Protein 9DZW (pdb70)

Foldseek 3Di:
DVLLVLLVVLLVVLLVCLVVLLVVLVVVLVVDPDVLLNVLSVVLNVLSSVLSVLSNVLSVQLVVLPVVNNVSSLVSLVVSLVVSLVSLVVSLVVLVVCLVVPDPVPNVSSVVSSVVSVVSSVCSNVVSVVVNVVSCVVPPD/DCQLPVLVVVLVVLVVVLVVLLVVLVVVCVVPVDPLLNVLSVVLSVLSNVLSVLSNVLSNQLSVLPVVHLVRNLVSLVVSLVVSLVSLVVVLVVLVVCLVVPDPVSNPVSVVSSVVSVVSSVCVNVVSVVSRCVSVVVVVD/DVLLVVLVVVLVVLVVVLVVLVVVLVVCLVVPDDVLLNCLSVVLNVLSNVLSVLSNVLSVQQVVCPVVHNVSSLVSLVVSLVVSLVSLVCSLVVLVVVLVVDDPVPNPVSVVSSVVSVVSSVCSNVVSVVSSVVVCVPPVD/DPCLVLLVVLLVVLVVCLVVLLVVLVVCLVVPDDVLLNVLSVCLNVLSNVLSVLSNVLSVQQVVCCVVHNVSSLVSLVVSLVVSVVSLVVLLVVLVVSLVPDDPVNNVSSVVSNVVSVVSSVSSNCSSVVVNVVSVVVPPD/DPLLVVLVVVLVVLQVVLVVLVVVLVVCLVVDDDVLLNVLSVVLSVLLNVLSVLSNVLSVQQNVCVVPHNVSSLVSLVVSLVVLVVSLVVLLVVLVVCLVVPDPVNNPVSVVSSVVSSVSSVVSSVVSCVSSVVVVVVPVD/DVLLVVLVVVLVVLVVVLVVLLVVLVVCLVPDPDVLVNVLSVVLSVLSNVLSVLSNVLSVVCNVCVVPDNVSSLVSLVVSLVVLVVSLVVSLVVLVVVLVVPDPVVNPVSVVVSVVSSCSSVVSSVSSNVSSCVSVVVVVD

B-factor: mean 89.14, std 5.15, range [30.0, 116.81]

Radius of gyration: 25.96 Å; Cα contacts (8 Å, |Δi|>4): 1099; chains: 6; bounding box: 57×60×55 Å

Secondary structure (DSSP, 8-state):
-HHHHHHHHHHHHHHHHHHHHHHHHHHHHHH---HHHHHHHHHHHHHHHHHHHHHHHHHHHHHHHTTT-HHHHHHHHHHHHHHHHHHHHHHHHHHHHHHHHS-GGGHHHHHHHHHHHHHHHHHHHHHHHHHHHHHHHHHH-/--HHHHHHHHHHHHHHHHHHHHHHHHHHHHHS--HHHHHHHHHHHHHHHHHHHHHHHHHHHHHHHTTT-HHHHHHHHHHHHHHHHHHHHHHHHHHHHHHHHS-GGGTHHHHHHHHHHHHHHHHHHHHHHHHHHHHHHTTT-/-THHHHHHHHHHHHHHHHHHHHHHHHHHHHHSS-HHHHHHHHHHHHHHHHHHHHHHHHHHHHHHHTTT-HHHHHHHHHHHHHHHHHHHHHHHHHHHHHHHHS-GGGTHHHHHHHHHHHHHHHHHHHHHHHHHHHHIIIII-/-TTHHHHHHHHHHHHHHHHHHHHHHHHHHHH-S-HHHHHHHHHHHHHHHHHHHHHHHHHHHHHHHTTT-HHHHHHHHHHHHHHHHHHHHHHHHHHHHHHHHS-GGGTHHHHHHHHHHHHHHHHHHHHHHHHHHHHHHHHH-/--HHHHHHHHHHHHHHHHHHHHHHHHHHHHH-S-HHHHHHHHHHHHHHHHHHHHHHHHHHHHHHHTTT-HHHHHHHHHHHHHHHHHHHHHHHHHHHHHHHHS-GGGTHHHHHHHHHHHHHHHHHHHHHHHHHHHHHTTT--/-THHHHHHHHHHHHHHHHHHHHHHHHHHHHH---HHHHHHHHHHHHHHHHHHHHHHHHHHHHHHHHTT-HHHHHHHHHHHHHHHHHHHHHHHHHHHHHHHHS-GGGTHHHHHHHHHHHHHHHHHHHHHHHHHHHHHHHHH-

Solvent-accessible surface area: 34769 Å² total; per-residue (Å²): 108,111,32,53,105,94,5,54,153,41,2,124,128,35,51,76,68,6,91,100,18,22,86,31,16,54,88,48,5,165,138,48,236,6,35,10,16,76,3,8,1,20,2,0,4,8,21,0,25,6,8,11,7,8,7,3,2,22,8,14,26,0,9,7,21,39,77,92,41,68,32,36,2,3,35,13,0,1,82,2,0,11,74,7,1,60,43,1,9,60,8,0,27,48,8,6,55,15,0,17,63,2,43,93,133,61,45,112,24,6,42,165,10,2,18,78,0,20,97,17,2,30,110,25,1,66,42,12,6,185,17,0,49,56,6,8,116,86,79,29,145,138,99,17,89,68,83,2,12,97,25,2,136,148,28,41,96,78,4,88,102,11,29,78,35,17,90,90,38,1,149,139,66,158,28,54,11,13,74,2,9,0,10,3,0,6,9,22,0,23,11,18,7,3,10,3,5,2,31,0,9,48,0,0,25,28,42,77,93,41,70,40,24,2,4,41,12,2,0,85,2,0,12,74,16,0,61,62,8,9,59,8,0,29,65,7,11,42,28,3,16,72,2,47,83,116,71,49,117,36,4,26,153,5,1,16,52,0,12,95,24,4,27,113,20,3,82,23,3,8,158,12,4,76,82,6,15,104,52,44,96,178,110,154,30,27,138,91,1,50,156,24,2,130,124,31,42,66,75,6,91,94,12,32,81,32,16,62,56,55,17,169,104,43,212,3,42,8,14,55,2,5,0,25,0,0,4,18,22,2,35,13,20,9,2,12,6,12,0,17,6,7,19,0,4,19,28,18,70,95,42,60,38,39,0,0,50,23,1,1,96,0,0,12,63,15,1,60,62,8,11,58,10,0,28,52,1,10,43,10,0,16,68,0,47,94,130,63,49,138,42,4,31,150,11,0,17,50,0,19,95,23,4,22,112,26,4,86,24,7,8,182,21,0,56,98,6,13,124,80,71,2,84,125,106,23,68,100,101,0,64,143,36,4,141,132,21,43,80,51,2,83,99,20,24,82,33,10,71,65,59,19,163,116,39,198,6,36,13,16,78,3,6,2,34,0,0,4,16,18,1,8,9,11,3,0,14,2,2,2,28,6,10,35,0,6,12,23,23,79,93,42,64,48,36,0,0,49,7,0,0,98,1,0,18,70,6,1,50,54,8,10,59,9,0,13,65,1,4,32,11,0,22,82,2,56,90,124,53,46,117,30,6,40,165,17,4,16,75,0,20,119,22,2,21,93,3,24,113,32,5,14,117,6,0,82,76,12,10,99,80,58,116,106,157,79,49,12,109,58,1,30,140,22,1,103,162,26,45,100,83,4,76,93,13,31,99,26,21,82,75,60,22,189,99,38,204,2,40,15,13,83,1,9,1,30,1,0,3,24,21,0,25,12,7,7,7,10,5,6,0,23,3,2,25,0,2,13,26,24,59,100,47,73,41,51,2,1,31,12,3,2,88,0,0,13,76,5,1,56,51,0,16,62,9,0,27,48,5,4,59,16,0,18,72,2,39,85,115,62,47,120,40,5,25,152,17,0,20,51,0,9,91,33,2,6,107,25,0,52,26,5,6,143,15,0,64,89,10,9,122,75,57,15,154,121,142,25,61,94,121,0,16,114,23,2,94,151,29,33,88,80,4,76,98,8,35,93,30,11,53,80,61,11,172,120,40,227,3,42,15,8,65,1,6,1,23,0,0,6,8,14,0,23,11,5,10,4,12,3,2,3,33,0,9,34,0,0,15,17,23,66,98,44,68,50,52,0,0,42,10,1,0,82,0,1,17,70,7,0,58,49,2,14,58,7,0,18,70,3,8,46,19,2,18,65,4,42,87,116,58,55,118,48,6,30,158,10,2,24,60,0,4,96,44,1,10,107,17,6,72,29,8,10,133,5,0,27,63,8,3,94,80,75,63,166

Sequence (846 aa):
AELRERLLRAARWILLLGLLVLVGFVVLAYLERSPLIRAFVLSAGVVLVALFAAALAWLYLAAALLGRSPLLALVALALGLITLAAASAAMAATFAHLLLEAPPEYREAMLYVFGIAVLIVGLLLLGLVWLLEEALEALLEAELRERLLRAARWILLLGLLVLVGFVVLAYLERSPLIRAFVLSAGVVLVALFAAALAWLYLAAALLGRSPLLALVALALGLITLAAASAAMAATFAHLLLEAPPEYREAMLYVFGIAVLIVGLLLLGLVWLLEEALEALLEAELRERLLRAARWILLLGLLVLVGFVVLAYLERSPLIRAFVLSAGVVLVALFAAALAWLYLAAALLGRSPLLALVALALGLITLAAASAAMAATFAHLLLEAPPEYREAMLYVFGIAVLIVGLLLLGLVWLLEEALEALLEAELRERLLRAARWILLLGLLVLVGFVVLAYLERSPLIRAFVLSAGVVLVALFAAALAWLYLAAALLGRSPLLALVALALGLITLAAASAAMAATFAHLLLEAPPEYREAMLYVFGIAVLIVGLLLLGLVWLLEEALEALLEAELRERLLRAARWILLLGLLVLVGFVVLAYLERSPLIRAFVLSAGVVLVALFAAALAWLYLAAALLGRSPLLALVALALGLITLAAASAAMAATFAHLLLEAPPEYREAMLYVFGIAVLIVGLLLLGLVWLLEEALEALLEAELRERLLRAARWILLLGLLVLVGFVVLAYLERSPLIRAFVLSAGVVLVALFAAALAWLYLAAALLGRSPLLALVALALGLITLAAASAAMAATFAHLLLEAPPEYREAMLYVFGIAVLIVGLLLLGLVWLLEEALEALLE

Structure (mmCIF, N/CA/C/O backbone):
data_9DZW
#
_entry.id   9DZW
#
_cell.length_a   1.00
_cell.length_b   1.00
_cell.length_c   1.00
_cell.angle_alpha   90.00
_cell.angle_beta   90.00
_cell.angle_gamma   90.00
#
_symmetry.space_group_name_H-M   'P 1'
#
loop_
_atom_site.group_PDB
_atom_site.id
_atom_site.type_symbol
_atom_site.label_atom_id
_atom_site.label_alt_id
_atom_site.label_comp_id
_atom_site.label_asym_id
_atom_site.label_entity_id
_atom_site.label_seq_id
_atom_site.pdbx_PDB_ins_code
_atom_site.Cartn_x
_atom_site.Cartn_y
_atom_site.Cartn_z
_atom_site.occupancy
_atom_site.B_iso_or_equiv
_atom_site.auth_seq_id
_atom_site.auth_comp_id
_atom_site.auth_asym_id
_atom_site.auth_atom_id
_atom_site.pdbx_PDB_model_num
ATOM 1 N N . ALA A 1 2 ? 149.233 167.638 163.614 1.00 91.65 1 ALA A N 1
ATOM 2 C CA . ALA A 1 2 ? 148.771 168.825 162.861 1.00 91.65 1 ALA A CA 1
ATOM 3 C C . ALA A 1 2 ? 149.382 168.912 161.456 1.00 91.65 1 ALA A C 1
ATOM 4 O O . ALA A 1 2 ? 148.663 168.747 160.474 1.00 91.65 1 ALA A O 1
ATOM 11 N N . GLU A 1 3 ? 150.686 169.174 161.329 1.00 88.83 2 GLU A N 1
ATOM 12 C CA . GLU A 1 3 ? 151.312 169.657 160.082 1.00 88.83 2 GLU A CA 1
ATOM 13 C C . GLU A 1 3 ? 151.081 168.746 158.868 1.00 88.83 2 GLU A C 1
ATOM 14 O O . GLU A 1 3 ? 150.882 169.234 157.755 1.00 88.83 2 GLU A O 1
ATOM 26 N N . LEU A 1 4 ? 151.044 167.428 159.082 1.00 91.17 3 LEU A N 1
ATOM 27 C CA . LEU A 1 4 ? 150.820 166.445 158.021 1.00 91.17 3 LEU A CA 1
ATOM 28 C C . LEU A 1 4 ? 149.469 166.684 157.328 1.00 91.17 3 LEU A C 1
ATOM 29 O O . LEU A 1 4 ? 149.433 166.794 156.106 1.00 91.17 3 LEU A O 1
ATOM 45 N N . ARG A 1 5 ? 148.361 166.830 158.074 1.00 90.09 4 ARG A N 1
ATOM 46 C CA . ARG A 1 5 ? 147.038 167.109 157.478 1.00 90.09 4 ARG A CA 1
ATOM 47 C C . ARG A 1 5 ? 147.020 168.446 156.755 1.00 90.09 4 ARG A C 1
ATOM 48 O O . ARG A 1 5 ? 146.469 168.508 155.668 1.00 90.09 4 ARG A O 1
ATOM 69 N N . GLU A 1 6 ? 147.617 169.506 157.306 1.00 87.61 5 GLU A N 1
ATOM 70 C CA . GLU A 1 6 ? 147.668 170.797 156.599 1.00 87.61 5 GLU A CA 1
ATOM 71 C C . GLU A 1 6 ? 148.360 170.646 155.241 1.00 87.61 5 GLU A C 1
ATOM 72 O O . GLU A 1 6 ? 147.790 171.020 154.217 1.00 87.61 5 GLU A O 1
ATOM 84 N N . ARG A 1 7 ? 149.550 170.042 155.203 1.00 85.11 6 ARG A N 1
ATOM 85 C CA . ARG A 1 7 ? 150.287 169.866 153.949 1.00 85.11 6 ARG A CA 1
ATOM 86 C C . ARG A 1 7 ? 149.542 168.953 152.986 1.00 85.11 6 ARG A C 1
ATOM 87 O O . ARG A 1 7 ? 149.449 169.273 151.804 1.00 85.11 6 ARG A O 1
ATOM 108 N N . LEU A 1 8 ? 148.936 167.879 153.481 1.00 87.39 7 LEU A N 1
ATOM 109 C CA . LEU A 1 8 ? 148.103 166.992 152.678 1.00 87.39 7 LEU A CA 1
ATOM 110 C C . LEU A 1 8 ? 146.881 167.722 152.124 1.00 87.39 7 LEU A C 1
ATOM 111 O O . LEU A 1 8 ? 146.545 167.523 150.968 1.00 87.39 7 LEU A O 1
ATOM 127 N N . LEU A 1 9 ? 146.213 168.567 152.909 1.00 86.11 8 LEU A N 1
ATOM 128 C CA . LEU A 1 9 ? 144.978 169.252 152.513 1.00 86.11 8 LEU A CA 1
ATOM 129 C C . LEU A 1 9 ? 145.238 170.457 151.598 1.00 86.11 8 LEU A C 1
ATOM 130 O O . LEU A 1 9 ? 144.474 170.678 150.662 1.00 86.11 8 LEU A O 1
ATOM 146 N N . ARG A 1 10 ? 146.334 171.208 151.793 1.00 84.02 9 ARG A N 1
ATOM 147 C CA . ARG A 1 10 ? 146.748 172.243 150.828 1.00 84.02 9 ARG A CA 1
ATOM 148 C C . ARG A 1 10 ? 147.194 171.605 149.518 1.00 84.02 9 ARG A C 1
ATOM 149 O O . ARG A 1 10 ? 146.790 172.067 148.461 1.00 84.02 9 ARG A O 1
ATOM 170 N N . ALA A 1 11 ? 147.926 170.494 149.569 1.00 82.15 10 ALA A N 1
ATOM 171 C CA . ALA A 1 11 ? 148.159 169.686 148.387 1.00 82.15 10 ALA A CA 1
ATOM 172 C C . ALA A 1 11 ? 146.834 169.231 147.765 1.00 82.15 10 ALA A C 1
ATOM 173 O O . ALA A 1 11 ? 146.626 169.443 146.579 1.00 82.15 10 ALA A O 1
ATOM 180 N N . ALA A 1 12 ? 145.902 168.679 148.552 1.00 81.16 11 ALA A N 1
ATOM 181 C CA . ALA A 1 12 ? 144.607 168.199 148.071 1.00 81.16 11 ALA A CA 1
ATOM 182 C C . ALA A 1 12 ? 143.850 169.300 147.330 1.00 81.16 11 ALA A C 1
ATOM 183 O O . ALA A 1 12 ? 143.479 169.097 146.186 1.00 81.16 11 ALA A O 1
ATOM 190 N N . ARG A 1 13 ? 143.664 170.482 147.934 1.00 86.13 12 ARG A N 1
ATOM 191 C CA . ARG A 1 13 ? 142.895 171.578 147.330 1.00 86.13 12 ARG A CA 1
ATOM 192 C C . ARG A 1 13 ? 143.457 171.968 145.962 1.00 86.13 12 ARG A C 1
ATOM 193 O O . ARG A 1 13 ? 142.703 172.047 144.998 1.00 86.13 12 ARG A O 1
ATOM 214 N N . TRP A 1 14 ? 144.779 172.135 145.847 1.00 85.77 13 TRP A N 1
ATOM 215 C CA . TRP A 1 14 ? 145.431 172.375 144.557 1.00 85.77 13 TRP A CA 1
ATOM 216 C C . TRP A 1 14 ? 145.347 171.168 143.617 1.00 85.77 13 TRP A C 1
ATOM 217 O O . TRP A 1 14 ? 145.145 171.369 142.432 1.00 85.77 13 TRP A O 1
ATOM 238 N N . ILE A 1 15 ? 145.411 169.928 144.105 1.00 83.30 14 ILE A N 1
ATOM 239 C CA . ILE A 1 15 ? 145.163 168.710 143.314 1.00 83.30 14 ILE A CA 1
ATOM 240 C C . ILE A 1 15 ? 143.707 168.632 142.812 1.00 83.30 14 ILE A C 1
ATOM 241 O O . ILE A 1 15 ? 143.479 168.204 141.687 1.00 83.30 14 ILE A O 1
ATOM 257 N N . LEU A 1 16 ? 142.717 169.079 143.589 1.00 83.67 15 LEU A N 1
ATOM 258 C CA . LEU A 1 16 ? 141.304 169.158 143.202 1.00 83.67 15 LEU A CA 1
ATOM 259 C C . LEU A 1 16 ? 141.089 170.251 142.155 1.00 83.67 15 LEU A C 1
ATOM 260 O O . LEU A 1 16 ? 140.464 169.984 141.130 1.00 83.67 15 LEU A O 1
ATOM 276 N N . LEU A 1 17 ? 141.645 171.450 142.364 1.00 80.53 16 LEU A N 1
ATOM 277 C CA . LEU A 1 17 ? 141.601 172.498 141.347 1.00 80.53 16 LEU A CA 1
ATOM 278 C C . LEU A 1 17 ? 142.321 172.050 140.087 1.00 80.53 16 LEU A C 1
ATOM 279 O O . LEU A 1 17 ? 141.777 172.247 139.015 1.00 80.53 16 LEU A O 1
ATOM 295 N N . LEU A 1 18 ? 143.485 171.408 140.168 1.00 83.61 17 LEU A N 1
ATOM 296 C CA . LEU A 1 18 ? 144.115 170.828 138.987 1.00 83.61 17 LEU A CA 1
ATOM 297 C C . LEU A 1 18 ? 143.280 169.684 138.421 1.00 83.61 17 LEU A C 1
ATOM 298 O O . LEU A 1 18 ? 143.269 169.514 137.215 1.00 83.61 17 LEU A O 1
ATOM 314 N N . GLY A 1 19 ? 142.497 168.967 139.218 1.00 84.52 18 GLY A N 1
ATOM 315 C CA . GLY A 1 19 ? 141.543 167.977 138.724 1.00 84.52 18 GLY A CA 1
ATOM 316 C C . GLY A 1 19 ? 140.464 168.625 137.858 1.00 84.52 18 GLY A C 1
ATOM 317 O O . GLY A 1 19 ? 140.293 168.263 136.697 1.00 84.52 18 GLY A O 1
ATOM 321 N N . LEU A 1 20 ? 139.787 169.641 138.395 1.00 84.87 19 LEU A N 1
ATOM 322 C CA . LEU A 1 20 ? 138.771 170.427 137.694 1.00 84.87 19 LEU A CA 1
ATOM 323 C C . LEU A 1 20 ? 139.353 171.182 136.490 1.00 84.87 19 LEU A C 1
ATOM 324 O O . LEU A 1 20 ? 138.745 171.184 135.427 1.00 84.87 19 LEU A O 1
ATOM 340 N N . LEU A 1 21 ? 140.532 171.797 136.623 1.00 85.16 20 LEU A N 1
ATOM 341 C CA . LEU A 1 21 ? 141.180 172.595 135.581 1.00 85.16 20 LEU A CA 1
ATOM 342 C C . LEU A 1 21 ? 141.779 171.735 134.472 1.00 85.16 20 LEU A C 1
ATOM 343 O O . LEU A 1 21 ? 141.548 172.029 133.312 1.00 85.16 20 LEU A O 1
ATOM 359 N N . VAL A 1 22 ? 142.492 170.656 134.775 1.00 82.96 21 VAL A N 1
ATOM 360 C CA . VAL A 1 22 ? 142.939 169.727 133.739 1.00 82.96 21 VAL A CA 1
ATOM 361 C C . VAL A 1 22 ? 141.727 169.072 133.078 1.00 82.96 21 VAL A C 1
ATOM 362 O O . VAL A 1 22 ? 141.732 168.880 131.865 1.00 82.96 21 VAL A O 1
ATOM 375 N N . LEU A 1 23 ? 140.630 168.852 133.810 1.00 84.57 22 LEU A N 1
ATOM 376 C CA . LEU A 1 23 ? 139.345 168.493 133.206 1.00 84.57 22 LEU A CA 1
ATOM 377 C C . LEU A 1 23 ? 138.829 169.561 132.225 1.00 84.57 22 LEU A C 1
ATOM 378 O O . LEU A 1 23 ? 138.578 169.250 131.066 1.00 84.57 22 LEU A O 1
ATOM 382 N N . VAL A 1 24 ? 138.731 170.830 132.642 1.00 82.13 23 VAL A N 1
ATOM 383 C CA . VAL A 1 24 ? 138.315 171.968 131.794 1.00 82.13 23 VAL A CA 1
ATOM 384 C C . VAL A 1 24 ? 139.272 172.201 130.631 1.00 82.13 23 VAL A C 1
ATOM 385 O O . VAL A 1 24 ? 138.840 172.595 129.558 1.00 82.13 23 VAL A O 1
ATOM 398 N N . GLY A 1 25 ? 140.547 171.886 130.793 1.00 83.95 24 GLY A N 1
ATOM 399 C CA . GLY A 1 25 ? 141.553 171.904 129.737 1.00 83.95 24 GLY A CA 1
ATOM 400 C C . GLY A 1 25 ? 141.306 170.826 128.684 1.00 83.95 24 GLY A C 1
ATOM 401 O O . GLY A 1 25 ? 141.255 171.111 127.494 1.00 83.95 24 GLY A O 1
ATOM 405 N N . PHE A 1 26 ? 141.088 169.581 129.090 1.00 84.56 25 PHE A N 1
ATOM 406 C CA . PHE A 1 26 ? 140.787 168.536 128.121 1.00 84.56 25 PHE A CA 1
ATOM 407 C C . PHE A 1 26 ? 139.352 168.618 127.577 1.00 84.56 25 PHE A C 1
ATOM 408 O O . PHE A 1 26 ? 139.143 168.303 126.411 1.00 84.56 25 PHE A O 1
ATOM 425 N N . VAL A 1 27 ? 138.379 169.143 128.325 1.00 84.66 26 VAL A N 1
ATOM 426 C CA . VAL A 1 27 ? 137.057 169.504 127.785 1.00 84.66 26 VAL A CA 1
ATOM 427 C C . VAL A 1 27 ? 137.137 170.649 126.760 1.00 84.66 26 VAL A C 1
ATOM 428 O O . VAL A 1 27 ? 136.589 170.506 125.675 1.00 84.66 26 VAL A O 1
ATOM 441 N N . VAL A 1 28 ? 137.844 171.758 127.022 1.00 84.76 27 VAL A N 1
ATOM 442 C CA . VAL A 1 28 ? 137.969 172.845 126.029 1.00 84.76 27 VAL A CA 1
ATOM 443 C C . VAL A 1 28 ? 138.826 172.437 124.833 1.00 84.76 27 VAL A C 1
ATOM 444 O O . VAL A 1 28 ? 138.513 172.802 123.703 1.00 84.76 27 VAL A O 1
ATOM 457 N N . LEU A 1 29 ? 139.838 171.584 125.028 1.00 85.54 28 LEU A N 1
ATOM 458 C CA . LEU A 1 29 ? 140.511 170.927 123.913 1.00 85.54 28 LEU A CA 1
ATOM 459 C C . LEU A 1 29 ? 139.517 170.050 123.129 1.00 85.54 28 LEU A C 1
ATOM 460 O O . LEU A 1 29 ? 139.463 170.126 121.906 1.00 85.54 28 LEU A O 1
ATOM 476 N N . ALA A 1 30 ? 138.646 169.300 123.802 1.00 85.57 29 ALA A N 1
ATOM 477 C CA . ALA A 1 30 ? 137.575 168.554 123.156 1.00 85.57 29 ALA A CA 1
ATOM 478 C C . ALA A 1 30 ? 136.498 169.438 122.483 1.00 85.57 29 ALA A C 1
ATOM 479 O O . ALA A 1 30 ? 135.700 168.924 121.699 1.00 85.57 29 ALA A O 1
ATOM 486 N N . TYR A 1 31 ? 136.464 170.751 122.745 1.00 88.10 30 TYR A N 1
ATOM 487 C CA . TYR A 1 31 ? 135.620 171.699 121.996 1.00 88.10 30 TYR A CA 1
ATOM 488 C C . TYR A 1 31 ? 136.303 172.183 120.703 1.00 88.10 30 TYR A C 1
ATOM 489 O O . TYR A 1 31 ? 135.615 172.521 119.739 1.00 88.10 30 TYR A O 1
ATOM 507 N N . LEU A 1 32 ? 137.638 172.204 120.653 1.00 84.36 31 LEU A N 1
ATOM 508 C CA . LEU A 1 32 ? 138.409 172.537 119.449 1.00 84.36 31 LEU A CA 1
ATOM 509 C C . LEU A 1 32 ? 138.588 171.330 118.524 1.00 84.36 31 LEU A C 1
ATOM 510 O O . LEU A 1 32 ? 138.430 171.444 117.310 1.00 84.36 31 LEU A O 1
ATOM 526 N N . GLU A 1 33 ? 138.967 170.183 119.080 1.00 87.19 32 GLU A N 1
ATOM 527 C CA . GLU A 1 33 ? 139.424 169.042 118.296 1.00 87.19 32 GLU A CA 1
ATOM 528 C C . GLU A 1 33 ? 138.292 168.363 117.505 1.00 87.19 32 GLU A C 1
ATOM 529 O O . GLU A 1 33 ? 137.430 167.671 118.050 1.00 87.19 32 GLU A O 1
ATOM 541 N N . ARG A 1 34 ? 138.308 168.561 116.182 1.00 89.16 33 ARG A N 1
ATOM 542 C CA . ARG A 1 34 ? 137.270 168.094 115.250 1.00 89.16 33 ARG A CA 1
ATOM 543 C C . ARG A 1 34 ? 137.222 166.575 115.042 1.00 89.16 33 ARG A C 1
ATOM 544 O O . ARG A 1 34 ? 136.160 166.037 114.729 1.00 89.16 33 ARG A O 1
ATOM 565 N N . SER A 1 35 ? 138.349 165.875 115.197 1.00 91.82 34 SER A N 1
ATOM 566 C CA . SER A 1 35 ? 138.416 164.415 115.042 1.00 91.82 34 SER A CA 1
ATOM 567 C C . SER A 1 35 ? 137.746 163.696 116.223 1.00 91.82 34 SER A C 1
ATOM 568 O O . SER A 1 35 ? 138.128 163.930 117.376 1.00 91.82 34 SER A O 1
ATOM 576 N N . PRO A 1 36 ? 136.802 162.769 115.979 1.00 91.75 35 PRO A N 1
ATOM 577 C CA . PRO A 1 36 ? 136.131 162.053 117.056 1.00 91.75 35 PRO A CA 1
ATOM 578 C C . PRO A 1 36 ? 137.109 161.160 117.821 1.00 91.75 35 PRO A C 1
ATOM 579 O O . PRO A 1 36 ? 137.027 161.075 119.041 1.00 91.75 35 PRO A O 1
ATOM 590 N N . LEU A 1 37 ? 138.081 160.555 117.129 1.00 93.64 36 LEU A N 1
ATOM 591 C CA . LEU A 1 37 ? 139.123 159.723 117.739 1.00 93.64 36 LEU A CA 1
ATOM 592 C C . LEU A 1 37 ? 140.062 160.547 118.627 1.00 93.64 36 LEU A C 1
ATOM 593 O O . LEU A 1 37 ? 140.402 160.107 119.723 1.00 93.64 36 LEU A O 1
ATOM 609 N N . ILE A 1 38 ? 140.424 161.764 118.204 1.00 91.91 37 ILE A N 1
ATOM 610 C CA . ILE A 1 38 ? 141.185 162.675 119.064 1.00 91.91 37 ILE A CA 1
ATOM 611 C C . ILE A 1 38 ? 140.325 163.105 120.252 1.00 91.91 37 ILE A C 1
ATOM 612 O O . ILE A 1 38 ? 140.827 163.062 121.367 1.00 91.91 37 ILE A O 1
ATOM 628 N N . ARG A 1 39 ? 139.032 163.436 120.069 1.00 90.30 38 ARG A N 1
ATOM 629 C CA . ARG A 1 39 ? 138.123 163.794 121.182 1.00 90.30 38 ARG A CA 1
ATOM 630 C C . ARG A 1 39 ? 137.901 162.642 122.163 1.00 90.30 38 ARG A C 1
ATOM 631 O O . ARG A 1 39 ? 137.906 162.870 123.368 1.00 90.30 38 ARG A O 1
ATOM 652 N N . ALA A 1 40 ? 137.758 161.416 121.671 1.00 86.80 39 ALA A N 1
ATOM 653 C CA . ALA A 1 40 ? 137.679 160.217 122.496 1.00 86.80 39 ALA A CA 1
ATOM 654 C C . ALA A 1 40 ? 138.960 160.015 123.318 1.00 86.80 39 ALA A C 1
ATOM 655 O O . ALA A 1 40 ? 138.907 159.808 124.528 1.00 86.80 39 ALA A O 1
ATOM 662 N N . PHE A 1 41 ? 140.120 160.151 122.689 1.00 88.48 40 PHE A N 1
ATOM 663 C CA . PHE A 1 41 ? 141.389 160.069 123.390 1.00 88.48 40 PHE A CA 1
ATOM 664 C C . PHE A 1 41 ? 141.535 161.191 124.413 1.00 88.48 40 PHE A C 1
ATOM 665 O O . PHE A 1 41 ? 141.796 160.934 125.580 1.00 88.48 40 PHE A O 1
ATOM 682 N N . VAL A 1 42 ? 141.315 162.433 123.999 1.00 87.18 41 VAL A N 1
ATOM 683 C CA . VAL A 1 42 ? 141.451 163.624 124.840 1.00 87.18 41 VAL A CA 1
ATOM 684 C C . VAL A 1 42 ? 140.520 163.561 126.047 1.00 87.18 41 VAL A C 1
ATOM 685 O O . VAL A 1 42 ? 140.969 163.769 127.168 1.00 87.18 41 VAL A O 1
ATOM 698 N N . LEU A 1 43 ? 139.239 163.236 125.871 1.00 84.44 42 LEU A N 1
ATOM 699 C CA . LEU A 1 43 ? 138.307 163.175 126.995 1.00 84.44 42 LEU A CA 1
ATOM 700 C C . LEU A 1 43 ? 138.550 161.941 127.876 1.00 84.44 42 LEU A C 1
ATOM 701 O O . LEU A 1 43 ? 138.420 162.038 129.089 1.00 84.44 42 LEU A O 1
ATOM 717 N N . SER A 1 44 ? 138.976 160.806 127.308 1.00 86.22 43 SER A N 1
ATOM 718 C CA . SER A 1 44 ? 139.379 159.619 128.083 1.00 86.22 43 SER A CA 1
ATOM 719 C C . SER A 1 44 ? 140.667 159.863 128.891 1.00 86.22 43 SER A C 1
ATOM 720 O O . SER A 1 44 ? 140.728 159.533 130.074 1.00 86.22 43 SER A O 1
ATOM 728 N N . ALA A 1 45 ? 141.648 160.563 128.311 1.00 84.83 44 ALA A N 1
ATOM 729 C CA . ALA A 1 45 ? 142.745 161.167 129.047 1.00 84.83 44 ALA A CA 1
ATOM 730 C C . ALA A 1 45 ? 142.191 162.091 130.132 1.00 84.83 44 ALA A C 1
ATOM 731 O O . ALA A 1 45 ? 142.572 161.958 131.289 1.00 84.83 44 ALA A O 1
ATOM 738 N N . GLY A 1 46 ? 141.202 162.927 129.808 1.00 84.73 45 GLY A N 1
ATOM 739 C CA . GLY A 1 46 ? 140.482 163.731 130.786 1.00 84.73 45 GLY A CA 1
ATOM 740 C C . GLY A 1 46 ? 139.995 162.899 131.974 1.00 84.73 45 GLY A C 1
ATOM 741 O O . GLY A 1 46 ? 140.318 163.214 133.118 1.00 84.73 45 GLY A O 1
ATOM 745 N N . VAL A 1 47 ? 139.306 161.783 131.730 1.00 83.01 46 VAL A N 1
ATOM 746 C CA . VAL A 1 47 ? 138.820 160.916 132.813 1.00 83.01 46 VAL A CA 1
ATOM 747 C C . VAL A 1 47 ? 139.950 160.251 133.574 1.00 83.01 46 VAL A C 1
ATOM 748 O O . VAL A 1 47 ? 139.963 160.331 134.794 1.00 83.01 46 VAL A O 1
ATOM 761 N N . VAL A 1 48 ? 140.890 159.576 132.919 1.00 83.46 47 VAL A N 1
ATOM 762 C CA . VAL A 1 48 ? 141.915 158.819 133.660 1.00 83.46 47 VAL A CA 1
ATOM 763 C C . VAL A 1 48 ? 142.871 159.744 134.422 1.00 83.46 47 VAL A C 1
ATOM 764 O O . VAL A 1 48 ? 143.395 159.355 135.461 1.00 83.46 47 VAL A O 1
ATOM 777 N N . LEU A 1 49 ? 143.039 160.993 133.976 1.00 84.56 48 LEU A N 1
ATOM 778 C CA . LEU A 1 49 ? 143.767 162.030 134.704 1.00 84.56 48 LEU A CA 1
ATOM 779 C C . LEU A 1 49 ? 142.914 162.621 135.836 1.00 84.56 48 LEU A C 1
ATOM 780 O O . LEU A 1 49 ? 143.396 162.702 136.962 1.00 84.56 48 LEU A O 1
ATOM 796 N N . VAL A 1 50 ? 141.631 162.938 135.621 1.00 84.30 49 VAL A N 1
ATOM 797 C CA . VAL A 1 50 ? 140.721 163.358 136.710 1.00 84.30 49 VAL A CA 1
ATOM 798 C C . VAL A 1 50 ? 140.631 162.278 137.785 1.00 84.30 49 VAL A C 1
ATOM 799 O O . VAL A 1 50 ? 140.787 162.569 138.961 1.00 84.30 49 VAL A O 1
ATOM 812 N N . ALA A 1 51 ? 140.468 161.020 137.400 1.00 80.78 50 ALA A N 1
ATOM 813 C CA . ALA A 1 51 ? 140.487 159.892 138.307 1.00 80.78 50 ALA A CA 1
ATOM 814 C C . ALA A 1 51 ? 141.800 159.806 139.090 1.00 80.78 50 ALA A C 1
ATOM 815 O O . ALA A 1 51 ? 141.756 159.595 140.289 1.00 80.78 50 ALA A O 1
ATOM 822 N N . LEU A 1 52 ? 142.966 160.032 138.475 1.00 81.87 51 LEU A N 1
ATOM 823 C CA . LEU A 1 52 ? 144.236 160.105 139.213 1.00 81.87 51 LEU A CA 1
ATOM 824 C C . LEU A 1 52 ? 144.287 161.284 140.177 1.00 81.87 51 LEU A C 1
ATOM 825 O O . LEU A 1 52 ? 144.678 161.094 141.322 1.00 81.87 51 LEU A O 1
ATOM 832 N N . PHE A 1 53 ? 143.842 162.475 139.783 1.00 84.18 52 PHE A N 1
ATOM 833 C CA . PHE A 1 53 ? 143.783 163.621 140.699 1.00 84.18 52 PHE A CA 1
ATOM 834 C C . PHE A 1 53 ? 142.848 163.310 141.876 1.00 84.18 52 PHE A C 1
ATOM 835 O O . PHE A 1 53 ? 143.255 163.364 143.028 1.00 84.18 52 PHE A O 1
ATOM 852 N N . ALA A 1 54 ? 141.617 162.880 141.607 1.00 82.67 53 ALA A N 1
ATOM 853 C CA . ALA A 1 54 ? 140.660 162.478 142.628 1.00 82.67 53 ALA A CA 1
ATOM 854 C C . ALA A 1 54 ? 141.162 161.299 143.482 1.00 82.67 53 ALA A C 1
ATOM 855 O O . ALA A 1 54 ? 140.941 161.259 144.683 1.00 82.67 53 ALA A O 1
ATOM 862 N N . ALA A 1 55 ? 141.891 160.349 142.913 1.00 82.63 54 ALA A N 1
ATOM 863 C CA . ALA A 1 55 ? 142.496 159.286 143.687 1.00 82.63 54 ALA A CA 1
ATOM 864 C C . ALA A 1 55 ? 143.599 159.832 144.600 1.00 82.63 54 ALA A C 1
ATOM 865 O O . ALA A 1 55 ? 143.663 159.424 145.752 1.00 82.63 54 ALA A O 1
ATOM 872 N N . ALA A 1 56 ? 144.399 160.812 144.172 1.00 84.51 55 ALA A N 1
ATOM 873 C CA . ALA A 1 56 ? 145.295 161.515 145.087 1.00 84.51 55 ALA A CA 1
ATOM 874 C C . ALA A 1 56 ? 144.512 162.243 146.183 1.00 84.51 55 ALA A C 1
ATOM 875 O O . ALA A 1 56 ? 144.939 162.203 147.328 1.00 84.51 55 ALA A O 1
ATOM 882 N N . LEU A 1 57 ? 143.328 162.802 145.895 1.00 83.33 56 LEU A N 1
ATOM 883 C CA . LEU A 1 57 ? 142.427 163.276 146.955 1.00 83.33 56 LEU A CA 1
ATOM 884 C C . LEU A 1 57 ? 142.055 162.126 147.902 1.00 83.33 56 LEU A C 1
ATOM 885 O O . LEU A 1 57 ? 142.242 162.250 149.105 1.00 83.33 56 LEU A O 1
ATOM 901 N N . ALA A 1 58 ? 141.606 160.983 147.382 1.00 82.83 57 ALA A N 1
ATOM 902 C CA . ALA A 1 58 ? 141.237 159.833 148.201 1.00 82.83 57 ALA A CA 1
ATOM 903 C C . ALA A 1 58 ? 142.404 159.319 149.053 1.00 82.83 57 ALA A C 1
ATOM 904 O O . ALA A 1 58 ? 142.213 158.990 150.219 1.00 82.83 57 ALA A O 1
ATOM 911 N N . TRP A 1 59 ? 143.624 159.297 148.525 1.00 85.74 58 TRP A N 1
ATOM 912 C CA . TRP A 1 59 ? 144.818 158.911 149.270 1.00 85.74 58 TRP A CA 1
ATOM 913 C C . TRP A 1 59 ? 145.233 159.968 150.305 1.00 85.74 58 TRP A C 1
ATOM 914 O O . TRP A 1 59 ? 145.685 159.616 151.392 1.00 85.74 58 TRP A O 1
ATOM 935 N N . LEU A 1 60 ? 144.977 161.247 150.054 1.00 84.86 59 LEU A N 1
ATOM 936 C CA . LEU A 1 60 ? 145.131 162.303 151.047 1.00 84.86 59 LEU A CA 1
ATOM 937 C C . LEU A 1 60 ? 144.015 162.266 152.106 1.00 84.86 59 LEU A C 1
ATOM 938 O O . LEU A 1 60 ? 144.266 162.568 153.267 1.00 84.86 59 LEU A O 1
ATOM 954 N N . TYR A 1 61 ? 142.808 161.820 151.784 1.00 86.01 60 TYR A N 1
ATOM 955 C CA . TYR A 1 61 ? 141.743 161.649 152.773 1.00 86.01 60 TYR A CA 1
ATOM 956 C C . TYR A 1 61 ? 141.914 160.381 153.614 1.00 86.01 60 TYR A C 1
ATOM 957 O O . TYR A 1 61 ? 141.672 160.408 154.816 1.00 86.01 60 TYR A O 1
ATOM 975 N N . LEU A 1 62 ? 142.406 159.293 153.015 1.00 88.11 61 LEU A N 1
ATOM 976 C CA . LEU A 1 62 ? 142.836 158.052 153.679 1.00 88.11 61 LEU A CA 1
ATOM 977 C C . LEU A 1 62 ? 143.962 158.313 154.697 1.00 88.11 61 LEU A C 1
ATOM 978 O O . LEU A 1 62 ? 143.948 157.771 155.797 1.00 88.11 61 LEU A O 1
ATOM 994 N N . ALA A 1 63 ? 144.889 159.209 154.377 1.00 87.46 62 ALA A N 1
ATOM 995 C CA . ALA A 1 63 ? 145.879 159.706 155.324 1.00 87.46 62 ALA A CA 1
ATOM 996 C C . ALA A 1 63 ? 145.257 160.517 156.462 1.00 87.46 62 ALA A C 1
ATOM 997 O O . ALA A 1 63 ? 145.505 160.236 157.626 1.00 87.46 62 ALA A O 1
ATOM 1004 N N . ALA A 1 64 ? 144.401 161.490 156.147 1.00 89.66 63 ALA A N 1
ATOM 1005 C CA . ALA A 1 64 ? 143.709 162.290 157.156 1.00 89.66 63 ALA A CA 1
ATOM 1006 C C . ALA A 1 64 ? 142.885 161.414 158.127 1.00 89.66 63 ALA A C 1
ATOM 1007 O O . ALA A 1 64 ? 142.963 161.596 159.340 1.00 89.66 63 ALA A O 1
ATOM 1014 N N . ALA A 1 65 ? 142.165 160.410 157.618 1.00 93.91 64 ALA A N 1
ATOM 1015 C CA . ALA A 1 65 ? 141.425 159.440 158.428 1.00 93.91 64 ALA A CA 1
ATOM 1016 C C . ALA A 1 65 ? 142.343 158.540 159.285 1.00 93.91 64 ALA A C 1
ATOM 1017 O O . ALA A 1 65 ? 142.055 158.303 160.458 1.00 93.91 64 ALA A O 1
ATOM 1024 N N . LEU A 1 66 ? 143.466 158.066 158.732 1.00 93.56 65 LEU A N 1
ATOM 1025 C CA . LEU A 1 66 ? 144.457 157.268 159.463 1.00 93.56 65 LEU A CA 1
ATOM 1026 C C . LEU A 1 66 ? 145.241 158.069 160.517 1.00 93.56 65 LEU A C 1
ATOM 1027 O O . LEU A 1 66 ? 145.684 157.505 161.518 1.00 93.56 65 LEU A O 1
ATOM 1031 N N . LEU A 1 67 ? 145.387 159.386 160.329 1.00 92.96 66 LEU A N 1
ATOM 1032 C CA . LEU A 1 67 ? 146.168 160.276 161.201 1.00 92.96 66 LEU A CA 1
ATOM 1033 C C . LEU A 1 67 ? 145.620 160.356 162.640 1.00 92.96 66 LEU A C 1
ATOM 1034 O O . LEU A 1 67 ? 146.375 160.630 163.573 1.00 92.96 66 LEU A O 1
ATOM 1050 N N . GLY A 1 68 ? 144.331 160.064 162.837 1.00 99.41 67 GLY A N 1
ATOM 1051 C CA . GLY A 1 68 ? 143.719 159.928 164.163 1.00 99.41 67 GLY A CA 1
ATOM 1052 C C . GLY A 1 68 ? 144.263 158.755 164.994 1.00 99.41 67 GLY A C 1
ATOM 1053 O O . GLY A 1 68 ? 144.146 158.772 166.217 1.00 99.41 67 GLY A O 1
ATOM 1057 N N . ARG A 1 69 ? 144.891 157.754 164.363 1.00 101.92 68 ARG A N 1
ATOM 1058 C CA . ARG A 1 69 ? 145.645 156.699 165.041 1.00 101.92 68 ARG A CA 1
ATOM 1059 C C . ARG A 1 69 ? 147.110 157.101 165.263 1.00 101.92 68 ARG A C 1
ATOM 1060 O O . ARG A 1 69 ? 147.555 157.212 166.407 1.00 101.92 68 ARG A O 1
ATOM 1064 N N . SER A 1 70 ? 147.859 157.353 164.183 1.00 98.89 69 SER A N 1
ATOM 1065 C CA . SER A 1 70 ? 149.208 157.933 164.224 1.00 98.89 69 SER A CA 1
ATOM 1066 C C . SER A 1 70 ? 149.685 158.415 162.840 1.00 98.89 69 SER A C 1
ATOM 1067 O O . SER A 1 70 ? 149.189 157.923 161.822 1.00 98.89 69 SER A O 1
ATOM 1071 N N . PRO A 1 71 ? 150.705 159.294 162.752 1.00 95.99 70 PRO A N 1
ATOM 1072 C CA . PRO A 1 71 ? 151.338 159.681 161.483 1.00 95.99 70 PRO A CA 1
ATOM 1073 C C . PRO A 1 71 ? 151.864 158.501 160.653 1.00 95.99 70 PRO A C 1
ATOM 1074 O O . PRO A 1 71 ? 151.771 158.522 159.429 1.00 95.99 70 PRO A O 1
ATOM 1085 N N . LEU A 1 72 ? 152.355 157.442 161.302 1.00 92.57 71 LEU A N 1
ATOM 1086 C CA . LEU A 1 72 ? 152.844 156.229 160.639 1.00 92.57 71 LEU A CA 1
ATOM 1087 C C . LEU A 1 72 ? 151.751 155.477 159.860 1.00 92.57 71 LEU A C 1
ATOM 1088 O O . LEU A 1 72 ? 152.033 154.868 158.826 1.00 92.57 71 LEU A O 1
ATOM 1092 N N . LEU A 1 73 ? 150.489 155.581 160.293 1.00 91.42 72 LEU A N 1
ATOM 1093 C CA . LEU A 1 73 ? 149.333 155.100 159.541 1.00 91.42 72 LEU A CA 1
ATOM 1094 C C . LEU A 1 73 ? 149.133 155.893 158.243 1.00 91.42 72 LEU A C 1
ATOM 1095 O O . LEU A 1 73 ? 148.839 155.311 157.199 1.00 91.42 72 LEU A O 1
ATOM 1099 N N . ALA A 1 74 ? 149.363 157.207 158.274 1.00 87.18 73 ALA A N 1
ATOM 1100 C CA . ALA A 1 74 ? 149.301 158.045 157.085 1.00 87.18 73 ALA A CA 1
ATOM 1101 C C . ALA A 1 74 ? 150.452 157.727 156.128 1.00 87.18 73 ALA A C 1
ATOM 1102 O O . ALA A 1 74 ? 150.205 157.399 154.976 1.00 87.18 73 ALA A O 1
ATOM 1109 N N . LEU A 1 75 ? 151.696 157.751 156.603 1.00 88.47 74 LEU A N 1
ATOM 1110 C CA . LEU A 1 75 ? 152.899 157.472 155.796 1.00 88.47 74 LEU A CA 1
ATOM 1111 C C . LEU A 1 75 ? 152.730 156.192 154.960 1.00 88.47 74 LEU A C 1
ATOM 1112 O O . LEU A 1 75 ? 152.874 156.214 153.737 1.00 88.47 74 LEU A O 1
ATOM 1128 N N . VAL A 1 76 ? 152.347 155.093 155.613 1.00 90.82 75 VAL A N 1
ATOM 1129 C CA . VAL A 1 76 ? 152.121 153.803 154.956 1.00 90.82 75 VAL A CA 1
ATOM 1130 C C . VAL A 1 76 ? 150.967 153.854 153.950 1.00 90.82 75 VAL A C 1
ATOM 1131 O O . VAL A 1 76 ? 151.124 153.414 152.815 1.00 90.82 75 VAL A O 1
ATOM 1144 N N . ALA A 1 77 ? 149.815 154.418 154.316 1.00 86.40 76 ALA A N 1
ATOM 1145 C CA . ALA A 1 77 ? 148.670 154.476 153.412 1.00 86.40 76 ALA A CA 1
ATOM 1146 C C . ALA A 1 77 ? 148.892 155.429 152.220 1.00 86.40 76 ALA A C 1
ATOM 1147 O O . ALA A 1 77 ? 148.526 155.119 151.090 1.00 86.40 76 ALA A O 1
ATOM 1154 N N . LEU A 1 78 ? 149.589 156.540 152.427 1.00 87.27 77 LEU A N 1
ATOM 1155 C CA . LEU A 1 78 ? 150.067 157.407 151.358 1.00 87.27 77 LEU A CA 1
ATOM 1156 C C . LEU A 1 78 ? 150.997 156.658 150.400 1.00 87.27 77 LEU A C 1
ATOM 1157 O O . LEU A 1 78 ? 150.822 156.748 149.190 1.00 87.27 77 LEU A O 1
ATOM 1173 N N . ALA A 1 79 ? 151.954 155.886 150.918 1.00 87.82 78 ALA A N 1
ATOM 1174 C CA . ALA A 1 79 ? 152.838 155.088 150.082 1.00 87.82 78 ALA A CA 1
ATOM 1175 C C . ALA A 1 79 ? 152.071 154.008 149.305 1.00 87.82 78 ALA A C 1
ATOM 1176 O O . ALA A 1 79 ? 152.361 153.771 148.131 1.00 87.82 78 ALA A O 1
ATOM 1183 N N . LEU A 1 80 ? 151.059 153.377 149.905 1.00 85.20 79 LEU A N 1
ATOM 1184 C CA . LEU A 1 80 ? 150.241 152.377 149.211 1.00 85.20 79 LEU A CA 1
ATOM 1185 C C . LEU A 1 80 ? 149.391 153.013 148.108 1.00 85.20 79 LEU A C 1
ATOM 1186 O O . LEU A 1 80 ? 149.178 152.401 147.058 1.00 85.20 79 LEU A O 1
ATOM 1202 N N . GLY A 1 81 ? 148.976 154.266 148.319 1.00 84.04 80 GLY A N 1
ATOM 1203 C CA . GLY A 1 81 ? 148.361 155.134 147.319 1.00 84.04 80 GLY A CA 1
ATOM 1204 C C . GLY A 1 81 ? 149.330 155.552 146.216 1.00 84.04 80 GLY A C 1
ATOM 1205 O O . GLY A 1 81 ? 148.965 155.515 145.051 1.00 84.04 80 GLY A O 1
ATOM 1209 N N . LEU A 1 82 ? 150.586 155.842 146.539 1.00 85.93 81 LEU A N 1
ATOM 1210 C CA . LEU A 1 82 ? 151.624 156.127 145.556 1.00 85.93 81 LEU A CA 1
ATOM 1211 C C . LEU A 1 82 ? 151.771 154.959 144.582 1.00 85.93 81 LEU A C 1
ATOM 1212 O O . LEU A 1 82 ? 151.534 155.133 143.392 1.00 85.93 81 LEU A O 1
ATOM 1228 N N . ILE A 1 83 ? 152.097 153.755 145.058 1.00 82.93 82 ILE A N 1
ATOM 1229 C CA . ILE A 1 83 ? 152.310 152.599 144.176 1.00 82.93 82 ILE A CA 1
ATOM 1230 C C . ILE A 1 83 ? 151.067 152.264 143.344 1.00 82.93 82 ILE A C 1
ATOM 1231 O O . ILE A 1 83 ? 151.170 152.022 142.145 1.00 82.93 82 ILE A O 1
ATOM 1235 N N . THR A 1 84 ? 149.876 152.344 143.950 1.00 83.73 83 THR A N 1
ATOM 1236 C CA . THR A 1 84 ? 148.587 152.158 143.256 1.00 83.73 83 THR A CA 1
ATOM 1237 C C . THR A 1 84 ? 148.351 153.229 142.182 1.00 83.73 83 THR A C 1
ATOM 1238 O O . THR A 1 84 ? 147.951 152.910 141.064 1.00 83.73 83 THR A O 1
ATOM 1249 N N . LEU A 1 85 ? 148.682 154.490 142.467 1.00 85.04 84 LEU A N 1
ATOM 1250 C CA . LEU A 1 85 ? 148.672 155.588 141.500 1.00 85.04 84 LEU A CA 1
ATOM 1251 C C . LEU A 1 85 ? 149.700 155.405 140.386 1.00 85.04 84 LEU A C 1
ATOM 1252 O O . LEU A 1 85 ? 149.414 155.707 139.228 1.00 85.04 84 LEU A O 1
ATOM 1256 N N . ALA A 1 86 ? 150.878 154.874 140.714 1.00 85.79 85 ALA A N 1
ATOM 1257 C CA . ALA A 1 86 ? 151.948 154.572 139.776 1.00 85.79 85 ALA A CA 1
ATOM 1258 C C . ALA A 1 86 ? 151.544 153.461 138.797 1.00 85.79 85 ALA A C 1
ATOM 1259 O O . ALA A 1 86 ? 151.672 153.618 137.586 1.00 85.79 85 ALA A O 1
ATOM 1266 N N . ALA A 1 87 ? 150.969 152.376 139.314 1.00 82.80 86 ALA A N 1
ATOM 1267 C CA . ALA A 1 87 ? 150.376 151.333 138.491 1.00 82.80 86 ALA A CA 1
ATOM 1268 C C . ALA A 1 87 ? 149.282 151.915 137.591 1.00 82.80 86 ALA A C 1
ATOM 1269 O O . ALA A 1 87 ? 149.372 151.780 136.377 1.00 82.80 86 ALA A O 1
ATOM 1276 N N . ALA A 1 88 ? 148.308 152.638 138.149 1.00 84.72 87 ALA A N 1
ATOM 1277 C CA . ALA A 1 88 ? 147.214 153.224 137.377 1.00 84.72 87 ALA A CA 1
ATOM 1278 C C . ALA A 1 88 ? 147.724 154.170 136.275 1.00 84.72 87 ALA A C 1
ATOM 1279 O O . ALA A 1 88 ? 147.246 154.143 135.142 1.00 84.72 87 ALA A O 1
ATOM 1286 N N . SER A 1 89 ? 148.768 154.934 136.584 1.00 82.15 88 SER A N 1
ATOM 1287 C CA . SER A 1 89 ? 149.504 155.778 135.641 1.00 82.15 88 SER A CA 1
ATOM 1288 C C . SER A 1 89 ? 150.197 154.984 134.531 1.00 82.15 88 SER A C 1
ATOM 1289 O O . SER A 1 89 ? 150.027 155.289 133.357 1.00 82.15 88 SER A O 1
ATOM 1297 N N . ALA A 1 90 ? 150.963 153.948 134.871 1.00 80.72 89 ALA A N 1
ATOM 1298 C CA . ALA A 1 90 ? 151.663 153.120 133.894 1.00 80.72 89 ALA A CA 1
ATOM 1299 C C . ALA A 1 90 ? 150.685 152.333 133.005 1.00 80.72 89 ALA A C 1
ATOM 1300 O O . ALA A 1 90 ? 150.859 152.292 131.792 1.00 80.72 89 ALA A O 1
ATOM 1307 N N . ALA A 1 91 ? 149.609 151.782 133.574 1.00 77.74 90 ALA A N 1
ATOM 1308 C CA . ALA A 1 91 ? 148.544 151.134 132.822 1.00 77.74 90 ALA A CA 1
ATOM 1309 C C . ALA A 1 91 ? 147.855 152.115 131.865 1.00 77.74 90 ALA A C 1
ATOM 1310 O O . ALA A 1 91 ? 147.576 151.770 130.716 1.00 77.74 90 ALA A O 1
ATOM 1317 N N . MET A 1 92 ? 147.658 153.364 132.289 1.00 84.01 91 MET A N 1
ATOM 1318 C CA . MET A 1 92 ? 147.165 154.435 131.424 1.00 84.01 91 MET A CA 1
ATOM 1319 C C . MET A 1 92 ? 148.134 154.714 130.268 1.00 84.01 91 MET A C 1
ATOM 1320 O O . MET A 1 92 ? 147.731 154.666 129.106 1.00 84.01 91 MET A O 1
ATOM 1334 N N . ALA A 1 93 ? 149.423 154.910 130.554 1.00 85.60 92 ALA A N 1
ATOM 1335 C CA . ALA A 1 93 ? 150.416 155.157 129.513 1.00 85.60 92 ALA A CA 1
ATOM 1336 C C . ALA A 1 93 ? 150.567 153.958 128.571 1.00 85.60 92 ALA A C 1
ATOM 1337 O O . ALA A 1 93 ? 150.653 154.143 127.364 1.00 85.60 92 ALA A O 1
ATOM 1344 N N . ALA A 1 94 ? 150.511 152.734 129.083 1.00 86.70 93 ALA A N 1
ATOM 1345 C CA . ALA A 1 94 ? 150.570 151.546 128.248 1.00 86.70 93 ALA A CA 1
ATOM 1346 C C . ALA A 1 94 ? 149.356 151.482 127.320 1.00 86.70 93 ALA A C 1
ATOM 1347 O O . ALA A 1 94 ? 149.493 151.279 126.116 1.00 86.70 93 ALA A O 1
ATOM 1354 N N . THR A 1 95 ? 148.164 151.736 127.866 1.00 84.54 94 THR A N 1
ATOM 1355 C CA . THR A 1 95 ? 146.916 151.791 127.096 1.00 84.54 94 THR A CA 1
ATOM 1356 C C . THR A 1 95 ? 147.039 152.799 125.961 1.00 84.54 94 THR A C 1
ATOM 1357 O O . THR A 1 95 ? 146.753 152.494 124.807 1.00 84.54 94 THR A O 1
ATOM 1368 N N . PHE A 1 96 ? 147.538 153.996 126.255 1.00 87.81 95 PHE A N 1
ATOM 1369 C CA . PHE A 1 96 ? 147.714 155.024 125.242 1.00 87.81 95 PHE A CA 1
ATOM 1370 C C . PHE A 1 96 ? 148.817 154.680 124.241 1.00 87.81 95 PHE A C 1
ATOM 1371 O O . PHE A 1 96 ? 148.648 154.915 123.050 1.00 87.81 95 PHE A O 1
ATOM 1388 N N . ALA A 1 97 ? 149.896 154.027 124.664 1.00 89.95 96 ALA A N 1
ATOM 1389 C CA . ALA A 1 97 ? 150.904 153.495 123.750 1.00 89.95 96 ALA A CA 1
ATOM 1390 C C . ALA A 1 97 ? 150.350 152.375 122.847 1.00 89.95 96 ALA A C 1
ATOM 1391 O O . ALA A 1 97 ? 150.901 152.136 121.771 1.00 89.95 96 ALA A O 1
ATOM 1398 N N . HIS A 1 98 ? 149.248 151.718 123.233 1.00 88.14 97 HIS A N 1
ATOM 1399 C CA . HIS A 1 98 ? 148.549 150.768 122.365 1.00 88.14 97 HIS A CA 1
ATOM 1400 C C . HIS A 1 98 ? 147.619 151.477 121.385 1.00 88.14 97 HIS A C 1
ATOM 1401 O O . HIS A 1 98 ? 147.728 151.259 120.179 1.00 88.14 97 HIS A O 1
ATOM 1415 N N . LEU A 1 99 ? 146.767 152.387 121.864 1.00 83.78 98 LEU A N 1
ATOM 1416 C CA . LEU A 1 99 ? 145.882 153.178 120.998 1.00 83.78 98 LEU A CA 1
ATOM 1417 C C . LEU A 1 99 ? 146.670 154.007 119.972 1.00 83.78 98 LEU A C 1
ATOM 1418 O O . LEU A 1 99 ? 146.209 154.145 118.848 1.00 83.78 98 LEU A O 1
ATOM 1434 N N . LEU A 1 100 ? 147.863 154.522 120.311 1.00 91.46 99 LEU A N 1
ATOM 1435 C CA . LEU A 1 100 ? 148.725 155.280 119.385 1.00 91.46 99 LEU A CA 1
ATOM 1436 C C . LEU A 1 100 ? 149.276 154.400 118.243 1.00 91.46 99 LEU A C 1
ATOM 1437 O O . LEU A 1 100 ? 149.502 154.894 117.140 1.00 91.46 99 LEU A O 1
ATOM 1453 N N . LEU A 1 101 ? 149.420 153.087 118.456 1.00 93.05 100 LEU A N 1
ATOM 1454 C CA . LEU A 1 101 ? 149.700 152.137 117.375 1.00 93.05 100 LEU A CA 1
ATOM 1455 C C . LEU A 1 101 ? 148.444 151.829 116.549 1.00 93.05 100 LEU A C 1
ATOM 1456 O O . LEU A 1 101 ? 148.483 151.914 115.324 1.00 93.05 100 LEU A O 1
ATOM 1472 N N . GLU A 1 102 ? 147.335 151.476 117.196 1.00 89.84 101 GLU A N 1
ATOM 1473 C CA . GLU A 1 102 ? 146.121 151.044 116.493 1.00 89.84 101 GLU A CA 1
ATOM 1474 C C . GLU A 1 102 ? 145.383 152.192 115.773 1.00 89.84 101 GLU A C 1
ATOM 1475 O O . GLU A 1 102 ? 144.722 151.960 114.758 1.00 89.84 101 GLU A O 1
ATOM 1487 N N . ALA A 1 103 ? 145.517 153.436 116.248 1.00 88.75 102 ALA A N 1
ATOM 1488 C CA . ALA A 1 103 ? 144.934 154.619 115.626 1.00 88.75 102 ALA A CA 1
ATOM 1489 C C . ALA A 1 103 ? 145.487 154.871 114.213 1.00 88.75 102 ALA A C 1
ATOM 1490 O O . ALA A 1 103 ? 146.665 154.607 113.956 1.00 88.75 102 ALA A O 1
ATOM 1497 N N . PRO A 1 104 ? 144.682 155.426 113.290 1.00 95.34 103 PRO A N 1
ATOM 1498 C CA . PRO A 1 104 ? 145.151 155.736 111.943 1.00 95.34 103 PRO A CA 1
ATOM 1499 C C . PRO A 1 104 ? 146.240 156.827 111.979 1.00 95.34 103 PRO A C 1
ATOM 1500 O O . PRO A 1 104 ? 146.161 157.728 112.821 1.00 95.34 103 PRO A O 1
ATOM 1511 N N . PRO A 1 105 ? 147.238 156.800 111.069 1.00 95.81 104 PRO A N 1
ATOM 1512 C CA . PRO A 1 105 ? 148.378 157.721 111.092 1.00 95.81 104 PRO A CA 1
ATOM 1513 C C . PRO A 1 105 ? 147.998 159.197 111.222 1.00 95.81 104 PRO A C 1
ATOM 1514 O O . PRO A 1 105 ? 148.616 159.932 111.985 1.00 95.81 104 PRO A O 1
ATOM 1525 N N . GLU A 1 106 ? 146.943 159.625 110.529 1.00 99.38 105 GLU A N 1
ATOM 1526 C CA . GLU A 1 106 ? 146.489 161.022 110.492 1.00 99.38 105 GLU A CA 1
ATOM 1527 C C . GLU A 1 106 ? 146.054 161.598 111.857 1.00 99.38 105 GLU A C 1
ATOM 1528 O O . GLU A 1 106 ? 145.937 162.818 111.984 1.00 99.38 105 GLU A O 1
ATOM 1540 N N . TYR A 1 107 ? 145.863 160.761 112.885 1.00 96.64 106 TYR A N 1
ATOM 1541 C CA . TYR A 1 107 ? 145.575 161.184 114.263 1.00 96.64 106 TYR A CA 1
ATOM 1542 C C . TYR A 1 107 ? 146.628 160.696 115.281 1.00 96.64 106 TYR A C 1
ATOM 1543 O O . TYR A 1 107 ? 146.335 160.623 116.472 1.00 96.64 106 TYR A O 1
ATOM 1561 N N . ARG A 1 108 ? 147.861 160.377 114.861 1.00 93.84 107 ARG A N 1
ATOM 1562 C CA . ARG A 1 108 ? 148.949 160.060 115.803 1.00 93.84 107 ARG A CA 1
ATOM 1563 C C . ARG A 1 108 ? 149.610 161.295 116.418 1.00 93.84 107 ARG A C 1
ATOM 1564 O O . ARG A 1 108 ? 150.037 161.224 117.567 1.00 93.84 107 ARG A O 1
ATOM 1585 N N . GLU A 1 109 ? 149.687 162.437 115.732 1.00 97.79 108 GLU A N 1
ATOM 1586 C CA . GLU A 1 109 ? 150.389 163.618 116.268 1.00 97.79 108 GLU A CA 1
ATOM 1587 C C . GLU A 1 109 ? 149.745 164.171 117.550 1.00 97.79 108 GLU A C 1
ATOM 1588 O O . GLU A 1 109 ? 150.436 164.375 118.544 1.00 97.79 108 GLU A O 1
ATOM 1600 N N . ALA A 1 110 ? 148.424 164.373 117.581 1.00 91.66 109 ALA A N 1
ATOM 1601 C CA . ALA A 1 110 ? 147.739 164.898 118.772 1.00 91.66 109 ALA A CA 1
ATOM 1602 C C . ALA A 1 110 ? 147.856 163.958 119.988 1.00 91.66 109 ALA A C 1
ATOM 1603 O O . ALA A 1 110 ? 147.953 164.401 121.134 1.00 91.66 109 ALA A O 1
ATOM 1610 N N . MET A 1 111 ? 147.918 162.653 119.731 1.00 88.77 110 MET A N 1
ATOM 1611 C CA . MET A 1 111 ? 148.193 161.638 120.740 1.00 88.77 110 MET A CA 1
ATOM 1612 C C . MET A 1 111 ? 149.606 161.814 121.304 1.00 88.77 110 MET A C 1
ATOM 1613 O O . MET A 1 111 ? 149.798 161.733 122.512 1.00 88.77 110 MET A O 1
ATOM 1627 N N . LEU A 1 112 ? 150.593 162.100 120.453 1.00 95.06 111 LEU A N 1
ATOM 1628 C CA . LEU A 1 112 ? 151.989 162.209 120.856 1.00 95.06 111 LEU A CA 1
ATOM 1629 C C . LEU A 1 112 ? 152.233 163.350 121.866 1.00 95.06 111 LEU A C 1
ATOM 1630 O O . LEU A 1 112 ? 153.089 163.213 122.737 1.00 95.06 111 LEU A O 1
ATOM 1646 N N . TYR A 1 113 ? 151.451 164.438 121.820 1.00 90.59 112 TYR A N 1
ATOM 1647 C CA . TYR A 1 113 ? 151.416 165.428 122.902 1.00 90.59 112 TYR A CA 1
ATOM 1648 C C . TYR A 1 113 ? 150.586 164.966 124.095 1.00 90.59 112 TYR A C 1
ATOM 1649 O O . TYR A 1 113 ? 151.081 165.026 125.207 1.00 90.59 112 TYR A O 1
ATOM 1667 N N . VAL A 1 114 ? 149.343 164.506 123.916 1.00 86.94 113 VAL A N 1
ATOM 1668 C CA . VAL A 1 114 ? 148.413 164.297 125.047 1.00 86.94 113 VAL A CA 1
ATOM 1669 C C . VAL A 1 114 ? 148.727 163.048 125.879 1.00 86.94 113 VAL A C 1
ATOM 1670 O O . VAL A 1 114 ? 148.595 163.082 127.095 1.00 86.94 113 VAL A O 1
ATOM 1683 N N . PHE A 1 115 ? 149.266 161.981 125.293 1.00 90.29 114 PHE A N 1
ATOM 1684 C CA . PHE A 1 115 ? 149.889 160.919 126.096 1.00 90.29 114 PHE A CA 1
ATOM 1685 C C . PHE A 1 115 ? 151.143 161.458 126.810 1.00 90.29 114 PHE A C 1
ATOM 1686 O O . PHE A 1 115 ? 151.450 161.052 127.928 1.00 90.29 114 PHE A O 1
ATOM 1703 N N . GLY A 1 116 ? 151.823 162.439 126.206 1.00 85.32 115 GLY A N 1
ATOM 1704 C CA . GLY A 1 116 ? 152.942 163.149 126.804 1.00 85.32 115 GLY A CA 1
ATOM 1705 C C . GLY A 1 116 ? 152.508 163.950 128.022 1.00 85.32 115 GLY A C 1
ATOM 1706 O O . GLY A 1 116 ? 153.074 163.768 129.089 1.00 85.32 115 GLY A O 1
ATOM 1710 N N . ILE A 1 117 ? 151.484 164.800 127.910 1.00 81.58 116 ILE A N 1
ATOM 1711 C CA . ILE A 1 117 ? 150.996 165.596 129.042 1.00 81.58 116 ILE A CA 1
ATOM 1712 C C . ILE A 1 117 ? 150.471 164.667 130.130 1.00 81.58 116 ILE A C 1
ATOM 1713 O O . ILE A 1 117 ? 150.744 164.899 131.301 1.00 81.58 116 ILE A O 1
ATOM 1729 N N . ALA A 1 118 ? 149.832 163.552 129.771 1.00 84.01 117 ALA A N 1
ATOM 1730 C CA . ALA A 1 118 ? 149.507 162.515 130.747 1.00 84.01 117 ALA A CA 1
ATOM 1731 C C . ALA A 1 118 ? 150.766 161.998 131.480 1.00 84.01 117 ALA A C 1
ATOM 1732 O O . ALA A 1 118 ? 150.809 162.036 132.706 1.00 84.01 117 ALA A O 1
ATOM 1739 N N . VAL A 1 119 ? 151.824 161.610 130.759 1.00 86.18 118 VAL A N 1
ATOM 1740 C CA . VAL A 1 119 ? 153.118 161.216 131.340 1.00 86.18 118 VAL A CA 1
ATOM 1741 C C . VAL A 1 119 ? 153.763 162.328 132.191 1.00 86.18 118 VAL A C 1
ATOM 1742 O O . VAL A 1 119 ? 154.389 162.022 133.205 1.00 86.18 118 VAL A O 1
ATOM 1755 N N . LEU A 1 120 ? 153.576 163.611 131.866 1.00 80.71 119 LEU A N 1
ATOM 1756 C CA . LEU A 1 120 ? 153.992 164.719 132.738 1.00 80.71 119 LEU A CA 1
ATOM 1757 C C . LEU A 1 120 ? 153.178 164.739 134.030 1.00 80.71 119 LEU A C 1
ATOM 1758 O O . LEU A 1 120 ? 153.754 164.832 135.109 1.00 80.71 119 LEU A O 1
ATOM 1774 N N . ILE A 1 121 ? 151.861 164.568 133.957 1.00 81.25 120 ILE A N 1
ATOM 1775 C CA . ILE A 1 121 ? 151.037 164.456 135.158 1.00 81.25 120 ILE A CA 1
ATOM 1776 C C . ILE A 1 121 ? 151.430 163.215 135.988 1.00 81.25 120 ILE A C 1
ATOM 1777 O O . ILE A 1 121 ? 151.506 163.317 137.211 1.00 81.25 120 ILE A O 1
ATOM 1793 N N . VAL A 1 122 ? 151.808 162.087 135.368 1.00 82.58 121 VAL A N 1
ATOM 1794 C CA . VAL A 1 122 ? 152.407 160.947 136.098 1.00 82.58 121 VAL A CA 1
ATOM 1795 C C . VAL A 1 122 ? 153.671 161.371 136.842 1.00 82.58 121 VAL A C 1
ATOM 1796 O O . VAL A 1 122 ? 153.762 161.196 138.052 1.00 82.58 121 VAL A O 1
ATOM 1809 N N . GLY A 1 123 ? 154.641 161.943 136.130 1.00 82.68 122 GLY A N 1
ATOM 1810 C CA . GLY A 1 123 ? 155.932 162.327 136.698 1.00 82.68 122 GLY A CA 1
ATOM 1811 C C . GLY A 1 123 ? 155.795 163.308 137.859 1.00 82.68 122 GLY A C 1
ATOM 1812 O O . GLY A 1 123 ? 156.544 163.226 138.83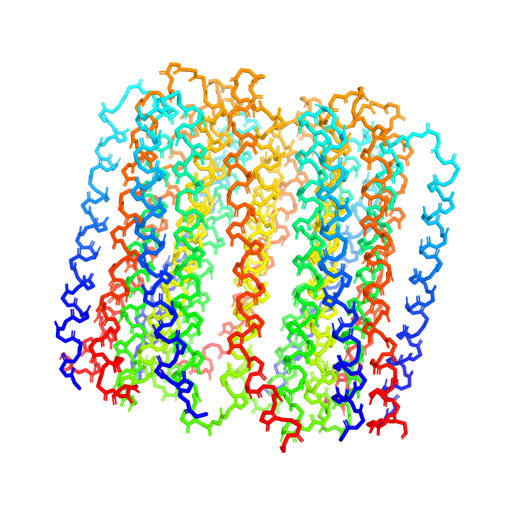2 1.00 82.68 122 GLY A O 1
ATOM 1816 N N . LEU A 1 124 ? 154.800 164.193 137.790 1.00 77.23 123 LEU A N 1
ATOM 1817 C CA . LEU A 1 124 ? 154.488 165.091 138.888 1.00 77.23 123 LEU A CA 1
ATOM 1818 C C . LEU A 1 124 ? 153.864 164.330 140.055 1.00 77.23 123 LEU A C 1
ATOM 1819 O O . LEU A 1 124 ? 154.361 164.420 141.176 1.00 77.23 123 LEU A O 1
ATOM 1835 N N . LEU A 1 125 ? 152.781 163.589 139.806 1.00 77.50 124 LEU A N 1
ATOM 1836 C CA . LEU A 1 125 ? 151.937 163.024 140.864 1.00 77.50 124 LEU A CA 1
ATOM 1837 C C . LEU A 1 125 ? 152.704 162.044 141.759 1.00 77.50 124 LEU A C 1
ATOM 1838 O O . LEU A 1 125 ? 152.587 162.116 142.979 1.00 77.50 124 LEU A O 1
ATOM 1854 N N . LEU A 1 126 ? 153.514 161.154 141.177 1.00 84.70 125 LEU A N 1
ATOM 1855 C CA . LEU A 1 126 ? 154.223 160.129 141.952 1.00 84.70 125 LEU A CA 1
ATOM 1856 C C . LEU A 1 126 ? 155.287 160.744 142.872 1.00 84.70 125 LEU A C 1
ATOM 1857 O O . LEU A 1 126 ? 155.300 160.480 144.075 1.00 84.70 125 LEU A O 1
ATOM 1873 N N . LEU A 1 127 ? 156.126 161.638 142.341 1.00 81.80 126 LEU A N 1
ATOM 1874 C CA . LEU A 1 127 ? 157.090 162.391 143.144 1.00 81.80 126 LEU A CA 1
ATOM 1875 C C . LEU A 1 127 ? 156.401 163.355 144.125 1.00 81.80 126 LEU A C 1
ATOM 1876 O O . LEU A 1 127 ? 156.925 163.606 145.205 1.00 81.80 126 LEU A O 1
ATOM 1892 N N . GLY A 1 128 ? 155.188 163.818 143.824 1.00 81.46 127 GLY A N 1
ATOM 1893 C CA . GLY A 1 128 ? 154.368 164.588 144.759 1.00 81.46 127 GLY A CA 1
ATOM 1894 C C . GLY A 1 128 ? 154.053 163.846 146.063 1.00 81.46 127 GLY A C 1
ATOM 1895 O O . GLY A 1 128 ? 154.014 164.468 147.122 1.00 81.46 127 GLY A O 1
ATOM 1899 N N . LEU A 1 129 ? 153.881 162.521 146.018 1.00 86.19 128 LEU A N 1
ATOM 1900 C CA . LEU A 1 129 ? 153.782 161.688 147.224 1.00 86.19 128 LEU A CA 1
ATOM 1901 C C . LEU A 1 129 ? 155.177 161.385 147.808 1.00 86.19 128 LEU A C 1
ATOM 1902 O O . LEU A 1 129 ? 155.336 161.449 149.023 1.00 86.19 128 LEU A O 1
ATOM 1918 N N . VAL A 1 130 ? 156.216 161.156 146.993 1.00 84.01 129 VAL A N 1
ATOM 1919 C CA . VAL A 1 130 ? 157.588 160.983 147.511 1.00 84.01 129 VAL A CA 1
ATOM 1920 C C . VAL A 1 130 ? 158.018 162.168 148.375 1.00 84.01 129 VAL A C 1
ATOM 1921 O O . VAL A 1 130 ? 158.647 161.995 149.412 1.00 84.01 129 VAL A O 1
ATOM 1934 N N . TRP A 1 131 ? 157.657 163.385 147.985 1.00 89.53 130 TRP A N 1
ATOM 1935 C CA . TRP A 1 131 ? 158.111 164.590 148.678 1.00 89.53 130 TRP A CA 1
ATOM 1936 C C . TRP A 1 131 ? 157.573 164.694 150.116 1.00 89.53 130 TRP A C 1
ATOM 1937 O O . TRP A 1 131 ? 158.298 165.116 151.014 1.00 89.53 130 TRP A O 1
ATOM 1958 N N . LEU A 1 132 ? 156.334 164.258 150.371 1.00 86.08 131 LEU A N 1
ATOM 1959 C CA . LEU A 1 132 ? 155.766 164.210 151.727 1.00 86.08 131 LEU A CA 1
ATOM 1960 C C . LEU A 1 132 ? 156.120 162.907 152.472 1.00 86.08 131 LEU A C 1
ATOM 1961 O O . LEU A 1 132 ? 156.253 162.911 153.691 1.00 86.08 131 LEU A O 1
ATOM 1977 N N . LEU A 1 133 ? 156.359 161.805 151.761 1.00 84.82 132 LEU A N 1
ATOM 1978 C CA . LEU A 1 133 ? 156.972 160.607 152.339 1.00 84.82 132 LEU A CA 1
ATOM 1979 C C . LEU A 1 133 ? 158.389 160.882 152.864 1.00 84.82 132 LEU A C 1
ATOM 1980 O O . LEU A 1 133 ? 158.718 160.406 153.939 1.00 84.82 132 LEU A O 1
ATOM 1996 N N . GLU A 1 134 ? 159.203 161.694 152.188 1.00 84.23 133 GLU A N 1
ATOM 1997 C CA . GLU A 1 134 ? 160.489 162.163 152.728 1.00 84.23 133 GLU A CA 1
ATOM 1998 C C . GLU A 1 134 ? 160.315 162.955 154.041 1.00 84.23 133 GLU A C 1
ATOM 1999 O O . GLU A 1 134 ? 161.077 162.762 154.987 1.00 84.23 133 GLU A O 1
ATOM 2011 N N . GLU A 1 135 ? 159.294 163.811 154.152 1.00 84.57 134 GLU A N 1
ATOM 2012 C CA . GLU A 1 135 ? 158.982 164.503 155.413 1.00 84.57 134 GLU A CA 1
ATOM 2013 C C . GLU A 1 135 ? 158.516 163.523 156.504 1.00 84.57 134 GLU A C 1
ATOM 2014 O O . GLU A 1 135 ? 158.957 163.599 157.650 1.00 84.57 134 GLU A O 1
ATOM 2026 N N . ALA A 1 136 ? 157.611 162.605 156.177 1.00 83.12 135 ALA A N 1
ATOM 2027 C CA . ALA A 1 136 ? 157.031 161.715 157.168 1.00 83.12 135 ALA A CA 1
ATOM 2028 C C . ALA A 1 136 ? 158.072 160.709 157.673 1.00 83.12 135 ALA A C 1
ATOM 2029 O O . ALA A 1 136 ? 158.128 160.419 158.865 1.00 83.12 135 ALA A O 1
ATOM 2036 N N . LEU A 1 137 ? 158.938 160.241 156.771 1.00 80.74 136 LEU A N 1
ATOM 2037 C CA . LEU A 1 137 ? 160.132 159.455 157.064 1.00 80.74 136 LEU A CA 1
ATOM 2038 C C . LEU A 1 137 ? 161.060 160.227 158.000 1.00 80.74 136 LEU A C 1
ATOM 2039 O O . LEU A 1 137 ? 161.443 159.700 159.034 1.00 80.74 136 LEU A O 1
ATOM 2055 N N . GLU A 1 138 ? 161.378 161.483 157.700 1.00 86.44 137 GLU A N 1
ATOM 2056 C CA . GLU A 1 138 ? 162.233 162.276 158.582 1.00 86.44 137 GLU A CA 1
ATOM 2057 C C . GLU A 1 138 ? 161.611 162.430 159.974 1.00 86.44 137 GLU A C 1
ATOM 2058 O O . GLU A 1 138 ? 162.263 162.148 160.978 1.00 86.44 137 GLU A O 1
ATOM 2070 N N . ALA A 1 139 ? 160.342 162.837 160.040 1.00 83.38 138 ALA A N 1
ATOM 2071 C CA . ALA A 1 139 ? 159.647 163.125 161.293 1.00 83.38 138 ALA A CA 1
ATOM 2072 C C . ALA A 1 139 ? 159.463 161.879 162.179 1.00 83.38 138 ALA A C 1
ATOM 2073 O O . ALA A 1 139 ? 159.568 161.967 163.403 1.00 83.38 138 ALA A O 1
ATOM 2080 N N . LEU A 1 140 ? 159.189 160.720 161.581 1.00 82.75 139 LEU A N 1
ATOM 2081 C CA . LEU A 1 140 ? 159.026 159.460 162.306 1.00 82.75 139 LEU A CA 1
ATOM 2082 C C . LEU A 1 140 ? 160.369 158.818 162.685 1.00 82.75 139 LEU A C 1
ATOM 2083 O O . LEU A 1 140 ? 160.506 158.262 163.776 1.00 82.75 139 LEU A O 1
ATOM 2099 N N . LEU A 1 141 ? 161.341 158.864 161.769 1.00 82.53 140 LEU A N 1
ATOM 2100 C CA . LEU A 1 141 ? 162.382 157.834 161.684 1.00 82.53 140 LEU A CA 1
ATOM 2101 C C . LEU A 1 141 ? 163.836 158.327 161.679 1.00 82.53 140 LEU A C 1
ATOM 2102 O O . LEU A 1 141 ? 164.731 157.548 161.992 1.00 82.53 140 LEU A O 1
ATOM 2118 N N . GLU A 1 142 ? 164.098 159.589 161.345 1.00 82.55 141 GLU A N 1
ATOM 2119 C CA . GLU A 1 142 ? 165.436 160.185 161.485 1.00 82.55 141 GLU A CA 1
ATOM 2120 C C . GLU A 1 142 ? 165.659 160.665 162.922 1.00 82.55 141 GLU A C 1
ATOM 2121 O O . GLU A 1 142 ? 165.589 159.893 163.881 1.00 82.55 141 GLU A O 1
ATOM 2133 N N . ALA B 1 2 ? 126.883 165.839 161.825 1.00 93.47 1 ALA B N 1
ATOM 2134 C CA . ALA B 1 2 ? 125.518 165.658 162.367 1.00 93.47 1 ALA B CA 1
ATOM 2135 C C . ALA B 1 2 ? 124.757 164.526 161.662 1.00 93.47 1 ALA B C 1
ATOM 2136 O O . ALA B 1 2 ? 124.696 163.413 162.181 1.00 93.47 1 ALA B O 1
ATOM 2143 N N . GLU B 1 3 ? 124.169 164.762 160.483 1.00 90.87 2 GLU B N 1
ATOM 2144 C CA . GLU B 1 3 ? 123.189 163.857 159.845 1.00 90.87 2 GLU B CA 1
ATOM 2145 C C . GLU B 1 3 ? 123.798 162.587 159.199 1.00 90.87 2 GLU B C 1
ATOM 2146 O O . GLU B 1 3 ? 123.083 161.804 158.587 1.00 90.87 2 GLU B O 1
ATOM 2158 N N . LEU B 1 4 ? 125.116 162.375 159.273 1.00 91.01 3 LEU B N 1
ATOM 2159 C CA . LEU B 1 4 ? 125.880 161.574 158.301 1.00 91.01 3 LEU B CA 1
ATOM 2160 C C . LEU B 1 4 ? 125.282 160.186 157.975 1.00 91.01 3 LEU B C 1
ATOM 2161 O O . LEU B 1 4 ? 125.145 159.844 156.799 1.00 91.01 3 LEU B O 1
ATOM 2177 N N . ARG B 1 5 ? 124.874 159.412 158.990 1.00 91.87 4 ARG B N 1
ATOM 2178 C CA . ARG B 1 5 ? 124.356 158.033 158.848 1.00 91.87 4 ARG B CA 1
ATOM 2179 C C . ARG B 1 5 ? 123.051 157.937 158.031 1.00 91.87 4 ARG B C 1
ATOM 2180 O O . ARG B 1 5 ? 122.828 156.957 157.327 1.00 91.87 4 ARG B O 1
ATOM 2201 N N . GLU B 1 6 ? 122.226 158.979 158.070 1.00 95.66 5 GLU B N 1
ATOM 2202 C CA . GLU B 1 6 ? 121.015 159.126 157.253 1.00 95.66 5 GLU B CA 1
ATOM 2203 C C . GLU B 1 6 ? 121.233 160.006 156.006 1.00 95.66 5 GLU B C 1
ATOM 2204 O O . GLU B 1 6 ? 120.643 159.732 154.960 1.00 95.66 5 GLU B O 1
ATOM 2216 N N . ARG B 1 7 ? 122.100 161.028 156.070 1.00 87.15 6 ARG B N 1
ATOM 2217 C CA . ARG B 1 7 ? 122.431 161.954 154.969 1.00 87.15 6 ARG B CA 1
ATOM 2218 C C . ARG B 1 7 ? 123.009 161.241 153.772 1.00 87.15 6 ARG B C 1
ATOM 2219 O O . ARG B 1 7 ? 122.521 161.421 152.664 1.00 87.15 6 ARG B O 1
ATOM 2240 N N . LEU B 1 8 ? 124.026 160.417 153.994 1.00 90.18 7 LEU B N 1
ATOM 2241 C CA . LEU B 1 8 ? 124.672 159.657 152.928 1.00 90.18 7 LEU B CA 1
ATOM 2242 C C . LEU B 1 8 ? 123.623 158.843 152.175 1.00 90.18 7 LEU B C 1
ATOM 2243 O O . LEU B 1 8 ? 123.545 158.915 150.956 1.00 90.18 7 LEU B O 1
ATOM 2259 N N . LEU B 1 9 ? 122.758 158.139 152.903 1.00 91.00 8 LEU B N 1
ATOM 2260 C CA . LEU B 1 9 ? 121.719 157.273 152.338 1.00 91.00 8 LEU B CA 1
ATOM 2261 C C . LEU B 1 9 ? 120.559 158.057 151.714 1.00 91.00 8 LEU B C 1
ATOM 2262 O O . LEU B 1 9 ? 119.990 157.601 150.728 1.00 91.00 8 LEU B O 1
ATOM 2278 N N . ARG B 1 10 ? 120.268 159.261 152.212 1.00 90.30 9 ARG B N 1
ATOM 2279 C CA . ARG B 1 10 ? 119.403 160.234 151.517 1.00 90.30 9 ARG B CA 1
ATOM 2280 C C . ARG B 1 10 ? 119.925 161.034 150.293 1.00 90.30 9 ARG B C 1
ATOM 2281 O O . ARG B 1 10 ? 119.130 161.585 149.544 1.00 90.30 9 ARG B O 1
ATOM 2302 N N . ALA B 1 11 ? 121.229 160.971 149.984 1.00 87.65 10 ALA B N 1
ATOM 2303 C CA . ALA B 1 11 ? 121.771 161.202 148.659 1.00 87.65 10 ALA B CA 1
ATOM 2304 C C . ALA B 1 11 ? 121.717 159.893 147.865 1.00 87.65 10 ALA B C 1
ATOM 2305 O O . ALA B 1 11 ? 121.268 159.870 146.723 1.00 87.65 10 ALA B O 1
ATOM 2312 N N . ALA B 1 12 ? 122.097 158.774 148.496 1.00 88.72 11 ALA B N 1
ATOM 2313 C CA . ALA B 1 12 ? 122.155 157.453 147.871 1.00 88.72 11 ALA B CA 1
ATOM 2314 C C . ALA B 1 12 ? 120.827 157.065 147.217 1.00 88.72 11 ALA B C 1
ATOM 2315 O O . ALA B 1 12 ? 120.833 156.645 146.075 1.00 88.72 11 ALA B O 1
ATOM 2322 N N . ARG B 1 13 ? 119.681 157.247 147.882 1.00 88.96 12 ARG B N 1
ATOM 2323 C CA . ARG B 1 13 ? 118.366 156.886 147.318 1.00 88.96 12 ARG B CA 1
ATOM 2324 C C . ARG B 1 13 ? 118.031 157.666 146.042 1.00 88.96 12 ARG B C 1
ATOM 2325 O O . ARG B 1 13 ? 117.471 157.094 145.117 1.00 88.96 12 ARG B O 1
ATOM 2346 N N . TRP B 1 14 ? 118.441 158.931 145.938 1.00 88.90 13 TRP B N 1
ATOM 2347 C CA . TRP B 1 14 ? 118.373 159.690 144.684 1.00 88.90 13 TRP B CA 1
ATOM 2348 C C . TRP B 1 14 ? 119.422 159.213 143.679 1.00 88.90 13 TRP B C 1
ATOM 2349 O O . TRP B 1 14 ? 119.140 159.189 142.494 1.00 88.90 13 TRP B O 1
ATOM 2370 N N . ILE B 1 15 ? 120.576 158.726 144.124 1.00 85.57 14 ILE B N 1
ATOM 2371 C CA . ILE B 1 15 ? 121.520 157.963 143.301 1.00 85.57 14 ILE B CA 1
ATOM 2372 C C . ILE B 1 15 ? 120.951 156.603 142.839 1.00 85.57 14 ILE B C 1
ATOM 2373 O O . ILE B 1 15 ? 121.230 156.206 141.715 1.00 85.57 14 ILE B O 1
ATOM 2389 N N . LEU B 1 16 ? 120.095 155.917 143.606 1.00 86.52 15 LEU B N 1
ATOM 2390 C CA . LEU B 1 16 ? 119.348 154.735 143.156 1.00 86.52 15 LEU B CA 1
ATOM 2391 C C . LEU B 1 16 ? 118.278 155.120 142.133 1.00 86.52 15 LEU B C 1
ATOM 2392 O O . LEU B 1 16 ? 118.184 154.470 141.095 1.00 86.52 15 LEU B O 1
ATOM 2408 N N . LEU B 1 17 ? 117.503 156.185 142.371 1.00 83.24 16 LEU B N 1
ATOM 2409 C CA . LEU B 1 17 ? 116.548 156.648 141.367 1.00 83.24 16 LEU B CA 1
ATOM 2410 C C . LEU B 1 17 ? 117.271 157.104 140.112 1.00 83.24 16 LEU B C 1
ATOM 2411 O O . LEU B 1 17 ? 116.815 156.768 139.037 1.00 83.24 16 LEU B O 1
ATOM 2427 N N . LEU B 1 18 ? 118.412 157.787 140.206 1.00 82.57 17 LEU B N 1
ATOM 2428 C CA . LEU B 1 18 ? 119.246 158.058 139.040 1.00 82.57 17 LEU B CA 1
ATOM 2429 C C . LEU B 1 18 ? 119.810 156.768 138.447 1.00 82.57 17 LEU B C 1
ATOM 2430 O O . LEU B 1 18 ? 119.969 156.705 137.241 1.00 82.57 17 LEU B O 1
ATOM 2446 N N . GLY B 1 19 ? 120.008 155.712 139.224 1.00 85.49 18 GLY B N 1
ATOM 2447 C CA . GLY B 1 19 ? 120.325 154.382 138.712 1.00 85.49 18 GLY B CA 1
ATOM 2448 C C . GLY B 1 19 ? 119.185 153.785 137.886 1.00 85.49 18 GLY B C 1
ATOM 2449 O O . GLY B 1 19 ? 119.400 153.330 136.767 1.00 85.49 18 GLY B O 1
ATOM 2453 N N . LEU B 1 20 ? 117.955 153.844 138.393 1.00 86.24 19 LEU B N 1
ATOM 2454 C CA . LEU B 1 20 ? 116.744 153.394 137.702 1.00 86.24 19 LEU B CA 1
ATOM 2455 C C . LEU B 1 20 ? 116.377 154.299 136.512 1.00 86.24 19 LEU B C 1
ATOM 2456 O O . LEU B 1 20 ? 115.910 153.803 135.497 1.00 86.24 19 LEU B O 1
ATOM 2472 N N . LEU B 1 21 ? 116.607 155.611 136.600 1.00 82.44 20 LEU B N 1
ATOM 2473 C CA . LEU B 1 21 ? 116.350 156.593 135.541 1.00 82.44 20 LEU B CA 1
ATOM 2474 C C . LEU B 1 21 ? 117.421 156.540 134.447 1.00 82.44 20 LEU B C 1
ATOM 2475 O O . LEU B 1 21 ? 117.091 156.650 133.276 1.00 82.44 20 LEU B O 1
ATOM 2491 N N . VAL B 1 22 ? 118.677 156.259 134.786 1.00 85.12 21 VAL B N 1
ATOM 2492 C CA . VAL B 1 22 ? 119.663 155.795 133.810 1.00 85.12 21 VAL B CA 1
ATOM 2493 C C . VAL B 1 22 ? 119.231 154.458 133.240 1.00 85.12 21 VAL B C 1
ATOM 2494 O O . VAL B 1 22 ? 119.242 154.308 132.030 1.00 85.12 21 VAL B O 1
ATOM 2507 N N . LEU B 1 23 ? 118.755 153.506 134.039 1.00 85.80 22 LEU B N 1
ATOM 2508 C CA . LEU B 1 23 ? 118.262 152.229 133.516 1.00 85.80 22 LEU B CA 1
ATOM 2509 C C . LEU B 1 23 ? 117.148 152.418 132.471 1.00 85.80 22 LEU B C 1
ATOM 2510 O O . LEU B 1 23 ? 117.297 151.989 131.329 1.00 85.80 22 LEU B O 1
ATOM 2514 N N . VAL B 1 24 ? 116.079 153.148 132.807 1.00 81.87 23 VAL B N 1
ATOM 2515 C CA . VAL B 1 24 ? 114.964 153.490 131.905 1.00 81.87 23 VAL B CA 1
ATOM 2516 C C . VAL B 1 24 ? 115.420 154.384 130.759 1.00 81.87 23 VAL B C 1
ATOM 2517 O O . VAL B 1 24 ? 115.028 154.165 129.627 1.00 81.87 23 VAL B O 1
ATOM 2530 N N . GLY B 1 25 ? 116.296 155.348 130.988 1.00 83.22 24 GLY B N 1
ATOM 2531 C CA . GLY B 1 25 ? 116.818 156.207 129.926 1.00 83.22 24 GLY B CA 1
ATOM 2532 C C . GLY B 1 25 ? 117.655 155.445 128.897 1.00 83.22 24 GLY B C 1
ATOM 2533 O O . GLY B 1 25 ? 117.487 155.629 127.696 1.00 83.22 24 GLY B O 1
ATOM 2537 N N . PHE B 1 26 ? 118.519 154.538 129.343 1.00 85.10 25 PHE B N 1
ATOM 2538 C CA . PHE B 1 26 ? 119.359 153.746 128.459 1.00 85.10 25 PHE B CA 1
ATOM 2539 C C . PHE B 1 26 ? 118.575 152.556 127.864 1.00 85.10 25 PHE B C 1
ATOM 2540 O O . PHE B 1 26 ? 118.780 152.236 126.699 1.00 85.10 25 PHE B O 1
ATOM 2557 N N . VAL B 1 27 ? 117.600 151.956 128.559 1.00 86.67 26 VAL B N 1
ATOM 2558 C CA . VAL B 1 27 ? 116.676 150.972 127.958 1.00 86.67 26 VAL B CA 1
ATOM 2559 C C . VAL B 1 27 ? 115.698 151.613 126.956 1.00 86.67 26 VAL B C 1
ATOM 2560 O O . VAL B 1 27 ? 115.436 151.023 125.911 1.00 86.67 26 VAL B O 1
ATOM 2573 N N . VAL B 1 28 ? 115.191 152.830 127.189 1.00 82.80 27 VAL B N 1
ATOM 2574 C CA . VAL B 1 28 ? 114.419 153.574 126.172 1.00 82.80 27 VAL B CA 1
ATOM 2575 C C . VAL B 1 28 ? 115.308 153.928 124.988 1.00 82.80 27 VAL B C 1
ATOM 2576 O O . VAL B 1 28 ? 114.943 153.667 123.842 1.00 82.80 27 VAL B O 1
ATOM 2589 N N . LEU B 1 29 ? 116.517 154.435 125.243 1.00 86.00 28 LEU B N 1
ATOM 2590 C CA . LEU B 1 29 ? 117.498 154.671 124.188 1.00 86.00 28 LEU B CA 1
ATOM 2591 C C . LEU B 1 29 ? 117.793 153.383 123.396 1.00 86.00 28 LEU B C 1
ATOM 2592 O O . LEU B 1 29 ? 117.892 153.429 122.174 1.00 86.00 28 LEU B O 1
ATOM 2608 N N . ALA B 1 30 ? 117.805 152.222 124.048 1.00 84.22 29 ALA B N 1
ATOM 2609 C CA . ALA B 1 30 ? 117.989 150.935 123.396 1.00 84.22 29 ALA B CA 1
ATOM 2610 C C . ALA B 1 30 ? 116.880 150.559 122.388 1.00 84.22 29 ALA B C 1
ATOM 2611 O O . ALA B 1 30 ? 117.056 149.586 121.652 1.00 84.22 29 ALA B O 1
ATOM 2618 N N . TYR B 1 31 ? 115.775 151.314 122.296 1.00 87.65 30 TYR B N 1
ATOM 2619 C CA . TYR B 1 31 ? 114.850 151.212 121.151 1.00 87.65 30 TYR B CA 1
ATOM 2620 C C . TYR B 1 31 ? 114.632 152.521 120.376 1.00 87.65 30 TYR B C 1
ATOM 2621 O O . TYR B 1 31 ? 114.252 152.492 119.208 1.00 87.65 30 TYR B O 1
ATOM 2639 N N . LEU B 1 32 ? 114.928 153.677 120.966 1.00 86.70 31 LEU B N 1
ATOM 2640 C CA . LEU B 1 32 ? 114.982 154.938 120.215 1.00 86.70 31 LEU B CA 1
ATOM 2641 C C . LEU B 1 32 ? 116.090 154.891 119.147 1.00 86.70 31 LEU B C 1
ATOM 2642 O O . LEU B 1 32 ? 115.922 155.426 118.052 1.00 86.70 31 LEU B O 1
ATOM 2658 N N . GLU B 1 33 ? 117.202 154.216 119.456 1.00 87.42 32 GLU B N 1
ATOM 2659 C CA . GLU B 1 33 ? 118.357 154.015 118.586 1.00 87.42 32 GLU B CA 1
ATOM 2660 C C . GLU B 1 33 ? 118.702 152.525 118.559 1.00 87.42 32 GLU B C 1
ATOM 2661 O O . GLU B 1 33 ? 119.436 152.016 119.402 1.00 87.42 32 GLU B O 1
ATOM 2673 N N . ARG B 1 34 ? 118.113 151.803 117.601 1.00 90.50 33 ARG B N 1
ATOM 2674 C CA . ARG B 1 34 ? 118.045 150.335 117.602 1.00 90.50 33 ARG B CA 1
ATOM 2675 C C . ARG B 1 34 ? 119.344 149.625 117.223 1.00 90.50 33 ARG B C 1
ATOM 2676 O O . ARG B 1 34 ? 119.484 148.448 117.544 1.00 90.50 33 ARG B O 1
ATOM 2697 N N . SER B 1 35 ? 120.251 150.289 116.498 1.00 89.41 34 SER B N 1
ATOM 2698 C CA . SER B 1 35 ? 121.396 149.662 115.808 1.00 89.41 34 SER B CA 1
ATOM 2699 C C . SER B 1 35 ? 122.249 148.794 116.750 1.00 89.41 34 SER B C 1
ATOM 2700 O O . SER B 1 35 ? 122.603 149.279 117.826 1.00 89.41 34 SER B O 1
ATOM 2708 N N . PRO B 1 36 ? 122.596 147.536 116.389 1.00 87.80 35 PRO B N 1
ATOM 2709 C CA . PRO B 1 36 ? 123.154 146.565 117.333 1.00 87.80 35 PRO B CA 1
ATOM 2710 C C . PRO B 1 36 ? 124.337 147.085 118.157 1.00 87.80 35 PRO B C 1
ATOM 2711 O O . PRO B 1 36 ? 124.317 147.002 119.381 1.00 87.80 35 PRO B O 1
ATOM 2722 N N . LEU B 1 37 ? 125.342 147.672 117.498 1.00 90.41 36 LEU B N 1
ATOM 2723 C CA . LEU B 1 37 ? 126.548 148.181 118.164 1.00 90.41 36 LEU B CA 1
ATOM 2724 C C . LEU B 1 37 ? 126.249 149.381 119.070 1.00 90.41 36 LEU B C 1
ATOM 2725 O O . LEU B 1 37 ? 126.847 149.507 120.137 1.00 90.41 36 LEU B O 1
ATOM 2741 N N . ILE B 1 38 ? 125.292 150.235 118.691 1.00 90.07 37 ILE B N 1
ATOM 2742 C CA . ILE B 1 38 ? 124.848 151.336 119.547 1.00 90.07 37 ILE B CA 1
ATOM 2743 C C . ILE B 1 38 ? 124.036 150.786 120.716 1.00 90.07 37 ILE B C 1
ATOM 2744 O O . ILE B 1 38 ? 124.312 151.166 121.843 1.00 90.07 37 ILE B O 1
ATOM 2760 N N . ARG B 1 39 ? 123.111 149.838 120.502 1.00 86.41 38 ARG B N 1
ATOM 2761 C CA . ARG B 1 39 ? 122.335 149.182 121.574 1.00 86.41 38 ARG B CA 1
ATOM 2762 C C . ARG B 1 39 ? 123.232 148.429 122.554 1.00 86.41 38 ARG B C 1
ATOM 2763 O O . ARG B 1 39 ? 123.004 148.509 123.757 1.00 86.41 38 ARG B O 1
ATOM 2784 N N . ALA B 1 40 ? 124.264 147.752 122.052 1.00 85.79 39 ALA B N 1
ATOM 2785 C CA . ALA B 1 40 ? 125.290 147.100 122.849 1.00 85.79 39 ALA B CA 1
ATOM 2786 C C . ALA B 1 40 ? 126.087 148.107 123.678 1.00 85.79 39 ALA B C 1
ATOM 2787 O O . ALA B 1 40 ? 126.244 147.939 124.883 1.00 85.79 39 ALA B O 1
ATOM 2794 N N . PHE B 1 41 ? 126.545 149.197 123.068 1.00 86.18 40 PHE B N 1
ATOM 2795 C CA . PHE B 1 41 ? 127.266 150.231 123.796 1.00 86.18 40 PHE B CA 1
ATOM 2796 C C . PHE B 1 41 ? 126.370 150.930 124.815 1.00 86.18 40 PHE B C 1
ATOM 2797 O O . PHE B 1 41 ? 126.779 151.149 125.949 1.00 86.18 40 PHE B O 1
ATOM 2814 N N . VAL B 1 42 ? 125.133 151.242 124.444 1.00 86.90 41 VAL B N 1
ATOM 2815 C CA . VAL B 1 42 ? 124.145 151.870 125.317 1.00 86.90 41 VAL B CA 1
ATOM 2816 C C . VAL B 1 42 ? 123.836 150.964 126.503 1.00 86.90 41 VAL B C 1
ATOM 2817 O O . VAL B 1 42 ? 124.047 151.385 127.627 1.00 86.90 41 VAL B O 1
ATOM 2830 N N . LEU B 1 43 ? 123.396 149.716 126.326 1.00 86.09 42 LEU B N 1
ATOM 2831 C CA . LEU B 1 43 ? 123.092 148.859 127.480 1.00 86.09 42 LEU B CA 1
ATOM 2832 C C . LEU B 1 43 ? 124.344 148.514 128.298 1.00 86.09 42 LEU B C 1
ATOM 2833 O O . LEU B 1 43 ? 124.249 148.425 129.518 1.00 86.09 42 LEU B O 1
ATOM 2849 N N . SER B 1 44 ? 125.522 148.406 127.669 1.00 86.35 43 SER B N 1
ATOM 2850 C CA . SER B 1 44 ? 126.809 148.315 128.377 1.00 86.35 43 SER B CA 1
ATOM 2851 C C . SER B 1 44 ? 127.058 149.553 129.251 1.00 86.35 43 SER B C 1
ATOM 2852 O O . SER B 1 44 ? 127.225 149.432 130.459 1.00 86.35 43 SER B O 1
ATOM 2860 N N . ALA B 1 45 ? 126.953 150.763 128.703 1.00 84.74 44 ALA B N 1
ATOM 2861 C CA . ALA B 1 45 ? 126.957 151.980 129.500 1.00 84.74 44 ALA B CA 1
ATOM 2862 C C . ALA B 1 45 ? 125.824 151.976 130.530 1.00 84.74 44 ALA B C 1
ATOM 2863 O O . ALA B 1 45 ? 126.040 152.397 131.656 1.00 84.74 44 ALA B O 1
ATOM 2870 N N . GLY B 1 46 ? 124.668 151.395 130.220 1.00 87.93 45 GLY B N 1
ATOM 2871 C CA . GLY B 1 46 ? 123.561 151.212 131.144 1.00 87.93 45 GLY B CA 1
ATOM 2872 C C . GLY B 1 46 ? 123.992 150.433 132.383 1.00 87.93 45 GLY B C 1
ATOM 2873 O O . GLY B 1 46 ? 123.937 150.968 133.486 1.00 87.93 45 GLY B O 1
ATOM 2877 N N . VAL B 1 47 ? 124.488 149.202 132.241 1.00 87.62 46 VAL B N 1
ATOM 2878 C CA . VAL B 1 47 ? 124.925 148.431 133.413 1.00 87.62 46 VAL B CA 1
ATOM 2879 C C . VAL B 1 47 ? 126.269 148.880 133.974 1.00 87.62 46 VAL B C 1
ATOM 2880 O O . VAL B 1 47 ? 126.479 148.732 135.170 1.00 87.62 46 VAL B O 1
ATOM 2893 N N . VAL B 1 48 ? 127.167 149.479 133.194 1.00 84.80 47 VAL B N 1
ATOM 2894 C CA . VAL B 1 48 ? 128.438 150.015 133.716 1.00 84.80 47 VAL B CA 1
ATOM 2895 C C . VAL B 1 48 ? 128.207 151.311 134.511 1.00 84.80 47 VAL B C 1
ATOM 2896 O O . VAL B 1 48 ? 128.955 151.599 135.445 1.00 84.80 47 VAL B O 1
ATOM 2909 N N . LEU B 1 49 ? 127.129 152.048 134.231 1.00 86.48 48 LEU B N 1
ATOM 2910 C CA . LEU B 1 49 ? 126.644 153.146 135.068 1.00 86.48 48 LEU B CA 1
ATOM 2911 C C . LEU B 1 49 ? 125.760 152.656 136.217 1.00 86.48 48 LEU B C 1
ATOM 2912 O O . LEU B 1 49 ? 125.965 153.100 137.337 1.00 86.48 48 LEU B O 1
ATOM 2928 N N . VAL B 1 50 ? 124.843 151.699 136.025 1.00 86.50 49 VAL B N 1
ATOM 2929 C CA . VAL B 1 50 ? 124.101 151.087 137.150 1.00 86.50 49 VAL B CA 1
ATOM 2930 C C . VAL B 1 50 ? 125.069 150.452 138.141 1.00 86.50 49 VAL B C 1
ATOM 2931 O O . VAL B 1 50 ? 124.905 150.633 139.336 1.00 86.50 49 VAL B O 1
ATOM 2944 N N . ALA B 1 51 ? 126.143 149.816 137.689 1.00 83.97 50 ALA B N 1
ATOM 2945 C CA . ALA B 1 51 ? 127.212 149.373 138.563 1.00 83.97 50 ALA B CA 1
ATOM 2946 C C . ALA B 1 51 ? 127.900 150.535 139.294 1.00 83.97 50 ALA B C 1
ATOM 2947 O O . ALA B 1 51 ? 128.269 150.387 140.448 1.00 83.97 50 ALA B O 1
ATOM 2954 N N . LEU B 1 52 ? 128.034 151.710 138.687 1.00 82.59 51 LEU B N 1
ATOM 2955 C CA . LEU B 1 52 ? 128.524 152.907 139.366 1.00 82.59 51 LEU B CA 1
ATOM 2956 C C . LEU B 1 52 ? 127.532 153.440 140.402 1.00 82.59 51 LEU B C 1
ATOM 2957 O O . LEU B 1 52 ? 127.931 153.810 141.502 1.00 82.59 51 LEU B O 1
ATOM 2961 N N . PHE B 1 53 ? 126.227 153.425 140.123 1.00 84.77 52 PHE B N 1
ATOM 2962 C CA . PHE B 1 53 ? 125.218 153.783 141.120 1.00 84.77 52 PHE B CA 1
ATOM 2963 C C . PHE B 1 53 ? 125.173 152.735 142.244 1.00 84.77 52 PHE B C 1
ATOM 2964 O O . PHE B 1 53 ? 125.164 153.097 143.410 1.00 84.77 52 PHE B O 1
ATOM 2981 N N . ALA B 1 54 ? 125.285 151.442 141.937 1.00 85.18 53 ALA B N 1
ATOM 2982 C CA . ALA B 1 54 ? 125.506 150.378 142.916 1.00 85.18 53 ALA B CA 1
ATOM 2983 C C . ALA B 1 54 ? 126.808 150.570 143.708 1.00 85.18 53 ALA B C 1
ATOM 2984 O O . ALA B 1 54 ? 126.834 150.304 144.901 1.00 85.18 53 ALA B O 1
ATOM 2991 N N . ALA B 1 55 ? 127.876 151.071 143.089 1.00 86.20 54 ALA B N 1
ATOM 2992 C CA . ALA B 1 55 ? 129.101 151.413 143.793 1.00 86.20 54 ALA B CA 1
ATOM 2993 C C . ALA B 1 55 ? 128.819 152.524 144.805 1.00 86.20 54 ALA B C 1
ATOM 2994 O O . ALA B 1 55 ? 129.078 152.334 145.985 1.00 86.20 54 ALA B O 1
ATOM 3001 N N . ALA B 1 56 ? 128.203 153.639 144.401 1.00 85.67 55 ALA B N 1
ATOM 3002 C CA . ALA B 1 56 ? 127.851 154.701 145.345 1.00 85.67 55 ALA B CA 1
ATOM 3003 C C . ALA B 1 56 ? 126.886 154.201 146.429 1.00 85.67 55 ALA B C 1
ATOM 3004 O O . ALA B 1 56 ? 127.099 154.489 147.596 1.00 85.67 55 ALA B O 1
ATOM 3011 N N . LEU B 1 57 ? 125.885 153.382 146.094 1.00 86.85 56 LEU B N 1
ATOM 3012 C CA . LEU B 1 57 ? 125.018 152.721 147.073 1.00 86.85 56 LEU B CA 1
ATOM 3013 C C . LEU B 1 57 ? 125.855 151.892 148.067 1.00 86.85 56 LEU B C 1
ATOM 3014 O O . LEU B 1 57 ? 125.783 152.124 149.270 1.00 86.85 56 LEU B O 1
ATOM 3030 N N . ALA B 1 58 ? 126.725 151.004 147.583 1.00 88.49 57 ALA B N 1
ATOM 3031 C CA . ALA B 1 58 ? 127.601 150.191 148.417 1.00 88.49 57 ALA B CA 1
ATOM 3032 C C . ALA B 1 58 ? 128.548 151.022 149.293 1.00 88.49 57 ALA B C 1
ATOM 3033 O O . ALA B 1 58 ? 128.693 150.725 150.479 1.00 88.49 57 ALA B O 1
ATOM 3040 N N . TRP B 1 59 ? 129.155 152.082 148.755 1.00 88.39 58 TRP B N 1
ATOM 3041 C CA . TRP B 1 59 ? 129.994 152.988 149.534 1.00 88.39 58 TRP B CA 1
ATOM 3042 C C . TRP B 1 59 ? 129.172 153.708 150.600 1.00 88.39 58 TRP B C 1
ATOM 3043 O O . TRP B 1 59 ? 129.628 153.865 151.728 1.00 88.39 58 TRP B O 1
ATOM 3064 N N . LEU B 1 60 ? 127.952 154.119 150.273 1.00 89.30 59 LEU B N 1
ATOM 3065 C CA . LEU B 1 60 ? 127.119 154.867 151.193 1.00 89.30 59 LEU B CA 1
ATOM 3066 C C . LEU B 1 60 ? 126.512 153.952 152.272 1.00 89.30 59 LEU B C 1
ATOM 3067 O O . LEU B 1 60 ? 126.379 154.393 153.410 1.00 89.30 59 LEU B O 1
ATOM 3083 N N . TYR B 1 61 ? 126.275 152.667 152.001 1.00 88.69 60 TYR B N 1
ATOM 3084 C CA . TYR B 1 61 ? 125.951 151.691 153.048 1.00 88.69 60 TYR B CA 1
ATOM 3085 C C . TYR B 1 61 ? 127.143 151.430 153.975 1.00 88.69 60 TYR B C 1
ATOM 3086 O O . TYR B 1 61 ? 126.993 151.478 155.196 1.00 88.69 60 TYR B O 1
ATOM 3104 N N . LEU B 1 62 ? 128.333 151.179 153.415 1.00 90.34 61 LEU B N 1
ATOM 3105 C CA . LEU B 1 62 ? 129.558 150.843 154.161 1.00 90.34 61 LEU B CA 1
ATOM 3106 C C . LEU B 1 62 ? 130.040 151.989 155.064 1.00 90.34 61 LEU B C 1
ATOM 3107 O O . LEU B 1 62 ? 130.298 151.790 156.247 1.00 90.34 61 LEU B O 1
ATOM 3123 N N . ALA B 1 63 ? 130.138 153.199 154.524 1.00 91.43 62 ALA B N 1
ATOM 3124 C CA . ALA B 1 63 ? 130.634 154.353 155.267 1.00 91.43 62 ALA B CA 1
ATOM 3125 C C . ALA B 1 63 ? 129.728 154.698 156.453 1.00 91.43 62 ALA B C 1
ATOM 3126 O O . ALA B 1 63 ? 130.212 154.923 157.557 1.00 91.43 62 ALA B O 1
ATOM 3133 N N . ALA B 1 64 ? 128.416 154.688 156.252 1.00 91.96 63 ALA B N 1
ATOM 3134 C CA . ALA B 1 64 ? 127.483 154.874 157.349 1.00 91.96 63 ALA B CA 1
ATOM 3135 C C . ALA B 1 64 ? 127.609 153.746 158.390 1.00 91.96 63 ALA B C 1
ATOM 3136 O O . ALA B 1 64 ? 127.715 154.023 159.582 1.00 91.96 63 ALA B O 1
ATOM 3143 N N . ALA B 1 65 ? 127.641 152.477 157.969 1.00 95.61 64 ALA B N 1
ATOM 3144 C CA . ALA B 1 65 ? 127.677 151.335 158.890 1.00 95.61 64 ALA B CA 1
ATOM 3145 C C . ALA B 1 65 ? 128.940 151.311 159.773 1.00 95.61 64 ALA B C 1
ATOM 3146 O O . ALA B 1 65 ? 128.874 150.910 160.934 1.00 95.61 64 ALA B O 1
ATOM 3153 N N . LEU B 1 66 ? 130.074 151.802 159.268 1.00 94.26 65 LEU B N 1
ATOM 3154 C CA . LEU B 1 66 ? 131.312 151.954 160.037 1.00 94.26 65 LEU B CA 1
ATOM 3155 C C . LEU B 1 66 ? 131.260 153.037 161.132 1.00 94.26 65 LEU B C 1
ATOM 3156 O O . LEU B 1 66 ? 132.082 153.014 162.049 1.00 94.26 65 LEU B O 1
ATOM 3160 N N . LEU B 1 67 ? 130.308 153.980 161.070 1.00 94.02 66 LEU B N 1
ATOM 3161 C CA . LEU B 1 67 ? 130.245 155.167 161.940 1.00 94.02 66 LEU B CA 1
ATOM 3162 C C . LEU B 1 67 ? 130.006 154.834 163.427 1.00 94.02 66 LEU B C 1
ATOM 3163 O O . LEU B 1 67 ? 130.330 155.639 164.299 1.00 94.02 66 LEU B O 1
ATOM 3179 N N . GLY B 1 68 ? 129.493 153.639 163.736 1.00 96.34 67 GLY B N 1
ATOM 3180 C CA . GLY B 1 68 ? 129.374 153.146 165.113 1.00 96.34 67 GLY B CA 1
ATOM 3181 C C . GLY B 1 68 ? 130.721 152.993 165.834 1.00 96.34 67 GLY B C 1
ATOM 3182 O O . GLY B 1 68 ? 130.770 153.104 167.058 1.00 96.34 67 GLY B O 1
ATOM 3186 N N . ARG B 1 69 ? 131.818 152.788 165.098 1.00 93.97 68 ARG B N 1
ATOM 3187 C CA . ARG B 1 69 ? 133.176 152.815 165.646 1.00 93.97 68 ARG B CA 1
ATOM 3188 C C . ARG B 1 69 ? 133.682 154.254 165.839 1.00 93.97 68 ARG B C 1
ATOM 3189 O O . ARG B 1 69 ? 133.885 154.693 166.973 1.00 93.97 68 ARG B O 1
ATOM 3193 N N . SER B 1 70 ? 133.866 155.003 164.746 1.00 98.22 69 SER B N 1
ATOM 3194 C CA . SER B 1 70 ? 134.229 156.424 164.769 1.00 98.22 69 SER B CA 1
ATOM 3195 C C . SER B 1 70 ? 134.040 157.111 163.403 1.00 98.22 69 SER B C 1
ATOM 3196 O O . SER B 1 70 ? 134.006 156.426 162.375 1.00 98.22 69 SER B O 1
ATOM 3200 N N . PRO B 1 71 ? 134.003 158.456 163.334 1.00 100.40 70 PRO B N 1
ATOM 3201 C CA . PRO B 1 71 ? 133.995 159.210 162.075 1.00 100.40 70 PRO B CA 1
ATOM 3202 C C . PRO B 1 71 ? 135.143 158.857 161.115 1.00 100.40 70 PRO B C 1
ATOM 3203 O O . PRO B 1 71 ? 134.947 158.867 159.901 1.00 100.40 70 PRO B O 1
ATOM 3214 N N . LEU B 1 72 ? 136.320 158.481 161.632 1.00 100.26 71 LEU B N 1
ATOM 3215 C CA . LEU B 1 72 ? 137.456 158.032 160.821 1.00 100.26 71 LEU B CA 1
ATOM 3216 C C . LEU B 1 72 ? 137.131 156.806 159.948 1.00 100.26 71 LEU B C 1
ATOM 3217 O O . LEU B 1 72 ? 137.598 156.709 158.812 1.00 100.26 71 LEU B O 1
ATOM 3221 N N . LEU B 1 73 ? 136.283 155.899 160.446 1.00 95.98 72 LEU B N 1
ATOM 3222 C CA . LEU B 1 73 ? 135.793 154.730 159.712 1.00 95.98 72 LEU B CA 1
ATOM 3223 C C . LEU B 1 73 ? 134.851 155.104 158.556 1.00 95.98 72 LEU B C 1
ATOM 3224 O O . LEU B 1 73 ? 134.923 154.506 157.484 1.00 95.98 72 LEU B O 1
ATOM 3228 N N . ALA B 1 74 ? 134.016 156.132 158.725 1.00 90.89 73 ALA B N 1
ATOM 3229 C CA . ALA B 1 74 ? 133.184 156.651 157.649 1.00 90.89 73 ALA B CA 1
ATOM 3230 C C . ALA B 1 74 ? 134.033 157.268 156.535 1.00 90.89 73 ALA B C 1
ATOM 3231 O O . ALA B 1 74 ? 133.964 156.844 155.383 1.00 90.89 73 ALA B O 1
ATOM 3238 N N . LEU B 1 75 ? 134.889 158.234 156.892 1.00 87.09 74 LEU B N 1
ATOM 3239 C CA . LEU B 1 75 ? 135.738 158.950 155.932 1.00 87.09 74 LEU B CA 1
ATOM 3240 C C . LEU B 1 75 ? 136.704 158.033 155.184 1.00 87.09 74 LEU B C 1
ATOM 3241 O O . LEU B 1 75 ? 136.791 158.149 153.965 1.00 87.09 74 LEU B O 1
ATOM 3248 N N . VAL B 1 76 ? 137.359 157.077 155.857 1.00 93.10 75 VAL B N 1
ATOM 3249 C CA . VAL B 1 76 ? 138.252 156.135 155.170 1.00 93.10 75 VAL B CA 1
ATOM 3250 C C . VAL B 1 76 ? 137.503 155.225 154.188 1.00 93.10 75 VAL B C 1
ATOM 3251 O O . VAL B 1 76 ? 137.924 155.093 153.044 1.00 93.10 75 VAL B O 1
ATOM 3264 N N . ALA B 1 77 ? 136.360 154.646 154.569 1.00 91.79 76 ALA B N 1
ATOM 3265 C CA . ALA B 1 77 ? 135.602 153.751 153.692 1.00 91.79 76 ALA B CA 1
ATOM 3266 C C . ALA B 1 77 ? 134.951 154.489 152.512 1.00 91.79 76 ALA B C 1
ATOM 3267 O O . ALA B 1 77 ? 135.043 154.044 151.368 1.00 91.79 76 ALA B O 1
ATOM 3274 N N . LEU B 1 78 ? 134.355 155.651 152.767 1.00 86.83 77 LEU B N 1
ATOM 3275 C CA . LEU B 1 78 ? 133.793 156.490 151.719 1.00 86.83 77 LEU B CA 1
ATOM 3276 C C . LEU B 1 78 ? 134.878 156.868 150.695 1.00 86.83 77 LEU B C 1
ATOM 3277 O O . LEU B 1 78 ? 134.700 156.669 149.494 1.00 86.83 77 LEU B O 1
ATOM 3293 N N . ALA B 1 79 ? 136.041 157.344 151.152 1.00 88.16 78 ALA B N 1
ATOM 3294 C CA . ALA B 1 79 ? 137.142 157.706 150.270 1.00 88.16 78 ALA B CA 1
ATOM 3295 C C . ALA B 1 79 ? 137.726 156.498 149.515 1.00 88.16 78 ALA B C 1
ATOM 3296 O O . ALA B 1 79 ? 138.035 156.613 148.331 1.00 88.16 78 ALA B O 1
ATOM 3303 N N . LEU B 1 80 ? 137.848 155.325 150.144 1.00 86.17 79 LEU B N 1
ATOM 3304 C CA . LEU B 1 80 ? 138.315 154.120 149.450 1.00 86.17 79 LEU B CA 1
ATOM 3305 C C . LEU B 1 80 ? 137.350 153.708 148.342 1.00 86.17 79 LEU B C 1
ATOM 3306 O O . LEU B 1 80 ? 137.780 153.206 147.301 1.00 86.17 79 LEU B O 1
ATOM 3322 N N . GLY B 1 81 ? 136.060 154.003 148.526 1.00 84.63 80 GLY B N 1
ATOM 3323 C CA . GLY B 1 81 ? 135.019 153.929 147.500 1.00 84.63 80 GLY B CA 1
ATOM 3324 C C . GLY B 1 81 ? 135.159 154.986 146.402 1.00 84.63 80 GLY B C 1
ATOM 3325 O O . GLY B 1 81 ? 135.066 154.658 145.227 1.00 84.63 80 GLY B O 1
ATOM 3329 N N . LEU B 1 82 ? 135.479 156.231 146.743 1.00 85.26 81 LEU B N 1
ATOM 3330 C CA . LEU B 1 82 ? 135.775 157.290 145.771 1.00 85.26 81 LEU B CA 1
ATOM 3331 C C . LEU B 1 82 ? 136.848 156.836 144.774 1.00 85.26 81 LEU B C 1
ATOM 3332 O O . LEU B 1 82 ? 136.567 156.714 143.586 1.00 85.26 81 LEU B O 1
ATOM 3348 N N . ILE B 1 83 ? 138.056 156.508 145.237 1.00 82.24 82 ILE B N 1
ATOM 3349 C CA . ILE B 1 83 ? 139.152 156.083 144.353 1.00 82.24 82 ILE B CA 1
ATOM 3350 C C . ILE B 1 83 ? 138.802 154.829 143.538 1.00 82.24 82 ILE B C 1
ATOM 3351 O O . ILE B 1 83 ? 139.061 154.769 142.338 1.00 82.24 82 ILE B O 1
ATOM 3355 N N . THR B 1 84 ? 138.142 153.849 144.165 1.00 82.50 83 THR B N 1
ATOM 3356 C CA . THR B 1 84 ? 137.697 152.599 143.511 1.00 82.50 83 THR B CA 1
ATOM 3357 C C . THR B 1 84 ? 136.638 152.857 142.432 1.00 82.50 83 THR B C 1
ATOM 3358 O O . THR B 1 84 ? 136.689 152.267 141.356 1.00 82.50 83 THR B O 1
ATOM 3369 N N . LEU B 1 85 ? 135.713 153.790 142.672 1.00 83.98 84 LEU B N 1
ATOM 3370 C CA . LEU B 1 85 ? 134.722 154.243 141.698 1.00 83.98 84 LEU B CA 1
ATOM 3371 C C . LEU B 1 85 ? 135.349 155.070 140.575 1.00 83.98 84 LEU B C 1
ATOM 3372 O O . LEU B 1 85 ? 134.990 154.896 139.410 1.00 83.98 84 LEU B O 1
ATOM 3376 N N . ALA B 1 86 ? 136.340 155.910 140.889 1.00 83.89 85 ALA B N 1
ATOM 3377 C CA . ALA B 1 86 ? 137.133 156.642 139.904 1.00 83.89 85 ALA B CA 1
ATOM 3378 C C . ALA B 1 86 ? 137.896 155.692 138.968 1.00 83.89 85 ALA B C 1
ATOM 3379 O O . ALA B 1 86 ? 137.806 155.825 137.750 1.00 83.89 85 ALA B O 1
ATOM 3386 N N . ALA B 1 87 ? 138.577 154.683 139.518 1.00 77.76 86 ALA B N 1
ATOM 3387 C CA . ALA B 1 87 ? 139.241 153.658 138.726 1.00 77.76 86 ALA B CA 1
ATOM 3388 C C . ALA B 1 87 ? 138.241 152.918 137.825 1.00 77.76 86 ALA B C 1
ATOM 3389 O O . ALA B 1 87 ? 138.444 152.863 136.615 1.00 77.76 86 ALA B O 1
ATOM 3396 N N . ALA B 1 88 ? 137.121 152.438 138.371 1.00 81.81 87 ALA B N 1
ATOM 3397 C CA . ALA B 1 88 ? 136.104 151.732 137.594 1.00 81.81 87 ALA B CA 1
ATOM 3398 C C . ALA B 1 88 ? 135.564 152.592 136.438 1.00 81.81 87 ALA B C 1
ATOM 3399 O O . ALA B 1 88 ? 135.368 152.120 135.320 1.00 81.81 87 ALA B O 1
ATOM 3406 N N . SER B 1 89 ? 135.412 153.888 136.698 1.00 81.56 88 SER B N 1
ATOM 3407 C CA . SER B 1 89 ? 135.036 154.891 135.698 1.00 81.56 88 SER B CA 1
ATOM 3408 C C . SER B 1 89 ? 136.120 155.139 134.642 1.00 81.56 88 SER B C 1
ATOM 3409 O O . SER B 1 89 ? 135.819 155.239 133.458 1.00 81.56 88 SER B O 1
ATOM 3417 N N . ALA B 1 90 ? 137.390 155.207 135.036 1.00 80.76 89 ALA B N 1
ATOM 3418 C CA . ALA B 1 90 ? 138.504 155.357 134.104 1.00 80.76 89 ALA B CA 1
ATOM 3419 C C . ALA B 1 90 ? 138.691 154.114 133.222 1.00 80.76 89 ALA B C 1
ATOM 3420 O O . ALA B 1 90 ? 138.885 154.243 132.017 1.00 80.76 89 ALA B O 1
ATOM 3427 N N . ALA B 1 91 ? 138.545 152.913 133.786 1.00 80.35 90 ALA B N 1
ATOM 3428 C CA . ALA B 1 91 ? 138.539 151.680 133.013 1.00 80.35 90 ALA B CA 1
ATOM 3429 C C . ALA B 1 91 ? 137.408 151.686 131.978 1.00 80.35 90 ALA B C 1
ATOM 3430 O O . ALA B 1 91 ? 137.642 151.374 130.815 1.00 80.35 90 ALA B O 1
ATOM 3437 N N . MET B 1 92 ? 136.206 152.125 132.370 1.00 86.28 91 MET B N 1
ATOM 3438 C CA . MET B 1 92 ? 135.099 152.338 131.441 1.00 86.28 91 MET B CA 1
ATOM 3439 C C . MET B 1 92 ? 135.475 153.351 130.348 1.00 86.28 91 MET B C 1
ATOM 3440 O O . MET B 1 92 ? 135.285 153.083 129.166 1.00 86.28 91 MET B O 1
ATOM 3454 N N . ALA B 1 93 ? 136.064 154.495 130.711 1.00 83.86 92 ALA B N 1
ATOM 3455 C CA . ALA B 1 93 ? 136.510 155.478 129.730 1.00 83.86 92 ALA B CA 1
ATOM 3456 C C . ALA B 1 93 ? 137.576 154.908 128.787 1.00 83.86 92 ALA B C 1
ATOM 3457 O O . ALA B 1 93 ? 137.579 155.235 127.603 1.00 83.86 92 ALA B O 1
ATOM 3464 N N . ALA B 1 94 ? 138.465 154.044 129.269 1.00 86.05 93 ALA B N 1
ATOM 3465 C CA . ALA B 1 94 ? 139.449 153.402 128.415 1.00 86.05 93 ALA B CA 1
ATOM 3466 C C . ALA B 1 94 ? 138.766 152.457 127.423 1.00 86.05 93 ALA B C 1
ATOM 3467 O O . ALA B 1 94 ? 138.913 152.626 126.216 1.00 86.05 93 ALA B O 1
ATOM 3474 N N . THR B 1 95 ? 137.980 151.491 127.907 1.00 87.34 94 THR B N 1
ATOM 3475 C CA . THR B 1 95 ? 137.349 150.495 127.029 1.00 87.34 94 THR B CA 1
ATOM 3476 C C . THR B 1 95 ? 136.395 151.153 126.042 1.00 87.34 94 THR B C 1
ATOM 3477 O O . THR B 1 95 ? 136.417 150.822 124.858 1.00 87.34 94 THR B O 1
ATOM 3488 N N . PHE B 1 96 ? 135.644 152.171 126.458 1.00 85.32 95 PHE B N 1
ATOM 3489 C CA . PHE B 1 96 ? 134.826 152.950 125.534 1.00 85.32 95 PHE B CA 1
ATOM 3490 C C . PHE B 1 96 ? 135.682 153.665 124.485 1.00 85.32 95 PHE B C 1
ATOM 3491 O O . PHE B 1 96 ? 135.354 153.624 123.301 1.00 85.32 95 PHE B O 1
ATOM 3508 N N . ALA B 1 97 ? 136.822 154.242 124.862 1.00 86.01 96 ALA B N 1
ATOM 3509 C CA . ALA B 1 97 ? 137.745 154.837 123.896 1.00 86.01 96 ALA B CA 1
ATOM 3510 C C . ALA B 1 97 ? 138.353 153.802 122.929 1.00 86.01 96 ALA B C 1
ATOM 3511 O O . ALA B 1 97 ? 138.840 154.190 121.868 1.00 86.01 96 ALA B O 1
ATOM 3518 N N . HIS B 1 98 ? 138.308 152.503 123.252 1.00 87.20 97 HIS B N 1
ATOM 3519 C CA . HIS B 1 98 ? 138.729 151.438 122.342 1.00 87.20 97 HIS B CA 1
ATOM 3520 C C . HIS B 1 98 ? 137.626 151.056 121.361 1.00 87.20 97 HIS B C 1
ATOM 3521 O O . HIS B 1 98 ? 137.852 151.081 120.151 1.00 87.20 97 HIS B O 1
ATOM 3535 N N . LEU B 1 99 ? 136.406 150.808 121.848 1.00 84.33 98 LEU B N 1
ATOM 3536 C CA . LEU B 1 99 ? 135.260 150.530 120.978 1.00 84.33 98 LEU B CA 1
ATOM 3537 C C . LEU B 1 99 ? 135.004 151.685 119.996 1.00 84.33 98 LEU B C 1
ATOM 3538 O O . LEU B 1 99 ? 134.697 151.431 118.836 1.00 84.33 98 LEU B O 1
ATOM 3554 N N . LEU B 1 100 ? 135.206 152.941 120.428 1.00 86.91 99 LEU B N 1
ATOM 3555 C CA . LEU B 1 100 ? 135.131 154.157 119.595 1.00 86.91 99 LEU B CA 1
ATOM 3556 C C . LEU B 1 100 ? 136.162 154.213 118.454 1.00 86.91 99 LEU B C 1
ATOM 3557 O O . LEU B 1 100 ? 135.949 154.961 117.502 1.00 86.91 99 LEU B O 1
ATOM 3573 N N . LEU B 1 101 ? 137.255 153.444 118.529 1.00 91.47 100 LEU B N 1
ATOM 3574 C CA . LEU B 1 101 ? 138.194 153.259 117.421 1.00 91.47 100 LEU B CA 1
ATOM 3575 C C . LEU B 1 101 ? 137.779 152.098 116.510 1.00 91.47 100 LEU B C 1
ATOM 3576 O O . LEU B 1 101 ? 137.703 152.265 115.293 1.00 91.47 100 LEU B O 1
ATOM 3592 N N . GLU B 1 102 ? 137.512 150.921 117.073 1.00 89.28 101 GLU B N 1
ATOM 3593 C CA . GLU B 1 102 ? 137.249 149.723 116.264 1.00 89.28 101 GLU B CA 1
ATOM 3594 C C . GLU B 1 102 ? 135.846 149.701 115.623 1.00 89.28 101 GLU B C 1
ATOM 3595 O O . GLU B 1 102 ? 135.663 149.083 114.573 1.00 89.28 101 GLU B O 1
ATOM 3607 N N . ALA B 1 103 ? 134.860 150.402 116.191 1.00 89.37 102 ALA B N 1
ATOM 3608 C CA . ALA B 1 103 ? 133.536 150.546 115.585 1.00 89.37 102 ALA B CA 1
ATOM 3609 C C . ALA B 1 103 ? 133.593 151.327 114.258 1.00 89.37 102 ALA B C 1
ATOM 3610 O O . ALA B 1 103 ? 134.382 152.268 114.137 1.00 89.37 102 ALA B O 1
ATOM 3617 N N . PRO B 1 104 ? 132.751 150.988 113.264 1.00 94.71 103 PRO B N 1
ATOM 3618 C CA . PRO B 1 104 ? 132.731 151.672 111.970 1.00 94.71 103 PRO B CA 1
ATOM 3619 C C . PRO B 1 104 ? 132.152 153.101 112.082 1.00 94.71 103 PRO B C 1
ATOM 3620 O O . PRO B 1 104 ? 131.316 153.348 112.958 1.00 94.71 103 PRO B O 1
ATOM 3631 N N . PRO B 1 105 ? 132.570 154.051 111.217 1.00 97.61 104 PRO B N 1
ATOM 3632 C CA . PRO B 1 105 ? 132.298 155.481 111.375 1.00 97.61 104 PRO B CA 1
ATOM 3633 C C . PRO B 1 105 ? 130.841 155.850 111.668 1.00 97.61 104 PRO B C 1
ATOM 3634 O O . PRO B 1 105 ? 130.570 156.622 112.583 1.00 97.61 104 PRO B O 1
ATOM 3645 N N . GLU B 1 106 ? 129.888 155.260 110.950 1.00 99.36 105 GLU B N 1
ATOM 3646 C CA . GLU B 1 106 ? 128.451 155.534 111.097 1.00 99.36 105 GLU B CA 1
ATOM 3647 C C . GLU B 1 106 ? 127.885 155.233 112.499 1.00 99.36 105 GLU B C 1
ATOM 3648 O O . GLU B 1 106 ? 126.830 155.760 112.851 1.00 99.36 105 GLU B O 1
ATOM 3660 N N . TYR B 1 107 ? 128.595 154.452 113.322 1.00 94.21 106 TYR B N 1
ATOM 3661 C CA . TYR B 1 107 ? 128.265 154.201 114.730 1.00 94.21 106 TYR B CA 1
ATOM 3662 C C . TYR B 1 107 ? 129.323 154.750 115.709 1.00 94.21 106 TYR B C 1
ATOM 3663 O O . TYR B 1 107 ? 129.235 154.510 116.908 1.00 94.21 106 TYR B O 1
ATOM 3681 N N . ARG B 1 108 ? 130.299 155.538 115.240 1.00 92.15 107 ARG B N 1
ATOM 3682 C CA . ARG B 1 108 ? 131.159 156.346 116.118 1.00 92.15 107 ARG B CA 1
ATOM 3683 C C . ARG B 1 108 ? 130.453 157.621 116.564 1.00 92.15 107 ARG B C 1
ATOM 3684 O O . ARG B 1 108 ? 130.564 158.004 117.723 1.00 92.15 107 ARG B O 1
ATOM 3705 N N . GLU B 1 109 ? 129.712 158.271 115.666 1.00 92.76 108 GLU B N 1
ATOM 3706 C CA . GLU B 1 109 ? 129.152 159.614 115.887 1.00 92.76 108 GLU B CA 1
ATOM 3707 C C . GLU B 1 109 ? 128.197 159.679 117.091 1.00 92.76 108 GLU B C 1
ATOM 3708 O O . GLU B 1 109 ? 128.461 160.384 118.065 1.00 92.76 108 GLU B O 1
ATOM 3720 N N . ALA B 1 110 ? 127.108 158.907 117.067 1.00 90.21 109 ALA B N 1
ATOM 3721 C CA . ALA B 1 110 ? 126.146 158.852 118.172 1.00 90.21 109 ALA B CA 1
ATOM 3722 C C . ALA B 1 110 ? 126.747 158.224 119.444 1.00 90.21 109 ALA B C 1
ATOM 3723 O O . ALA B 1 110 ? 126.381 158.575 120.565 1.00 90.21 109 ALA B O 1
ATOM 3730 N N . MET B 1 111 ? 127.707 157.318 119.283 1.00 85.73 110 MET B N 1
ATOM 3731 C CA . MET B 1 111 ? 128.380 156.681 120.409 1.00 85.73 110 MET B CA 1
ATOM 3732 C C . MET B 1 111 ? 129.262 157.665 121.180 1.00 85.73 110 MET B C 1
ATOM 3733 O O . MET B 1 111 ? 129.348 157.573 122.404 1.00 85.73 110 MET B O 1
ATOM 3747 N N . LEU B 1 112 ? 129.857 158.648 120.501 1.00 88.55 111 LEU B N 1
ATOM 3748 C CA . LEU B 1 112 ? 130.710 159.652 121.127 1.00 88.55 111 LEU B CA 1
ATOM 3749 C C . LEU B 1 112 ? 129.961 160.467 122.192 1.00 88.55 111 LEU B C 1
ATOM 3750 O O . LEU B 1 112 ? 130.521 160.785 123.238 1.00 88.55 111 LEU B O 1
ATOM 3766 N N . TYR B 1 113 ? 128.675 160.753 121.968 1.00 89.38 112 TYR B N 1
ATOM 3767 C CA . TYR B 1 113 ? 127.811 161.403 122.953 1.00 89.38 112 TYR B CA 1
ATOM 3768 C C . TYR B 1 113 ? 127.497 160.504 124.149 1.00 89.38 112 TYR B C 1
ATOM 3769 O O . TYR B 1 113 ? 127.571 160.970 125.274 1.00 89.38 112 TYR B O 1
ATOM 3787 N N . VAL B 1 114 ? 127.184 159.219 123.943 1.00 84.31 113 VAL B N 1
ATOM 3788 C CA . VAL B 1 114 ? 126.856 158.285 125.040 1.00 84.31 113 VAL B CA 1
ATOM 3789 C C . VAL B 1 114 ? 128.086 157.983 125.901 1.00 84.31 113 VAL B C 1
ATOM 3790 O O . VAL B 1 114 ? 128.007 157.961 127.126 1.00 84.31 113 VAL B O 1
ATOM 3803 N N . PHE B 1 115 ? 129.254 157.866 125.279 1.00 85.69 114 PHE B N 1
ATOM 3804 C CA . PHE B 1 115 ? 130.541 157.947 125.966 1.00 85.69 114 PHE B CA 1
ATOM 3805 C C . PHE B 1 115 ? 130.602 159.235 126.791 1.00 85.69 114 PHE B C 1
ATOM 3806 O O . PHE B 1 115 ? 130.827 159.185 127.998 1.00 85.69 114 PHE B O 1
ATOM 3823 N N . GLY B 1 116 ? 130.286 160.374 126.170 1.00 83.55 115 GLY B N 1
ATOM 3824 C CA . GLY B 1 116 ? 130.176 161.664 126.837 1.00 83.55 115 GLY B CA 1
ATOM 3825 C C . GLY B 1 116 ? 129.288 161.633 128.077 1.00 83.55 115 GLY B C 1
ATOM 3826 O O . GLY B 1 116 ? 129.753 162.000 129.146 1.00 83.55 115 GLY B O 1
ATOM 3830 N N . ILE B 1 117 ? 128.034 161.193 127.985 1.00 83.57 116 ILE B N 1
ATOM 3831 C CA . ILE B 1 117 ? 127.088 161.255 129.107 1.00 83.57 116 ILE B CA 1
ATOM 3832 C C . ILE B 1 117 ? 127.474 160.289 130.222 1.00 83.57 116 ILE B C 1
ATOM 3833 O O . ILE B 1 117 ? 127.369 160.651 131.392 1.00 83.57 116 ILE B O 1
ATOM 3849 N N . ALA B 1 118 ? 128.018 159.112 129.907 1.00 84.30 117 ALA B N 1
ATOM 3850 C CA . ALA B 1 118 ? 128.618 158.255 130.933 1.00 84.30 117 ALA B CA 1
ATOM 3851 C C . ALA B 1 118 ? 129.780 158.973 131.651 1.00 84.30 117 ALA B C 1
ATOM 3852 O O . ALA B 1 118 ? 129.858 159.008 132.879 1.00 84.30 117 ALA B O 1
ATOM 3859 N N . VAL B 1 119 ? 130.655 159.620 130.884 1.00 85.23 118 VAL B N 1
ATOM 3860 C CA . VAL B 1 119 ? 131.765 160.412 131.401 1.00 85.23 118 VAL B CA 1
ATOM 3861 C C . VAL B 1 119 ? 131.305 161.651 132.190 1.00 85.23 118 VAL B C 1
ATOM 3862 O O . VAL B 1 119 ? 131.942 162.016 133.177 1.00 85.23 118 VAL B O 1
ATOM 3875 N N . LEU B 1 120 ? 130.179 162.276 131.845 1.00 82.10 119 LEU B N 1
ATOM 3876 C CA . LEU B 1 120 ? 129.574 163.332 132.666 1.00 82.10 119 LEU B CA 1
ATOM 3877 C C . LEU B 1 120 ? 129.088 162.760 133.991 1.00 82.10 119 LEU B C 1
ATOM 3878 O O . LEU B 1 120 ? 129.369 163.320 135.045 1.00 82.10 119 LEU B O 1
ATOM 3894 N N . ILE B 1 121 ? 128.401 161.626 133.959 1.00 83.97 120 ILE B N 1
ATOM 3895 C CA . ILE B 1 121 ? 127.887 160.997 135.169 1.00 83.97 120 ILE B CA 1
ATOM 3896 C C . ILE B 1 121 ? 129.051 160.611 136.100 1.00 83.97 120 ILE B C 1
ATOM 3897 O O . ILE B 1 121 ? 128.990 160.867 137.299 1.00 83.97 120 ILE B O 1
ATOM 3913 N N . VAL B 1 122 ? 130.176 160.142 135.551 1.00 84.90 121 VAL B N 1
ATOM 3914 C CA . VAL B 1 122 ? 131.448 159.989 136.279 1.00 84.90 121 VAL B CA 1
ATOM 3915 C C . VAL B 1 122 ? 131.946 161.306 136.883 1.00 84.90 121 VAL B C 1
ATOM 3916 O O . VAL B 1 122 ? 132.225 161.368 138.076 1.00 84.90 121 VAL B O 1
ATOM 3929 N N . GLY B 1 123 ? 132.059 162.362 136.078 1.00 88.08 122 GLY B N 1
ATOM 3930 C CA . GLY B 1 123 ? 132.559 163.658 136.534 1.00 88.08 122 GLY B CA 1
ATOM 3931 C C . GLY B 1 123 ? 131.711 164.244 137.666 1.00 88.08 122 GLY B C 1
ATOM 3932 O O . GLY B 1 123 ? 132.249 164.849 138.591 1.00 88.08 122 GLY B O 1
ATOM 3936 N N . LEU B 1 124 ? 130.400 163.996 137.641 1.00 82.89 123 LEU B N 1
ATOM 3937 C CA . LEU B 1 124 ? 129.510 164.349 138.739 1.00 82.89 123 LEU B CA 1
ATOM 3938 C C . LEU B 1 124 ? 129.799 163.474 139.957 1.00 82.89 123 LEU B C 1
ATOM 3939 O O . LEU B 1 124 ? 130.004 163.999 141.050 1.00 82.89 123 LEU B O 1
ATOM 3955 N N . LEU B 1 125 ? 129.841 162.152 139.780 1.00 80.50 124 LEU B N 1
ATOM 3956 C CA . LEU B 1 125 ? 129.953 161.204 140.889 1.00 80.50 124 LEU B CA 1
ATOM 3957 C C . LEU B 1 125 ? 131.210 161.442 141.731 1.00 80.50 124 LEU B C 1
ATOM 3958 O O . LEU B 1 125 ? 131.109 161.493 142.951 1.00 80.50 124 LEU B O 1
ATOM 3974 N N . LEU B 1 126 ? 132.382 161.637 141.117 1.00 87.68 125 LEU B N 1
ATOM 3975 C CA . LEU B 1 126 ? 133.637 161.798 141.875 1.00 87.68 125 LEU B CA 1
ATOM 3976 C C . LEU B 1 126 ? 133.654 163.076 142.728 1.00 87.68 125 LEU B C 1
ATOM 3977 O O . LEU B 1 126 ? 133.969 163.016 143.914 1.00 87.68 125 LEU B O 1
ATOM 3993 N N . LEU B 1 127 ? 133.246 164.216 142.165 1.00 85.62 126 LEU B N 1
ATOM 3994 C CA . LEU B 1 127 ? 133.057 165.450 142.936 1.00 85.62 126 LEU B CA 1
ATOM 3995 C C . LEU B 1 127 ? 131.924 165.299 143.969 1.00 85.62 126 LEU B C 1
ATOM 3996 O O . LEU B 1 127 ? 132.018 165.829 145.073 1.00 85.62 126 LEU B O 1
ATOM 4012 N N . GLY B 1 128 ? 130.891 164.513 143.671 1.00 85.47 127 GLY B N 1
ATOM 4013 C CA . GLY B 1 128 ? 129.845 164.167 144.632 1.00 85.47 127 GLY B CA 1
ATOM 4014 C C . GLY B 1 128 ? 130.403 163.449 145.864 1.00 85.47 127 GLY B C 1
ATOM 4015 O O . GLY B 1 128 ? 130.130 163.849 146.991 1.00 85.47 127 GLY B O 1
ATOM 4019 N N . LEU B 1 129 ? 131.246 162.438 145.668 1.00 88.21 128 LEU B N 1
ATOM 4020 C CA . LEU B 1 129 ? 131.909 161.725 146.763 1.00 88.21 128 LEU B CA 1
ATOM 4021 C C . LEU B 1 129 ? 132.855 162.668 147.551 1.00 88.21 128 LEU B C 1
ATOM 4022 O O . LEU B 1 129 ? 132.940 162.531 148.767 1.00 88.21 128 LEU B O 1
ATOM 4038 N N . VAL B 1 130 ? 133.490 163.677 146.937 1.00 86.23 129 VAL B N 1
ATOM 4039 C CA . VAL B 1 130 ? 134.222 164.704 147.701 1.00 86.23 129 VAL B CA 1
ATOM 4040 C C . VAL B 1 130 ? 133.283 165.538 148.573 1.00 86.23 129 VAL B C 1
ATOM 4041 O O . VAL B 1 130 ? 133.560 165.775 149.745 1.00 86.23 129 VAL B O 1
ATOM 4054 N N . TRP B 1 131 ? 132.155 165.980 148.026 1.00 88.71 130 TRP B N 1
ATOM 4055 C CA . TRP B 1 131 ? 131.211 166.853 148.732 1.00 88.71 130 TRP B CA 1
ATOM 4056 C C . TRP B 1 131 ? 130.454 166.143 149.871 1.00 88.71 130 TRP B C 1
ATOM 4057 O O . TRP B 1 131 ? 130.211 166.735 150.924 1.00 88.71 130 TRP B O 1
ATOM 4078 N N . LEU B 1 132 ? 130.115 164.862 149.694 1.00 88.62 131 LEU B N 1
ATOM 4079 C CA . LEU B 1 132 ? 129.486 164.025 150.725 1.00 88.62 131 LEU B CA 1
ATOM 4080 C C . LEU B 1 132 ? 130.445 163.683 151.879 1.00 88.62 131 LEU B C 1
ATOM 4081 O O . LEU B 1 132 ? 130.014 163.489 153.012 1.00 88.62 131 LEU B O 1
ATOM 4097 N N . LEU B 1 133 ? 131.748 163.615 151.600 1.00 86.64 132 LEU B N 1
ATOM 4098 C CA . LEU B 1 133 ? 132.797 163.288 152.561 1.00 86.64 132 LEU B CA 1
ATOM 4099 C C . LEU B 1 133 ? 133.185 164.455 153.472 1.00 86.64 132 LEU B C 1
ATOM 4100 O O . LEU B 1 133 ? 133.411 164.268 154.665 1.00 86.64 132 LEU B O 1
ATOM 4116 N N . GLU B 1 134 ? 133.372 165.651 152.922 1.00 82.12 133 GLU B N 1
ATOM 4117 C CA . GLU B 1 134 ? 134.245 166.634 153.572 1.00 82.12 133 GLU B CA 1
ATOM 4118 C C . GLU B 1 134 ? 133.701 167.257 154.874 1.00 82.12 133 GLU B C 1
ATOM 4119 O O . GLU B 1 134 ? 134.458 167.883 155.602 1.00 82.12 133 GLU B O 1
ATOM 4131 N N . GLU B 1 135 ? 132.453 167.003 155.273 1.00 82.21 134 GLU B N 1
ATOM 4132 C CA . GLU B 1 135 ? 132.002 167.257 156.654 1.00 82.21 134 GLU B CA 1
ATOM 4133 C C . GLU B 1 135 ? 132.810 166.416 157.662 1.00 82.21 134 GLU B C 1
ATOM 4134 O O . GLU B 1 135 ? 133.234 166.899 158.709 1.00 82.21 134 GLU B O 1
ATOM 4146 N N . ALA B 1 136 ? 133.090 165.158 157.330 1.00 85.33 135 ALA B N 1
ATOM 4147 C CA . ALA B 1 136 ? 133.919 164.282 158.149 1.00 85.33 135 ALA B CA 1
ATOM 4148 C C . ALA B 1 136 ? 135.410 164.624 158.027 1.00 85.33 135 ALA B C 1
ATOM 4149 O O . ALA B 1 136 ? 136.204 164.209 158.866 1.00 85.33 135 ALA B O 1
ATOM 4156 N N . LEU B 1 137 ? 135.789 165.405 157.009 1.00 81.23 136 LEU B N 1
ATOM 4157 C CA . LEU B 1 137 ? 137.104 166.044 156.898 1.00 81.23 136 LEU B CA 1
ATOM 4158 C C . LEU B 1 137 ? 137.177 167.268 157.830 1.00 81.23 136 LEU B C 1
ATOM 4159 O O . LEU B 1 137 ? 138.121 167.412 158.599 1.00 81.23 136 LEU B O 1
ATOM 4175 N N . GLU B 1 138 ? 136.139 168.099 157.872 1.00 87.34 137 GLU B N 1
ATOM 4176 C CA . GLU B 1 138 ? 136.046 169.166 158.865 1.00 87.34 137 GLU B CA 1
ATOM 4177 C C . GLU B 1 138 ? 136.103 168.618 160.294 1.00 87.34 137 GLU B C 1
ATOM 4178 O O . GLU B 1 138 ? 136.807 169.176 161.131 1.00 87.34 137 GLU B O 1
ATOM 4190 N N . ALA B 1 139 ? 135.488 167.460 160.564 1.00 83.79 138 ALA B N 1
ATOM 4191 C CA . ALA B 1 139 ? 135.589 166.773 161.856 1.00 83.79 138 ALA B CA 1
ATOM 4192 C C . ALA B 1 139 ? 137.029 166.396 162.278 1.00 83.79 138 ALA B C 1
ATOM 4193 O O . ALA B 1 139 ? 137.263 166.103 163.451 1.00 83.79 138 ALA B O 1
ATOM 4200 N N . LEU B 1 140 ? 137.994 166.422 161.349 1.00 87.48 139 LEU B N 1
ATOM 4201 C CA . LEU B 1 140 ? 139.422 166.208 161.603 1.00 87.48 139 LEU B CA 1
ATOM 4202 C C . LEU B 1 140 ? 140.300 167.457 161.373 1.00 87.48 139 LEU B C 1
ATOM 4203 O O . LEU B 1 140 ? 141.527 167.356 161.382 1.00 87.48 139 LEU B O 1
ATOM 4219 N N . LEU B 1 141 ? 139.701 168.647 161.272 1.00 86.79 140 LEU B N 1
ATOM 4220 C CA . LEU B 1 141 ? 140.359 169.909 161.649 1.00 86.79 140 LEU B CA 1
ATOM 4221 C C . LEU B 1 141 ? 139.730 170.561 162.890 1.00 86.79 140 LEU B C 1
ATOM 4222 O O . LEU B 1 141 ? 140.421 171.253 163.633 1.00 86.79 140 LEU B O 1
ATOM 4238 N N . GLU B 1 142 ? 138.476 170.251 163.211 1.00 88.88 141 GLU B N 1
ATOM 4239 C CA . GLU B 1 142 ? 137.905 170.493 164.542 1.00 88.88 141 GLU B CA 1
ATOM 4240 C C . GLU B 1 142 ? 138.552 169.597 165.605 1.00 88.88 141 GLU B C 1
ATOM 4241 O O . GLU B 1 142 ? 138.678 168.379 165.438 1.00 88.88 141 GLU B O 1
ATOM 4253 N N . ALA C 1 2 ? 118.644 136.458 164.435 1.00 94.60 1 ALA C N 1
ATOM 4254 C CA . ALA C 1 2 ? 118.145 135.209 163.814 1.00 94.60 1 ALA C CA 1
ATOM 4255 C C . ALA C 1 2 ? 117.304 135.471 162.556 1.00 94.60 1 ALA C C 1
ATOM 4256 O O . ALA C 1 2 ? 117.674 135.036 161.466 1.00 94.60 1 ALA C O 1
ATOM 4263 N N . GLU C 1 3 ? 116.176 136.179 162.675 1.00 91.24 2 GLU C N 1
ATOM 4264 C CA . GLU C 1 3 ? 115.097 136.235 161.666 1.00 91.24 2 GLU C CA 1
ATOM 4265 C C . GLU C 1 3 ? 115.512 136.683 160.249 1.00 91.24 2 GLU C C 1
ATOM 4266 O O . GLU C 1 3 ? 114.922 136.237 159.269 1.00 91.24 2 GLU C O 1
ATOM 4278 N N . LEU C 1 4 ? 116.557 137.502 160.106 1.00 89.68 3 LEU C N 1
ATOM 4279 C CA . LEU C 1 4 ? 117.040 137.995 158.811 1.00 89.68 3 LEU C CA 1
ATOM 4280 C C . LEU C 1 4 ? 117.366 136.859 157.826 1.00 89.68 3 LEU C C 1
ATOM 4281 O O . LEU C 1 4 ? 117.062 136.952 156.636 1.00 89.68 3 LEU C O 1
ATOM 4297 N N . ARG C 1 5 ? 117.944 135.752 158.310 1.00 89.23 4 ARG C N 1
ATOM 4298 C CA . ARG C 1 5 ? 118.334 134.629 157.439 1.00 89.23 4 ARG C CA 1
ATOM 4299 C C . ARG C 1 5 ? 117.135 133.882 156.837 1.00 89.23 4 ARG C C 1
ATOM 4300 O O . ARG C 1 5 ? 117.270 133.310 155.762 1.00 89.23 4 ARG C O 1
ATOM 4321 N N . GLU C 1 6 ? 115.952 133.932 157.452 1.00 91.12 5 GLU C N 1
ATOM 4322 C CA . GLU C 1 6 ? 114.742 133.327 156.873 1.00 91.12 5 GLU C CA 1
ATOM 4323 C C . GLU C 1 6 ? 114.364 133.985 155.535 1.00 91.12 5 GLU C C 1
ATOM 4324 O O . GLU C 1 6 ? 113.936 133.289 154.611 1.00 91.12 5 GLU C O 1
ATOM 4336 N N . ARG C 1 7 ? 114.656 135.288 155.372 1.00 86.98 6 ARG C N 1
ATOM 4337 C CA . ARG C 1 7 ? 114.691 135.935 154.057 1.00 86.98 6 ARG C CA 1
ATOM 4338 C C . ARG C 1 7 ? 115.924 135.509 153.265 1.00 86.98 6 ARG C C 1
ATOM 4339 O O . ARG C 1 7 ? 115.784 135.046 152.134 1.00 86.98 6 ARG C O 1
ATOM 4360 N N . LEU C 1 8 ? 117.126 135.684 153.819 1.00 90.90 7 LEU C N 1
ATOM 4361 C CA . LEU C 1 8 ? 118.363 135.603 153.023 1.00 90.90 7 LEU C CA 1
ATOM 4362 C C . LEU C 1 8 ? 118.623 134.218 152.425 1.00 90.90 7 LEU C C 1
ATOM 4363 O O . LEU C 1 8 ? 119.049 134.129 151.280 1.00 90.90 7 LEU C O 1
ATOM 4379 N N . LEU C 1 9 ? 118.366 133.135 153.155 1.00 88.51 8 LEU C N 1
ATOM 4380 C CA . LEU C 1 9 ? 118.613 131.767 152.677 1.00 88.51 8 LEU C CA 1
ATOM 4381 C C . LEU C 1 9 ? 117.526 131.300 151.697 1.00 88.51 8 LEU C C 1
ATOM 4382 O O . LEU C 1 9 ? 117.841 130.659 150.694 1.00 88.51 8 LEU C O 1
ATOM 4398 N N . ARG C 1 10 ? 116.258 131.693 151.892 1.00 86.89 9 ARG C N 1
ATOM 4399 C CA . ARG C 1 10 ? 115.205 131.462 150.878 1.00 86.89 9 ARG C CA 1
ATOM 4400 C C . ARG C 1 10 ? 115.548 132.178 149.572 1.00 86.89 9 ARG C C 1
ATOM 4401 O O . ARG C 1 10 ? 115.454 131.585 148.505 1.00 86.89 9 ARG C O 1
ATOM 4422 N N . ALA C 1 11 ? 116.033 133.414 149.659 1.00 89.38 10 ALA C N 1
ATOM 4423 C CA . ALA C 1 11 ? 116.562 134.125 148.509 1.00 89.38 10 ALA C CA 1
ATOM 4424 C C . ALA C 1 11 ? 117.717 133.349 147.878 1.00 89.38 10 ALA C C 1
ATOM 4425 O O . ALA C 1 11 ? 117.673 133.068 146.684 1.00 89.38 10 ALA C O 1
ATOM 4432 N N . ALA C 1 12 ? 118.705 132.924 148.670 1.00 89.36 11 ALA C N 1
ATOM 4433 C CA . ALA C 1 12 ? 119.863 132.174 148.183 1.00 89.36 11 ALA C CA 1
ATOM 4434 C C . ALA C 1 12 ? 119.463 130.896 147.433 1.00 89.36 11 ALA C C 1
ATOM 4435 O O . ALA C 1 12 ? 119.943 130.663 146.329 1.00 89.36 11 ALA C O 1
ATOM 4442 N N . ARG C 1 13 ? 118.577 130.065 147.996 1.00 90.03 12 ARG C N 1
ATOM 4443 C CA . ARG C 1 13 ? 118.217 128.778 147.378 1.00 90.03 12 ARG C CA 1
ATOM 4444 C C . ARG C 1 13 ? 117.448 128.962 146.072 1.00 90.03 12 ARG C C 1
ATOM 4445 O O . ARG C 1 13 ? 117.697 128.220 145.132 1.00 90.03 12 ARG C O 1
ATOM 4466 N N . TRP C 1 14 ? 116.585 129.979 145.953 1.00 91.61 13 TRP C N 1
ATOM 4467 C CA . TRP C 1 14 ? 116.008 130.344 144.647 1.00 91.61 13 TRP C CA 1
ATOM 4468 C C . TRP C 1 14 ? 117.044 130.950 143.701 1.00 91.61 13 TRP C C 1
ATOM 4469 O O . TRP C 1 14 ? 116.973 130.686 142.513 1.00 91.61 13 TRP C O 1
ATOM 4490 N N . ILE C 1 15 ? 118.057 131.660 144.196 1.00 88.98 14 ILE C N 1
ATOM 4491 C CA . ILE C 1 15 ? 119.242 132.058 143.426 1.00 88.98 14 ILE C CA 1
ATOM 4492 C C . ILE C 1 15 ? 120.049 130.830 142.956 1.00 88.98 14 ILE C C 1
ATOM 4493 O O . ILE C 1 15 ? 120.489 130.807 141.812 1.00 88.98 14 ILE C O 1
ATOM 4509 N N . LEU C 1 16 ? 120.186 129.772 143.762 1.00 91.35 15 LEU C N 1
ATOM 4510 C CA . LEU C 1 16 ? 120.802 128.507 143.346 1.00 91.35 15 LEU C CA 1
ATOM 4511 C C . LEU C 1 16 ? 119.967 127.806 142.274 1.00 91.35 15 LEU C C 1
ATOM 4512 O O . LEU C 1 16 ? 120.511 127.420 141.244 1.00 91.35 15 LEU C O 1
ATOM 4528 N N . LEU C 1 17 ? 118.652 127.665 142.480 1.00 87.69 16 LEU C N 1
ATOM 4529 C CA . LEU C 1 17 ? 117.764 127.061 141.488 1.00 87.69 16 LEU C CA 1
ATOM 4530 C C . LEU C 1 17 ? 117.780 127.869 140.203 1.00 87.69 16 LEU C C 1
ATOM 4531 O O . LEU C 1 17 ? 117.944 127.277 139.152 1.00 87.69 16 LEU C O 1
ATOM 4547 N N . LEU C 1 18 ? 117.707 129.199 140.250 1.00 85.51 17 LEU C N 1
ATOM 4548 C CA . LEU C 1 18 ? 117.876 130.025 139.057 1.00 85.51 17 LEU C CA 1
ATOM 4549 C C . LEU C 1 18 ? 119.284 129.899 138.477 1.00 85.51 17 LEU C C 1
ATOM 4550 O O . LEU C 1 18 ? 119.437 129.989 137.267 1.00 85.51 17 LEU C O 1
ATOM 4566 N N . GLY C 1 19 ? 120.291 129.578 139.280 1.00 88.15 18 GLY C N 1
ATOM 4567 C CA . GLY C 1 19 ? 121.615 129.205 138.799 1.00 88.15 18 GLY C CA 1
ATOM 4568 C C . GLY C 1 19 ? 121.597 127.899 138.012 1.00 88.15 18 GLY C C 1
ATOM 4569 O O . GLY C 1 19 ? 122.144 127.839 136.914 1.00 88.15 18 GLY C O 1
ATOM 4573 N N . LEU C 1 20 ? 120.915 126.872 138.523 1.00 90.23 19 LEU C N 1
ATOM 4574 C CA . LEU C 1 20 ? 120.702 125.593 137.841 1.00 90.23 19 LEU C CA 1
ATOM 4575 C C . LEU C 1 20 ? 119.740 125.699 136.647 1.00 90.23 19 LEU C C 1
ATOM 4576 O O . LEU C 1 20 ? 119.893 124.940 135.701 1.00 90.23 19 LEU C O 1
ATOM 4592 N N . LEU C 1 21 ? 118.779 126.631 136.654 1.00 86.84 20 LEU C N 1
ATOM 4593 C CA . LEU C 1 21 ? 117.818 126.859 135.571 1.00 86.84 20 LEU C CA 1
ATOM 4594 C C . LEU C 1 21 ? 118.438 127.689 134.448 1.00 86.84 20 LEU C C 1
ATOM 4595 O O . LEU C 1 21 ? 118.279 127.340 133.288 1.00 86.84 20 LEU C O 1
ATOM 4611 N N . VAL C 1 22 ? 119.258 128.694 134.750 1.00 86.29 21 VAL C N 1
ATOM 4612 C CA . VAL C 1 22 ? 120.213 129.231 133.779 1.00 86.29 21 VAL C CA 1
ATOM 4613 C C . VAL C 1 22 ? 121.114 128.104 133.286 1.00 86.29 21 VAL C C 1
ATOM 4614 O O . VAL C 1 22 ? 121.215 127.897 132.079 1.00 86.29 21 VAL C O 1
ATOM 4627 N N . LEU C 1 23 ? 121.641 127.271 134.185 1.00 88.61 22 LEU C N 1
ATOM 4628 C CA . LEU C 1 23 ? 122.361 126.031 133.865 1.00 88.61 22 LEU C CA 1
ATOM 4629 C C . LEU C 1 23 ? 121.514 124.906 133.218 1.00 88.61 22 LEU C C 1
ATOM 4630 O O . LEU C 1 23 ? 121.989 123.778 133.082 1.00 88.61 22 LEU C O 1
ATOM 4634 N N . VAL C 1 24 ? 120.285 125.203 132.774 1.00 85.58 23 VAL C N 1
ATOM 4635 C CA . VAL C 1 24 ? 119.450 124.354 131.914 1.00 85.58 23 VAL C CA 1
ATOM 4636 C C . VAL C 1 24 ? 119.069 125.108 130.655 1.00 85.58 23 VAL C C 1
ATOM 4637 O O . VAL C 1 24 ? 119.195 124.564 129.577 1.00 85.58 23 VAL C O 1
ATOM 4650 N N . GLY C 1 25 ? 118.685 126.375 130.734 1.00 84.85 24 GLY C N 1
ATOM 4651 C CA . GLY C 1 25 ? 118.310 127.168 129.564 1.00 84.85 24 GLY C CA 1
ATOM 4652 C C . GLY C 1 25 ? 119.495 127.497 128.660 1.00 84.85 24 GLY C C 1
ATOM 4653 O O . GLY C 1 25 ? 119.439 127.268 127.458 1.00 84.85 24 GLY C O 1
ATOM 4657 N N . PHE C 1 26 ? 120.607 127.962 129.227 1.00 86.27 25 PHE C N 1
ATOM 4658 C CA . PHE C 1 26 ? 121.821 128.253 128.465 1.00 86.27 25 PHE C CA 1
ATOM 4659 C C . PHE C 1 26 ? 122.514 126.951 128.043 1.00 86.27 25 PHE C C 1
ATOM 4660 O O . PHE C 1 26 ? 123.045 126.857 126.937 1.00 86.27 25 PHE C O 1
ATOM 4677 N N . VAL C 1 27 ? 122.440 125.910 128.879 1.00 85.88 26 VAL C N 1
ATOM 4678 C CA . VAL C 1 27 ? 122.958 124.579 128.535 1.00 85.88 26 VAL C CA 1
ATOM 4679 C C . VAL C 1 27 ? 122.149 123.883 127.424 1.00 85.88 26 VAL C C 1
ATOM 4680 O O . VAL C 1 27 ? 122.746 123.330 126.507 1.00 85.88 26 VAL C O 1
ATOM 4693 N N . VAL C 1 28 ? 120.811 123.960 127.420 1.00 84.97 27 VAL C N 1
ATOM 4694 C CA . VAL C 1 28 ? 119.952 123.478 126.315 1.00 84.97 27 VAL C CA 1
ATOM 4695 C C . VAL C 1 28 ? 120.201 124.278 125.046 1.00 84.97 27 VAL C C 1
ATOM 4696 O O . VAL C 1 28 ? 120.430 123.697 123.988 1.00 84.97 27 VAL C O 1
ATOM 4709 N N . LEU C 1 29 ? 120.226 125.612 125.140 1.00 84.97 28 LEU C N 1
ATOM 4710 C CA . LEU C 1 29 ? 120.546 126.452 123.994 1.00 84.97 28 LEU C CA 1
ATOM 4711 C C . LEU C 1 29 ? 121.864 126.023 123.357 1.00 84.97 28 LEU C C 1
ATOM 4712 O O . LEU C 1 29 ? 121.933 125.975 122.135 1.00 84.97 28 LEU C O 1
ATOM 4728 N N . ALA C 1 30 ? 122.866 125.605 124.131 1.00 87.51 29 ALA C N 1
ATOM 4729 C CA . ALA C 1 30 ? 124.144 125.163 123.573 1.00 87.51 29 ALA C CA 1
ATOM 4730 C C . ALA C 1 30 ? 124.045 123.951 122.614 1.00 87.51 29 ALA C C 1
ATOM 4731 O O . ALA C 1 30 ? 124.920 123.805 121.759 1.00 87.51 29 ALA C O 1
ATOM 4738 N N . TYR C 1 31 ? 122.977 123.139 122.663 1.00 88.35 30 TYR C N 1
ATOM 4739 C CA . TYR C 1 31 ? 122.700 122.081 121.669 1.00 88.35 30 TYR C CA 1
ATOM 4740 C C . TYR C 1 31 ? 121.393 122.270 120.864 1.00 88.35 30 TYR C C 1
ATOM 4741 O O . TYR C 1 31 ? 121.108 121.486 119.958 1.00 88.35 30 TYR C O 1
ATOM 4759 N N . LEU C 1 32 ? 120.638 123.343 121.122 1.00 85.10 31 LEU C N 1
ATOM 4760 C CA . LEU C 1 32 ? 119.478 123.758 120.326 1.00 85.10 31 LEU C CA 1
ATOM 4761 C C . LEU C 1 32 ? 119.806 124.852 119.287 1.00 85.10 31 LEU C C 1
ATOM 4762 O O . LEU C 1 32 ? 119.117 124.970 118.277 1.00 85.10 31 LEU C O 1
ATOM 4778 N N . GLU C 1 33 ? 120.848 125.651 119.513 1.00 88.00 32 GLU C N 1
ATOM 4779 C CA . GLU C 1 33 ? 121.323 126.687 118.589 1.00 88.00 32 GLU C CA 1
ATOM 4780 C C . GLU C 1 33 ? 122.068 126.137 117.359 1.00 88.00 32 GLU C C 1
ATOM 4781 O O . GLU C 1 33 ? 122.489 124.977 117.329 1.00 88.00 32 GLU C O 1
ATOM 4793 N N . ARG C 1 34 ? 122.232 126.969 116.320 1.00 91.67 33 ARG C N 1
ATOM 4794 C CA . ARG C 1 34 ? 122.714 126.571 114.979 1.00 91.67 33 ARG C CA 1
ATOM 4795 C C . ARG C 1 34 ? 124.039 127.225 114.545 1.00 91.67 33 ARG C C 1
ATOM 4796 O O . ARG C 1 34 ? 124.416 127.116 113.380 1.00 91.67 33 ARG C O 1
ATOM 4817 N N . SER C 1 35 ? 124.764 127.884 115.453 1.00 90.50 34 SER C N 1
ATOM 4818 C CA . SER C 1 35 ? 126.111 128.434 115.201 1.00 90.50 34 SER C CA 1
ATOM 4819 C C . SER C 1 35 ? 127.071 128.204 116.378 1.00 90.50 34 SER C C 1
ATOM 4820 O O . SER C 1 35 ? 126.708 128.511 117.517 1.00 90.50 34 SER C O 1
ATOM 4828 N N . PRO C 1 36 ? 128.318 127.749 116.153 1.00 88.40 35 PRO C N 1
ATOM 4829 C CA . PRO C 1 36 ? 129.261 127.467 117.237 1.00 88.40 35 PRO C CA 1
ATOM 4830 C C . PRO C 1 36 ? 129.688 128.739 117.984 1.00 88.40 35 PRO C C 1
ATOM 4831 O O . PRO C 1 36 ? 129.931 128.702 119.185 1.00 88.40 35 PRO C O 1
ATOM 4842 N N . LEU C 1 37 ? 129.700 129.886 117.300 1.00 89.49 36 LEU C N 1
ATOM 4843 C CA . LEU C 1 37 ? 129.978 131.194 117.905 1.00 89.49 36 LEU C CA 1
ATOM 4844 C C . LEU C 1 37 ? 128.833 131.646 118.821 1.00 89.49 36 LEU C C 1
ATOM 4845 O O . LEU C 1 37 ? 129.081 132.194 119.893 1.00 89.49 36 LEU C O 1
ATOM 4861 N N . ILE C 1 38 ? 127.582 131.331 118.465 1.00 87.24 37 ILE C N 1
ATOM 4862 C CA . ILE C 1 38 ? 126.442 131.533 119.368 1.00 87.24 37 ILE C CA 1
ATOM 4863 C C . ILE C 1 38 ? 126.503 130.525 120.521 1.00 87.24 37 ILE C C 1
ATOM 4864 O O . ILE C 1 38 ? 126.283 130.936 121.651 1.00 87.24 37 ILE C O 1
ATOM 4880 N N . ARG C 1 39 ? 126.906 129.256 120.304 1.00 89.39 38 ARG C N 1
ATOM 4881 C CA . ARG C 1 39 ? 127.153 128.291 121.408 1.00 89.39 38 ARG C CA 1
ATOM 4882 C C . ARG C 1 39 ? 128.220 128.798 122.373 1.00 89.39 38 ARG C C 1
ATOM 4883 O O . ARG C 1 39 ? 128.020 128.742 123.581 1.00 89.39 38 ARG C O 1
ATOM 4904 N N . ALA C 1 40 ? 129.332 129.311 121.849 1.00 84.13 39 ALA C N 1
ATOM 4905 C CA . ALA C 1 40 ? 130.420 129.866 122.640 1.00 84.13 39 ALA C CA 1
ATOM 4906 C C . ALA C 1 40 ? 129.942 131.044 123.489 1.00 84.13 39 ALA C C 1
ATOM 4907 O O . ALA C 1 40 ? 130.148 131.079 124.697 1.00 84.13 39 ALA C O 1
ATOM 4914 N N . PHE C 1 41 ? 129.239 131.982 122.865 1.00 84.17 40 PHE C N 1
ATOM 4915 C CA . PHE C 1 41 ? 128.709 133.149 123.543 1.00 84.17 40 PHE C CA 1
ATOM 4916 C C . PHE C 1 41 ? 127.674 132.745 124.589 1.00 84.17 40 PHE C C 1
ATOM 4917 O O . PHE C 1 41 ? 127.765 133.165 125.733 1.00 84.17 40 PHE C O 1
ATOM 4934 N N . VAL C 1 42 ? 126.727 131.875 124.236 1.00 85.31 41 VAL C N 1
ATOM 4935 C CA . VAL C 1 42 ? 125.678 131.415 125.148 1.00 85.31 41 VAL C CA 1
ATOM 4936 C C . VAL C 1 42 ? 126.257 130.619 126.314 1.00 85.31 41 VAL C C 1
ATOM 4937 O O . VAL C 1 42 ? 126.001 130.977 127.453 1.00 85.31 41 VAL C O 1
ATOM 4950 N N . LEU C 1 43 ? 127.045 129.562 126.102 1.00 85.87 42 LEU C N 1
ATOM 4951 C CA . LEU C 1 43 ? 127.530 128.738 127.215 1.00 85.87 42 LEU C CA 1
ATOM 4952 C C . LEU C 1 43 ? 128.539 129.490 128.096 1.00 85.87 42 LEU C C 1
ATOM 4953 O O . LEU C 1 43 ? 128.538 129.329 129.316 1.00 85.87 42 LEU C O 1
ATOM 4969 N N . SER C 1 44 ? 129.342 130.376 127.502 1.00 85.34 43 SER C N 1
ATOM 4970 C CA . SER C 1 44 ? 130.215 131.289 128.246 1.00 85.34 43 SER C CA 1
ATOM 4971 C C . SER C 1 44 ? 129.414 132.329 129.047 1.00 85.34 43 SER C C 1
ATOM 4972 O O . SER C 1 44 ? 129.625 132.478 130.247 1.00 85.34 43 SER C O 1
ATOM 4980 N N . ALA C 1 45 ? 128.384 132.946 128.459 1.00 87.18 44 ALA C N 1
ATOM 4981 C CA . ALA C 1 45 ? 127.402 133.696 129.228 1.00 87.18 44 ALA C CA 1
ATOM 4982 C C . ALA C 1 45 ? 126.761 132.804 130.302 1.00 87.18 44 ALA C C 1
ATOM 4983 O O . ALA C 1 45 ? 126.536 133.257 131.416 1.00 87.18 44 ALA C O 1
ATOM 4990 N N . GLY C 1 46 ? 126.571 131.514 130.024 1.00 87.23 45 GLY C N 1
ATOM 4991 C CA . GLY C 1 46 ? 126.085 130.527 130.974 1.00 87.23 45 GLY C CA 1
ATOM 4992 C C . GLY C 1 46 ? 126.957 130.484 132.224 1.00 87.23 45 GLY C C 1
ATOM 4993 O O . GLY C 1 46 ? 126.467 130.746 133.320 1.00 87.23 45 GLY C O 1
ATOM 4997 N N . VAL C 1 47 ? 128.264 130.240 132.094 1.00 86.26 46 VAL C N 1
ATOM 4998 C CA . VAL C 1 47 ? 129.144 130.254 133.275 1.00 86.26 46 VAL C CA 1
ATOM 4999 C C . VAL C 1 47 ? 129.379 131.647 133.839 1.00 86.26 46 VAL C C 1
ATOM 5000 O O . VAL C 1 47 ? 129.504 131.780 135.052 1.00 86.26 46 VAL C O 1
ATOM 5013 N N . VAL C 1 48 ? 129.373 132.699 133.027 1.00 85.78 47 VAL C N 1
ATOM 5014 C CA . VAL C 1 48 ? 129.485 134.082 133.519 1.00 85.78 47 VAL C CA 1
ATOM 5015 C C . VAL C 1 48 ? 128.277 134.468 134.388 1.00 85.78 47 VAL C C 1
ATOM 5016 O O . VAL C 1 48 ? 128.421 135.241 135.333 1.00 85.78 47 VAL C O 1
ATOM 5029 N N . LEU C 1 49 ? 127.104 133.885 134.123 1.00 87.80 48 LEU C N 1
ATOM 5030 C CA . LEU C 1 49 ? 125.898 134.021 134.934 1.00 87.80 48 LEU C CA 1
ATOM 5031 C C . LEU C 1 49 ? 125.862 133.014 136.097 1.00 87.80 48 LEU C C 1
ATOM 5032 O O . LEU C 1 49 ? 125.538 133.410 137.210 1.00 87.80 48 LEU C O 1
ATOM 5048 N N . VAL C 1 50 ? 126.276 131.752 135.923 1.00 86.95 49 VAL C N 1
ATOM 5049 C CA . VAL C 1 50 ? 126.420 130.788 137.040 1.00 86.95 49 VAL C CA 1
ATOM 5050 C C . VAL C 1 50 ? 127.411 131.304 138.078 1.00 86.95 49 VAL C C 1
ATOM 5051 O O . VAL C 1 50 ? 127.122 131.258 139.262 1.00 86.95 49 VAL C O 1
ATOM 5064 N N . ALA C 1 51 ? 128.526 131.900 137.667 1.00 84.64 50 ALA C N 1
ATOM 5065 C CA . ALA C 1 51 ? 129.421 132.600 138.572 1.00 84.64 50 ALA C CA 1
ATOM 5066 C C . ALA C 1 51 ? 128.734 133.769 139.297 1.00 84.64 50 ALA C C 1
ATOM 5067 O O . ALA C 1 51 ? 129.045 134.038 140.446 1.00 84.64 50 ALA C O 1
ATOM 5074 N N . LEU C 1 52 ? 127.758 134.437 138.687 1.00 83.49 51 LEU C N 1
ATOM 5075 C CA . LEU C 1 52 ? 126.946 135.448 139.353 1.00 83.49 51 LEU C CA 1
ATOM 5076 C C . LEU C 1 52 ? 126.016 134.833 140.401 1.00 83.49 51 LEU C C 1
ATOM 5077 O O . LEU C 1 52 ? 125.956 135.318 141.525 1.00 83.49 51 LEU C O 1
ATOM 5081 N N . PHE C 1 53 ? 125.342 133.720 140.103 1.00 87.44 52 PHE C N 1
ATOM 5082 C CA . PHE C 1 53 ? 124.538 133.019 141.113 1.00 87.44 52 PHE C CA 1
ATOM 5083 C C . PHE C 1 53 ? 125.426 132.423 142.222 1.00 87.44 52 PHE C C 1
ATOM 5084 O O . PHE C 1 53 ? 125.065 132.471 143.389 1.00 87.44 52 PHE C O 1
ATOM 5101 N N . ALA C 1 54 ? 126.636 131.964 141.900 1.00 89.24 53 ALA C N 1
ATOM 5102 C CA . ALA C 1 54 ? 127.655 131.584 142.880 1.00 89.24 53 ALA C CA 1
ATOM 5103 C C . ALA C 1 54 ? 128.157 132.782 143.707 1.00 89.24 53 ALA C C 1
ATOM 5104 O O . ALA C 1 54 ? 128.378 132.652 144.903 1.00 89.24 53 ALA C O 1
ATOM 5111 N N . ALA C 1 55 ? 128.294 133.965 143.114 1.00 88.81 54 ALA C N 1
ATOM 5112 C CA . ALA C 1 55 ? 128.618 135.175 143.852 1.00 88.81 54 ALA C CA 1
ATOM 5113 C C . ALA C 1 55 ? 127.500 135.508 144.848 1.00 88.81 54 ALA C C 1
ATOM 5114 O O . ALA C 1 55 ? 127.776 135.654 146.031 1.00 88.81 54 ALA C O 1
ATOM 5121 N N . ALA C 1 56 ? 126.234 135.541 144.419 1.00 91.07 55 ALA C N 1
ATOM 5122 C CA . ALA C 1 56 ? 125.124 135.796 145.339 1.00 91.07 55 ALA C CA 1
ATOM 5123 C C . ALA C 1 56 ? 124.987 134.696 146.402 1.00 91.07 55 ALA C C 1
ATOM 5124 O O . ALA C 1 56 ? 124.762 135.009 147.567 1.00 91.07 55 ALA C O 1
ATOM 5131 N N . LEU C 1 57 ? 125.219 133.428 146.044 1.00 91.58 56 LEU C N 1
ATOM 5132 C CA . LEU C 1 57 ? 125.387 132.323 146.996 1.00 91.58 56 LEU C CA 1
ATOM 5133 C C . LEU C 1 57 ? 126.479 132.662 148.017 1.00 91.58 56 LEU C C 1
ATOM 5134 O O . LEU C 1 57 ? 126.204 132.663 149.213 1.00 91.58 56 LEU C O 1
ATOM 5150 N N . ALA C 1 58 ? 127.687 133.011 147.573 1.00 89.55 57 ALA C N 1
ATOM 5151 C CA . ALA C 1 58 ? 128.780 133.376 148.462 1.00 89.55 57 ALA C CA 1
ATOM 5152 C C . ALA C 1 58 ? 128.400 134.547 149.376 1.00 89.55 57 ALA C C 1
ATOM 5153 O O . ALA C 1 58 ? 128.537 134.429 150.590 1.00 89.55 57 ALA C O 1
ATOM 5160 N N . TRP C 1 59 ? 127.838 135.632 148.840 1.00 91.35 58 TRP C N 1
ATOM 5161 C CA . TRP C 1 59 ? 127.415 136.778 149.647 1.00 91.35 58 TRP C CA 1
ATOM 5162 C C . TRP C 1 59 ? 126.348 136.394 150.678 1.00 91.35 58 TRP C C 1
ATOM 5163 O O . TRP C 1 59 ? 126.365 136.897 151.799 1.00 91.35 58 TRP C O 1
ATOM 5184 N N . LEU C 1 60 ? 125.457 135.465 150.347 1.00 91.92 59 LEU C N 1
ATOM 5185 C CA . LEU C 1 60 ? 124.423 135.032 151.275 1.00 91.92 59 LEU C CA 1
ATOM 5186 C C . LEU C 1 60 ? 124.960 134.019 152.300 1.00 91.92 59 LEU C C 1
ATOM 5187 O O . LEU C 1 60 ? 124.546 134.056 153.458 1.00 91.92 59 LEU C O 1
ATOM 5203 N N . TYR C 1 61 ? 125.954 133.202 151.962 1.00 91.37 60 TYR C N 1
ATOM 5204 C CA . TYR C 1 61 ? 126.640 132.368 152.951 1.00 91.37 60 TYR C CA 1
ATOM 5205 C C . TYR C 1 61 ? 127.505 133.204 153.899 1.00 91.37 60 TYR C C 1
ATOM 5206 O O . TYR C 1 61 ? 127.532 132.929 155.098 1.00 91.37 60 TYR C O 1
ATOM 5224 N N . LEU C 1 62 ? 128.159 134.260 153.404 1.00 90.79 61 LEU C N 1
ATOM 5225 C CA . LEU C 1 62 ? 128.977 135.189 154.204 1.00 90.79 61 LEU C CA 1
ATOM 5226 C C . LEU C 1 62 ? 128.134 136.030 155.178 1.00 90.79 61 LEU C C 1
ATOM 5227 O O . LEU C 1 62 ? 128.550 136.252 156.311 1.00 90.79 61 LEU C O 1
ATOM 5243 N N . ALA C 1 63 ? 126.914 136.415 154.801 1.00 90.11 62 ALA C N 1
ATOM 5244 C CA . ALA C 1 63 ? 125.935 136.947 155.740 1.00 90.11 62 ALA C CA 1
ATOM 5245 C C . ALA C 1 63 ? 125.578 135.924 156.817 1.00 90.11 62 ALA C C 1
ATOM 5246 O O . ALA C 1 63 ? 125.743 136.203 157.998 1.00 90.11 62 ALA C O 1
ATOM 5253 N N . ALA C 1 64 ? 125.137 134.724 156.423 1.00 92.46 63 ALA C N 1
ATOM 5254 C CA . ALA C 1 64 ? 124.691 133.681 157.351 1.00 92.46 63 ALA C CA 1
ATOM 5255 C C . ALA C 1 64 ? 125.778 133.270 158.368 1.00 92.46 63 ALA C C 1
ATOM 5256 O O . ALA C 1 64 ? 125.472 133.049 159.539 1.00 92.46 63 ALA C O 1
ATOM 5263 N N . ALA C 1 65 ? 127.049 133.223 157.957 1.00 97.24 64 ALA C N 1
ATOM 5264 C CA . ALA C 1 65 ? 128.179 133.001 158.857 1.00 97.24 64 ALA C CA 1
ATOM 5265 C C . ALA C 1 65 ? 128.464 134.206 159.779 1.00 97.24 64 ALA C C 1
ATOM 5266 O O . ALA C 1 65 ? 128.713 134.022 160.969 1.00 97.24 64 ALA C O 1
ATOM 5273 N N . LEU C 1 66 ? 128.404 135.442 159.263 1.00 97.15 65 LEU C N 1
ATOM 5274 C CA . LEU C 1 66 ? 128.640 136.659 160.049 1.00 97.15 65 LEU C CA 1
ATOM 5275 C C . LEU C 1 66 ? 127.511 136.984 161.038 1.00 97.15 65 LEU C C 1
ATOM 5276 O O . LEU C 1 66 ? 127.750 137.612 162.067 1.00 97.15 65 LEU C O 1
ATOM 5280 N N . LEU C 1 67 ? 126.281 136.536 160.744 1.00 93.99 66 LEU C N 1
ATOM 5281 C CA . LEU C 1 67 ? 125.065 136.867 161.493 1.00 93.99 66 LEU C CA 1
ATOM 5282 C C . LEU C 1 67 ? 125.064 136.359 162.949 1.00 93.99 66 LEU C C 1
ATOM 5283 O O . LEU C 1 67 ? 124.339 136.894 163.787 1.00 93.99 66 LEU C O 1
ATOM 5299 N N . GLY C 1 68 ? 125.909 135.375 163.278 1.00 99.64 67 GLY C N 1
ATOM 5300 C CA . GLY C 1 68 ? 126.130 134.924 164.656 1.00 99.64 67 GLY C CA 1
ATOM 5301 C C . GLY C 1 68 ? 126.774 135.986 165.558 1.00 99.64 67 GLY C C 1
ATOM 5302 O O . GLY C 1 68 ? 126.554 135.974 166.768 1.00 99.64 67 GLY C O 1
ATOM 5306 N N . ARG C 1 69 ? 127.521 136.935 164.986 1.00 100.59 68 ARG C N 1
ATOM 5307 C CA . ARG C 1 69 ? 128.018 138.122 165.686 1.00 100.59 68 ARG C CA 1
ATOM 5308 C C . ARG C 1 69 ? 126.943 139.216 165.766 1.00 100.59 68 ARG C C 1
ATOM 5309 O O . ARG C 1 69 ? 126.444 139.512 166.853 1.00 100.59 68 ARG C O 1
ATOM 5313 N N . SER C 1 70 ? 126.553 139.799 164.626 1.00 97.06 69 SER C N 1
ATOM 5314 C CA . SER C 1 70 ? 125.421 140.725 164.517 1.00 97.06 69 SER C CA 1
ATOM 5315 C C . SER C 1 70 ? 124.969 140.958 163.058 1.00 97.06 69 SER C C 1
ATOM 5316 O O . SER C 1 70 ? 125.768 140.771 162.134 1.00 97.06 69 SER C O 1
ATOM 5320 N N . PRO C 1 71 ? 123.738 141.458 162.817 1.00 92.12 70 PRO C N 1
ATOM 5321 C CA . PRO C 1 71 ? 123.270 141.883 161.491 1.00 92.12 70 PRO C CA 1
ATOM 5322 C C . PRO C 1 71 ? 124.172 142.909 160.788 1.00 92.12 70 PRO C C 1
ATOM 5323 O O . PRO C 1 71 ? 124.278 142.892 159.564 1.00 92.12 70 PRO C O 1
ATOM 5334 N N . LEU C 1 72 ? 124.872 143.770 161.534 1.00 93.57 71 LEU C N 1
ATOM 5335 C CA . LEU C 1 72 ? 125.774 144.782 160.977 1.00 93.57 71 LEU C CA 1
ATOM 5336 C C . LEU C 1 72 ? 126.950 144.189 160.181 1.00 93.57 71 LEU C C 1
ATOM 5337 O O . LEU C 1 72 ? 127.420 144.806 159.225 1.00 93.57 71 LEU C O 1
ATOM 5341 N N . LEU C 1 73 ? 127.390 142.969 160.510 1.00 90.47 72 LEU C N 1
ATOM 5342 C CA . LEU C 1 73 ? 128.363 142.226 159.705 1.00 90.47 72 LEU C CA 1
ATOM 5343 C C . LEU C 1 73 ? 127.760 141.760 158.373 1.00 90.47 72 LEU C C 1
ATOM 5344 O O . LEU C 1 73 ? 128.390 141.873 157.324 1.00 90.47 72 LEU C O 1
ATOM 5348 N N . ALA C 1 74 ? 126.512 141.291 158.386 1.00 90.54 73 ALA C N 1
ATOM 5349 C CA . ALA C 1 74 ? 125.818 140.884 157.176 1.00 90.54 73 ALA C CA 1
ATOM 5350 C C . ALA C 1 74 ? 125.589 142.080 156.251 1.00 90.54 73 ALA C C 1
ATOM 5351 O O . ALA C 1 74 ? 125.985 142.030 155.094 1.00 90.54 73 ALA C O 1
ATOM 5358 N N . LEU C 1 75 ? 125.020 143.175 156.760 1.00 91.49 74 LEU C N 1
ATOM 5359 C CA . LEU C 1 75 ? 124.750 144.406 155.998 1.00 91.49 74 LEU C CA 1
ATOM 5360 C C . LEU C 1 75 ? 125.999 144.855 155.213 1.00 91.49 74 LEU C C 1
ATOM 5361 O O . LEU C 1 75 ? 125.946 145.043 153.997 1.00 91.49 74 LEU C O 1
ATOM 5377 N N . VAL C 1 76 ? 127.148 144.917 155.893 1.00 96.17 75 VAL C N 1
ATOM 5378 C CA . VAL C 1 76 ? 128.451 145.224 155.286 1.00 96.17 75 VAL C CA 1
ATOM 5379 C C . VAL C 1 76 ? 128.881 144.178 154.247 1.00 96.17 75 VAL C C 1
ATOM 5380 O O . VAL C 1 76 ? 129.299 144.556 153.155 1.00 96.17 75 VAL C O 1
ATOM 5393 N N . ALA C 1 77 ? 128.765 142.875 154.527 1.00 89.85 76 ALA C N 1
ATOM 5394 C CA . ALA C 1 77 ? 129.156 141.825 153.578 1.00 89.85 76 ALA C CA 1
ATOM 5395 C C . ALA C 1 77 ? 128.263 141.795 152.330 1.00 89.85 76 ALA C C 1
ATOM 5396 O O . ALA C 1 77 ? 128.756 141.686 151.211 1.00 89.85 76 ALA C O 1
ATOM 5403 N N . LEU C 1 78 ? 126.953 141.947 152.502 1.00 91.49 77 LEU C N 1
ATOM 5404 C CA . LEU C 1 78 ? 125.996 142.046 151.401 1.00 91.49 77 LEU C CA 1
ATOM 5405 C C . LEU C 1 78 ? 126.282 143.280 150.531 1.00 91.49 77 LEU C C 1
ATOM 5406 O O . LEU C 1 78 ? 126.288 143.174 149.307 1.00 91.49 77 LEU C O 1
ATOM 5422 N N . ALA C 1 79 ? 126.587 144.433 151.131 1.00 90.92 78 ALA C N 1
ATOM 5423 C CA . ALA C 1 79 ? 126.988 145.621 150.384 1.00 90.92 78 ALA C CA 1
ATOM 5424 C C . ALA C 1 79 ? 128.338 145.421 149.665 1.00 90.92 78 ALA C C 1
ATOM 5425 O O . ALA C 1 79 ? 128.499 145.838 148.518 1.00 90.92 78 ALA C O 1
ATOM 5432 N N . LEU C 1 80 ? 129.304 144.753 150.302 1.00 89.35 79 LEU C N 1
ATOM 5433 C CA . LEU C 1 80 ? 130.606 144.451 149.705 1.00 89.35 79 LEU C CA 1
ATOM 5434 C C . LEU C 1 80 ? 130.418 143.555 148.485 1.00 89.35 79 LEU C C 1
ATOM 5435 O O . LEU C 1 80 ? 131.027 143.785 147.441 1.00 89.35 79 LEU C O 1
ATOM 5451 N N . GLY C 1 81 ? 129.508 142.585 148.595 1.00 85.25 80 GLY C N 1
ATOM 5452 C CA . GLY C 1 81 ? 129.091 141.705 147.510 1.00 85.25 80 GLY C CA 1
ATOM 5453 C C . GLY C 1 81 ? 128.302 142.404 146.409 1.00 85.25 80 GLY C C 1
ATOM 5454 O O . GLY C 1 81 ? 128.507 142.100 145.245 1.00 85.25 80 GLY C O 1
ATOM 5458 N N . LEU C 1 82 ? 127.468 143.391 146.730 1.00 88.26 81 LEU C N 1
ATOM 5459 C CA . LEU C 1 82 ? 126.730 144.175 145.741 1.00 88.26 81 LEU C CA 1
ATOM 5460 C C . LEU C 1 82 ? 127.683 144.830 144.737 1.00 88.26 81 LEU C C 1
ATOM 5461 O O . LEU C 1 82 ? 127.659 144.485 143.561 1.00 88.26 81 LEU C O 1
ATOM 5477 N N . ILE C 1 83 ? 128.567 145.725 145.185 1.00 85.44 82 ILE C N 1
ATOM 5478 C CA . ILE C 1 83 ? 129.505 146.409 144.286 1.00 85.44 82 ILE C CA 1
ATOM 5479 C C . ILE C 1 83 ? 130.439 145.429 143.561 1.00 85.44 82 ILE C C 1
ATOM 5480 O O . ILE C 1 83 ? 130.659 145.542 142.358 1.00 85.44 82 ILE C O 1
ATOM 5484 N N . THR C 1 84 ? 130.932 144.411 144.277 1.00 86.70 83 THR C N 1
ATOM 5485 C CA . THR C 1 84 ? 131.839 143.381 143.734 1.00 86.70 83 THR C CA 1
ATOM 5486 C C . THR C 1 84 ? 131.160 142.502 142.672 1.00 86.70 83 THR C C 1
ATOM 5487 O O . THR C 1 84 ? 131.777 142.159 141.668 1.00 86.70 83 THR C O 1
ATOM 5498 N N . LEU C 1 85 ? 129.868 142.196 142.833 1.00 86.59 84 LEU C N 1
ATOM 5499 C CA . LEU C 1 85 ? 129.055 141.519 141.819 1.00 86.59 84 LEU C CA 1
ATOM 5500 C C . LEU C 1 85 ? 128.661 142.459 140.677 1.00 86.59 84 LEU C C 1
ATOM 5501 O O . LEU C 1 85 ? 128.605 142.034 139.522 1.00 86.59 84 LEU C O 1
ATOM 5505 N N . ALA C 1 86 ? 128.456 143.750 140.958 1.00 85.92 85 ALA C N 1
ATOM 5506 C CA . ALA C 1 86 ? 128.213 144.775 139.944 1.00 85.92 85 ALA C CA 1
ATOM 5507 C C . ALA C 1 86 ? 129.415 144.954 139.008 1.00 85.92 85 ALA C C 1
ATOM 5508 O O . ALA C 1 86 ? 129.244 145.002 137.794 1.00 85.92 85 ALA C O 1
ATOM 5515 N N . ALA C 1 87 ? 130.635 144.960 139.547 1.00 82.64 86 ALA C N 1
ATOM 5516 C CA . ALA C 1 87 ? 131.845 144.958 138.734 1.00 82.64 86 ALA C CA 1
ATOM 5517 C C . ALA C 1 87 ? 131.878 143.735 137.803 1.00 82.64 86 ALA C C 1
ATOM 5518 O O . ALA C 1 87 ? 131.957 143.893 136.592 1.00 82.64 86 ALA C O 1
ATOM 5525 N N . ALA C 1 88 ? 131.716 142.523 138.340 1.00 84.48 87 ALA C N 1
ATOM 5526 C CA . ALA C 1 88 ? 131.718 141.300 137.537 1.00 84.48 87 ALA C CA 1
ATOM 5527 C C . ALA C 1 88 ? 130.625 141.314 136.451 1.00 84.48 87 ALA C C 1
ATOM 5528 O O . ALA C 1 88 ? 130.842 140.880 135.319 1.00 84.48 87 ALA C O 1
ATOM 5535 N N . SER C 1 89 ? 129.470 141.896 136.771 1.00 83.70 88 SER C N 1
ATOM 5536 C CA . SER C 1 89 ? 128.357 142.112 135.839 1.00 83.70 88 SER C CA 1
ATOM 5537 C C . SER C 1 89 ? 128.684 143.128 134.731 1.00 83.70 88 SER C C 1
ATOM 5538 O O . SER C 1 89 ? 128.446 142.884 133.552 1.00 83.70 88 SER C O 1
ATOM 5546 N N . ALA C 1 90 ? 129.268 144.265 135.098 1.00 82.26 89 ALA C N 1
ATOM 5547 C CA . ALA C 1 90 ? 129.691 145.312 134.175 1.00 82.26 89 ALA C CA 1
ATOM 5548 C C . ALA C 1 90 ? 130.796 144.810 133.233 1.00 82.26 89 ALA C C 1
ATOM 5549 O O . ALA C 1 90 ? 130.714 144.981 132.017 1.00 82.26 89 ALA C O 1
ATOM 5556 N N . ALA C 1 91 ? 131.779 144.097 133.787 1.00 81.22 90 ALA C N 1
ATOM 5557 C CA . ALA C 1 91 ? 132.810 143.422 133.019 1.00 81.22 90 ALA C CA 1
ATOM 5558 C C . ALA C 1 91 ? 132.205 142.397 132.057 1.00 81.22 90 ALA C C 1
ATOM 5559 O O . ALA C 1 91 ? 132.647 142.333 130.912 1.00 81.22 90 ALA C O 1
ATOM 5566 N N . MET C 1 92 ? 131.165 141.653 132.458 1.00 85.55 91 MET C N 1
ATOM 5567 C CA . MET C 1 92 ? 130.422 140.776 131.539 1.00 85.55 91 MET C CA 1
ATOM 5568 C C . MET C 1 92 ? 129.863 141.576 130.363 1.00 85.55 91 MET C C 1
ATOM 5569 O O . MET C 1 92 ? 130.238 141.325 129.217 1.00 85.55 91 MET C O 1
ATOM 5583 N N . ALA C 1 93 ? 129.020 142.575 130.628 1.00 86.90 92 ALA C N 1
ATOM 5584 C CA . ALA C 1 93 ? 128.378 143.334 129.560 1.00 86.90 92 ALA C CA 1
ATOM 5585 C C . ALA C 1 93 ? 129.406 144.021 128.660 1.00 86.90 92 ALA C C 1
ATOM 5586 O O . ALA C 1 93 ? 129.282 143.952 127.443 1.00 86.90 92 ALA C O 1
ATOM 5593 N N . ALA C 1 94 ? 130.466 144.597 129.214 1.00 82.55 93 ALA C N 1
ATOM 5594 C CA . ALA C 1 94 ? 131.518 145.182 128.402 1.00 82.55 93 ALA C CA 1
ATOM 5595 C C . ALA C 1 94 ? 132.183 144.122 127.517 1.00 82.55 93 ALA C C 1
ATOM 5596 O O . ALA C 1 94 ? 132.258 144.266 126.296 1.00 82.55 93 ALA C O 1
ATOM 5603 N N . THR C 1 95 ? 132.620 143.019 128.126 1.00 84.82 94 THR C N 1
ATOM 5604 C CA . THR C 1 95 ? 133.344 141.946 127.433 1.00 84.82 94 THR C CA 1
ATOM 5605 C C . THR C 1 95 ? 132.510 141.381 126.297 1.00 84.82 94 THR C C 1
ATOM 5606 O O . THR C 1 95 ? 132.983 141.242 125.177 1.00 84.82 94 THR C O 1
ATOM 5617 N N . PHE C 1 96 ? 131.240 141.095 126.546 1.00 85.62 95 PHE C N 1
ATOM 5618 C CA . PHE C 1 96 ? 130.392 140.463 125.547 1.00 85.62 95 PHE C CA 1
ATOM 5619 C C . PHE C 1 96 ? 129.852 141.489 124.540 1.00 85.62 95 PHE C C 1
ATOM 5620 O O . PHE C 1 96 ? 129.570 141.127 123.403 1.00 85.62 95 PHE C O 1
ATOM 5637 N N . ALA C 1 97 ? 129.850 142.785 124.861 1.00 85.68 96 ALA C N 1
ATOM 5638 C CA . ALA C 1 97 ? 129.743 143.818 123.841 1.00 85.68 96 ALA C CA 1
ATOM 5639 C C . ALA C 1 97 ? 130.983 143.841 122.932 1.00 85.68 96 ALA C C 1
ATOM 5640 O O . ALA C 1 97 ? 130.852 144.168 121.756 1.00 85.68 96 ALA C O 1
ATOM 5647 N N . HIS C 1 98 ? 132.170 143.451 123.420 1.00 83.74 97 HIS C N 1
ATOM 5648 C CA . HIS C 1 98 ? 133.349 143.323 122.554 1.00 83.74 97 HIS C CA 1
ATOM 5649 C C . HIS C 1 98 ? 133.202 142.153 121.586 1.00 83.74 97 HIS C C 1
ATOM 5650 O O . HIS C 1 98 ? 133.336 142.348 120.380 1.00 83.74 97 HIS C O 1
ATOM 5664 N N . LEU C 1 99 ? 132.839 140.958 122.070 1.00 81.84 98 LEU C N 1
ATOM 5665 C CA . LEU C 1 99 ? 132.598 139.816 121.181 1.00 81.84 98 LEU C CA 1
ATOM 5666 C C . LEU C 1 99 ? 131.471 140.124 120.175 1.00 81.84 98 LEU C C 1
ATOM 5667 O O . LEU C 1 99 ? 131.527 139.660 119.046 1.00 81.84 98 LEU C O 1
ATOM 5683 N N . LEU C 1 100 ? 130.482 140.947 120.552 1.00 85.62 99 LEU C N 1
ATOM 5684 C CA . LEU C 1 100 ? 129.372 141.417 119.701 1.00 85.62 99 LEU C CA 1
ATOM 5685 C C . LEU C 1 100 ? 129.764 142.502 118.666 1.00 85.62 99 LEU C C 1
ATOM 5686 O O . LEU C 1 100 ? 129.013 142.739 117.719 1.00 85.62 99 LEU C O 1
ATOM 5702 N N . LEU C 1 101 ? 130.939 143.128 118.798 1.00 88.63 100 LEU C N 1
ATOM 5703 C CA . LEU C 1 101 ? 131.592 143.845 117.697 1.00 88.63 100 LEU C CA 1
ATOM 5704 C C . LEU C 1 101 ? 132.411 142.885 116.821 1.00 88.63 100 LEU C C 1
ATOM 5705 O O . LEU C 1 101 ? 132.314 142.924 115.595 1.00 88.63 100 LEU C O 1
ATOM 5721 N N . GLU C 1 102 ? 133.198 142.009 117.446 1.00 85.11 101 GLU C N 1
ATOM 5722 C CA . GLU C 1 102 ? 134.063 141.044 116.756 1.00 85.11 101 GLU C CA 1
ATOM 5723 C C . GLU C 1 102 ? 133.275 140.042 115.895 1.00 85.11 101 GLU C C 1
ATOM 5724 O O . GLU C 1 102 ? 133.747 139.646 114.827 1.00 85.11 101 GLU C O 1
ATOM 5736 N N . ALA C 1 103 ? 132.083 139.623 116.331 1.00 85.69 102 ALA C N 1
ATOM 5737 C CA . ALA C 1 103 ? 131.266 138.650 115.626 1.00 85.69 102 ALA C CA 1
ATOM 5738 C C . ALA C 1 103 ? 130.821 139.174 114.252 1.00 85.69 102 ALA C C 1
ATOM 5739 O O . ALA C 1 103 ? 130.454 140.350 114.138 1.00 85.69 102 ALA C O 1
ATOM 5746 N N . PRO C 1 104 ? 130.776 138.326 113.211 1.00 92.95 103 PRO C N 1
ATOM 5747 C CA . PRO C 1 104 ? 130.217 138.718 111.920 1.00 92.95 103 PRO C CA 1
ATOM 5748 C C . PRO C 1 104 ? 128.697 138.959 112.038 1.00 92.95 103 PRO C C 1
ATOM 5749 O O . PRO C 1 104 ? 128.048 138.297 112.855 1.00 92.95 103 PRO C O 1
ATOM 5760 N N . PRO C 1 105 ? 128.094 139.861 111.235 1.00 92.69 104 PRO C N 1
ATOM 5761 C CA . PRO C 1 105 ? 126.684 140.245 111.339 1.00 92.69 104 PRO C CA 1
ATOM 5762 C C . PRO C 1 105 ? 125.699 139.080 111.460 1.00 92.69 104 PRO C C 1
ATOM 5763 O O . PRO C 1 105 ? 124.783 139.129 112.275 1.00 92.69 104 PRO C O 1
ATOM 5774 N N . GLU C 1 106 ? 125.917 138.002 110.713 1.00 96.75 105 GLU C N 1
ATOM 5775 C CA . GLU C 1 106 ? 125.055 136.809 110.724 1.00 96.75 105 GLU C CA 1
ATOM 5776 C C . GLU C 1 106 ? 124.929 136.126 112.100 1.00 96.75 105 GLU C C 1
ATOM 5777 O O . GLU C 1 106 ? 123.953 135.409 112.332 1.00 96.75 105 GLU C O 1
ATOM 5789 N N . TYR C 1 107 ? 125.849 136.390 113.038 1.00 92.63 106 TYR C N 1
ATOM 5790 C CA . TYR C 1 107 ? 125.778 135.945 114.438 1.00 92.63 106 TYR C CA 1
ATOM 5791 C C . TYR C 1 107 ? 125.753 137.110 115.448 1.00 92.63 106 TYR C C 1
ATOM 5792 O O . TYR C 1 107 ? 125.988 136.902 116.632 1.00 92.63 106 TYR C O 1
ATOM 5810 N N . ARG C 1 108 ? 125.428 138.340 115.022 1.00 89.05 107 ARG C N 1
ATOM 5811 C CA . ARG C 1 108 ? 125.168 139.449 115.954 1.00 89.05 107 ARG C CA 1
ATOM 5812 C C . ARG C 1 108 ? 123.741 139.442 116.495 1.00 89.05 107 ARG C C 1
ATOM 5813 O O . ARG C 1 108 ? 123.522 139.884 117.614 1.00 89.05 107 ARG C O 1
ATOM 5834 N N . GLU C 1 109 ? 122.764 138.936 115.741 1.00 94.51 108 GLU C N 1
ATOM 5835 C CA . GLU C 1 109 ? 121.339 139.119 116.058 1.00 94.51 108 GLU C CA 1
ATOM 5836 C C . GLU C 1 109 ? 120.865 138.381 117.325 1.00 94.51 108 GLU C C 1
ATOM 5837 O O . GLU C 1 109 ? 120.489 139.015 118.307 1.00 94.51 108 GLU C O 1
ATOM 5849 N N . ALA C 1 110 ? 120.920 137.047 117.362 1.00 86.65 109 ALA C N 1
ATOM 5850 C CA . ALA C 1 110 ? 120.574 136.280 118.572 1.00 86.65 109 ALA C CA 1
ATOM 5851 C C . ALA C 1 110 ? 121.568 136.524 119.728 1.00 86.65 109 ALA C C 1
ATOM 5852 O O . ALA C 1 110 ? 121.252 136.370 120.907 1.00 86.65 109 ALA C O 1
ATOM 5859 N N . MET C 1 111 ? 122.780 136.943 119.388 1.00 83.02 110 MET C N 1
ATOM 5860 C CA . MET C 1 111 ? 123.821 137.281 120.342 1.00 83.02 110 MET C CA 1
ATOM 5861 C C . MET C 1 111 ? 123.493 138.570 121.095 1.00 83.02 110 MET C C 1
ATOM 5862 O O . MET C 1 111 ? 123.649 138.625 122.315 1.00 83.02 110 MET C O 1
ATOM 5876 N N . LEU C 1 112 ? 122.932 139.566 120.404 1.00 86.34 111 LEU C N 1
ATOM 5877 C CA . LEU C 1 112 ? 122.443 140.804 120.998 1.00 86.34 111 LEU C CA 1
ATOM 5878 C C . LEU C 1 112 ? 121.382 140.524 122.064 1.00 86.34 111 LEU C C 1
ATOM 5879 O O . LEU C 1 112 ? 121.407 141.122 123.137 1.00 86.34 111 LEU C O 1
ATOM 5895 N N . TYR C 1 113 ? 120.474 139.581 121.802 1.00 86.65 112 TYR C N 1
ATOM 5896 C CA . TYR C 1 113 ? 119.429 139.186 122.751 1.00 86.65 112 TYR C CA 1
ATOM 5897 C C . TYR C 1 113 ? 119.983 138.503 124.002 1.00 86.65 112 TYR C C 1
ATOM 5898 O O . TYR C 1 113 ? 119.556 138.823 125.101 1.00 86.65 112 TYR C O 1
ATOM 5916 N N . VAL C 1 114 ? 120.959 137.598 123.863 1.00 80.95 113 VAL C N 1
ATOM 5917 C CA . VAL C 1 114 ? 121.602 136.886 124.991 1.00 80.95 113 VAL C CA 1
ATOM 5918 C C . VAL C 1 114 ? 122.485 137.811 125.830 1.00 80.95 113 VAL C C 1
ATOM 5919 O O . VAL C 1 114 ? 122.490 137.729 127.051 1.00 80.95 113 VAL C O 1
ATOM 5932 N N . PHE C 1 115 ? 123.152 138.773 125.201 1.00 84.43 114 PHE C N 1
ATOM 5933 C CA . PHE C 1 115 ? 123.715 139.933 125.896 1.00 84.43 114 PHE C CA 1
ATOM 5934 C C . PHE C 1 115 ? 122.615 140.674 126.679 1.00 84.43 114 PHE C C 1
ATOM 5935 O O . PHE C 1 115 ? 122.776 140.976 127.862 1.00 84.43 114 PHE C O 1
ATOM 5952 N N . GLY C 1 116 ? 121.456 140.870 126.050 1.00 85.41 115 GLY C N 1
ATOM 5953 C CA . GLY C 1 116 ? 120.262 141.414 126.685 1.00 85.41 115 GLY C CA 1
ATOM 5954 C C . GLY C 1 116 ? 119.830 140.619 127.912 1.00 85.41 115 GLY C C 1
ATOM 5955 O O . GLY C 1 116 ? 119.680 141.198 128.980 1.00 85.41 115 GLY C O 1
ATOM 5959 N N . ILE C 1 117 ? 119.643 139.304 127.810 1.00 84.74 116 ILE C N 1
ATOM 5960 C CA . ILE C 1 117 ? 119.135 138.514 128.939 1.00 84.74 116 ILE C CA 1
ATOM 5961 C C . ILE C 1 117 ? 120.158 138.460 130.068 1.00 84.74 116 ILE C C 1
ATOM 5962 O O . ILE C 1 117 ? 119.771 138.562 131.228 1.00 84.74 116 ILE C O 1
ATOM 5978 N N . ALA C 1 118 ? 121.461 138.433 129.777 1.00 86.70 117 ALA C N 1
ATOM 5979 C CA . ALA C 1 118 ? 122.466 138.647 130.820 1.00 86.70 117 ALA C CA 1
ATOM 5980 C C . ALA C 1 118 ? 122.288 140.015 131.512 1.00 86.70 117 ALA C C 1
ATOM 5981 O O . ALA C 1 118 ? 122.236 140.080 132.738 1.00 86.70 117 ALA C O 1
ATOM 5988 N N . VAL C 1 119 ? 122.103 141.094 130.746 1.00 91.39 118 VAL C N 1
ATOM 5989 C CA . VAL C 1 119 ? 121.818 142.428 131.281 1.00 91.39 118 VAL C CA 1
ATOM 5990 C C . VAL C 1 119 ? 120.526 142.463 132.121 1.00 91.39 118 VAL C C 1
ATOM 5991 O O . VAL C 1 119 ? 120.491 143.151 133.141 1.00 91.39 118 VAL C O 1
ATOM 6004 N N . LEU C 1 120 ? 119.491 141.682 131.785 1.00 85.53 119 LEU C N 1
ATOM 6005 C CA . LEU C 1 120 ? 118.311 141.511 132.646 1.00 85.53 119 LEU C CA 1
ATOM 6006 C C . LEU C 1 120 ? 118.665 140.800 133.952 1.00 85.53 119 LEU C C 1
ATOM 6007 O O . LEU C 1 120 ? 118.321 141.298 135.020 1.00 85.53 119 LEU C O 1
ATOM 6023 N N . ILE C 1 121 ? 119.380 139.676 133.905 1.00 86.98 120 ILE C N 1
ATOM 6024 C CA . ILE C 1 121 ? 119.763 138.962 135.126 1.00 86.98 120 ILE C CA 1
ATOM 6025 C C . ILE C 1 121 ? 120.653 139.855 136.008 1.00 86.98 120 ILE C C 1
ATOM 6026 O O . ILE C 1 121 ? 120.434 139.933 137.214 1.00 86.98 120 ILE C O 1
ATOM 6042 N N . VAL C 1 122 ? 121.572 140.622 135.418 1.00 90.60 121 VAL C N 1
ATOM 6043 C CA . VAL C 1 122 ? 122.356 141.648 136.127 1.00 90.60 121 VAL C CA 1
ATOM 6044 C C . VAL C 1 122 ? 121.456 142.674 136.815 1.00 90.60 121 VAL C C 1
ATOM 6045 O O . VAL C 1 122 ? 121.595 142.901 138.013 1.00 90.60 121 VAL C O 1
ATOM 6058 N N . GLY C 1 123 ? 120.512 143.271 136.092 1.00 94.76 122 GLY C N 1
ATOM 6059 C CA . GLY C 1 123 ? 119.605 144.264 136.660 1.00 94.76 122 GLY C CA 1
ATOM 6060 C C . GLY C 1 123 ? 118.814 143.704 137.839 1.00 94.76 122 GLY C C 1
ATOM 6061 O O . GLY C 1 123 ? 118.684 144.366 138.868 1.00 94.76 122 GLY C O 1
ATOM 6065 N N . LEU C 1 124 ? 118.354 142.457 137.733 1.00 87.30 123 LEU C N 1
ATOM 6066 C CA . LEU C 1 124 ? 117.651 141.797 138.826 1.00 87.30 123 LEU C CA 1
ATOM 6067 C C . LEU C 1 124 ? 118.584 141.602 140.020 1.00 87.30 123 LEU C C 1
ATOM 6068 O O . LEU C 1 124 ? 118.229 141.950 141.143 1.00 87.30 123 LEU C O 1
ATOM 6084 N N . LEU C 1 125 ? 119.783 141.061 139.796 1.00 86.07 124 LEU C N 1
ATOM 6085 C CA . LEU C 1 125 ? 120.715 140.704 140.871 1.00 86.07 124 LEU C CA 1
ATOM 6086 C C . LEU C 1 125 ? 121.138 141.922 141.705 1.00 86.07 124 LEU C C 1
ATOM 6087 O O . LEU C 1 125 ? 121.106 141.868 142.933 1.00 86.07 124 LEU C O 1
ATOM 6103 N N . LEU C 1 126 ? 121.494 143.033 141.052 1.00 91.14 125 LEU C N 1
ATOM 6104 C CA . LEU C 1 126 ? 121.954 144.244 141.745 1.00 91.14 125 LEU C CA 1
ATOM 6105 C C . LEU C 1 126 ? 120.821 144.935 142.519 1.00 91.14 125 LEU C C 1
ATOM 6106 O O . LEU C 1 126 ? 120.995 145.263 143.691 1.00 91.14 125 LEU C O 1
ATOM 6122 N N . LEU C 1 127 ? 119.630 145.073 141.926 1.00 89.09 126 LEU C N 1
ATOM 6123 C CA . LEU C 1 127 ? 118.447 145.521 142.672 1.00 89.09 126 LEU C CA 1
ATOM 6124 C C . LEU C 1 127 ? 118.060 144.523 143.783 1.00 89.09 126 LEU C C 1
ATOM 6125 O O . LEU C 1 127 ? 117.510 144.918 144.807 1.00 89.09 126 LEU C O 1
ATOM 6141 N N . GLY C 1 128 ? 118.401 143.245 143.630 1.00 85.02 127 GLY C N 1
ATOM 6142 C CA . GLY C 1 128 ? 118.223 142.227 144.658 1.00 85.02 127 GLY C CA 1
ATOM 6143 C C . GLY C 1 128 ? 118.989 142.544 145.942 1.00 85.02 127 GLY C C 1
ATOM 6144 O O . GLY C 1 128 ? 118.374 142.729 146.988 1.00 85.02 127 GLY C O 1
ATOM 6148 N N . LEU C 1 129 ? 120.321 142.642 145.895 1.00 88.62 128 LEU C N 1
ATOM 6149 C CA . LEU C 1 129 ? 121.121 142.922 147.104 1.00 88.62 128 LEU C CA 1
ATOM 6150 C C . LEU C 1 129 ? 120.772 144.289 147.728 1.00 88.62 128 LEU C C 1
ATOM 6151 O O . LEU C 1 129 ? 120.790 144.423 148.949 1.00 88.62 128 LEU C O 1
ATOM 6167 N N . VAL C 1 130 ? 120.362 145.268 146.920 1.00 86.91 129 VAL C N 1
ATOM 6168 C CA . VAL C 1 130 ? 119.816 146.525 147.430 1.00 86.91 129 VAL C CA 1
ATOM 6169 C C . VAL C 1 130 ? 118.567 146.285 148.277 1.00 86.91 129 VAL C C 1
ATOM 6170 O O . VAL C 1 130 ? 118.432 146.867 149.342 1.00 86.91 129 VAL C O 1
ATOM 6183 N N . TRP C 1 131 ? 117.657 145.406 147.865 1.00 89.51 130 TRP C N 1
ATOM 6184 C CA . TRP C 1 131 ? 116.454 145.124 148.655 1.00 89.51 130 TRP C CA 1
ATOM 6185 C C . TRP C 1 131 ? 116.760 144.273 149.902 1.00 89.51 130 TRP C C 1
ATOM 6186 O O . TRP C 1 131 ? 116.138 144.443 150.948 1.00 89.51 130 TRP C O 1
ATOM 6207 N N . LEU C 1 132 ? 117.726 143.352 149.805 1.00 90.26 131 LEU C N 1
ATOM 6208 C CA . LEU C 1 132 ? 118.035 142.374 150.855 1.00 90.26 131 LEU C CA 1
ATOM 6209 C C . LEU C 1 132 ? 118.686 142.990 152.111 1.00 90.26 131 LEU C C 1
ATOM 6210 O O . LEU C 1 132 ? 118.401 142.534 153.216 1.00 90.26 131 LEU C O 1
ATOM 6226 N N . LEU C 1 133 ? 119.530 144.020 151.983 1.00 89.03 132 LEU C N 1
ATOM 6227 C CA . LEU C 1 133 ? 120.151 144.689 153.138 1.00 89.03 132 LEU C CA 1
ATOM 6228 C C . LEU C 1 133 ? 119.231 145.707 153.844 1.00 89.03 132 LEU C C 1
ATOM 6229 O O . LEU C 1 133 ? 119.451 146.053 155.004 1.00 89.03 132 LEU C O 1
ATOM 6245 N N . GLU C 1 134 ? 118.205 146.222 153.168 1.00 88.55 133 GLU C N 1
ATOM 6246 C CA . GLU C 1 134 ? 117.445 147.376 153.661 1.00 88.55 133 GLU C CA 1
ATOM 6247 C C . GLU C 1 134 ? 116.721 147.106 154.988 1.00 88.55 133 GLU C C 1
ATOM 6248 O O . GLU C 1 134 ? 116.646 147.990 155.835 1.00 88.55 133 GLU C O 1
ATOM 6260 N N . GLU C 1 135 ? 116.249 145.883 155.228 1.00 86.09 134 GLU C N 1
ATOM 6261 C CA . GLU C 1 135 ? 115.604 145.526 156.500 1.00 86.09 134 GLU C CA 1
ATOM 6262 C C . GLU C 1 135 ? 116.596 145.463 157.685 1.00 86.09 134 GLU C C 1
ATOM 6263 O O . GLU C 1 135 ? 116.181 145.528 158.841 1.00 86.09 134 GLU C O 1
ATOM 6275 N N . ALA C 1 136 ? 117.904 145.385 157.423 1.00 88.62 135 ALA C N 1
ATOM 6276 C CA . ALA C 1 136 ? 118.952 145.560 158.428 1.00 88.62 135 ALA C CA 1
ATOM 6277 C C . ALA C 1 136 ? 119.351 147.037 158.564 1.00 88.62 135 ALA C C 1
ATOM 6278 O O . ALA C 1 136 ? 119.563 147.525 159.673 1.00 88.62 135 ALA C O 1
ATOM 6285 N N . LEU C 1 137 ? 119.397 147.761 157.442 1.00 87.32 136 LEU C N 1
ATOM 6286 C CA . LEU C 1 137 ? 119.647 149.206 157.375 1.00 87.32 136 LEU C CA 1
ATOM 6287 C C . LEU C 1 137 ? 118.602 149.981 158.189 1.00 87.32 136 LEU C C 1
ATOM 6288 O O . LEU C 1 137 ? 118.945 150.737 159.089 1.00 87.32 136 LEU C O 1
ATOM 6304 N N . GLU C 1 138 ? 117.318 149.745 157.953 1.00 87.21 137 GLU C N 1
ATOM 6305 C CA . GLU C 1 138 ? 116.265 150.459 158.676 1.00 87.21 137 GLU C CA 1
ATOM 6306 C C . GLU C 1 138 ? 116.254 150.139 160.176 1.00 87.21 137 GLU C C 1
ATOM 6307 O O . GLU C 1 138 ? 115.873 150.990 160.980 1.00 87.21 137 GLU C O 1
ATOM 6319 N N . ALA C 1 139 ? 116.704 148.942 160.568 1.00 86.18 138 ALA C N 1
ATOM 6320 C CA . ALA C 1 139 ? 116.731 148.491 161.958 1.00 86.18 138 ALA C CA 1
ATOM 6321 C C . ALA C 1 139 ? 117.940 149.018 162.754 1.00 86.18 138 ALA C C 1
ATOM 6322 O O . ALA C 1 139 ? 117.765 149.693 163.770 1.00 86.18 138 ALA C O 1
ATOM 6329 N N . LEU C 1 140 ? 119.167 148.712 162.323 1.00 87.78 139 LEU C N 1
ATOM 6330 C CA . LEU C 1 140 ? 120.375 149.065 163.082 1.00 87.78 139 LEU C CA 1
ATOM 6331 C C . LEU C 1 140 ? 120.955 150.426 162.694 1.00 87.78 139 LEU C C 1
ATOM 6332 O O . LEU C 1 140 ? 121.545 151.095 163.543 1.00 87.78 139 LEU C O 1
ATOM 6348 N N . LEU C 1 141 ? 120.813 150.831 161.427 1.00 91.68 140 LEU C N 1
ATOM 6349 C CA . LEU C 1 141 ? 121.436 152.036 160.878 1.00 91.68 140 LEU C CA 1
ATOM 6350 C C . LEU C 1 141 ? 120.501 153.249 160.999 1.00 91.68 140 LEU C C 1
ATOM 6351 O O . LEU C 1 141 ? 120.949 154.336 161.355 1.00 91.68 140 LEU C O 1
ATOM 6367 N N . GLU C 1 142 ? 119.198 153.045 160.832 1.00 89.71 141 GLU C N 1
ATOM 6368 C CA . GLU C 1 142 ? 118.157 154.019 161.178 1.00 89.71 141 GLU C CA 1
ATOM 6369 C C . GLU C 1 142 ? 117.362 153.549 162.400 1.00 89.71 141 GLU C C 1
ATOM 6370 O O . GLU C 1 142 ? 117.529 154.081 163.501 1.00 89.71 141 GLU C O 1
ATOM 6382 N N . ALA D 1 2 ? 136.261 119.344 165.091 1.00 107.52 1 ALA D N 1
ATOM 6383 C CA . ALA D 1 2 ? 137.167 118.181 165.008 1.00 107.52 1 ALA D CA 1
ATOM 6384 C C . ALA D 1 2 ? 137.133 117.507 163.628 1.00 107.52 1 ALA D C 1
ATOM 6385 O O . ALA D 1 2 ? 138.111 117.586 162.891 1.00 107.52 1 ALA D O 1
ATOM 6392 N N . GLU D 1 3 ? 136.038 116.832 163.257 1.00 104.74 2 GLU D N 1
ATOM 6393 C CA . GLU D 1 3 ? 135.991 115.866 162.136 1.00 104.74 2 GLU D CA 1
ATOM 6394 C C . GLU D 1 3 ? 136.247 116.443 160.729 1.00 104.74 2 GLU D C 1
ATOM 6395 O O . GLU D 1 3 ? 136.852 115.756 159.903 1.00 104.74 2 GLU D O 1
ATOM 6407 N N . LEU D 1 4 ? 135.836 117.685 160.455 1.00 101.80 3 LEU D N 1
ATOM 6408 C CA . LEU D 1 4 ? 135.603 118.208 159.098 1.00 101.80 3 LEU D CA 1
ATOM 6409 C C . LEU D 1 4 ? 136.783 118.074 158.110 1.00 101.80 3 LEU D C 1
ATOM 6410 O O . LEU D 1 4 ? 136.556 117.942 156.906 1.00 101.80 3 LEU D O 1
ATOM 6426 N N . ARG D 1 5 ? 138.045 118.051 158.574 1.00 103.93 4 ARG D N 1
ATOM 6427 C CA . ARG D 1 5 ? 139.210 117.849 157.685 1.00 103.93 4 ARG D CA 1
ATOM 6428 C C . ARG D 1 5 ? 139.215 116.513 156.938 1.00 103.93 4 ARG D C 1
ATOM 6429 O O . ARG D 1 5 ? 139.850 116.442 155.895 1.00 103.93 4 ARG D O 1
ATOM 6450 N N . GLU D 1 6 ? 138.470 115.497 157.383 1.00 103.10 5 GLU D N 1
ATOM 6451 C CA . GLU D 1 6 ? 138.234 114.296 156.570 1.00 103.10 5 GLU D CA 1
ATOM 6452 C C . GLU D 1 6 ? 137.481 114.672 155.291 1.00 103.10 5 GLU D C 1
ATOM 6453 O O . GLU D 1 6 ? 137.970 114.428 154.189 1.00 103.10 5 GLU D O 1
ATOM 6465 N N . ARG D 1 7 ? 136.316 115.315 155.420 1.00 95.34 6 ARG D N 1
ATOM 6466 C CA . ARG D 1 7 ? 135.486 115.669 154.269 1.00 95.34 6 ARG D CA 1
ATOM 6467 C C . ARG D 1 7 ? 136.229 116.614 153.340 1.00 95.34 6 ARG D C 1
ATOM 6468 O O . ARG D 1 7 ? 136.183 116.442 152.127 1.00 95.34 6 ARG D O 1
ATOM 6489 N N . LEU D 1 8 ? 136.977 117.552 153.913 1.00 99.11 7 LEU D N 1
ATOM 6490 C CA . LEU D 1 8 ? 137.822 118.465 153.154 1.00 99.11 7 LEU D CA 1
ATOM 6491 C C . LEU D 1 8 ? 138.907 117.709 152.392 1.00 99.11 7 LEU D C 1
ATOM 6492 O O . LEU D 1 8 ? 138.947 117.802 151.172 1.00 99.11 7 LEU D O 1
ATOM 6508 N N . LEU D 1 9 ? 139.789 116.964 153.065 1.00 102.47 8 LEU D N 1
ATOM 6509 C CA . LEU D 1 9 ? 140.965 116.370 152.419 1.00 102.47 8 LEU D CA 1
ATOM 6510 C C . LEU D 1 9 ? 140.633 115.149 151.545 1.00 102.47 8 LEU D C 1
ATOM 6511 O O . LEU D 1 9 ? 141.364 114.896 150.591 1.00 102.47 8 LEU D O 1
ATOM 6527 N N . ARG D 1 10 ? 139.513 114.443 151.782 1.00 97.18 9 ARG D N 1
ATOM 6528 C CA . ARG D 1 10 ? 138.969 113.444 150.841 1.00 97.18 9 ARG D CA 1
ATOM 6529 C C . ARG D 1 10 ? 138.531 114.125 149.549 1.00 97.18 9 ARG D C 1
ATOM 6530 O O . ARG D 1 10 ? 138.984 113.732 148.483 1.00 97.18 9 ARG D O 1
ATOM 6551 N N . ALA D 1 11 ? 137.728 115.183 149.626 1.00 92.77 10 ALA D N 1
ATOM 6552 C CA . ALA D 1 11 ? 137.416 115.973 148.452 1.00 92.77 10 ALA D CA 1
ATOM 6553 C C . ALA D 1 11 ? 138.698 116.480 147.785 1.00 92.77 10 ALA D C 1
ATOM 6554 O O . ALA D 1 11 ? 138.866 116.305 146.581 1.00 92.77 10 ALA D O 1
ATOM 6561 N N . ALA D 1 12 ? 139.641 117.022 148.563 1.00 92.23 11 ALA D N 1
ATOM 6562 C CA . ALA D 1 12 ? 140.894 117.571 148.052 1.00 92.23 11 ALA D CA 1
ATOM 6563 C C . ALA D 1 12 ? 141.704 116.526 147.282 1.00 92.23 11 ALA D C 1
ATOM 6564 O O . ALA D 1 12 ? 142.047 116.765 146.137 1.00 92.23 11 ALA D O 1
ATOM 6571 N N . ARG D 1 13 ? 142.003 115.358 147.862 1.00 94.71 12 ARG D N 1
ATOM 6572 C CA . ARG D 1 13 ? 142.866 114.371 147.196 1.00 94.71 12 ARG D CA 1
ATOM 6573 C C . ARG D 1 13 ? 142.246 113.844 145.903 1.00 94.71 12 ARG D C 1
ATOM 6574 O O . ARG D 1 13 ? 142.972 113.671 144.934 1.00 94.71 12 ARG D O 1
ATOM 6595 N N . TRP D 1 14 ? 140.920 113.673 145.839 1.00 95.70 13 TRP D N 1
ATOM 6596 C CA . TRP D 1 14 ? 140.231 113.401 144.571 1.00 95.70 13 TRP D CA 1
ATOM 6597 C C . TRP D 1 14 ? 140.316 114.584 143.606 1.00 95.70 13 TRP D C 1
ATOM 6598 O O . TRP D 1 14 ? 140.576 114.368 142.435 1.00 95.70 13 TRP D O 1
ATOM 6619 N N . ILE D 1 15 ? 140.203 115.828 144.070 1.00 91.83 14 ILE D N 1
ATOM 6620 C CA . ILE D 1 15 ? 140.463 117.044 143.286 1.00 91.83 14 ILE D CA 1
ATOM 6621 C C . ILE D 1 15 ? 141.931 117.125 142.807 1.00 91.83 14 ILE D C 1
ATOM 6622 O O . ILE D 1 15 ? 142.161 117.531 141.674 1.00 91.83 14 ILE D O 1
ATOM 6638 N N . LEU D 1 16 ? 142.932 116.693 143.586 1.00 91.94 15 LEU D N 1
ATOM 6639 C CA . LEU D 1 16 ? 144.341 116.623 143.167 1.00 91.94 15 LEU D CA 1
ATOM 6640 C C . LEU D 1 16 ? 144.549 115.520 142.128 1.00 91.94 15 LEU D C 1
ATOM 6641 O O . LEU D 1 16 ? 145.160 115.769 141.092 1.00 91.94 15 LEU D O 1
ATOM 6657 N N . LEU D 1 17 ? 144.020 114.315 142.371 1.00 87.32 16 LEU D N 1
ATOM 6658 C CA . LEU D 1 17 ? 144.078 113.229 141.399 1.00 87.32 16 LEU D CA 1
ATOM 6659 C C . LEU D 1 17 ? 143.371 113.626 140.118 1.00 87.32 16 LEU D C 1
ATOM 6660 O O . LEU D 1 17 ? 143.934 113.415 139.060 1.00 87.32 16 LEU D O 1
ATOM 6676 N N . LEU D 1 18 ? 142.194 114.246 140.174 1.00 88.18 17 LEU D N 1
ATOM 6677 C CA . LEU D 1 18 ? 141.567 114.787 138.975 1.00 88.18 17 LEU D CA 1
ATOM 6678 C C . LEU D 1 18 ? 142.412 115.911 138.385 1.00 88.18 17 LEU D C 1
ATOM 6679 O O . LEU D 1 18 ? 142.506 115.995 137.172 1.00 88.18 17 LEU D O 1
ATOM 6695 N N . GLY D 1 19 ? 143.132 116.684 139.185 1.00 88.36 18 GLY D N 1
ATOM 6696 C CA . GLY D 1 19 ? 144.129 117.635 138.705 1.00 88.36 18 GLY D CA 1
ATOM 6697 C C . GLY D 1 19 ? 145.199 116.971 137.841 1.00 88.36 18 GLY D C 1
ATOM 6698 O O . GLY D 1 19 ? 145.398 117.376 136.699 1.00 88.36 18 GLY D O 1
ATOM 6702 N N . LEU D 1 20 ? 145.843 115.916 138.341 1.00 89.19 19 LEU D N 1
ATOM 6703 C CA . LEU D 1 20 ? 146.864 115.166 137.606 1.00 89.19 19 LEU D CA 1
ATOM 6704 C C . LEU D 1 20 ? 146.271 114.352 136.447 1.00 89.19 19 LEU D C 1
ATOM 6705 O O . LEU D 1 20 ? 146.874 114.322 135.384 1.00 89.19 19 LEU D O 1
ATOM 6721 N N . LEU D 1 21 ? 145.108 113.711 136.604 1.00 85.28 20 LEU D N 1
ATOM 6722 C CA . LEU D 1 21 ? 144.466 112.874 135.583 1.00 85.28 20 LEU D CA 1
ATOM 6723 C C . LEU D 1 21 ? 143.896 113.711 134.439 1.00 85.28 20 LEU D C 1
ATOM 6724 O O . LEU D 1 21 ? 144.143 113.411 133.278 1.00 85.28 20 LEU D O 1
ATOM 6740 N N . VAL D 1 22 ? 143.194 114.799 134.733 1.00 85.98 21 VAL D N 1
ATOM 6741 C CA . VAL D 1 22 ? 142.766 115.748 133.708 1.00 85.98 21 VAL D CA 1
ATOM 6742 C C . VAL D 1 22 ? 143.982 116.433 133.097 1.00 85.98 21 VAL D C 1
ATOM 6743 O O . VAL D 1 22 ? 144.013 116.631 131.885 1.00 85.98 21 VAL D O 1
ATOM 6756 N N . LEU D 1 23 ? 145.044 116.683 133.869 1.00 86.67 22 LEU D N 1
ATOM 6757 C CA . LEU D 1 23 ? 146.339 117.079 133.309 1.00 86.67 22 LEU D CA 1
ATOM 6758 C C . LEU D 1 23 ? 146.893 116.039 132.321 1.00 86.67 22 LEU D C 1
ATOM 6759 O O . LEU D 1 23 ? 147.273 116.410 131.217 1.00 86.67 22 LEU D O 1
ATOM 6763 N N . VAL D 1 24 ? 146.876 114.741 132.654 1.00 82.97 23 VAL D N 1
ATOM 6764 C CA . VAL D 1 24 ? 147.286 113.634 131.769 1.00 82.97 23 VAL D CA 1
ATOM 6765 C C . VAL D 1 24 ? 146.371 113.514 130.561 1.00 82.97 23 VAL D C 1
ATOM 6766 O O . VAL D 1 24 ? 146.842 113.234 129.470 1.00 82.97 23 VAL D O 1
ATOM 6779 N N . GLY D 1 25 ? 145.091 113.823 130.702 1.00 83.44 24 GLY D N 1
ATOM 6780 C CA . GLY D 1 25 ? 144.169 113.939 129.573 1.00 83.44 24 GLY D CA 1
ATOM 6781 C C . GLY D 1 25 ? 144.600 115.031 128.596 1.00 83.44 24 GLY D C 1
ATOM 6782 O O . GLY D 1 25 ? 144.745 114.787 127.401 1.00 83.44 24 GLY D O 1
ATOM 6786 N N . PHE D 1 26 ? 144.900 116.226 129.092 1.00 84.82 25 PHE D N 1
ATOM 6787 C CA . PHE D 1 26 ? 145.379 117.304 128.237 1.00 84.82 25 PHE D CA 1
ATOM 6788 C C . PHE D 1 26 ? 146.842 117.137 127.784 1.00 84.82 25 PHE D C 1
ATOM 6789 O O . PHE D 1 26 ? 147.159 117.519 126.665 1.00 84.82 25 PHE D O 1
ATOM 6806 N N . VAL D 1 27 ? 147.731 116.499 128.544 1.00 83.94 26 VAL D N 1
ATOM 6807 C CA . VAL D 1 27 ? 149.082 116.143 128.080 1.00 83.94 26 VAL D CA 1
ATOM 6808 C C . VAL D 1 27 ? 149.066 115.044 127.006 1.00 83.94 26 VAL D C 1
ATOM 6809 O O . VAL D 1 27 ? 149.772 115.174 126.010 1.00 83.94 26 VAL D O 1
ATOM 6822 N N . VAL D 1 28 ? 148.228 114.005 127.123 1.00 82.22 27 VAL D N 1
ATOM 6823 C CA . VAL D 1 28 ? 148.026 113.015 126.042 1.00 82.22 27 VAL D CA 1
ATOM 6824 C C . VAL D 1 28 ? 147.473 113.699 124.799 1.00 82.22 27 VAL D C 1
ATOM 6825 O O . VAL D 1 28 ? 148.027 113.551 123.712 1.00 82.22 27 VAL D O 1
ATOM 6838 N N . LEU D 1 29 ? 146.441 114.532 124.949 1.00 83.74 28 LEU D N 1
ATOM 6839 C CA . LEU D 1 29 ? 145.960 115.345 123.838 1.00 83.74 28 LEU D CA 1
ATOM 6840 C C . LEU D 1 29 ? 147.087 116.206 123.263 1.00 83.74 28 LEU D C 1
ATOM 6841 O O . LEU D 1 29 ? 147.228 116.256 122.048 1.00 83.74 28 LEU D O 1
ATOM 6857 N N . ALA D 1 30 ? 147.955 116.801 124.081 1.00 84.11 29 ALA D N 1
ATOM 6858 C CA . ALA D 1 30 ? 149.056 117.648 123.604 1.00 84.11 29 ALA D CA 1
ATOM 6859 C C . ALA D 1 30 ? 150.092 116.913 122.728 1.00 84.11 29 ALA D C 1
ATOM 6860 O O . ALA D 1 30 ? 150.769 117.560 121.924 1.00 84.11 29 ALA D O 1
ATOM 6867 N N . TYR D 1 31 ? 150.189 115.582 122.799 1.00 83.45 30 TYR D N 1
ATOM 6868 C CA . TYR D 1 31 ? 150.823 114.818 121.723 1.00 83.45 30 TYR D CA 1
ATOM 6869 C C . TYR D 1 31 ? 150.028 113.863 120.793 1.00 83.45 30 TYR D C 1
ATOM 6870 O O . TYR D 1 31 ? 150.593 113.256 119.886 1.00 83.45 30 TYR D O 1
ATOM 6888 N N . LEU D 1 32 ? 148.704 113.845 120.934 1.00 84.03 31 LEU D N 1
ATOM 6889 C CA . LEU D 1 32 ? 147.795 113.277 119.929 1.00 84.03 31 LEU D CA 1
ATOM 6890 C C . LEU D 1 32 ? 146.817 114.151 119.122 1.00 84.03 31 LEU D C 1
ATOM 6891 O O . LEU D 1 32 ? 146.158 113.651 118.206 1.00 84.03 31 LEU D O 1
ATOM 6907 N N . GLU D 1 33 ? 146.770 115.473 119.355 1.00 88.66 32 GLU D N 1
ATOM 6908 C CA . GLU D 1 33 ? 146.010 116.433 118.563 1.00 88.66 32 GLU D CA 1
ATOM 6909 C C . GLU D 1 33 ? 146.796 117.014 117.380 1.00 88.66 32 GLU D C 1
ATOM 6910 O O . GLU D 1 33 ? 148.021 117.148 117.409 1.00 88.66 32 GLU D O 1
ATOM 6922 N N . ARG D 1 34 ? 146.072 117.343 116.305 1.00 91.16 33 ARG D N 1
ATOM 6923 C CA . ARG D 1 34 ? 146.616 117.523 114.944 1.00 91.16 33 ARG D CA 1
ATOM 6924 C C . ARG D 1 34 ? 146.907 118.969 114.509 1.00 91.16 33 ARG D C 1
ATOM 6925 O O . ARG D 1 34 ? 147.223 119.203 113.343 1.00 91.16 33 ARG D O 1
ATOM 6946 N N . SER D 1 35 ? 146.823 119.942 115.418 1.00 93.97 34 SER D N 1
ATOM 6947 C CA . SER D 1 35 ? 147.145 121.355 115.152 1.00 93.97 34 SER D CA 1
ATOM 6948 C C . SER D 1 35 ? 147.822 122.030 116.353 1.00 93.97 34 SER D C 1
ATOM 6949 O O . SER D 1 35 ? 147.390 121.819 117.490 1.00 93.97 34 SER D O 1
ATOM 6957 N N . PRO D 1 36 ? 148.825 122.906 116.146 1.00 92.44 35 PRO D N 1
ATOM 6958 C CA . PRO D 1 36 ? 149.504 123.592 117.242 1.00 92.44 35 PRO D CA 1
ATOM 6959 C C . PRO D 1 36 ? 148.550 124.510 118.019 1.00 92.44 35 PRO D C 1
ATOM 6960 O O . PRO D 1 36 ? 148.611 124.564 119.244 1.00 92.44 35 PRO D O 1
ATOM 6971 N N . LEU D 1 37 ? 147.604 125.159 117.332 1.00 92.88 36 LEU D N 1
ATOM 6972 C CA . LEU D 1 37 ? 146.569 125.991 117.962 1.00 92.88 36 LEU D CA 1
ATOM 6973 C C . LEU D 1 37 ? 145.616 125.158 118.836 1.00 92.88 36 LEU D C 1
ATOM 6974 O O . LEU D 1 37 ? 145.257 125.586 119.932 1.00 92.88 36 LEU D O 1
ATOM 6990 N N . ILE D 1 38 ? 145.276 123.934 118.414 1.00 91.48 37 ILE D N 1
ATOM 6991 C CA . ILE D 1 38 ? 144.489 123.015 119.247 1.00 91.48 37 ILE D CA 1
ATOM 6992 C C . ILE D 1 38 ? 145.321 122.538 120.439 1.00 91.48 37 ILE D C 1
ATOM 6993 O O . ILE D 1 38 ? 144.800 122.516 121.546 1.00 91.48 37 ILE D O 1
ATOM 7009 N N . ARG D 1 39 ? 146.618 122.231 120.253 1.00 90.16 38 ARG D N 1
ATOM 7010 C CA . ARG D 1 39 ? 147.550 121.851 121.342 1.00 90.16 38 ARG D CA 1
ATOM 7011 C C . ARG D 1 39 ? 147.755 122.981 122.354 1.00 90.16 38 ARG D C 1
ATOM 7012 O O . ARG D 1 39 ? 147.808 122.716 123.550 1.00 90.16 38 ARG D O 1
ATOM 7033 N N . ALA D 1 40 ? 147.810 124.229 121.894 1.00 87.68 39 ALA D N 1
ATOM 7034 C CA . ALA D 1 40 ? 147.870 125.413 122.742 1.00 87.68 39 ALA D CA 1
ATOM 7035 C C . ALA D 1 40 ? 146.581 125.612 123.546 1.00 87.68 39 ALA D C 1
ATOM 7036 O O . ALA D 1 40 ? 146.621 125.875 124.748 1.00 87.68 39 ALA D O 1
ATOM 7043 N N . PHE D 1 41 ? 145.431 125.407 122.918 1.00 85.85 40 PHE D N 1
ATOM 7044 C CA . PHE D 1 41 ? 144.160 125.440 123.626 1.00 85.85 40 PHE D CA 1
ATOM 7045 C C . PHE D 1 41 ? 144.064 124.298 124.637 1.00 85.85 40 PHE D C 1
ATOM 7046 O O . PHE D 1 41 ? 143.692 124.519 125.779 1.00 85.85 40 PHE D O 1
ATOM 7063 N N . VAL D 1 42 ? 144.468 123.093 124.248 1.00 86.38 41 VAL D N 1
ATOM 7064 C CA . VAL D 1 42 ? 144.529 121.902 125.101 1.00 86.38 41 VAL D CA 1
ATOM 7065 C C . VAL D 1 42 ? 145.421 122.117 126.326 1.00 86.38 41 VAL D C 1
ATOM 7066 O O . VAL D 1 42 ? 144.942 121.993 127.446 1.00 86.38 41 VAL D O 1
ATOM 7079 N N . LEU D 1 43 ? 146.697 122.485 126.165 1.00 84.59 42 LEU D N 1
ATOM 7080 C CA . LEU D 1 43 ? 147.589 122.684 127.313 1.00 84.59 42 LEU D CA 1
ATOM 7081 C C . LEU D 1 43 ? 147.101 123.823 128.203 1.00 84.59 42 LEU D C 1
ATOM 7082 O O . LEU D 1 43 ? 147.096 123.669 129.418 1.00 84.59 42 LEU D O 1
ATOM 7098 N N . SER D 1 44 ? 146.637 124.936 127.624 1.00 86.76 43 SER D N 1
ATOM 7099 C CA . SER D 1 44 ? 146.088 126.049 128.404 1.00 86.76 43 SER D CA 1
ATOM 7100 C C . SER D 1 44 ? 144.794 125.656 129.132 1.00 86.76 43 SER D C 1
ATOM 7101 O O . SER D 1 44 ? 144.664 125.925 130.318 1.00 86.76 43 SER D O 1
ATOM 7109 N N . ALA D 1 45 ? 143.870 124.939 128.491 1.00 86.71 44 ALA D N 1
ATOM 7110 C CA . ALA D 1 45 ? 142.724 124.339 129.171 1.00 86.71 44 ALA D CA 1
ATOM 7111 C C . ALA D 1 45 ? 143.190 123.390 130.277 1.00 86.71 44 ALA D C 1
ATOM 7112 O O . ALA D 1 45 ? 142.588 123.361 131.343 1.00 86.71 44 ALA D O 1
ATOM 7119 N N . GLY D 1 46 ? 144.313 122.702 130.050 1.00 88.24 45 GLY D N 1
ATOM 7120 C CA . GLY D 1 46 ? 145.026 121.901 131.029 1.00 88.24 45 GLY D CA 1
ATOM 7121 C C . GLY D 1 46 ? 145.421 122.724 132.247 1.00 88.24 45 GLY D C 1
ATOM 7122 O O . GLY D 1 46 ? 144.836 122.548 133.310 1.00 88.24 45 GLY D O 1
ATOM 7126 N N . VAL D 1 47 ? 146.383 123.640 132.140 1.00 85.52 46 VAL D N 1
ATOM 7127 C CA . VAL D 1 47 ? 146.850 124.368 133.330 1.00 85.52 46 VAL D CA 1
ATOM 7128 C C . VAL D 1 47 ? 145.838 125.362 133.882 1.00 85.52 46 VAL D C 1
ATOM 7129 O O . VAL D 1 47 ? 145.855 125.596 135.085 1.00 85.52 46 VAL D O 1
ATOM 7142 N N . VAL D 1 48 ? 144.903 125.891 133.097 1.00 85.45 47 VAL D N 1
ATOM 7143 C CA . VAL D 1 48 ? 143.812 126.708 133.651 1.00 85.45 47 VAL D CA 1
ATOM 7144 C C . VAL D 1 48 ? 142.836 125.858 134.481 1.00 85.45 47 VAL D C 1
ATOM 7145 O O . VAL D 1 48 ? 142.265 126.357 135.448 1.00 85.45 47 VAL D O 1
ATOM 7158 N N . LEU D 1 49 ? 142.714 124.556 134.196 1.00 87.84 48 LEU D N 1
ATOM 7159 C CA . LEU D 1 49 ? 142.059 123.598 135.093 1.00 87.84 48 LEU D CA 1
ATOM 7160 C C . LEU D 1 49 ? 142.971 123.127 136.222 1.00 87.84 48 LEU D C 1
ATOM 7161 O O . LEU D 1 49 ? 142.506 123.100 137.346 1.00 87.84 48 LEU D O 1
ATOM 7177 N N . VAL D 1 50 ? 144.250 122.803 136.009 1.00 87.45 49 VAL D N 1
ATOM 7178 C CA . VAL D 1 50 ? 145.151 122.433 137.124 1.00 87.45 49 VAL D CA 1
ATOM 7179 C C . VAL D 1 50 ? 145.219 123.570 138.147 1.00 87.45 49 VAL D C 1
ATOM 7180 O O . VAL D 1 50 ? 145.108 123.325 139.338 1.00 87.45 49 VAL D O 1
ATOM 7193 N N . ALA D 1 51 ? 145.273 124.822 137.701 1.00 85.91 50 ALA D N 1
ATOM 7194 C CA . ALA D 1 51 ? 145.117 125.974 138.563 1.00 85.91 50 ALA D CA 1
ATOM 7195 C C . ALA D 1 51 ? 143.754 126.016 139.265 1.00 85.91 50 ALA D C 1
ATOM 7196 O O . ALA D 1 51 ? 143.695 126.316 140.447 1.00 85.91 50 ALA D O 1
ATOM 7203 N N . LEU D 1 52 ? 142.657 125.680 138.593 1.00 87.69 51 LEU D N 1
ATOM 7204 C CA . LEU D 1 52 ? 141.344 125.574 139.227 1.00 87.69 51 LEU D CA 1
ATOM 7205 C C . LEU D 1 52 ? 141.299 124.475 140.288 1.00 87.69 51 LEU D C 1
ATOM 7206 O O . LEU D 1 52 ? 140.875 124.725 141.412 1.00 87.69 51 LEU D O 1
ATOM 7210 N N . PHE D 1 53 ? 141.799 123.277 139.993 1.00 89.79 52 PHE D N 1
ATOM 7211 C CA . PHE D 1 53 ? 141.917 122.203 140.975 1.00 89.79 52 PHE D CA 1
ATOM 7212 C C . PHE D 1 53 ? 142.772 122.681 142.149 1.00 89.79 52 PHE D C 1
ATOM 7213 O O . PHE D 1 53 ? 142.323 122.637 143.284 1.00 89.79 52 PHE D O 1
ATOM 7230 N N . ALA D 1 54 ? 143.937 123.265 141.891 1.00 89.76 53 ALA D N 1
ATOM 7231 C CA . ALA D 1 54 ? 144.781 123.869 142.913 1.00 89.76 53 ALA D CA 1
ATOM 7232 C C . ALA D 1 54 ? 144.109 125.015 143.694 1.00 89.76 53 ALA D C 1
ATOM 7233 O O . ALA D 1 54 ? 144.368 125.167 144.880 1.00 89.76 53 ALA D O 1
ATOM 7240 N N . ALA D 1 55 ? 143.213 125.791 143.088 1.00 91.42 54 ALA D N 1
ATOM 7241 C CA . ALA D 1 55 ? 142.396 126.758 143.811 1.00 91.42 54 ALA D CA 1
ATOM 7242 C C . ALA D 1 55 ? 141.531 126.025 144.842 1.00 91.42 54 ALA D C 1
ATOM 7243 O O . ALA D 1 55 ? 141.581 126.357 146.021 1.00 91.42 54 ALA D O 1
ATOM 7250 N N . ALA D 1 56 ? 140.822 124.962 144.445 1.00 91.90 55 ALA D N 1
ATOM 7251 C CA . ALA D 1 56 ? 140.082 124.144 145.405 1.00 91.90 55 ALA D CA 1
ATOM 7252 C C . ALA D 1 56 ? 141.010 123.491 146.435 1.00 91.90 55 ALA D C 1
ATOM 7253 O O . ALA D 1 56 ? 140.675 123.497 147.609 1.00 91.90 55 ALA D O 1
ATOM 7260 N N . LEU D 1 57 ? 142.200 123.019 146.054 1.00 92.25 56 LEU D N 1
ATOM 7261 C CA . LEU D 1 57 ? 143.202 122.538 147.014 1.00 92.25 56 LEU D CA 1
ATOM 7262 C C . LEU D 1 57 ? 143.541 123.637 148.036 1.00 92.25 56 LEU D C 1
ATOM 7263 O O . LEU D 1 57 ? 143.455 123.397 149.237 1.00 92.25 56 LEU D O 1
ATOM 7279 N N . ALA D 1 58 ? 143.821 124.861 147.587 1.00 92.35 57 ALA D N 1
ATOM 7280 C CA . ALA D 1 58 ? 144.089 125.991 148.464 1.00 92.35 57 ALA D CA 1
ATOM 7281 C C . ALA D 1 58 ? 142.901 126.315 149.382 1.00 92.35 57 ALA D C 1
ATOM 7282 O O . ALA D 1 58 ? 143.101 126.525 150.577 1.00 92.35 57 ALA D O 1
ATOM 7289 N N . TRP D 1 59 ? 141.664 126.304 148.880 1.00 93.58 58 TRP D N 1
ATOM 7290 C CA . TRP D 1 59 ? 140.496 126.548 149.727 1.00 93.58 58 TRP D CA 1
ATOM 7291 C C . TRP D 1 59 ? 140.273 125.408 150.723 1.00 93.58 58 TRP D C 1
ATOM 7292 O O . TRP D 1 59 ? 139.857 125.642 151.856 1.00 93.58 58 TRP D O 1
ATOM 7313 N N . LEU D 1 60 ? 140.615 124.183 150.354 1.00 95.00 59 LEU D N 1
ATOM 7314 C CA . LEU D 1 60 ? 140.499 123.045 151.247 1.00 95.00 59 LEU D CA 1
ATOM 7315 C C . LEU D 1 60 ? 141.612 123.048 152.302 1.00 95.00 59 LEU D C 1
ATOM 7316 O O . LEU D 1 60 ? 141.351 122.711 153.457 1.00 95.00 59 LEU D O 1
ATOM 7332 N N . TYR D 1 61 ? 142.811 123.525 151.986 1.00 99.31 60 TYR D N 1
ATOM 7333 C CA . TYR D 1 61 ? 143.859 123.710 152.991 1.00 99.31 60 TYR D CA 1
ATOM 7334 C C . TYR D 1 61 ? 143.538 124.867 153.932 1.00 99.31 60 TYR D C 1
ATOM 7335 O O . TYR D 1 61 ? 143.745 124.738 155.134 1.00 99.31 60 TYR D O 1
ATOM 7353 N N . LEU D 1 62 ? 142.978 125.971 153.418 1.00 101.11 61 LEU D N 1
ATOM 7354 C CA . LEU D 1 62 ? 142.559 127.135 154.216 1.00 101.11 61 LEU D CA 1
ATOM 7355 C C . LEU D 1 62 ? 141.401 126.809 155.175 1.00 101.11 61 LEU D C 1
ATOM 7356 O O . LEU D 1 62 ? 141.419 127.231 156.322 1.00 101.11 61 LEU D O 1
ATOM 7372 N N . ALA D 1 63 ? 140.442 125.993 154.758 1.00 98.75 62 ALA D N 1
ATOM 7373 C CA . ALA D 1 63 ? 139.466 125.420 155.668 1.00 98.75 62 ALA D CA 1
ATOM 7374 C C . ALA D 1 63 ? 140.130 124.565 156.744 1.00 98.75 62 ALA D C 1
ATOM 7375 O O . ALA D 1 63 ? 139.991 124.850 157.928 1.00 98.75 62 ALA D O 1
ATOM 7382 N N . ALA D 1 64 ? 140.890 123.542 156.345 1.00 102.69 63 ALA D N 1
ATOM 7383 C CA . ALA D 1 64 ? 141.453 122.562 157.270 1.00 102.69 63 ALA D CA 1
ATOM 7384 C C . ALA D 1 64 ? 142.474 123.166 158.264 1.00 102.69 63 ALA D C 1
ATOM 7385 O O . ALA D 1 64 ? 142.594 122.674 159.384 1.00 102.69 63 ALA D O 1
ATOM 7392 N N . ALA D 1 65 ? 143.151 124.265 157.903 1.00 107.21 64 ALA D N 1
ATOM 7393 C CA . ALA D 1 65 ? 143.977 125.059 158.815 1.00 107.21 64 ALA D CA 1
ATOM 7394 C C . ALA D 1 65 ? 143.159 126.024 159.699 1.00 107.21 64 ALA D C 1
ATOM 7395 O O . ALA D 1 65 ? 143.399 126.106 160.903 1.00 107.21 64 ALA D O 1
ATOM 7402 N N . LEU D 1 66 ? 142.174 126.738 159.139 1.00 109.28 65 LEU D N 1
ATOM 7403 C CA . LEU D 1 66 ? 141.303 127.648 159.900 1.00 109.28 65 LEU D CA 1
ATOM 7404 C C . LEU D 1 66 ? 140.372 126.926 160.885 1.00 109.28 65 LEU D C 1
ATOM 7405 O O . LEU D 1 66 ? 139.915 127.526 161.859 1.00 109.28 65 LEU D O 1
ATOM 7409 N N . LEU D 1 67 ? 140.130 125.627 160.663 1.00 104.98 66 LEU D N 1
ATOM 7410 C CA . LEU D 1 67 ? 139.293 124.752 161.487 1.00 104.98 66 LEU D CA 1
ATOM 7411 C C . LEU D 1 67 ? 139.732 124.684 162.964 1.00 104.98 66 LEU D C 1
ATOM 7412 O O . LEU D 1 67 ? 138.904 124.424 163.833 1.00 104.98 66 LEU D O 1
ATOM 7428 N N . GLY D 1 68 ? 141.008 124.961 163.267 1.00 116.81 67 GLY D N 1
ATOM 7429 C CA . GLY D 1 68 ? 141.516 125.072 164.640 1.00 116.81 67 GLY D CA 1
ATOM 7430 C C . GLY D 1 68 ? 140.899 126.225 165.451 1.00 116.81 67 GLY D C 1
ATOM 7431 O O . GLY D 1 68 ? 140.846 126.146 166.680 1.00 116.81 67 GLY D O 1
ATOM 7435 N N . ARG D 1 69 ? 140.383 127.267 164.789 1.00 116.47 68 ARG D N 1
ATOM 7436 C CA . ARG D 1 69 ? 139.552 128.298 165.415 1.00 116.47 68 ARG D CA 1
ATOM 7437 C C . ARG D 1 69 ? 138.084 127.853 165.518 1.00 116.47 68 ARG D C 1
ATOM 7438 O O . ARG D 1 69 ? 137.573 127.639 166.619 1.00 116.47 68 ARG D O 1
ATOM 7442 N N . SER D 1 70 ? 137.405 127.679 164.378 1.00 113.56 69 SER D N 1
ATOM 7443 C CA . SER D 1 70 ? 136.078 127.063 164.284 1.00 113.56 69 SER D CA 1
ATOM 7444 C C . SER D 1 70 ? 135.700 126.713 162.829 1.00 113.56 69 SER D C 1
ATOM 7445 O O . SER D 1 70 ? 136.239 127.325 161.899 1.00 113.56 69 SER D O 1
ATOM 7449 N N . PRO D 1 71 ? 134.723 125.815 162.587 1.00 104.69 70 PRO D N 1
ATOM 7450 C CA . PRO D 1 71 ? 134.181 125.545 161.248 1.00 104.69 70 PRO D CA 1
ATOM 7451 C C . PRO D 1 71 ? 133.670 126.789 160.500 1.00 104.69 70 PRO D C 1
ATOM 7452 O O . PRO D 1 71 ? 133.744 126.845 159.275 1.00 104.69 70 PRO D O 1
ATOM 7463 N N . LEU D 1 72 ? 133.202 127.820 161.214 1.00 99.20 71 LEU D N 1
ATOM 7464 C CA . LEU D 1 72 ? 132.752 129.082 160.615 1.00 99.20 71 LEU D CA 1
ATOM 7465 C C . LEU D 1 72 ? 133.856 129.823 159.840 1.00 99.20 71 LEU D C 1
ATOM 7466 O O . LEU D 1 72 ? 133.573 130.473 158.832 1.00 99.20 71 LEU D O 1
ATOM 7470 N N . LEU D 1 73 ? 135.124 129.671 160.239 1.00 98.05 72 LEU D N 1
ATOM 7471 C CA . LEU D 1 73 ? 136.266 130.158 159.461 1.00 98.05 72 LEU D CA 1
ATOM 7472 C C . LEU D 1 73 ? 136.411 129.409 158.131 1.00 98.05 72 LEU D C 1
ATOM 7473 O O . LEU D 1 73 ? 136.718 130.010 157.102 1.00 98.05 72 LEU D O 1
ATOM 7477 N N . ALA D 1 74 ? 136.133 128.104 158.116 1.00 96.81 73 ALA D N 1
ATOM 7478 C CA . ALA D 1 74 ? 136.148 127.320 156.894 1.00 96.81 73 ALA D CA 1
ATOM 7479 C C . ALA D 1 74 ? 135.011 127.729 155.959 1.00 96.81 73 ALA D C 1
ATOM 7480 O O . ALA D 1 74 ? 135.276 128.081 154.820 1.00 96.81 73 ALA D O 1
ATOM 7487 N N . LEU D 1 75 ? 133.768 127.763 156.441 1.00 95.90 74 LEU D N 1
ATOM 7488 C CA . LEU D 1 75 ? 132.589 128.199 155.669 1.00 95.90 74 LEU D CA 1
ATOM 7489 C C . LEU D 1 75 ? 132.886 129.495 154.893 1.00 95.90 74 LEU D C 1
ATOM 7490 O O . LEU D 1 75 ? 132.754 129.542 153.671 1.00 95.90 74 LEU D O 1
ATOM 7506 N N . VAL D 1 76 ? 133.371 130.510 155.609 1.00 99.65 75 VAL D N 1
ATOM 7507 C CA . VAL D 1 76 ? 133.769 131.808 155.056 1.00 99.65 75 VAL D CA 1
ATOM 7508 C C . VAL D 1 76 ? 134.915 131.666 154.039 1.00 99.65 75 VAL D C 1
ATOM 7509 O O . VAL D 1 76 ? 134.790 132.144 152.917 1.00 99.65 75 VAL D O 1
ATOM 7522 N N . ALA D 1 77 ? 136.001 130.962 154.366 1.00 97.41 76 ALA D N 1
ATOM 7523 C CA . ALA D 1 77 ? 137.133 130.764 153.450 1.00 97.41 76 ALA D CA 1
ATOM 7524 C C . ALA D 1 77 ? 136.766 129.998 152.174 1.00 97.41 76 ALA D C 1
ATOM 7525 O O . ALA D 1 77 ? 137.092 130.410 151.067 1.00 97.41 76 ALA D O 1
ATOM 7529 N N . LEU D 1 78 ? 136.018 128.910 152.309 1.00 96.47 77 LEU D N 1
ATOM 7530 C CA . LEU D 1 78 ? 135.501 128.123 151.193 1.00 96.47 77 LEU D CA 1
ATOM 7531 C C . LEU D 1 78 ? 134.583 128.965 150.295 1.00 96.47 77 LEU D C 1
ATOM 7532 O O . LEU D 1 78 ? 134.709 128.913 149.074 1.00 96.47 77 LEU D O 1
ATOM 7548 N N . ALA D 1 79 ? 133.698 129.781 150.873 1.00 94.79 78 ALA D N 1
ATOM 7549 C CA . ALA D 1 79 ? 132.842 130.668 150.101 1.00 94.79 78 ALA D CA 1
ATOM 7550 C C . ALA D 1 79 ? 133.643 131.763 149.382 1.00 94.79 78 ALA D C 1
ATOM 7551 O O . ALA D 1 79 ? 133.339 132.093 148.237 1.00 94.79 78 ALA D O 1
ATOM 7558 N N . LEU D 1 80 ? 134.685 132.313 150.012 1.00 93.66 79 LEU D N 1
ATOM 7559 C CA . LEU D 1 80 ? 135.532 133.324 149.378 1.00 93.66 79 LEU D CA 1
ATOM 7560 C C . LEU D 1 80 ? 136.301 132.730 148.198 1.00 93.66 79 LEU D C 1
ATOM 7561 O O . LEU D 1 80 ? 136.530 133.417 147.203 1.00 93.66 79 LEU D O 1
ATOM 7577 N N . GLY D 1 81 ? 136.636 131.439 148.302 1.00 93.01 80 GLY D N 1
ATOM 7578 C CA . GLY D 1 81 ? 137.235 130.612 147.259 1.00 93.01 80 GLY D CA 1
ATOM 7579 C C . GLY D 1 81 ? 136.278 130.229 146.132 1.00 93.01 80 GLY D C 1
ATOM 7580 O O . GLY D 1 81 ? 136.650 130.269 144.966 1.00 93.01 80 GLY D O 1
ATOM 7584 N N . LEU D 1 82 ? 135.021 129.934 146.448 1.00 92.45 81 LEU D N 1
ATOM 7585 C CA . LEU D 1 82 ? 133.987 129.631 145.464 1.00 92.45 81 LEU D CA 1
ATOM 7586 C C . LEU D 1 82 ? 133.852 130.758 144.435 1.00 92.45 81 LEU D C 1
ATOM 7587 O O . LEU D 1 82 ? 134.037 130.526 143.244 1.00 92.45 81 LEU D O 1
ATOM 7603 N N . ILE D 1 83 ? 133.588 131.990 144.875 1.00 91.02 82 ILE D N 1
ATOM 7604 C CA . ILE D 1 83 ? 133.349 133.109 143.960 1.00 91.02 82 ILE D CA 1
ATOM 7605 C C . ILE D 1 83 ? 134.533 133.378 143.022 1.00 91.02 82 ILE D C 1
ATOM 7606 O O . ILE D 1 83 ? 134.351 133.516 141.817 1.00 91.02 82 ILE D O 1
ATOM 7610 N N . THR D 1 84 ? 135.764 133.387 143.544 1.00 89.03 83 THR D N 1
ATOM 7611 C CA . THR D 1 84 ? 136.975 133.621 142.737 1.00 89.03 83 THR D CA 1
ATOM 7612 C C . THR D 1 84 ? 137.331 132.441 141.825 1.00 89.03 83 THR D C 1
ATOM 7613 O O . THR D 1 84 ? 137.751 132.649 140.689 1.00 89.03 83 THR D O 1
ATOM 7624 N N . LEU D 1 85 ? 137.065 131.196 142.237 1.00 89.92 84 LEU D N 1
ATOM 7625 C CA . LEU D 1 85 ? 137.226 130.022 141.372 1.00 89.92 84 LEU D CA 1
ATOM 7626 C C . LEU D 1 85 ? 136.198 129.983 140.233 1.00 89.92 84 LEU D C 1
ATOM 7627 O O . LEU D 1 85 ? 136.550 129.718 139.081 1.00 89.92 84 LEU D O 1
ATOM 7631 N N . ALA D 1 86 ? 134.941 130.335 140.522 1.00 88.36 85 ALA D N 1
ATOM 7632 C CA . ALA D 1 86 ? 133.893 130.485 139.519 1.00 88.36 85 ALA D CA 1
ATOM 7633 C C . ALA D 1 86 ? 134.207 131.631 138.536 1.00 88.36 85 ALA D C 1
ATOM 7634 O O . ALA D 1 86 ? 134.142 131.449 137.320 1.00 88.36 85 ALA D O 1
ATOM 7641 N N . ALA D 1 87 ? 134.641 132.788 139.040 1.00 82.80 86 ALA D N 1
ATOM 7642 C CA . ALA D 1 87 ? 135.087 133.899 138.206 1.00 82.80 86 ALA D CA 1
ATOM 7643 C C . ALA D 1 87 ? 136.281 133.510 137.330 1.00 82.80 86 ALA D C 1
ATOM 7644 O O . ALA D 1 87 ? 136.290 133.841 136.152 1.00 82.80 86 ALA D O 1
ATOM 7651 N N . ALA D 1 88 ? 137.239 132.735 137.841 1.00 83.55 87 ALA D N 1
ATOM 7652 C CA . ALA D 1 88 ? 138.343 132.222 137.038 1.00 83.55 87 ALA D CA 1
ATOM 7653 C C . ALA D 1 88 ? 137.857 131.335 135.876 1.00 83.55 87 ALA D C 1
ATOM 7654 O O . ALA D 1 88 ? 138.296 131.505 134.737 1.00 83.55 87 ALA D O 1
ATOM 7661 N N . SER D 1 89 ? 136.883 130.448 136.113 1.00 85.96 88 SER D N 1
ATOM 7662 C CA . SER D 1 89 ? 136.260 129.670 135.023 1.00 85.96 88 SER D CA 1
ATOM 7663 C C . SER D 1 89 ? 135.514 130.560 134.026 1.00 85.96 88 SER D C 1
ATOM 7664 O O . SER D 1 89 ? 135.594 130.340 132.826 1.00 85.96 88 SER D O 1
ATOM 7672 N N . ALA D 1 90 ? 134.843 131.615 134.491 1.00 82.24 89 ALA D N 1
ATOM 7673 C CA . ALA D 1 90 ? 134.154 132.567 133.630 1.00 82.24 89 ALA D CA 1
ATOM 7674 C C . ALA D 1 90 ? 135.146 133.369 132.764 1.00 82.24 89 ALA D C 1
ATOM 7675 O O . ALA D 1 90 ? 134.962 133.476 131.558 1.00 82.24 89 ALA D O 1
ATOM 7682 N N . ALA D 1 91 ? 136.247 133.858 133.341 1.00 80.52 90 ALA D N 1
ATOM 7683 C CA . ALA D 1 91 ? 137.310 134.536 132.611 1.00 80.52 90 ALA D CA 1
ATOM 7684 C C . ALA D 1 91 ? 138.002 133.603 131.608 1.00 80.52 90 ALA D C 1
ATOM 7685 O O . ALA D 1 91 ? 138.292 134.005 130.480 1.00 80.52 90 ALA D O 1
ATOM 7692 N N . MET D 1 92 ? 138.192 132.330 131.967 1.00 85.01 91 MET D N 1
ATOM 7693 C CA . MET D 1 92 ? 138.639 131.310 131.016 1.00 85.01 91 MET D CA 1
ATOM 7694 C C . MET D 1 92 ? 137.630 131.185 129.873 1.00 85.01 91 MET D C 1
ATOM 7695 O O . MET D 1 92 ? 137.984 131.381 128.720 1.00 85.01 91 MET D O 1
ATOM 7709 N N . ALA D 1 93 ? 136.349 130.965 130.176 1.00 85.55 92 ALA D N 1
ATOM 7710 C CA . ALA D 1 93 ? 135.321 130.806 129.156 1.00 85.55 92 ALA D CA 1
ATOM 7711 C C . ALA D 1 93 ? 135.138 132.068 128.306 1.00 85.55 92 ALA D C 1
ATOM 7712 O O . ALA D 1 93 ? 134.797 131.969 127.133 1.00 85.55 92 ALA D O 1
ATOM 7719 N N . ALA D 1 94 ? 135.364 133.258 128.849 1.00 84.21 93 ALA D N 1
ATOM 7720 C CA . ALA D 1 94 ? 135.314 134.490 128.079 1.00 84.21 93 ALA D CA 1
ATOM 7721 C C . ALA D 1 94 ? 136.500 134.561 127.114 1.00 84.21 93 ALA D C 1
ATOM 7722 O O . ALA D 1 94 ? 136.319 134.628 125.901 1.00 84.21 93 ALA D O 1
ATOM 7729 N N . THR D 1 95 ? 137.726 134.471 127.632 1.00 83.59 94 THR D N 1
ATOM 7730 C CA . THR D 1 95 ? 138.938 134.506 126.800 1.00 83.59 94 THR D CA 1
ATOM 7731 C C . THR D 1 95 ? 138.963 133.367 125.779 1.00 83.59 94 THR D C 1
ATOM 7732 O O . THR D 1 95 ? 139.381 133.563 124.643 1.00 83.59 94 THR D O 1
ATOM 7743 N N . PHE D 1 96 ? 138.430 132.194 126.108 1.00 84.00 95 PHE D N 1
ATOM 7744 C CA . PHE D 1 96 ? 138.306 131.104 125.145 1.00 84.00 95 PHE D CA 1
ATOM 7745 C C . PHE D 1 96 ? 137.138 131.304 124.175 1.00 84.00 95 PHE D C 1
ATOM 7746 O O . PHE D 1 96 ? 137.243 130.871 123.036 1.00 84.00 95 PHE D O 1
ATOM 7763 N N . ALA D 1 97 ? 136.085 132.046 124.524 1.00 83.23 96 ALA D N 1
ATOM 7764 C CA . ALA D 1 97 ? 135.137 132.510 123.514 1.00 83.23 96 ALA D CA 1
ATOM 7765 C C . ALA D 1 97 ? 135.820 133.482 122.534 1.00 83.23 96 ALA D C 1
ATOM 7766 O O . ALA D 1 97 ? 135.479 133.484 121.356 1.00 83.23 96 ALA D O 1
ATOM 7773 N N . HIS D 1 98 ? 136.828 134.249 122.975 1.00 83.08 97 HIS D N 1
ATOM 7774 C CA . HIS D 1 98 ? 137.617 135.093 122.073 1.00 83.08 97 HIS D CA 1
ATOM 7775 C C . HIS D 1 98 ? 138.496 134.269 121.134 1.00 83.08 97 HIS D C 1
ATOM 7776 O O . HIS D 1 98 ? 138.398 134.431 119.919 1.00 83.08 97 HIS D O 1
ATOM 7790 N N . LEU D 1 99 ? 139.305 133.337 121.654 1.00 80.34 98 LEU D N 1
ATOM 7791 C CA . LEU D 1 99 ? 140.141 132.496 120.786 1.00 80.34 98 LEU D CA 1
ATOM 7792 C C . LEU D 1 99 ? 139.293 131.639 119.830 1.00 80.34 98 LEU D C 1
ATOM 7793 O O . LEU D 1 99 ? 139.678 131.454 118.683 1.00 80.34 98 LEU D O 1
ATOM 7809 N N . LEU D 1 100 ? 138.113 131.175 120.266 1.00 84.21 99 LEU D N 1
ATOM 7810 C CA . LEU D 1 100 ? 137.137 130.426 119.453 1.00 84.21 99 LEU D CA 1
ATOM 7811 C C . LEU D 1 100 ? 136.417 131.273 118.393 1.00 84.21 99 LEU D C 1
ATOM 7812 O O . LEU D 1 100 ? 135.943 130.730 117.399 1.00 84.21 99 LEU D O 1
ATOM 7828 N N . LEU D 1 101 ? 136.383 132.596 118.556 1.00 87.97 100 LEU D N 1
ATOM 7829 C CA . LEU D 1 101 ? 135.934 133.523 117.523 1.00 87.97 100 LEU D CA 1
ATOM 7830 C C . LEU D 1 101 ? 137.056 133.866 116.530 1.00 87.97 100 LEU D C 1
ATOM 7831 O O . LEU D 1 101 ? 136.847 133.802 115.320 1.00 87.97 100 LEU D O 1
ATOM 7847 N N . GLU D 1 102 ? 138.250 134.199 117.025 1.00 85.03 101 GLU D N 1
ATOM 7848 C CA . GLU D 1 102 ? 139.379 134.612 116.182 1.00 85.03 101 GLU D CA 1
ATOM 7849 C C . GLU D 1 102 ? 140.052 133.441 115.436 1.00 85.03 101 GLU D C 1
ATOM 7850 O O . GLU D 1 102 ? 140.529 133.632 114.315 1.00 85.03 101 GLU D O 1
ATOM 7862 N N . ALA D 1 103 ? 140.062 132.224 115.991 1.00 84.58 102 ALA D N 1
ATOM 7863 C CA . ALA D 1 103 ? 140.577 131.050 115.294 1.00 84.58 102 ALA D CA 1
ATOM 7864 C C . ALA D 1 103 ? 139.732 130.699 114.056 1.00 84.58 102 ALA D C 1
ATOM 7865 O O . ALA D 1 103 ? 138.500 130.779 114.113 1.00 84.58 102 ALA D O 1
ATOM 7872 N N . PRO D 1 104 ? 140.352 130.273 112.942 1.00 88.69 103 PRO D N 1
ATOM 7873 C CA . PRO D 1 104 ? 139.629 129.882 111.734 1.00 88.69 103 PRO D CA 1
ATOM 7874 C C . PRO D 1 104 ? 138.841 128.573 111.939 1.00 88.69 103 PRO D C 1
ATOM 7875 O O . PRO D 1 104 ? 139.198 127.782 112.818 1.00 88.69 103 PRO D O 1
ATOM 7886 N N . PRO D 1 105 ? 137.802 128.295 111.124 1.00 87.70 104 PRO D N 1
ATOM 7887 C CA . PRO D 1 105 ? 136.897 127.154 111.302 1.00 87.70 104 PRO D CA 1
ATOM 7888 C C . PRO D 1 105 ? 137.601 125.812 111.530 1.00 87.70 104 PRO D C 1
ATOM 7889 O O . PRO D 1 105 ? 137.203 125.045 112.402 1.00 87.70 104 PRO D O 1
ATOM 7900 N N . GLU D 1 106 ? 138.691 125.560 110.806 1.00 91.87 105 GLU D N 1
ATOM 7901 C CA . GLU D 1 106 ? 139.476 124.320 110.878 1.00 91.87 105 GLU D CA 1
ATOM 7902 C C . GLU D 1 106 ? 140.048 123.987 112.277 1.00 91.87 105 GLU D C 1
ATOM 7903 O O . GLU D 1 106 ? 140.380 122.828 112.529 1.00 91.87 105 GLU D O 1
ATOM 7915 N N . TYR D 1 107 ? 140.084 124.948 113.213 1.00 90.46 106 TYR D N 1
ATOM 7916 C CA . TYR D 1 107 ? 140.434 124.736 114.630 1.00 90.46 106 TYR D CA 1
ATOM 7917 C C . TYR D 1 107 ? 139.309 125.137 115.609 1.00 90.46 106 TYR D C 1
ATOM 7918 O O . TYR D 1 107 ? 139.529 125.155 116.818 1.00 90.46 106 TYR D O 1
ATOM 7936 N N . ARG D 1 108 ? 138.096 125.437 115.128 1.00 87.66 107 ARG D N 1
ATOM 7937 C CA . ARG D 1 108 ? 136.936 125.667 116.001 1.00 87.66 107 ARG D CA 1
ATOM 7938 C C . ARG D 1 108 ? 136.312 124.364 116.490 1.00 87.66 107 ARG D C 1
ATOM 7939 O O . ARG D 1 108 ? 135.860 124.309 117.624 1.00 87.66 107 ARG D O 1
ATOM 7960 N N . GLU D 1 109 ? 136.309 123.305 115.677 1.00 92.88 108 GLU D N 1
ATOM 7961 C CA . GLU D 1 109 ? 135.569 122.067 115.967 1.00 92.88 108 GLU D CA 1
ATOM 7962 C C . GLU D 1 109 ? 136.007 121.361 117.264 1.00 92.88 108 GLU D C 1
ATOM 7963 O O . GLU D 1 109 ? 135.214 121.242 118.195 1.00 92.88 108 GLU D O 1
ATOM 7975 N N . ALA D 1 110 ? 137.264 120.924 117.383 1.00 89.69 109 ALA D N 1
ATOM 7976 C CA . ALA D 1 110 ? 137.760 120.268 118.607 1.00 89.69 109 ALA D CA 1
ATOM 7977 C C . ALA D 1 110 ? 137.762 121.213 119.826 1.00 89.69 109 ALA D C 1
ATOM 7978 O O . ALA D 1 110 ? 137.624 120.806 120.979 1.00 89.69 109 ALA D O 1
ATOM 7985 N N . MET D 1 111 ? 137.891 122.506 119.556 1.00 83.58 110 MET D N 1
ATOM 7986 C CA . MET D 1 111 ? 137.896 123.554 120.556 1.00 83.58 110 MET D CA 1
ATOM 7987 C C . MET D 1 111 ? 136.503 123.765 121.166 1.00 83.58 110 MET D C 1
ATOM 7988 O O . MET D 1 111 ? 136.380 124.052 122.358 1.00 83.58 110 MET D O 1
ATOM 8002 N N . LEU D 1 112 ? 135.446 123.514 120.393 1.00 89.07 111 LEU D N 1
ATOM 8003 C CA . LEU D 1 112 ? 134.061 123.589 120.830 1.00 89.07 111 LEU D CA 1
ATOM 8004 C C . LEU D 1 112 ? 133.698 122.538 121.898 1.00 89.07 111 LEU D C 1
ATOM 8005 O O . LEU D 1 112 ? 132.842 122.801 122.737 1.00 89.07 111 LEU D O 1
ATOM 8021 N N . TYR D 1 113 ? 134.357 121.373 121.920 1.00 82.60 112 TYR D N 1
ATOM 8022 C CA . TYR D 1 113 ? 134.259 120.448 123.062 1.00 82.60 112 TYR D CA 1
ATOM 8023 C C . TYR D 1 113 ? 135.064 120.956 124.253 1.00 82.60 112 TYR D C 1
ATOM 8024 O O . TYR D 1 113 ? 134.522 121.054 125.345 1.00 82.60 112 TYR D O 1
ATOM 8042 N N . VAL D 1 114 ? 136.342 121.300 124.067 1.00 83.98 113 VAL D N 1
ATOM 8043 C CA . VAL D 1 114 ? 137.271 121.535 125.188 1.00 83.98 113 VAL D CA 1
ATOM 8044 C C . VAL D 1 114 ? 136.899 122.752 126.027 1.00 83.98 113 VAL D C 1
ATOM 8045 O O . VAL D 1 114 ? 136.990 122.680 127.246 1.00 83.98 113 VAL D O 1
ATOM 8058 N N . PHE D 1 115 ? 136.393 123.837 125.441 1.00 87.18 114 PHE D N 1
ATOM 8059 C CA . PHE D 1 115 ? 135.887 124.952 126.262 1.00 87.18 114 PHE D CA 1
ATOM 8060 C C . PHE D 1 115 ? 134.692 124.499 127.123 1.00 87.18 114 PHE D C 1
ATOM 8061 O O . PHE D 1 115 ? 134.579 124.869 128.291 1.00 87.18 114 PHE D O 1
ATOM 8078 N N . GLY D 1 116 ? 133.855 123.612 126.575 1.00 84.32 115 GLY D N 1
ATOM 8079 C CA . GLY D 1 116 ? 132.765 122.955 127.279 1.00 84.32 115 GLY D CA 1
ATOM 8080 C C . GLY D 1 116 ? 133.263 122.021 128.372 1.00 84.32 115 GLY D C 1
ATOM 8081 O O . GLY D 1 116 ? 132.768 122.088 129.489 1.00 84.32 115 GLY D O 1
ATOM 8085 N N . ILE D 1 117 ? 134.260 121.178 128.105 1.00 84.18 116 ILE D N 1
ATOM 8086 C CA . ILE D 1 117 ? 134.773 120.232 129.103 1.00 84.18 116 ILE D CA 1
ATOM 8087 C C . ILE D 1 117 ? 135.458 120.976 130.253 1.00 84.18 116 ILE D C 1
ATOM 8088 O O . ILE D 1 117 ? 135.279 120.598 131.406 1.00 84.18 116 ILE D O 1
ATOM 8104 N N . ALA D 1 118 ? 136.140 122.094 129.991 1.00 85.53 117 ALA D N 1
ATOM 8105 C CA . ALA D 1 118 ? 136.627 122.989 131.040 1.00 85.53 117 ALA D CA 1
ATOM 8106 C C . ALA D 1 118 ? 135.480 123.586 131.893 1.00 85.53 117 ALA D C 1
ATOM 8107 O O . ALA D 1 118 ? 135.502 123.542 133.127 1.00 85.53 117 ALA D O 1
ATOM 8114 N N . VAL D 1 119 ? 134.437 124.084 131.224 1.00 87.20 118 VAL D N 1
ATOM 8115 C CA . VAL D 1 119 ? 133.212 124.578 131.854 1.00 87.20 118 VAL D CA 1
ATOM 8116 C C . VAL D 1 119 ? 132.547 123.509 132.732 1.00 87.20 118 VAL D C 1
ATOM 8117 O O . VAL D 1 119 ? 132.157 123.805 133.862 1.00 87.20 118 VAL D O 1
ATOM 8130 N N . LEU D 1 120 ? 132.464 122.261 132.269 1.00 85.70 119 LEU D N 1
ATOM 8131 C CA . LEU D 1 120 ? 131.913 121.143 133.042 1.00 85.70 119 LEU D CA 1
ATOM 8132 C C . LEU D 1 120 ? 132.786 120.838 134.247 1.00 85.70 119 LEU D C 1
ATOM 8133 O O . LEU D 1 120 ? 132.276 120.689 135.351 1.00 85.70 119 LEU D O 1
ATOM 8149 N N . ILE D 1 121 ? 134.096 120.741 134.045 1.00 86.34 120 ILE D N 1
ATOM 8150 C CA . ILE D 1 121 ? 135.009 120.207 135.057 1.00 86.34 120 ILE D CA 1
ATOM 8151 C C . ILE D 1 121 ? 135.099 121.127 136.276 1.00 86.34 120 ILE D C 1
ATOM 8152 O O . ILE D 1 121 ? 135.068 120.641 137.405 1.00 86.34 120 ILE D O 1
ATOM 8168 N N . VAL D 1 122 ? 135.098 122.452 136.097 1.00 88.56 121 VAL D N 1
ATOM 8169 C CA . VAL D 1 122 ? 135.011 123.364 137.253 1.00 88.56 121 VAL D CA 1
ATOM 8170 C C . VAL D 1 122 ? 133.636 123.285 137.948 1.00 88.56 121 VAL D C 1
ATOM 8171 O O . VAL D 1 122 ? 133.539 123.563 139.137 1.00 88.56 121 VAL D O 1
ATOM 8184 N N . GLY D 1 123 ? 132.589 122.778 137.292 1.00 85.77 122 GLY D N 1
ATOM 8185 C CA . GLY D 1 123 ? 131.324 122.409 137.930 1.00 85.77 122 GLY D CA 1
ATOM 8186 C C . GLY D 1 123 ? 131.482 121.435 139.105 1.00 85.77 122 GLY D C 1
ATOM 8187 O O . GLY D 1 123 ? 130.760 121.548 140.092 1.00 85.77 122 GLY D O 1
ATOM 8191 N N . LEU D 1 124 ? 132.487 120.549 139.078 1.00 88.94 123 LEU D N 1
ATOM 8192 C CA . LEU D 1 124 ? 132.849 119.701 140.228 1.00 88.94 123 LEU D CA 1
ATOM 8193 C C . LEU D 1 124 ? 133.250 120.545 141.453 1.00 88.94 123 LEU D C 1
ATOM 8194 O O . LEU D 1 124 ? 132.953 120.177 142.585 1.00 88.94 123 LEU D O 1
ATOM 8210 N N . LEU D 1 125 ? 133.922 121.680 141.233 1.00 88.57 124 LEU D N 1
ATOM 8211 C CA . LEU D 1 125 ? 134.401 122.599 142.269 1.00 88.57 124 LEU D CA 1
ATOM 8212 C C . LEU D 1 125 ? 133.291 123.559 142.725 1.00 88.57 124 LEU D C 1
ATOM 8213 O O . LEU D 1 125 ? 133.166 123.798 143.923 1.00 88.57 124 LEU D O 1
ATOM 8229 N N . LEU D 1 126 ? 132.445 124.043 141.804 1.00 90.82 125 LEU D N 1
ATOM 8230 C CA . LEU D 1 126 ? 131.213 124.778 142.144 1.00 90.82 125 LEU D CA 1
ATOM 8231 C C . LEU D 1 126 ? 130.382 123.931 143.119 1.00 90.82 125 LEU D C 1
ATOM 8232 O O . LEU D 1 126 ? 130.105 124.361 144.235 1.00 90.82 125 LEU D O 1
ATOM 8248 N N . LEU D 1 127 ? 130.042 122.697 142.734 1.00 87.79 126 LEU D N 1
ATOM 8249 C CA . LEU D 1 127 ? 129.275 121.802 143.588 1.00 87.79 126 LEU D CA 1
ATOM 8250 C C . LEU D 1 127 ? 130.058 121.452 144.856 1.00 87.79 126 LEU D C 1
ATOM 8251 O O . LEU D 1 127 ? 129.518 121.534 145.953 1.00 87.79 126 LEU D O 1
ATOM 8267 N N . GLY D 1 128 ? 131.338 121.100 144.726 1.00 89.06 127 GLY D N 1
ATOM 8268 C CA . GLY D 1 128 ? 132.172 120.609 145.829 1.00 89.06 127 GLY D CA 1
ATOM 8269 C C . GLY D 1 128 ? 132.371 121.611 146.970 1.00 89.06 127 GLY D C 1
ATOM 8270 O O . GLY D 1 128 ? 132.572 121.202 148.113 1.00 89.06 127 GLY D O 1
ATOM 8274 N N . LEU D 1 129 ? 132.268 122.914 146.673 1.00 93.81 128 LEU D N 1
ATOM 8275 C CA . LEU D 1 129 ? 132.188 123.990 147.666 1.00 93.81 128 LEU D CA 1
ATOM 8276 C C . LEU D 1 129 ? 130.728 124.256 148.091 1.00 93.81 128 LEU D C 1
ATOM 8277 O O . LEU D 1 129 ? 130.455 124.310 149.284 1.00 93.81 128 LEU D O 1
ATOM 8293 N N . VAL D 1 130 ? 129.764 124.350 147.170 1.00 90.05 129 VAL D N 1
ATOM 8294 C CA . VAL D 1 130 ? 128.361 124.625 147.513 1.00 90.05 129 VAL D CA 1
ATOM 8295 C C . VAL D 1 130 ? 127.752 123.556 148.422 1.00 90.05 129 VAL D C 1
ATOM 8296 O O . VAL D 1 130 ? 126.997 123.873 149.332 1.00 90.05 129 VAL D O 1
ATOM 8309 N N . TRP D 1 131 ? 128.119 122.294 148.255 1.00 94.22 130 TRP D N 1
ATOM 8310 C CA . TRP D 1 131 ? 127.653 121.219 149.129 1.00 94.22 130 TRP D CA 1
ATOM 8311 C C . TRP D 1 131 ? 128.221 121.345 150.552 1.00 94.22 130 TRP D C 1
ATOM 8312 O O . TRP D 1 131 ? 127.528 121.104 151.539 1.00 94.22 130 TRP D O 1
ATOM 8333 N N . LEU D 1 132 ? 129.489 121.747 150.689 1.00 94.39 131 LEU D N 1
ATOM 8334 C CA . LEU D 1 132 ? 130.108 121.901 152.006 1.00 94.39 131 LEU D CA 1
ATOM 8335 C C . LEU D 1 132 ? 129.705 123.218 152.686 1.00 94.39 131 LEU D C 1
ATOM 8336 O O . LEU D 1 132 ? 129.628 123.279 153.908 1.00 94.39 131 LEU D O 1
ATOM 8352 N N . LEU D 1 133 ? 129.348 124.241 151.911 1.00 92.95 132 LEU D N 1
ATOM 8353 C CA . LEU D 1 133 ? 128.629 125.427 152.379 1.00 92.95 132 LEU D CA 1
ATOM 8354 C C . LEU D 1 133 ? 127.222 125.069 152.886 1.00 92.95 132 LEU D C 1
ATOM 8355 O O . LEU D 1 133 ? 126.854 125.528 153.961 1.00 92.95 132 LEU D O 1
ATOM 8371 N N . GLU D 1 134 ? 126.467 124.213 152.188 1.00 91.85 133 GLU D N 1
ATOM 8372 C CA . GLU D 1 134 ? 125.191 123.704 152.703 1.00 91.85 133 GLU D CA 1
ATOM 8373 C C . GLU D 1 134 ? 125.374 122.989 154.049 1.00 91.85 133 GLU D C 1
ATOM 8374 O O . GLU D 1 134 ? 124.653 123.279 155.001 1.00 91.85 133 GLU D O 1
ATOM 8386 N N . GLU D 1 135 ? 126.361 122.100 154.182 1.00 91.45 134 GLU D N 1
ATOM 8387 C CA . GLU D 1 135 ? 126.604 121.426 155.462 1.00 91.45 134 GLU D CA 1
ATOM 8388 C C . GLU D 1 135 ? 127.097 122.398 156.550 1.00 91.45 134 GLU D C 1
ATOM 8389 O O . GLU D 1 135 ? 126.688 122.303 157.704 1.00 91.45 134 GLU D O 1
ATOM 8401 N N . ALA D 1 136 ? 127.959 123.353 156.218 1.00 91.67 135 ALA D N 1
ATOM 8402 C CA . ALA D 1 136 ? 128.506 124.258 157.218 1.00 91.67 135 ALA D CA 1
ATOM 8403 C C . ALA D 1 136 ? 127.456 125.260 157.725 1.00 91.67 135 ALA D C 1
ATOM 8404 O O . ALA D 1 136 ? 127.491 125.637 158.896 1.00 91.67 135 ALA D O 1
ATOM 8411 N N . LEU D 1 137 ? 126.498 125.640 156.870 1.00 88.61 136 LEU D N 1
ATOM 8412 C CA . LEU D 1 137 ? 125.295 126.396 157.232 1.00 88.61 136 LEU D CA 1
ATOM 8413 C C . LEU D 1 137 ? 124.327 125.549 158.066 1.00 88.61 136 LEU D C 1
ATOM 8414 O O . LEU D 1 137 ? 123.784 126.031 159.054 1.00 88.61 136 LEU D O 1
ATOM 8430 N N . GLU D 1 138 ? 124.140 124.279 157.720 1.00 90.71 137 GLU D N 1
ATOM 8431 C CA . GLU D 1 138 ? 123.347 123.371 158.546 1.00 90.71 137 GLU D CA 1
ATOM 8432 C C . GLU D 1 138 ? 123.956 123.259 159.945 1.00 90.71 137 GLU D C 1
ATOM 8433 O O . GLU D 1 138 ? 123.240 123.350 160.939 1.00 90.71 137 GLU D O 1
ATOM 8445 N N . ALA D 1 139 ? 125.281 123.131 160.039 1.00 89.39 138 ALA D N 1
ATOM 8446 C CA . ALA D 1 139 ? 125.986 122.922 161.297 1.00 89.39 138 ALA D CA 1
ATOM 8447 C C . ALA D 1 139 ? 125.882 124.098 162.286 1.00 89.39 138 ALA D C 1
ATOM 8448 O O . ALA D 1 139 ? 125.890 123.861 163.495 1.00 89.39 138 ALA D O 1
ATOM 8455 N N . LEU D 1 140 ? 125.786 125.352 161.821 1.00 89.04 139 LEU D N 1
ATOM 8456 C CA . LEU D 1 140 ? 125.738 126.504 162.732 1.00 89.04 139 LEU D CA 1
ATOM 8457 C C . LEU D 1 140 ? 124.410 126.641 163.492 1.00 89.04 139 LEU D C 1
ATOM 8458 O O . LEU D 1 140 ? 124.432 126.891 164.697 1.00 89.04 139 LEU D O 1
ATOM 8474 N N . LEU D 1 141 ? 123.268 126.484 162.814 1.00 88.46 140 LEU D N 1
ATOM 8475 C CA . LEU D 1 141 ? 121.932 126.810 163.352 1.00 88.46 140 LEU D CA 1
ATOM 8476 C C . LEU D 1 141 ? 120.777 125.973 162.775 1.00 88.46 140 LEU D C 1
ATOM 8477 O O . LEU D 1 141 ? 119.652 126.123 163.244 1.00 88.46 140 LEU D O 1
ATOM 8493 N N . GLU D 1 142 ? 121.005 125.110 161.781 1.00 88.71 141 GLU D N 1
ATOM 8494 C CA . GLU D 1 142 ? 119.948 124.346 161.086 1.00 88.71 141 GLU D CA 1
ATOM 8495 C C . GLU D 1 142 ? 120.280 122.852 161.006 1.00 88.71 141 GLU D C 1
ATOM 8496 O O . GLU D 1 142 ? 120.075 122.109 161.974 1.00 88.71 141 GLU D O 1
ATOM 8508 N N . ALA E 1 2 ? 161.223 120.493 163.950 1.00 110.89 1 ALA E N 1
ATOM 8509 C CA . ALA E 1 2 ? 161.585 121.780 164.573 1.00 110.89 1 ALA E CA 1
ATOM 8510 C C . ALA E 1 2 ? 161.746 122.881 163.519 1.00 110.89 1 ALA E C 1
ATOM 8511 O O . ALA E 1 2 ? 160.791 123.607 163.244 1.00 110.89 1 ALA E O 1
ATOM 8518 N N . GLU E 1 3 ? 162.921 123.021 162.895 1.00 108.19 2 GLU E N 1
ATOM 8519 C CA . GLU E 1 3 ? 163.225 124.081 161.916 1.00 108.19 2 GLU E CA 1
ATOM 8520 C C . GLU E 1 3 ? 162.628 123.773 160.526 1.00 108.19 2 GLU E C 1
ATOM 8521 O O . GLU E 1 3 ? 163.346 123.439 159.587 1.00 108.19 2 GLU E O 1
ATOM 8533 N N . LEU E 1 4 ? 161.308 123.898 160.351 1.00 96.96 3 LEU E N 1
ATOM 8534 C CA . LEU E 1 4 ? 160.659 123.704 159.043 1.00 96.96 3 LEU E CA 1
ATOM 8535 C C . LEU E 1 4 ? 161.216 124.653 157.964 1.00 96.96 3 LEU E C 1
ATOM 8536 O O . LEU E 1 4 ? 161.284 124.304 156.784 1.00 96.96 3 LEU E O 1
ATOM 8552 N N . ARG E 1 5 ? 161.693 125.832 158.378 1.00 96.41 4 ARG E N 1
ATOM 8553 C CA . ARG E 1 5 ? 162.362 126.819 157.516 1.00 96.41 4 ARG E CA 1
ATOM 8554 C C . ARG E 1 5 ? 163.552 126.239 156.751 1.00 96.41 4 ARG E C 1
ATOM 8555 O O . ARG E 1 5 ? 163.794 126.702 155.645 1.00 96.41 4 ARG E O 1
ATOM 8576 N N . GLU E 1 6 ? 164.266 125.226 157.256 1.00 101.14 5 GLU E N 1
ATOM 8577 C CA . GLU E 1 6 ? 165.379 124.637 156.493 1.00 101.14 5 GLU E CA 1
ATOM 8578 C C . GLU E 1 6 ? 164.885 124.026 155.170 1.00 101.14 5 GLU E C 1
ATOM 8579 O O . GLU E 1 6 ? 165.490 124.252 154.124 1.00 101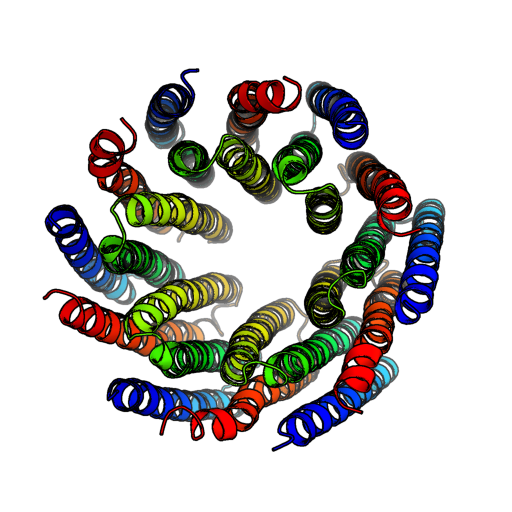.14 5 GLU E O 1
ATOM 8591 N N . ARG E 1 7 ? 163.729 123.349 155.178 1.00 94.16 6 ARG E N 1
ATOM 8592 C CA . ARG E 1 7 ? 163.121 122.787 153.966 1.00 94.16 6 ARG E CA 1
ATOM 8593 C C . ARG E 1 7 ? 162.653 123.890 153.050 1.00 94.16 6 ARG E C 1
ATOM 8594 O O . ARG E 1 7 ? 162.952 123.868 151.860 1.00 94.16 6 ARG E O 1
ATOM 8615 N N . LEU E 1 8 ? 161.945 124.864 153.603 1.00 95.58 7 LEU E N 1
ATOM 8616 C CA . LEU E 1 8 ? 161.358 125.939 152.815 1.00 95.58 7 LEU E CA 1
ATOM 8617 C C . LEU E 1 8 ? 162.436 126.813 152.174 1.00 95.58 7 LEU E C 1
ATOM 8618 O O . LEU E 1 8 ? 162.330 127.139 151.000 1.00 95.58 7 LEU E O 1
ATOM 8634 N N . LEU E 1 9 ? 163.504 127.147 152.897 1.00 94.04 8 LEU E N 1
ATOM 8635 C CA . LEU E 1 9 ? 164.624 127.943 152.390 1.00 94.04 8 LEU E CA 1
ATOM 8636 C C . LEU E 1 9 ? 165.518 127.157 151.417 1.00 94.04 8 LEU E C 1
ATOM 8637 O O . LEU E 1 9 ? 165.959 127.732 150.424 1.00 94.04 8 LEU E O 1
ATOM 8653 N N . ARG E 1 10 ? 165.750 125.850 151.636 1.00 92.04 9 ARG E N 1
ATOM 8654 C CA . ARG E 1 10 ? 166.438 124.998 150.647 1.00 92.04 9 ARG E CA 1
ATOM 8655 C C . ARG E 1 10 ? 165.624 124.910 149.363 1.00 92.04 9 ARG E C 1
ATOM 8656 O O . ARG E 1 10 ? 166.156 125.159 148.290 1.00 92.04 9 ARG E O 1
ATOM 8677 N N . ALA E 1 11 ? 164.321 124.668 149.464 1.00 90.99 10 ALA E N 1
ATOM 8678 C CA . ALA E 1 11 ? 163.429 124.755 148.326 1.00 90.99 10 ALA E CA 1
ATOM 8679 C C . ALA E 1 11 ? 163.531 126.130 147.659 1.00 90.99 10 ALA E C 1
ATOM 8680 O O . ALA E 1 11 ? 163.775 126.195 146.461 1.00 90.99 10 ALA E O 1
ATOM 8687 N N . ALA E 1 12 ? 163.433 127.224 148.418 1.00 91.03 11 ALA E N 1
ATOM 8688 C CA . ALA E 1 12 ? 163.475 128.586 147.885 1.00 91.03 11 ALA E CA 1
ATOM 8689 C C . ALA E 1 12 ? 164.769 128.878 147.121 1.00 91.03 11 ALA E C 1
ATOM 8690 O O . ALA E 1 12 ? 164.724 129.360 145.999 1.00 91.03 11 ALA E O 1
ATOM 8697 N N . ARG E 1 13 ? 165.937 128.603 147.705 1.00 91.93 12 ARG E N 1
ATOM 8698 C CA . ARG E 1 13 ? 167.227 128.948 147.086 1.00 91.93 12 ARG E CA 1
ATOM 8699 C C . ARG E 1 13 ? 167.558 128.043 145.899 1.00 91.93 12 ARG E C 1
ATOM 8700 O O . ARG E 1 13 ? 168.143 128.523 144.936 1.00 91.93 12 ARG E O 1
ATOM 8721 N N . TRP E 1 14 ? 167.092 126.793 145.885 1.00 91.21 13 TRP E N 1
ATOM 8722 C CA . TRP E 1 14 ? 167.083 125.973 144.667 1.00 91.21 13 TRP E CA 1
ATOM 8723 C C . TRP E 1 14 ? 166.113 126.556 143.633 1.00 91.21 13 TRP E C 1
ATOM 8724 O O . TRP E 1 14 ? 166.465 126.644 142.468 1.00 91.21 13 TRP E O 1
ATOM 8745 N N . ILE E 1 15 ? 164.938 127.041 144.039 1.00 87.87 14 ILE E N 1
ATOM 8746 C CA . ILE E 1 15 ? 163.997 127.769 143.178 1.00 87.87 14 ILE E CA 1
ATOM 8747 C C . ILE E 1 15 ? 164.623 129.075 142.642 1.00 87.87 14 ILE E C 1
ATOM 8748 O O . ILE E 1 15 ? 164.464 129.373 141.465 1.00 87.87 14 ILE E O 1
ATOM 8764 N N . LEU E 1 16 ? 165.417 129.817 143.419 1.00 90.06 15 LEU E N 1
ATOM 8765 C CA . LEU E 1 16 ? 166.191 130.972 142.937 1.00 90.06 15 LEU E CA 1
ATOM 8766 C C . LEU E 1 16 ? 167.221 130.543 141.885 1.00 90.06 15 LEU E C 1
ATOM 8767 O O . LEU E 1 16 ? 167.250 131.108 140.796 1.00 90.06 15 LEU E O 1
ATOM 8783 N N . LEU E 1 17 ? 168.038 129.523 142.168 1.00 86.78 16 LEU E N 1
ATOM 8784 C CA . LEU E 1 17 ? 169.007 129.040 141.187 1.00 86.78 16 LEU E CA 1
ATOM 8785 C C . LEU E 1 17 ? 168.317 128.530 139.931 1.00 86.78 16 LEU E C 1
ATOM 8786 O O . LEU E 1 17 ? 168.780 128.836 138.846 1.00 86.78 16 LEU E O 1
ATOM 8802 N N . LEU E 1 18 ? 167.203 127.806 140.038 1.00 86.71 17 LEU E N 1
ATOM 8803 C CA . LEU E 1 18 ? 166.426 127.412 138.869 1.00 86.71 17 LEU E CA 1
ATOM 8804 C C . LEU E 1 18 ? 165.821 128.631 138.172 1.00 86.71 17 LEU E C 1
ATOM 8805 O O . LEU E 1 18 ? 165.734 128.636 136.951 1.00 86.71 17 LEU E O 1
ATOM 8821 N N . GLY E 1 19 ? 165.513 129.704 138.887 1.00 87.50 18 GLY E N 1
ATOM 8822 C CA . GLY E 1 19 ? 165.140 130.985 138.298 1.00 87.50 18 GLY E CA 1
ATOM 8823 C C . GLY E 1 19 ? 166.295 131.672 137.567 1.00 87.50 18 GLY E C 1
ATOM 8824 O O . GLY E 1 19 ? 166.097 132.208 136.482 1.00 87.50 18 GLY E O 1
ATOM 8828 N N . LEU E 1 20 ? 167.516 131.605 138.096 1.00 89.44 19 LEU E N 1
ATOM 8829 C CA . LEU E 1 20 ? 168.729 132.120 137.451 1.00 89.44 19 LEU E CA 1
ATOM 8830 C C . LEU E 1 20 ? 169.183 131.233 136.278 1.00 89.44 19 LEU E C 1
ATOM 8831 O O . LEU E 1 20 ? 169.655 131.761 135.277 1.00 89.44 19 LEU E O 1
ATOM 8847 N N . LEU E 1 21 ? 168.977 129.912 136.336 1.00 86.14 20 LEU E N 1
ATOM 8848 C CA . LEU E 1 21 ? 169.128 129.004 135.197 1.00 86.14 20 LEU E CA 1
ATOM 8849 C C . LEU E 1 21 ? 168.058 129.263 134.148 1.00 86.14 20 LEU E C 1
ATOM 8850 O O . LEU E 1 21 ? 168.390 129.316 132.978 1.00 86.14 20 LEU E O 1
ATOM 8866 N N . VAL E 1 22 ? 166.803 129.504 134.518 1.00 88.20 21 VAL E N 1
ATOM 8867 C CA . VAL E 1 22 ? 165.805 129.986 133.562 1.00 88.20 21 VAL E CA 1
ATOM 8868 C C . VAL E 1 22 ? 166.233 131.334 132.997 1.00 88.20 21 VAL E C 1
ATOM 8869 O O . VAL E 1 22 ? 166.122 131.537 131.796 1.00 88.20 21 VAL E O 1
ATOM 8882 N N . LEU E 1 23 ? 166.831 132.224 133.786 1.00 89.87 22 LEU E N 1
ATOM 8883 C CA . LEU E 1 23 ? 167.430 133.445 133.255 1.00 89.87 22 LEU E CA 1
ATOM 8884 C C . LEU E 1 23 ? 168.500 133.143 132.187 1.00 89.87 22 LEU E C 1
ATOM 8885 O O . LEU E 1 23 ? 168.337 133.539 131.036 1.00 89.87 22 LEU E O 1
ATOM 8889 N N . VAL E 1 24 ? 169.548 132.375 132.513 1.00 85.00 23 VAL E N 1
ATOM 8890 C CA . VAL E 1 24 ? 170.652 132.028 131.596 1.00 85.00 23 VAL E CA 1
ATOM 8891 C C . VAL E 1 24 ? 170.183 131.205 130.405 1.00 85.00 23 VAL E C 1
ATOM 8892 O O . VAL E 1 24 ? 170.658 131.397 129.296 1.00 85.00 23 VAL E O 1
ATOM 8905 N N . GLY E 1 25 ? 169.210 130.329 130.599 1.00 88.77 24 GLY E N 1
ATOM 8906 C CA . GLY E 1 25 ? 168.631 129.491 129.554 1.00 88.77 24 GLY E CA 1
ATOM 8907 C C . GLY E 1 25 ? 167.788 130.290 128.568 1.00 88.77 24 GLY E C 1
ATOM 8908 O O . GLY E 1 25 ? 167.967 130.186 127.360 1.00 88.77 24 GLY E O 1
ATOM 8912 N N . PHE E 1 26 ? 166.898 131.146 129.056 1.00 88.36 25 PHE E N 1
ATOM 8913 C CA . PHE E 1 26 ? 166.071 131.959 128.178 1.00 88.36 25 PHE E CA 1
ATOM 8914 C C . PHE E 1 26 ? 166.885 133.131 127.593 1.00 88.36 25 PHE E C 1
ATOM 8915 O O . PHE E 1 26 ? 166.694 133.466 126.429 1.00 88.36 25 PHE E O 1
ATOM 8932 N N . VAL E 1 27 ? 167.874 133.690 128.299 1.00 89.21 26 VAL E N 1
ATOM 8933 C CA . VAL E 1 27 ? 168.826 134.651 127.711 1.00 89.21 26 VAL E CA 1
ATOM 8934 C C . VAL E 1 27 ? 169.757 134.004 126.673 1.00 89.21 26 VAL E C 1
ATOM 8935 O O . VAL E 1 27 ? 169.948 134.591 125.612 1.00 89.21 26 VAL E O 1
ATOM 8948 N N . VAL E 1 28 ? 170.309 132.797 126.883 1.00 87.64 27 VAL E N 1
ATOM 8949 C CA . VAL E 1 28 ? 171.144 132.151 125.847 1.00 87.64 27 VAL E CA 1
ATOM 8950 C C . VAL E 1 28 ? 170.309 131.738 124.637 1.00 87.64 27 VAL E C 1
ATOM 8951 O O . VAL E 1 28 ? 170.737 131.937 123.506 1.00 87.64 27 VAL E O 1
ATOM 8964 N N . LEU E 1 29 ? 169.069 131.278 124.832 1.00 89.33 28 LEU E N 1
ATOM 8965 C CA . LEU E 1 29 ? 168.132 131.140 123.719 1.00 89.33 28 LEU E CA 1
ATOM 8966 C C . LEU E 1 29 ? 167.876 132.502 123.058 1.00 89.33 28 LEU E C 1
ATOM 8967 O O . LEU E 1 29 ? 167.894 132.583 121.837 1.00 89.33 28 LEU E O 1
ATOM 8983 N N . ALA E 1 30 ? 167.730 133.594 123.804 1.00 90.85 29 ALA E N 1
ATOM 8984 C CA . ALA E 1 30 ? 167.559 134.917 123.200 1.00 90.85 29 ALA E CA 1
ATOM 8985 C C . ALA E 1 30 ? 168.809 135.395 122.427 1.00 90.85 29 ALA E C 1
ATOM 8986 O O . ALA E 1 30 ? 168.701 136.269 121.567 1.00 90.85 29 ALA E O 1
ATOM 8993 N N . TYR E 1 31 ? 169.984 134.810 122.690 1.00 87.87 30 TYR E N 1
ATOM 8994 C CA . TYR E 1 31 ? 171.221 135.034 121.929 1.00 87.87 30 TYR E CA 1
ATOM 8995 C C . TYR E 1 31 ? 171.372 134.077 120.725 1.00 87.87 30 TYR E C 1
ATOM 8996 O O . TYR E 1 31 ? 171.971 134.434 119.707 1.00 87.87 30 TYR E O 1
ATOM 9014 N N . LEU E 1 32 ? 170.805 132.873 120.817 1.00 91.03 31 LEU E N 1
ATOM 9015 C CA . LEU E 1 32 ? 170.838 131.842 119.782 1.00 91.03 31 LEU E CA 1
ATOM 9016 C C . LEU E 1 32 ? 169.749 132.009 118.713 1.00 91.03 31 LEU E C 1
ATOM 9017 O O . LEU E 1 32 ? 170.007 131.766 117.535 1.00 91.03 31 LEU E O 1
ATOM 9033 N N . GLU E 1 33 ? 168.531 132.376 119.107 1.00 95.95 32 GLU E N 1
ATOM 9034 C CA . GLU E 1 33 ? 167.360 132.333 118.233 1.00 95.95 32 GLU E CA 1
ATOM 9035 C C . GLU E 1 33 ? 167.360 133.399 117.123 1.00 95.95 32 GLU E C 1
ATOM 9036 O O . GLU E 1 33 ? 167.853 134.513 117.298 1.00 95.95 32 GLU E O 1
ATOM 9048 N N . ARG E 1 34 ? 166.799 133.056 115.954 1.00 102.68 33 ARG E N 1
ATOM 9049 C CA . ARG E 1 34 ? 166.958 133.791 114.679 1.00 102.68 33 ARG E CA 1
ATOM 9050 C C . ARG E 1 34 ? 165.713 134.564 114.209 1.00 102.68 33 ARG E C 1
ATOM 9051 O O . ARG E 1 34 ? 165.621 134.934 113.041 1.00 102.68 33 ARG E O 1
ATOM 9072 N N . SER E 1 35 ? 164.766 134.829 115.109 1.00 99.99 34 SER E N 1
ATOM 9073 C CA . SER E 1 35 ? 163.600 135.691 114.866 1.00 99.99 34 SER E CA 1
ATOM 9074 C C . SER E 1 35 ? 163.356 136.645 116.042 1.00 99.99 34 SER E C 1
ATOM 9075 O O . SER E 1 35 ? 163.342 136.191 117.190 1.00 99.99 34 SER E O 1
ATOM 9083 N N . PRO E 1 36 ? 163.085 137.940 115.802 1.00 96.63 35 PRO E N 1
ATOM 9084 C CA . PRO E 1 36 ? 162.826 138.887 116.882 1.00 96.63 35 PRO E CA 1
ATOM 9085 C C . PRO E 1 36 ? 161.538 138.545 117.645 1.00 96.63 35 PRO E C 1
ATOM 9086 O O . PRO E 1 36 ? 161.489 138.693 118.861 1.00 96.63 35 PRO E O 1
ATOM 9097 N N . LEU E 1 37 ? 160.526 137.994 116.965 1.00 96.61 36 LEU E N 1
ATOM 9098 C CA . LEU E 1 37 ? 159.273 137.543 117.591 1.00 96.61 36 LEU E CA 1
ATOM 9099 C C . LEU E 1 37 ? 159.486 136.321 118.498 1.00 96.61 36 LEU E C 1
ATOM 9100 O O . LEU E 1 37 ? 158.878 136.235 119.564 1.00 96.61 36 LEU E O 1
ATOM 9116 N N . ILE E 1 38 ? 160.401 135.415 118.132 1.00 96.24 37 ILE E N 1
ATOM 9117 C CA . ILE E 1 38 ? 160.826 134.331 119.031 1.00 96.24 37 ILE E CA 1
ATOM 9118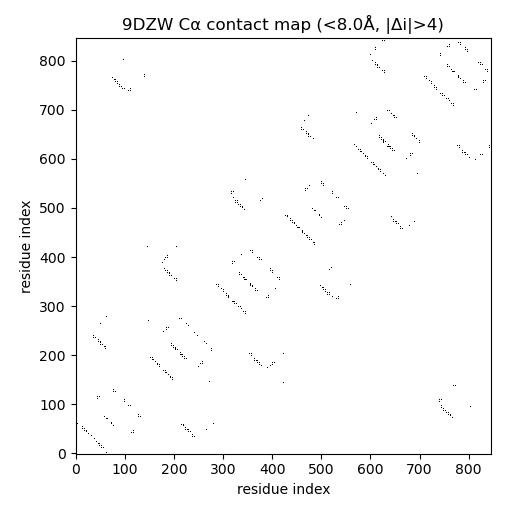 C C . ILE E 1 38 ? 161.626 134.905 120.200 1.00 96.24 37 ILE E C 1
ATOM 9119 O O . ILE E 1 38 ? 161.345 134.547 121.338 1.00 96.24 37 ILE E O 1
ATOM 9135 N N . ARG E 1 39 ? 162.570 135.831 119.960 1.00 93.66 38 ARG E N 1
ATOM 9136 C CA . ARG E 1 39 ? 163.379 136.475 121.023 1.00 93.66 38 ARG E CA 1
ATOM 9137 C C . ARG E 1 39 ? 162.517 137.245 122.020 1.00 93.66 38 ARG E C 1
ATOM 9138 O O . ARG E 1 39 ? 162.747 137.142 123.222 1.00 93.66 38 ARG E O 1
ATOM 9159 N N . ALA E 1 40 ? 161.501 137.957 121.535 1.00 89.36 39 ALA E N 1
ATOM 9160 C CA . ALA E 1 40 ? 160.510 138.641 122.350 1.00 89.36 39 ALA E CA 1
ATOM 9161 C C . ALA E 1 40 ? 159.727 137.658 123.230 1.00 89.36 39 ALA E C 1
ATOM 9162 O O . ALA E 1 40 ? 159.677 137.819 124.446 1.00 89.36 39 ALA E O 1
ATOM 9169 N N . PHE E 1 41 ? 159.169 136.597 122.650 1.00 88.88 40 PHE E N 1
ATOM 9170 C CA . PHE E 1 41 ? 158.457 135.596 123.434 1.00 88.88 40 PHE E CA 1
ATOM 9171 C C . PHE E 1 41 ? 159.375 134.899 124.434 1.00 88.88 40 PHE E C 1
ATOM 9172 O O . PHE E 1 41 ? 159.029 134.789 125.601 1.00 88.88 40 PHE E O 1
ATOM 9189 N N . VAL E 1 42 ? 160.553 134.453 124.002 1.00 91.14 41 VAL E N 1
ATOM 9190 C CA . VAL E 1 42 ? 161.523 133.774 124.865 1.00 91.14 41 VAL E CA 1
ATOM 9191 C C . VAL E 1 42 ? 161.924 134.676 126.030 1.00 91.14 41 VAL E C 1
ATOM 9192 O O . VAL E 1 42 ? 161.739 134.290 127.173 1.00 91.14 41 VAL E O 1
ATOM 9205 N N . LEU E 1 43 ? 162.441 135.884 125.798 1.00 89.31 42 LEU E N 1
ATOM 9206 C CA . LEU E 1 43 ? 162.921 136.725 126.896 1.00 89.31 42 LEU E CA 1
ATOM 9207 C C . LEU E 1 43 ? 161.769 137.141 127.823 1.00 89.31 42 LEU E C 1
ATOM 9208 O O . LEU E 1 43 ? 161.904 137.065 129.041 1.00 89.31 42 LEU E O 1
ATOM 9224 N N . SER E 1 44 ? 160.600 137.460 127.251 1.00 88.94 43 SER E N 1
ATOM 9225 C CA . SER E 1 44 ? 159.356 137.714 127.989 1.00 88.94 43 SER E CA 1
ATOM 9226 C C . SER E 1 44 ? 158.959 136.525 128.873 1.00 88.94 43 SER E C 1
ATOM 9227 O O . SER E 1 44 ? 158.825 136.669 130.086 1.00 88.94 43 SER E O 1
ATOM 9235 N N . ALA E 1 45 ? 158.882 135.319 128.314 1.00 86.15 44 ALA E N 1
ATOM 9236 C CA . ALA E 1 45 ? 158.702 134.109 129.092 1.00 86.15 44 ALA E CA 1
ATOM 9237 C C . ALA E 1 45 ? 159.808 133.960 130.135 1.00 86.15 44 ALA E C 1
ATOM 9238 O O . ALA E 1 45 ? 159.505 133.629 131.272 1.00 86.15 44 ALA E O 1
ATOM 9245 N N . GLY E 1 46 ? 161.055 134.304 129.816 1.00 88.00 45 GLY E N 1
ATOM 9246 C CA . GLY E 1 46 ? 162.160 134.307 130.767 1.00 88.00 45 GLY E CA 1
ATOM 9247 C C . GLY E 1 46 ? 161.829 135.110 132.026 1.00 88.00 45 GLY E C 1
ATOM 9248 O O . GLY E 1 46 ? 161.868 134.574 133.131 1.00 88.00 45 GLY E O 1
ATOM 9252 N N . VAL E 1 47 ? 161.411 136.370 131.888 1.00 86.94 46 VAL E N 1
ATOM 9253 C CA . VAL E 1 47 ? 161.041 137.179 133.062 1.00 86.94 46 VAL E CA 1
ATOM 9254 C C . VAL E 1 47 ? 159.668 136.843 133.645 1.00 86.94 46 VAL E C 1
ATOM 9255 O O . VAL E 1 47 ? 159.492 136.938 134.856 1.00 86.94 46 VAL E O 1
ATOM 9268 N N . VAL E 1 48 ? 158.708 136.375 132.850 1.00 85.52 47 VAL E N 1
ATOM 9269 C CA . VAL E 1 48 ? 157.401 135.914 133.349 1.00 85.52 47 VAL E CA 1
ATOM 9270 C C . VAL E 1 48 ? 157.548 134.640 134.196 1.00 85.52 47 VAL E C 1
ATOM 9271 O O . VAL E 1 48 ? 156.800 134.423 135.149 1.00 85.52 47 VAL E O 1
ATOM 9284 N N . LEU E 1 49 ? 158.569 133.831 133.909 1.00 88.43 48 LEU E N 1
ATOM 9285 C CA . LEU E 1 49 ? 158.978 132.686 134.716 1.00 88.43 48 LEU E CA 1
ATOM 9286 C C . LEU E 1 49 ? 159.853 133.103 135.903 1.00 88.43 48 LEU E C 1
ATOM 9287 O O . LEU E 1 49 ? 159.595 132.640 137.008 1.00 88.43 48 LEU E O 1
ATOM 9303 N N . VAL E 1 50 ? 160.824 134.016 135.740 1.00 86.96 49 VAL E N 1
ATOM 9304 C CA . VAL E 1 50 ? 161.581 134.580 136.885 1.00 86.96 49 VAL E CA 1
ATOM 9305 C C . VAL E 1 50 ? 160.628 135.193 137.906 1.00 86.96 49 VAL E C 1
ATOM 9306 O O . VAL E 1 50 ? 160.786 134.954 139.093 1.00 86.96 49 VAL E O 1
ATOM 9319 N N . ALA E 1 51 ? 159.570 135.876 137.481 1.00 82.76 50 ALA E N 1
ATOM 9320 C CA . ALA E 1 51 ? 158.514 136.327 138.371 1.00 82.76 50 ALA E CA 1
ATOM 9321 C C . ALA E 1 51 ? 157.814 135.177 139.116 1.00 82.76 50 ALA E C 1
ATOM 9322 O O . ALA E 1 51 ? 157.484 135.315 140.285 1.00 82.76 50 ALA E O 1
ATOM 9329 N N . LEU E 1 52 ? 157.628 134.016 138.495 1.00 82.31 51 LEU E N 1
ATOM 9330 C CA . LEU E 1 52 ? 157.109 132.827 139.166 1.00 82.31 51 LEU E CA 1
ATOM 9331 C C . LEU E 1 52 ? 158.096 132.264 140.195 1.00 82.31 51 LEU E C 1
ATOM 9332 O O . LEU E 1 52 ? 157.701 131.910 141.305 1.00 82.31 51 LEU E O 1
ATOM 9336 N N . PHE E 1 53 ? 159.395 132.244 139.896 1.00 85.66 52 PHE E N 1
ATOM 9337 C CA . PHE E 1 53 ? 160.405 131.890 140.899 1.00 85.66 52 PHE E CA 1
ATOM 9338 C C . PHE E 1 53 ? 160.453 132.939 142.028 1.00 85.66 52 PHE E C 1
ATOM 9339 O O . PHE E 1 53 ? 160.540 132.578 143.195 1.00 85.66 52 PHE E O 1
ATOM 9356 N N . ALA E 1 54 ? 160.283 134.227 141.722 1.00 84.48 53 ALA E N 1
ATOM 9357 C CA . ALA E 1 54 ? 160.101 135.296 142.708 1.00 84.48 53 ALA E CA 1
ATOM 9358 C C . ALA E 1 54 ? 158.813 135.128 143.540 1.00 84.48 53 ALA E C 1
ATOM 9359 O O . ALA E 1 54 ? 158.812 135.411 144.731 1.00 84.48 53 ALA E O 1
ATOM 9366 N N . ALA E 1 55 ? 157.733 134.615 142.958 1.00 87.11 54 ALA E N 1
ATOM 9367 C CA . ALA E 1 55 ? 156.524 134.278 143.699 1.00 87.11 54 ALA E CA 1
ATOM 9368 C C . ALA E 1 55 ? 156.818 133.163 144.709 1.00 87.11 54 ALA E C 1
ATOM 9369 O O . ALA E 1 55 ? 156.589 133.354 145.897 1.00 87.11 54 ALA E O 1
ATOM 9376 N N . ALA E 1 56 ? 157.399 132.035 144.285 1.00 90.07 55 ALA E N 1
ATOM 9377 C CA . ALA E 1 56 ? 157.745 130.963 145.219 1.00 90.07 55 ALA E CA 1
ATOM 9378 C C . ALA E 1 56 ? 158.759 131.432 146.273 1.00 90.07 55 ALA E C 1
ATOM 9379 O O . ALA E 1 56 ? 158.592 131.121 147.445 1.00 90.07 55 ALA E O 1
ATOM 9386 N N . LEU E 1 57 ? 159.740 132.263 145.897 1.00 88.12 56 LEU E N 1
ATOM 9387 C CA . LEU E 1 57 ? 160.606 132.983 146.839 1.00 88.12 56 LEU E CA 1
ATOM 9388 C C . LEU E 1 57 ? 159.762 133.763 147.857 1.00 88.12 56 LEU E C 1
ATOM 9389 O O . LEU E 1 57 ? 159.872 133.503 149.052 1.00 88.12 56 LEU E O 1
ATOM 9405 N N . ALA E 1 58 ? 158.876 134.658 147.412 1.00 87.09 57 ALA E N 1
ATOM 9406 C CA . ALA E 1 58 ? 158.026 135.446 148.293 1.00 87.09 57 ALA E CA 1
ATOM 9407 C C . ALA E 1 58 ? 157.203 134.568 149.241 1.00 87.09 57 ALA E C 1
ATOM 9408 O O . ALA E 1 58 ? 157.241 134.781 150.449 1.00 87.09 57 ALA E O 1
ATOM 9415 N N . TRP E 1 59 ? 156.521 133.539 148.739 1.00 89.13 58 TRP E N 1
ATOM 9416 C CA . TRP E 1 59 ? 155.712 132.662 149.582 1.00 89.13 58 TRP E CA 1
ATOM 9417 C C . TRP E 1 59 ? 156.564 131.907 150.604 1.00 89.13 58 TRP E C 1
ATOM 9418 O O . TRP E 1 59 ? 156.143 131.709 151.744 1.00 89.13 58 TRP E O 1
ATOM 9439 N N . LEU E 1 60 ? 157.791 131.548 150.245 1.00 90.80 59 LEU E N 1
ATOM 9440 C CA . LEU E 1 60 ? 158.707 130.896 151.167 1.00 90.80 59 LEU E CA 1
ATOM 9441 C C . LEU E 1 60 ? 159.310 131.893 152.171 1.00 90.80 59 LEU E C 1
ATOM 9442 O O . LEU E 1 60 ? 159.565 131.509 153.309 1.00 90.80 59 LEU E O 1
ATOM 9458 N N . TYR E 1 61 ? 159.419 133.181 151.854 1.00 88.53 60 TYR E N 1
ATOM 9459 C CA . TYR E 1 61 ? 159.741 134.203 152.855 1.00 88.53 60 TYR E CA 1
ATOM 9460 C C . TYR E 1 61 ? 158.579 134.461 153.826 1.00 88.53 60 TYR E C 1
ATOM 9461 O O . TYR E 1 61 ? 158.822 134.551 155.029 1.00 88.53 60 TYR E O 1
ATOM 9479 N N . LEU E 1 62 ? 157.317 134.516 153.363 1.00 89.95 61 LEU E N 1
ATOM 9480 C CA . LEU E 1 62 ? 156.138 134.687 154.245 1.00 89.95 61 LEU E CA 1
ATOM 9481 C C . LEU E 1 62 ? 156.000 133.536 155.252 1.00 89.95 61 LEU E C 1
ATOM 9482 O O . LEU E 1 62 ? 155.758 133.759 156.432 1.00 89.95 61 LEU E O 1
ATOM 9498 N N . ALA E 1 63 ? 156.200 132.300 154.809 1.00 93.50 62 ALA E N 1
ATOM 9499 C CA . ALA E 1 63 ? 156.214 131.150 155.695 1.00 93.50 62 ALA E CA 1
ATOM 9500 C C . ALA E 1 63 ? 157.354 131.222 156.711 1.00 93.50 62 ALA E C 1
ATOM 9501 O O . ALA E 1 63 ? 157.121 131.084 157.908 1.00 93.50 62 ALA E O 1
ATOM 9508 N N . ALA E 1 64 ? 158.579 131.488 156.244 1.00 97.06 63 ALA E N 1
ATOM 9509 C CA . ALA E 1 64 ? 159.777 131.568 157.080 1.00 97.06 63 ALA E CA 1
ATOM 9510 C C . ALA E 1 64 ? 159.699 132.656 158.171 1.00 97.06 63 ALA E C 1
ATOM 9511 O O . ALA E 1 64 ? 160.266 132.468 159.251 1.00 97.06 63 ALA E O 1
ATOM 9518 N N . ALA E 1 65 ? 158.981 133.753 157.920 1.00 95.58 64 ALA E N 1
ATOM 9519 C CA . ALA E 1 65 ? 158.632 134.744 158.939 1.00 95.58 64 ALA E CA 1
ATOM 9520 C C . ALA E 1 65 ? 157.494 134.260 159.866 1.00 95.58 64 ALA E C 1
ATOM 9521 O O . ALA E 1 65 ? 157.598 134.383 161.086 1.00 95.58 64 ALA E O 1
ATOM 9528 N N . LEU E 1 66 ? 156.419 133.691 159.309 1.00 96.63 65 LEU E N 1
ATOM 9529 C CA . LEU E 1 66 ? 155.226 133.301 160.067 1.00 96.63 65 LEU E CA 1
ATOM 9530 C C . LEU E 1 66 ? 155.454 132.125 161.026 1.00 96.63 65 LEU E C 1
ATOM 9531 O O . LEU E 1 66 ? 154.956 132.146 162.154 1.00 96.63 65 LEU E O 1
ATOM 9535 N N . LEU E 1 67 ? 156.231 131.105 160.632 1.00 98.57 66 LEU E N 1
ATOM 9536 C CA . LEU E 1 67 ? 156.444 129.893 161.446 1.00 98.57 66 LEU E CA 1
ATOM 9537 C C . LEU E 1 67 ? 157.296 130.137 162.709 1.00 98.57 66 LEU E C 1
ATOM 9538 O O . LEU E 1 67 ? 157.332 129.290 163.601 1.00 98.57 66 LEU E O 1
ATOM 9554 N N . GLY E 1 68 ? 157.918 131.314 162.830 1.00 98.93 67 GLY E N 1
ATOM 9555 C CA . GLY E 1 68 ? 158.542 131.796 164.067 1.00 98.93 67 GLY E CA 1
ATOM 9556 C C . GLY E 1 68 ? 157.548 132.202 165.170 1.00 98.93 67 GLY E C 1
ATOM 9557 O O . GLY E 1 68 ? 157.973 132.469 166.293 1.00 98.93 67 GLY E O 1
ATOM 9561 N N . ARG E 1 69 ? 156.239 132.246 164.884 1.00 108.53 68 ARG E N 1
ATOM 9562 C CA . ARG E 1 69 ? 155.196 132.602 165.852 1.00 108.53 68 ARG E CA 1
ATOM 9563 C C . ARG E 1 69 ? 153.887 131.801 165.723 1.00 108.53 68 ARG E C 1
ATOM 9564 O O . ARG E 1 69 ? 153.237 131.523 166.734 1.00 108.53 68 ARG E O 1
ATOM 9568 N N . SER E 1 70 ? 153.488 131.403 164.510 1.00 107.90 69 SER E N 1
ATOM 9569 C CA . SER E 1 70 ? 152.277 130.612 164.252 1.00 107.90 69 SER E CA 1
ATOM 9570 C C . SER E 1 70 ? 152.387 129.811 162.937 1.00 107.90 69 SER E C 1
ATOM 9571 O O . SER E 1 70 ? 152.020 130.317 161.872 1.00 107.90 69 SER E O 1
ATOM 9575 N N . PRO E 1 71 ? 152.881 128.558 162.962 1.00 103.14 70 PRO E N 1
ATOM 9576 C CA . PRO E 1 71 ? 153.042 127.710 161.771 1.00 103.14 70 PRO E CA 1
ATOM 9577 C C . PRO E 1 71 ? 151.785 127.538 160.897 1.00 103.14 70 PRO E C 1
ATOM 9578 O O . PRO E 1 71 ? 151.893 127.504 159.675 1.00 103.14 70 PRO E O 1
ATOM 9589 N N . LEU E 1 72 ? 150.586 127.499 161.483 1.00 104.87 71 LEU E N 1
ATOM 9590 C CA . LEU E 1 72 ? 149.329 127.418 160.724 1.00 104.87 71 LEU E CA 1
ATOM 9591 C C . LEU E 1 72 ? 149.068 128.652 159.838 1.00 104.87 71 LEU E C 1
ATOM 9592 O O . LEU E 1 72 ? 148.465 128.535 158.771 1.00 104.87 71 LEU E O 1
ATOM 9596 N N . LEU E 1 73 ? 149.587 129.822 160.219 1.00 101.16 72 LEU E N 1
ATOM 9597 C CA . LEU E 1 73 ? 149.626 131.007 159.364 1.00 101.16 72 LEU E CA 1
ATOM 9598 C C . LEU E 1 73 ? 150.636 130.864 158.215 1.00 101.16 72 LEU E C 1
ATOM 9599 O O . LEU E 1 73 ? 150.387 131.350 157.117 1.00 101.16 72 LEU E O 1
ATOM 9603 N N . ALA E 1 74 ? 151.750 130.155 158.418 1.00 99.11 73 ALA E N 1
ATOM 9604 C CA . ALA E 1 74 ? 152.696 129.849 157.352 1.00 99.11 73 ALA E CA 1
ATOM 9605 C C . ALA E 1 74 ? 152.084 128.896 156.320 1.00 99.11 73 ALA E C 1
ATOM 9606 O O . ALA E 1 74 ? 152.102 129.195 155.133 1.00 99.11 73 ALA E O 1
ATOM 9613 N N . LEU E 1 75 ? 151.467 127.799 156.760 1.00 102.08 74 LEU E N 1
ATOM 9614 C CA . LEU E 1 75 ? 150.723 126.885 155.883 1.00 102.08 74 LEU E CA 1
ATOM 9615 C C . LEU E 1 75 ? 149.712 127.660 155.027 1.00 102.08 74 LEU E C 1
ATOM 9616 O O . LEU E 1 75 ? 149.733 127.558 153.800 1.00 102.08 74 LEU E O 1
ATOM 9632 N N . VAL E 1 76 ? 148.889 128.503 155.658 1.00 103.81 75 VAL E N 1
ATOM 9633 C CA . VAL E 1 76 ? 147.946 129.381 154.951 1.00 103.81 75 VAL E CA 1
ATOM 9634 C C . VAL E 1 76 ? 148.648 130.332 153.970 1.00 103.81 75 VAL E C 1
ATOM 9635 O O . VAL E 1 76 ? 148.186 130.461 152.843 1.00 103.81 75 VAL E O 1
ATOM 9648 N N . ALA E 1 77 ? 149.777 130.954 154.321 1.00 98.07 76 ALA E N 1
ATOM 9649 C CA . ALA E 1 77 ? 150.533 131.794 153.390 1.00 98.07 76 ALA E CA 1
ATOM 9650 C C . ALA E 1 77 ? 151.072 130.996 152.193 1.00 98.07 76 ALA E C 1
ATOM 9651 O O . ALA E 1 77 ? 150.927 131.435 151.055 1.00 98.07 76 ALA E O 1
ATOM 9658 N N . LEU E 1 78 ? 151.615 129.800 152.420 1.00 95.16 77 LEU E N 1
ATOM 9659 C CA . LEU E 1 78 ? 152.012 128.904 151.331 1.00 95.16 77 LEU E CA 1
ATOM 9660 C C . LEU E 1 78 ? 150.818 128.579 150.420 1.00 95.16 77 LEU E C 1
ATOM 9661 O O . LEU E 1 78 ? 150.949 128.660 149.204 1.00 95.16 77 LEU E O 1
ATOM 9677 N N . ALA E 1 79 ? 149.642 128.272 150.975 1.00 99.06 78 ALA E N 1
ATOM 9678 C CA . ALA E 1 79 ? 148.445 127.998 150.188 1.00 99.06 78 ALA E CA 1
ATOM 9679 C C . ALA E 1 79 ? 147.927 129.233 149.425 1.00 99.06 78 ALA E C 1
ATOM 9680 O O . ALA E 1 79 ? 147.557 129.122 148.256 1.00 99.06 78 ALA E O 1
ATOM 9687 N N . LEU E 1 80 ? 147.923 130.420 150.036 1.00 96.23 79 LEU E N 1
ATOM 9688 C CA . LEU E 1 80 ? 147.490 131.657 149.375 1.00 96.23 79 LEU E CA 1
ATOM 9689 C C . LEU E 1 80 ? 148.422 132.014 148.219 1.00 96.23 79 LEU E C 1
ATOM 9690 O O . LEU E 1 80 ? 147.974 132.493 147.176 1.00 96.23 79 LEU E O 1
ATOM 9706 N N . GLY E 1 81 ? 149.712 131.719 148.394 1.00 90.03 80 GLY E N 1
ATOM 9707 C CA . GLY E 1 81 ? 150.742 131.790 147.365 1.00 90.03 80 GLY E CA 1
ATOM 9708 C C . GLY E 1 81 ? 150.587 130.732 146.277 1.00 90.03 80 GLY E C 1
ATOM 9709 O O . GLY E 1 81 ? 150.723 131.041 145.101 1.00 90.03 80 GLY E O 1
ATOM 9713 N N . LEU E 1 82 ? 150.202 129.511 146.631 1.00 91.53 81 LEU E N 1
ATOM 9714 C CA . LEU E 1 82 ? 149.889 128.442 145.689 1.00 91.53 81 LEU E CA 1
ATOM 9715 C C . LEU E 1 82 ? 148.824 128.903 144.694 1.00 91.53 81 LEU E C 1
ATOM 9716 O O . LEU E 1 82 ? 149.103 129.004 143.503 1.00 91.53 81 LEU E O 1
ATOM 9732 N N . ILE E 1 83 ? 147.633 129.280 145.162 1.00 88.84 82 ILE E N 1
ATOM 9733 C CA . ILE E 1 83 ? 146.559 129.738 144.277 1.00 88.84 82 ILE E CA 1
ATOM 9734 C C . ILE E 1 83 ? 146.957 130.971 143.451 1.00 88.84 82 ILE E C 1
ATOM 9735 O O . ILE E 1 83 ? 146.679 131.032 142.259 1.00 88.84 82 ILE E O 1
ATOM 9739 N N . THR E 1 84 ? 147.673 131.927 144.057 1.00 87.21 83 THR E N 1
ATOM 9740 C CA . THR E 1 84 ? 148.133 133.160 143.387 1.00 87.21 83 THR E CA 1
ATOM 9741 C C . THR E 1 84 ? 149.183 132.881 142.303 1.00 87.21 83 THR E C 1
ATOM 9742 O O . THR E 1 84 ? 149.102 133.433 141.210 1.00 87.21 83 THR E O 1
ATOM 9753 N N . LEU E 1 85 ? 150.130 131.972 142.551 1.00 85.98 84 LEU E N 1
ATOM 9754 C CA . LEU E 1 85 ? 151.110 131.509 141.563 1.00 85.98 84 LEU E CA 1
ATOM 9755 C C . LEU E 1 85 ? 150.482 130.613 140.491 1.00 85.98 84 LEU E C 1
ATOM 9756 O O . LEU E 1 85 ? 150.863 130.680 139.325 1.00 85.98 84 LEU E O 1
ATOM 9760 N N . ALA E 1 86 ? 149.459 129.832 140.842 1.00 87.59 85 ALA E N 1
ATOM 9761 C CA . ALA E 1 86 ? 148.657 129.084 139.886 1.00 87.59 85 ALA E CA 1
ATOM 9762 C C . ALA E 1 86 ? 147.833 130.007 138.968 1.00 87.59 85 ALA E C 1
ATOM 9763 O O . ALA E 1 86 ? 147.792 129.805 137.756 1.00 87.59 85 ALA E O 1
ATOM 9770 N N . ALA E 1 87 ? 147.248 131.077 139.506 1.00 85.64 86 ALA E N 1
ATOM 9771 C CA . ALA E 1 87 ? 146.639 132.122 138.690 1.00 85.64 86 ALA E CA 1
ATOM 9772 C C . ALA E 1 87 ? 147.684 132.746 137.754 1.00 85.64 86 ALA E C 1
ATOM 9773 O O . ALA E 1 87 ? 147.421 132.865 136.563 1.00 85.64 86 ALA E O 1
ATOM 9780 N N . ALA E 1 88 ? 148.891 133.046 138.240 1.00 85.33 87 ALA E N 1
ATOM 9781 C CA . ALA E 1 88 ? 149.973 133.537 137.392 1.00 85.33 87 ALA E CA 1
ATOM 9782 C C . ALA E 1 88 ? 150.331 132.545 136.264 1.00 85.33 87 ALA E C 1
ATOM 9783 O O . ALA E 1 88 ? 150.485 132.966 135.118 1.00 85.33 87 ALA E O 1
ATOM 9790 N N . SER E 1 89 ? 150.352 131.234 136.537 1.00 85.49 88 SER E N 1
ATOM 9791 C CA . SER E 1 89 ? 150.429 130.186 135.502 1.00 85.49 88 SER E CA 1
ATOM 9792 C C . SER E 1 89 ? 149.285 130.292 134.492 1.00 85.49 88 SER E C 1
ATOM 9793 O O . SER E 1 89 ? 149.530 130.396 133.295 1.00 85.49 88 SER E O 1
ATOM 9801 N N . ALA E 1 90 ? 148.035 130.333 134.962 1.00 83.50 89 ALA E N 1
ATOM 9802 C CA . ALA E 1 90 ? 146.842 130.394 134.115 1.00 83.50 89 ALA E CA 1
ATOM 9803 C C . ALA E 1 90 ? 146.828 131.641 133.208 1.00 83.50 89 ALA E C 1
ATOM 9804 O O . ALA E 1 90 ? 146.673 131.532 131.991 1.00 83.50 89 ALA E O 1
ATOM 9811 N N . ALA E 1 91 ? 147.067 132.824 133.781 1.00 83.45 90 ALA E N 1
ATOM 9812 C CA . ALA E 1 91 ? 147.173 134.075 133.039 1.00 83.45 90 ALA E CA 1
ATOM 9813 C C . ALA E 1 91 ? 148.328 134.038 132.033 1.00 83.45 90 ALA E C 1
ATOM 9814 O O . ALA E 1 91 ? 148.152 134.437 130.882 1.00 83.45 90 ALA E O 1
ATOM 9821 N N . MET E 1 92 ? 149.484 133.494 132.416 1.00 89.81 91 MET E N 1
ATOM 9822 C CA . MET E 1 92 ? 150.591 133.275 131.483 1.00 89.81 91 MET E CA 1
ATOM 9823 C C . MET E 1 92 ? 150.174 132.346 130.335 1.00 89.81 91 MET E C 1
ATOM 9824 O O . MET E 1 92 ? 150.392 132.682 129.173 1.00 89.81 91 MET E O 1
ATOM 9838 N N . ALA E 1 93 ? 149.523 131.221 130.634 1.00 86.44 92 ALA E N 1
ATOM 9839 C CA . ALA E 1 93 ? 149.071 130.267 129.635 1.00 86.44 92 ALA E CA 1
ATOM 9840 C C . ALA E 1 93 ? 148.075 130.904 128.665 1.00 86.44 92 ALA E C 1
ATOM 9841 O O . ALA E 1 93 ? 148.267 130.815 127.457 1.00 86.44 92 ALA E O 1
ATOM 9848 N N . ALA E 1 94 ? 147.081 131.637 129.162 1.00 89.22 93 ALA E N 1
ATOM 9849 C CA . ALA E 1 94 ? 146.150 132.342 128.288 1.00 89.22 93 ALA E CA 1
ATOM 9850 C C . ALA E 1 94 ? 146.896 133.345 127.392 1.00 89.22 93 ALA E C 1
ATOM 9851 O O . ALA E 1 94 ? 146.726 133.355 126.174 1.00 89.22 93 ALA E O 1
ATOM 9858 N N . THR E 1 95 ? 147.787 134.144 127.986 1.00 87.48 94 THR E N 1
ATOM 9859 C CA . THR E 1 95 ? 148.587 135.150 127.270 1.00 87.48 94 THR E CA 1
ATOM 9860 C C . THR E 1 95 ? 149.390 134.510 126.140 1.00 87.48 94 THR E C 1
ATOM 9861 O O . THR E 1 95 ? 149.379 134.971 125.002 1.00 87.48 94 THR E O 1
ATOM 9872 N N . PHE E 1 96 ? 150.059 133.401 126.430 1.00 88.48 95 PHE E N 1
ATOM 9873 C CA . PHE E 1 96 ? 150.878 132.703 125.451 1.00 88.48 95 PHE E CA 1
ATOM 9874 C C . PHE E 1 96 ? 150.029 131.989 124.392 1.00 88.48 95 PHE E C 1
ATOM 9875 O O . PHE E 1 96 ? 150.401 131.985 123.221 1.00 88.48 95 PHE E O 1
ATOM 9892 N N . ALA E 1 97 ? 148.842 131.492 124.739 1.00 86.25 96 ALA E N 1
ATOM 9893 C CA . ALA E 1 97 ? 147.886 131.005 123.745 1.00 86.25 96 ALA E CA 1
ATOM 9894 C C . ALA E 1 97 ? 147.452 132.144 122.804 1.00 86.25 96 ALA E C 1
ATOM 9895 O O . ALA E 1 97 ? 147.291 131.924 121.605 1.00 86.25 96 ALA E O 1
ATOM 9902 N N . HIS E 1 98 ? 147.320 133.371 123.315 1.00 87.55 97 HIS E N 1
ATOM 9903 C CA . HIS E 1 98 ? 146.910 134.519 122.510 1.00 87.55 97 HIS E CA 1
ATOM 9904 C C . HIS E 1 98 ? 147.981 134.898 121.485 1.00 87.55 97 HIS E C 1
ATOM 9905 O O . HIS E 1 98 ? 147.674 135.129 120.315 1.00 87.55 97 HIS E O 1
ATOM 9919 N N . LEU E 1 99 ? 149.249 134.922 121.904 1.00 85.46 98 LEU E N 1
ATOM 9920 C CA . LEU E 1 99 ? 150.373 135.195 121.007 1.00 85.46 98 LEU E CA 1
ATOM 9921 C C . LEU E 1 99 ? 150.589 134.057 120.000 1.00 85.46 98 LEU E C 1
ATOM 9922 O O . LEU E 1 99 ? 150.889 134.338 118.845 1.00 85.46 98 LEU E O 1
ATOM 9938 N N . LEU E 1 100 ? 150.382 132.789 120.386 1.00 88.40 99 LEU E N 1
ATOM 9939 C CA . LEU E 1 100 ? 150.414 131.639 119.463 1.00 88.40 99 LEU E CA 1
ATOM 9940 C C . LEU E 1 100 ? 149.344 131.728 118.371 1.00 88.40 99 LEU E C 1
ATOM 9941 O O . LEU E 1 100 ? 149.588 131.277 117.251 1.00 88.40 99 LEU E O 1
ATOM 9957 N N . LEU E 1 101 ? 148.181 132.316 118.662 1.00 88.97 100 LEU E N 1
ATOM 9958 C CA . LEU E 1 101 ? 147.149 132.542 117.657 1.00 88.97 100 LEU E CA 1
ATOM 9959 C C . LEU E 1 101 ? 147.536 133.663 116.681 1.00 88.97 100 LEU E C 1
ATOM 9960 O O . LEU E 1 101 ? 147.446 133.462 115.471 1.00 88.97 100 LEU E O 1
ATOM 9976 N N . GLU E 1 102 ? 147.995 134.816 117.170 1.00 93.41 101 GLU E N 1
ATOM 9977 C CA . GLU E 1 102 ? 148.315 135.956 116.297 1.00 93.41 101 GLU E CA 1
ATOM 9978 C C . GLU E 1 102 ? 149.682 135.843 115.585 1.00 93.41 101 GLU E C 1
ATOM 9979 O O . GLU E 1 102 ? 149.831 136.370 114.480 1.00 93.41 101 GLU E O 1
ATOM 9991 N N . ALA E 1 103 ? 150.674 135.156 116.164 1.00 91.84 102 ALA E N 1
ATOM 9992 C CA . ALA E 1 103 ? 152.005 135.015 115.576 1.00 91.84 102 ALA E CA 1
ATOM 9993 C C . ALA E 1 103 ? 151.985 134.300 114.211 1.00 91.84 102 ALA E C 1
ATOM 9994 O O . ALA E 1 103 ? 151.154 133.413 113.988 1.00 91.84 102 ALA E O 1
ATOM 10001 N N . PRO E 1 104 ? 152.908 134.628 113.289 1.00 96.17 103 PRO E N 1
ATOM 10002 C CA . PRO E 1 104 ? 152.985 133.983 111.979 1.00 96.17 103 PRO E CA 1
ATOM 10003 C C . PRO E 1 104 ? 153.454 132.516 112.089 1.00 96.17 103 PRO E C 1
ATOM 10004 O O . PRO E 1 104 ? 154.235 132.199 112.996 1.00 96.17 103 PRO E O 1
ATOM 10015 N N . PRO E 1 105 ? 153.027 131.616 111.182 1.00 98.17 104 PRO E N 1
ATOM 10016 C CA . PRO E 1 105 ? 153.263 130.174 111.286 1.00 98.17 104 PRO E CA 1
ATOM 10017 C C . PRO E 1 105 ? 154.713 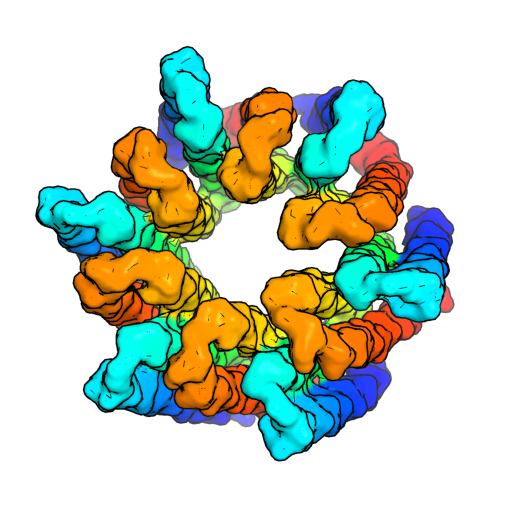129.772 111.571 1.00 98.17 104 PRO E C 1
ATOM 10018 O O . PRO E 1 105 ? 154.967 128.967 112.466 1.00 98.17 104 PRO E O 1
ATOM 10029 N N . GLU E 1 106 ? 155.681 130.361 110.874 1.00 101.40 105 GLU E N 1
ATOM 10030 C CA . GLU E 1 106 ? 157.102 130.034 111.025 1.00 101.40 105 GLU E CA 1
ATOM 10031 C C . GLU E 1 106 ? 157.638 130.244 112.452 1.00 101.40 105 GLU E C 1
ATOM 10032 O O . GLU E 1 106 ? 158.613 129.595 112.833 1.00 101.40 105 GLU E O 1
ATOM 10044 N N . TYR E 1 107 ? 156.991 131.091 113.262 1.00 97.39 106 TYR E N 1
ATOM 10045 C CA . TYR E 1 107 ? 157.339 131.330 114.667 1.00 97.39 106 TYR E CA 1
ATOM 10046 C C . TYR E 1 107 ? 156.282 130.794 115.650 1.00 97.39 106 TYR E C 1
ATOM 10047 O O . TYR E 1 107 ? 156.382 131.035 116.849 1.00 97.39 106 TYR E O 1
ATOM 10065 N N . ARG E 1 108 ? 155.294 130.020 115.184 1.00 92.94 107 ARG E N 1
ATOM 10066 C CA . ARG E 1 108 ? 154.449 129.211 116.074 1.00 92.94 107 ARG E CA 1
ATOM 10067 C C . ARG E 1 108 ? 155.174 127.957 116.539 1.00 92.94 107 ARG E C 1
ATOM 10068 O O . ARG E 1 108 ? 155.072 127.600 117.705 1.00 92.94 107 ARG E O 1
ATOM 10089 N N . GLU E 1 109 ? 155.910 127.289 115.649 1.00 96.28 108 GLU E N 1
ATOM 10090 C CA . GLU E 1 109 ? 156.460 125.949 115.898 1.00 96.28 108 GLU E CA 1
ATOM 10091 C C . GLU E 1 109 ? 157.413 125.907 117.106 1.00 96.28 108 GLU E C 1
ATOM 10092 O O . GLU E 1 109 ? 157.149 125.220 118.094 1.00 96.28 108 GLU E O 1
ATOM 10104 N N . ALA E 1 110 ? 158.497 126.686 117.063 1.00 94.71 109 ALA E N 1
ATOM 10105 C CA . ALA E 1 110 ? 159.459 126.765 118.166 1.00 94.71 109 ALA E CA 1
ATOM 10106 C C . ALA E 1 110 ? 158.844 127.402 119.424 1.00 94.71 109 ALA E C 1
ATOM 10107 O O . ALA E 1 110 ? 159.194 127.060 120.551 1.00 94.71 109 ALA E O 1
ATOM 10114 N N . MET E 1 111 ? 157.888 128.310 119.241 1.00 87.61 110 MET E N 1
ATOM 10115 C CA . MET E 1 111 ? 157.206 128.957 120.349 1.00 87.61 110 MET E CA 1
ATOM 10116 C C . MET E 1 111 ? 156.305 127.983 121.108 1.00 87.61 110 MET E C 1
ATOM 10117 O O . MET E 1 111 ? 156.222 128.081 122.328 1.00 87.61 110 MET E O 1
ATOM 10131 N N . LEU E 1 112 ? 155.694 126.996 120.445 1.00 89.56 111 LEU E N 1
ATOM 10132 C CA . LEU E 1 112 ? 154.835 126.021 121.113 1.00 89.56 111 LEU E CA 1
ATOM 10133 C C . LEU E 1 112 ? 155.605 125.208 122.158 1.00 89.56 111 LEU E C 1
ATOM 10134 O O . LEU E 1 112 ? 155.084 124.949 123.241 1.00 89.56 111 LEU E O 1
ATOM 10150 N N . TYR E 1 113 ? 156.862 124.855 121.879 1.00 90.94 112 TYR E N 1
ATOM 10151 C CA . TYR E 1 113 ? 157.740 124.194 122.845 1.00 90.94 112 TYR E CA 1
ATOM 10152 C C . TYR E 1 113 ? 158.082 125.095 124.032 1.00 90.94 112 TYR E C 1
ATOM 10153 O O . TYR E 1 113 ? 157.960 124.652 125.164 1.00 90.94 112 TYR E O 1
ATOM 10171 N N . VAL E 1 114 ? 158.461 126.359 123.809 1.00 87.16 113 VAL E N 1
ATOM 10172 C CA . VAL E 1 114 ? 158.820 127.290 124.902 1.00 87.16 113 VAL E CA 1
ATOM 10173 C C . VAL E 1 114 ? 157.591 127.677 125.733 1.00 87.16 113 VAL E C 1
ATOM 10174 O O . VAL E 1 114 ? 157.671 127.766 126.950 1.00 87.16 113 VAL E O 1
ATOM 10187 N N . PHE E 1 115 ? 156.422 127.801 125.114 1.00 88.23 114 PHE E N 1
ATOM 10188 C CA . PHE E 1 115 ? 155.137 127.827 125.815 1.00 88.23 114 PHE E CA 1
ATOM 10189 C C . PHE E 1 115 ? 154.994 126.584 126.693 1.00 88.23 114 PHE E C 1
ATOM 10190 O O . PHE E 1 115 ? 154.754 126.707 127.892 1.00 88.23 114 PHE E O 1
ATOM 10207 N N . GLY E 1 116 ? 155.221 125.400 126.124 1.00 87.91 115 GLY E N 1
ATOM 10208 C CA . GLY E 1 116 ? 155.218 124.143 126.858 1.00 87.91 115 GLY E CA 1
ATOM 10209 C C . GLY E 1 116 ? 156.162 124.162 128.054 1.00 87.91 115 GLY E C 1
ATOM 10210 O O . GLY E 1 116 ? 155.715 123.943 129.169 1.00 87.91 115 GLY E O 1
ATOM 10214 N N . ILE E 1 117 ? 157.447 124.451 127.862 1.00 86.52 116 ILE E N 1
ATOM 10215 C CA . ILE E 1 117 ? 158.441 124.422 128.941 1.00 86.52 116 ILE E CA 1
ATOM 10216 C C . ILE E 1 117 ? 158.158 125.500 129.981 1.00 86.52 116 ILE E C 1
ATOM 10217 O O . ILE E 1 117 ? 158.284 125.230 131.170 1.00 86.52 116 ILE E O 1
ATOM 10233 N N . ALA E 1 118 ? 157.682 126.684 129.594 1.00 88.40 117 ALA E N 1
ATOM 10234 C CA . ALA E 1 118 ? 157.216 127.682 130.557 1.00 88.40 117 ALA E CA 1
ATOM 10235 C C . ALA E 1 118 ? 156.066 127.123 131.418 1.00 88.40 117 ALA E C 1
ATOM 10236 O O . ALA E 1 118 ? 156.102 127.163 132.652 1.00 88.40 117 ALA E O 1
ATOM 10243 N N . VAL E 1 119 ? 155.066 126.539 130.758 1.00 88.00 118 VAL E N 1
ATOM 10244 C CA . VAL E 1 119 ? 153.924 125.891 131.400 1.00 88.00 118 VAL E CA 1
ATOM 10245 C C . VAL E 1 119 ? 154.377 124.732 132.298 1.00 88.00 118 VAL E C 1
ATOM 10246 O O . VAL E 1 119 ? 153.833 124.567 133.388 1.00 88.00 118 VAL E O 1
ATOM 10259 N N . LEU E 1 120 ? 155.412 123.979 131.919 1.00 82.83 119 LEU E N 1
ATOM 10260 C CA . LEU E 1 120 ? 156.002 122.931 132.754 1.00 82.83 119 LEU E CA 1
ATOM 10261 C C . LEU E 1 120 ? 156.628 123.515 134.011 1.00 82.83 119 LEU E C 1
ATOM 10262 O O . LEU E 1 120 ? 156.356 123.013 135.092 1.00 82.83 119 LEU E O 1
ATOM 10278 N N . ILE E 1 121 ? 157.432 124.573 133.896 1.00 86.09 120 ILE E N 1
ATOM 10279 C CA . ILE E 1 121 ? 158.084 125.174 135.058 1.00 86.09 120 ILE E CA 1
ATOM 10280 C C . ILE E 1 121 ? 157.037 125.706 136.042 1.00 86.09 120 ILE E C 1
ATOM 10281 O O . ILE E 1 121 ? 157.019 125.292 137.202 1.00 86.09 120 ILE E O 1
ATOM 10297 N N . VAL E 1 122 ? 156.144 126.604 135.616 1.00 87.22 121 VAL E N 1
ATOM 10298 C CA . VAL E 1 122 ? 155.230 127.254 136.577 1.00 87.22 121 VAL E CA 1
ATOM 10299 C C . VAL E 1 122 ? 154.082 126.334 137.024 1.00 87.22 121 VAL E C 1
ATOM 10300 O O . VAL E 1 122 ? 153.579 126.469 138.139 1.00 87.22 121 VAL E O 1
ATOM 10313 N N . GLY E 1 123 ? 153.746 125.313 136.229 1.00 86.89 122 GLY E N 1
ATOM 10314 C CA . GLY E 1 123 ? 152.921 124.190 136.666 1.00 86.89 122 GLY E CA 1
ATOM 10315 C C . GLY E 1 123 ? 153.611 123.325 137.719 1.00 86.89 122 GLY E C 1
ATOM 10316 O O . GLY E 1 123 ? 153.028 123.081 138.770 1.00 86.89 122 GLY E O 1
ATOM 10320 N N . LEU E 1 124 ? 154.862 122.901 137.516 1.00 81.26 123 LEU E N 1
ATOM 10321 C CA . LEU E 1 124 ? 155.584 122.127 138.531 1.00 81.26 123 LEU E CA 1
ATOM 10322 C C . LEU E 1 124 ? 155.732 122.913 139.830 1.00 81.26 123 LEU E C 1
ATOM 10323 O O . LEU E 1 124 ? 155.619 122.326 140.901 1.00 81.26 123 LEU E O 1
ATOM 10339 N N . LEU E 1 125 ? 155.942 124.232 139.745 1.00 83.62 124 LEU E N 1
ATOM 10340 C CA . LEU E 1 125 ? 156.027 125.113 140.910 1.00 83.62 124 LEU E CA 1
ATOM 10341 C C . LEU E 1 125 ? 154.739 125.085 141.751 1.00 83.62 124 LEU E C 1
ATOM 10342 O O . LEU E 1 125 ? 154.809 124.792 142.944 1.00 83.62 124 LEU E O 1
ATOM 10358 N N . LEU E 1 126 ? 153.560 125.332 141.162 1.00 89.07 125 LEU E N 1
ATOM 10359 C CA . LEU E 1 126 ? 152.306 125.362 141.933 1.00 89.07 125 LEU E CA 1
ATOM 10360 C C . LEU E 1 126 ? 151.977 123.992 142.563 1.00 89.07 125 LEU E C 1
ATOM 10361 O O . LEU E 1 126 ? 151.488 123.931 143.688 1.00 89.07 125 LEU E O 1
ATOM 10377 N N . LEU E 1 127 ? 152.296 122.885 141.884 1.00 86.54 126 LEU E N 1
ATOM 10378 C CA . LEU E 1 127 ? 152.143 121.535 142.438 1.00 86.54 126 LEU E CA 1
ATOM 10379 C C . LEU E 1 127 ? 153.204 121.232 143.514 1.00 86.54 126 LEU E C 1
ATOM 10380 O O . LEU E 1 127 ? 152.897 120.607 144.525 1.00 86.54 126 LEU E O 1
ATOM 10396 N N . GLY E 1 128 ? 154.428 121.742 143.369 1.00 85.90 127 GLY E N 1
ATOM 10397 C CA . GLY E 1 128 ? 155.462 121.655 144.394 1.00 85.90 127 GLY E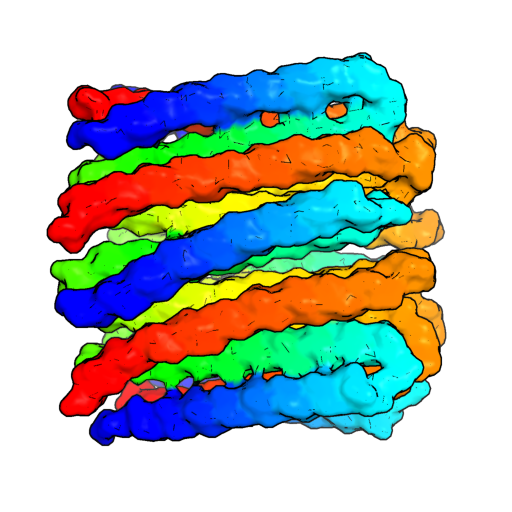 CA 1
ATOM 10398 C C . GLY E 1 128 ? 155.037 122.265 145.733 1.00 85.90 127 GLY E C 1
ATOM 10399 O O . GLY E 1 128 ? 155.289 121.682 146.782 1.00 85.90 127 GLY E O 1
ATOM 10403 N N . LEU E 1 129 ? 154.314 123.386 145.727 1.00 93.58 128 LEU E N 1
ATOM 10404 C CA . LEU E 1 129 ? 153.777 123.980 146.958 1.00 93.58 128 LEU E CA 1
ATOM 10405 C C . LEU E 1 129 ? 152.815 123.035 147.710 1.00 93.58 128 LEU E C 1
ATOM 10406 O O . LEU E 1 129 ? 152.781 123.090 148.937 1.00 93.58 128 LEU E O 1
ATOM 10422 N N . VAL E 1 130 ? 152.108 122.123 147.031 1.00 92.24 129 VAL E N 1
ATOM 10423 C CA . VAL E 1 130 ? 151.309 121.095 147.710 1.00 92.24 129 VAL E CA 1
ATOM 10424 C C . VAL E 1 130 ? 152.210 120.184 148.537 1.00 92.24 129 VAL E C 1
ATOM 10425 O O . VAL E 1 130 ? 151.945 119.916 149.699 1.00 92.24 129 VAL E O 1
ATOM 10438 N N . TRP E 1 131 ? 153.319 119.736 147.962 1.00 96.70 130 TRP E N 1
ATOM 10439 C CA . TRP E 1 131 ? 154.263 118.861 148.656 1.00 96.70 130 TRP E CA 1
ATOM 10440 C C . TRP E 1 131 ? 154.973 119.579 149.817 1.00 96.70 130 TRP E C 1
ATOM 10441 O O . TRP E 1 131 ? 155.176 118.998 150.885 1.00 96.70 130 TRP E O 1
ATOM 10462 N N . LEU E 1 132 ? 155.300 120.864 149.644 1.00 96.01 131 LEU E N 1
ATOM 10463 C CA . LEU E 1 132 ? 155.942 121.679 150.680 1.00 96.01 131 LEU E CA 1
ATOM 10464 C C . LEU E 1 132 ? 155.031 121.926 151.901 1.00 96.01 131 LEU E C 1
ATOM 10465 O O . LEU E 1 132 ? 155.516 121.885 153.030 1.00 96.01 131 LEU E O 1
ATOM 10481 N N . LEU E 1 133 ? 153.725 122.157 151.711 1.00 95.35 132 LEU E N 1
ATOM 10482 C CA . LEU E 1 133 ? 152.796 122.379 152.823 1.00 95.35 132 LEU E CA 1
ATOM 10483 C C . LEU E 1 133 ? 152.246 121.080 153.441 1.00 95.35 132 LEU E C 1
ATOM 10484 O O . LEU E 1 133 ? 151.905 121.067 154.620 1.00 95.35 132 LEU E O 1
ATOM 10500 N N . GLU E 1 134 ? 152.154 119.973 152.700 1.00 95.13 133 GLU E N 1
ATOM 10501 C CA . GLU E 1 134 ? 151.519 118.738 153.189 1.00 95.13 133 GLU E CA 1
ATOM 10502 C C . GLU E 1 134 ? 152.126 118.201 154.496 1.00 95.13 133 GLU E C 1
ATOM 10503 O O . GLU E 1 134 ? 151.404 117.702 155.355 1.00 95.13 133 GLU E O 1
ATOM 10515 N N . GLU E 1 135 ? 153.436 118.341 154.704 1.00 97.85 134 GLU E N 1
ATOM 10516 C CA . GLU E 1 135 ? 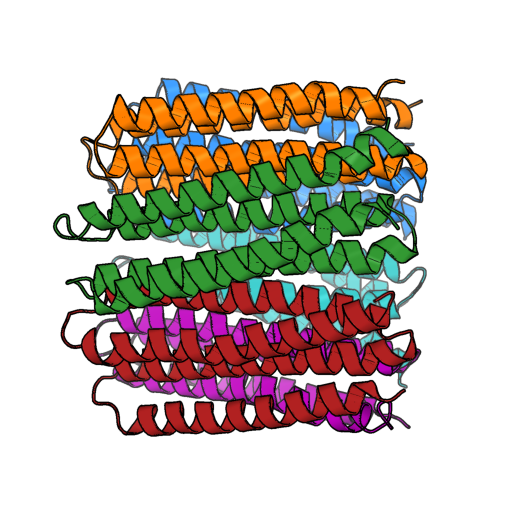154.083 117.923 155.957 1.00 97.85 134 GLU E CA 1
ATOM 10517 C C . GLU E 1 135 ? 153.674 118.802 157.159 1.00 97.85 134 GLU E C 1
ATOM 10518 O O . GLU E 1 135 ? 153.713 118.343 158.299 1.00 97.85 134 GLU E O 1
ATOM 10530 N N . ALA E 1 136 ? 153.242 120.046 156.926 1.00 100.72 135 ALA E N 1
ATOM 10531 C CA . ALA E 1 136 ? 152.637 120.901 157.945 1.00 100.72 135 ALA E CA 1
ATOM 10532 C C . ALA E 1 136 ? 151.133 120.633 158.079 1.00 100.72 135 ALA E C 1
ATOM 10533 O O . ALA E 1 136 ? 150.587 120.719 159.174 1.00 100.72 135 ALA E O 1
ATOM 10540 N N . LEU E 1 137 ? 150.477 120.263 156.977 1.00 99.14 136 LEU E N 1
ATOM 10541 C CA . LEU E 1 137 ? 149.063 119.883 156.918 1.00 99.14 136 LEU E CA 1
ATOM 10542 C C . LEU E 1 137 ? 148.811 118.641 157.787 1.00 99.14 136 LEU E C 1
ATOM 10543 O O . LEU E 1 137 ? 148.047 118.679 158.745 1.00 99.14 136 LEU E O 1
ATOM 10559 N N . GLU E 1 138 ? 149.555 117.567 157.557 1.00 104.56 137 GLU E N 1
ATOM 10560 C CA . GLU E 1 138 ? 149.457 116.345 158.357 1.00 104.56 137 GLU E CA 1
ATOM 10561 C C . GLU E 1 138 ? 149.827 116.570 159.830 1.00 104.56 137 GLU E C 1
ATOM 10562 O O . GLU E 1 138 ? 149.441 115.784 160.690 1.00 104.56 137 GLU E O 1
ATOM 10574 N N . ALA E 1 139 ? 150.560 117.645 160.129 1.00 102.67 138 ALA E N 1
ATOM 10575 C CA . ALA E 1 139 ? 150.994 118.021 161.474 1.00 102.67 138 ALA E CA 1
ATOM 10576 C C . ALA E 1 139 ? 150.049 118.997 162.212 1.00 102.67 138 ALA E C 1
ATOM 10577 O O . ALA E 1 139 ? 150.318 119.322 163.370 1.00 102.67 138 ALA E O 1
ATOM 10584 N N . LEU E 1 140 ? 148.973 119.478 161.579 1.00 103.48 139 LEU E N 1
ATOM 10585 C CA . LEU E 1 140 ? 147.908 120.235 162.260 1.00 103.48 139 LEU E CA 1
ATOM 10586 C C . LEU E 1 140 ? 146.469 119.806 161.882 1.00 103.48 139 LEU E C 1
ATOM 10587 O O . LEU E 1 140 ? 145.519 120.278 162.507 1.00 103.48 139 LEU E O 1
ATOM 10603 N N . LEU E 1 141 ? 146.273 118.898 160.916 1.00 101.50 140 LEU E N 1
ATOM 10604 C CA . LEU E 1 141 ? 144.994 118.225 160.653 1.00 101.50 140 LEU E CA 1
ATOM 10605 C C . LEU E 1 141 ? 144.760 116.974 161.522 1.00 101.50 140 LEU E C 1
ATOM 10606 O O . LEU E 1 141 ? 143.677 116.396 161.465 1.00 101.50 140 LEU E O 1
ATOM 10622 N N . GLU E 1 142 ? 145.742 116.521 162.301 1.00 95.97 141 GLU E N 1
ATOM 10623 C CA . GLU E 1 142 ? 145.711 115.232 162.997 1.00 95.97 141 GLU E CA 1
ATOM 10624 C C . GLU E 1 142 ? 144.530 115.100 163.964 1.00 95.97 141 GLU E C 1
ATOM 10625 O O . GLU E 1 142 ? 143.621 114.290 163.746 1.00 95.97 141 GLU E O 1
ATOM 10637 N N . ALA F 1 2 ? 167.784 148.763 164.088 1.00 93.75 1 ALA F N 1
ATOM 10638 C CA . ALA F 1 2 ? 168.282 149.958 163.368 1.00 93.75 1 ALA F CA 1
ATOM 10639 C C . ALA F 1 2 ? 168.992 149.607 162.051 1.00 93.75 1 ALA F C 1
ATOM 10640 O O . ALA F 1 2 ? 168.551 150.044 160.991 1.00 93.75 1 ALA F O 1
ATOM 10647 N N . GLU F 1 3 ? 170.085 148.832 162.096 1.00 91.63 2 GLU F N 1
ATOM 10648 C CA . GLU F 1 3 ? 171.077 148.686 161.013 1.00 91.63 2 GLU F CA 1
ATOM 10649 C C . GLU F 1 3 ? 170.493 148.458 159.612 1.00 91.63 2 GLU F C 1
ATOM 10650 O O . GLU F 1 3 ? 170.945 149.078 158.650 1.00 91.63 2 GLU F O 1
ATOM 10662 N N . LEU F 1 4 ? 169.468 147.611 159.479 1.00 88.62 3 LEU F N 1
ATOM 10663 C CA . LEU F 1 4 ? 168.882 147.280 158.176 1.00 88.62 3 LEU F CA 1
ATOM 10664 C C . LEU F 1 4 ? 168.321 148.512 157.443 1.00 88.62 3 LEU F C 1
ATOM 10665 O O . LEU F 1 4 ? 168.380 148.564 156.214 1.00 88.62 3 LEU F O 1
ATOM 10681 N N . ARG F 1 5 ? 167.846 149.544 158.160 1.00 86.57 4 ARG F N 1
ATOM 10682 C CA . ARG F 1 5 ? 167.319 150.770 157.528 1.00 86.57 4 ARG F CA 1
ATOM 10683 C C . ARG F 1 5 ? 168.382 151.510 156.715 1.00 86.57 4 ARG F C 1
ATOM 10684 O O . ARG F 1 5 ? 168.044 152.059 155.672 1.00 86.57 4 ARG F O 1
ATOM 10705 N N . GLU F 1 6 ? 169.646 151.504 157.134 1.00 91.39 5 GLU F N 1
ATOM 10706 C CA . GLU F 1 6 ? 170.706 152.152 156.355 1.00 91.39 5 GLU F CA 1
ATOM 10707 C C . GLU F 1 6 ? 170.799 151.525 154.961 1.00 91.39 5 GLU F C 1
ATOM 10708 O O . GLU F 1 6 ? 170.751 152.246 153.964 1.00 91.39 5 GLU F O 1
ATOM 10720 N N . ARG F 1 7 ? 170.836 150.188 154.877 1.00 87.34 6 ARG F N 1
ATOM 10721 C CA . ARG F 1 7 ? 170.788 149.474 153.595 1.00 87.34 6 ARG F CA 1
ATOM 10722 C C . ARG F 1 7 ? 169.498 149.775 152.841 1.00 87.34 6 ARG F C 1
ATOM 10723 O O . ARG F 1 7 ? 169.571 150.113 151.661 1.00 87.34 6 ARG F O 1
ATOM 10744 N N . LEU F 1 8 ? 168.343 149.709 153.505 1.00 88.67 7 LEU F N 1
ATOM 10745 C CA . LEU F 1 8 ? 167.039 149.908 152.852 1.00 88.67 7 LEU F CA 1
ATOM 10746 C C . LEU F 1 8 ? 166.921 151.296 152.223 1.00 88.67 7 LEU F C 1
ATOM 10747 O O . LEU F 1 8 ? 166.526 151.410 151.069 1.00 88.67 7 LEU F O 1
ATOM 10763 N N . LEU F 1 9 ? 167.252 152.359 152.954 1.00 87.25 8 LEU F N 1
ATOM 10764 C CA . LEU F 1 9 ? 167.048 153.731 152.471 1.00 87.25 8 LEU F CA 1
ATOM 10765 C C . LEU F 1 9 ? 168.181 154.256 151.584 1.00 87.25 8 LEU F C 1
ATOM 10766 O O . LEU F 1 9 ? 167.897 155.020 150.659 1.00 87.25 8 LEU F O 1
ATOM 10782 N N . ARG F 1 10 ? 169.434 153.811 151.776 1.00 87.21 9 ARG F N 1
ATOM 10783 C CA . ARG F 1 10 ? 170.502 154.035 150.783 1.00 87.21 9 ARG F CA 1
ATOM 10784 C C . ARG F 1 10 ? 170.110 153.394 149.458 1.00 87.21 9 ARG F C 1
ATOM 10785 O O . ARG F 1 10 ? 170.165 154.053 148.428 1.00 87.21 9 ARG F O 1
ATOM 10806 N N . ALA F 1 11 ? 169.606 152.161 149.487 1.00 86.96 10 ALA F N 1
ATOM 10807 C CA . ALA F 1 11 ? 169.035 151.542 148.304 1.00 86.96 10 ALA F CA 1
ATOM 10808 C C . ALA F 1 11 ? 167.895 152.386 147.737 1.00 86.96 10 ALA F C 1
ATOM 10809 O O . ALA F 1 11 ? 167.939 152.731 146.561 1.00 86.96 10 ALA F O 1
ATOM 10816 N N . ALA F 1 12 ? 166.917 152.782 148.558 1.00 85.92 11 ALA F N 1
ATOM 10817 C CA . ALA F 1 12 ? 165.750 153.534 148.098 1.00 85.92 11 ALA F CA 1
ATOM 10818 C C . ALA F 1 12 ? 166.132 154.803 147.322 1.00 85.92 11 ALA F C 1
ATOM 10819 O O . ALA F 1 12 ? 165.722 154.966 146.180 1.00 85.92 11 ALA F O 1
ATOM 10826 N N . ARG F 1 13 ? 166.932 155.715 147.887 1.00 87.50 12 ARG F N 1
ATOM 10827 C CA . ARG F 1 13 ? 167.192 156.983 147.180 1.00 87.50 12 ARG F CA 1
ATOM 10828 C C . ARG F 1 13 ? 168.126 156.852 145.978 1.00 87.50 12 ARG F C 1
ATOM 10829 O O . ARG F 1 13 ? 167.996 157.636 145.045 1.00 87.50 12 ARG F O 1
ATOM 10850 N N . TRP F 1 14 ? 168.970 155.817 145.906 1.00 86.87 13 TRP F N 1
ATOM 10851 C CA . TRP F 1 14 ? 169.626 155.454 144.641 1.00 86.87 13 TRP F CA 1
ATOM 10852 C C . TRP F 1 14 ? 168.641 154.832 143.646 1.00 86.87 13 TRP F C 1
ATOM 10853 O O . TRP F 1 14 ? 168.727 155.124 142.466 1.00 86.87 13 TRP F O 1
ATOM 10874 N N . ILE F 1 15 ? 167.642 154.076 144.104 1.00 87.19 14 ILE F N 1
ATOM 10875 C CA . ILE F 1 15 ? 166.495 153.637 143.302 1.00 87.19 14 ILE F CA 1
ATOM 10876 C C . ILE F 1 15 ? 165.674 154.840 142.790 1.00 87.19 14 ILE F C 1
ATOM 10877 O O . ILE F 1 15 ? 165.302 154.850 141.620 1.00 87.19 14 ILE F O 1
ATOM 10893 N N . LEU F 1 16 ? 165.465 155.896 143.588 1.00 89.55 15 LEU F N 1
ATOM 10894 C CA . LEU F 1 16 ? 164.860 157.151 143.127 1.00 89.55 15 LEU F CA 1
ATOM 10895 C C . LEU F 1 16 ? 165.726 157.822 142.055 1.00 89.55 15 LEU F C 1
ATOM 10896 O O . LEU F 1 16 ? 165.206 158.145 140.991 1.00 89.55 15 LEU F O 1
ATOM 10912 N N . LEU F 1 17 ? 167.030 158.023 142.289 1.00 86.29 16 LEU F N 1
ATOM 10913 C CA . LEU F 1 17 ? 167.870 158.669 141.279 1.00 86.29 16 LEU F CA 1
ATOM 10914 C C . LEU F 1 17 ? 168.029 157.808 140.036 1.00 86.29 16 LEU F C 1
ATOM 10915 O O . LEU F 1 17 ? 168.092 158.370 138.953 1.00 86.29 16 LEU F O 1
ATOM 10931 N N . LEU F 1 18 ? 168.016 156.478 140.125 1.00 85.84 17 LEU F N 1
ATOM 10932 C CA . LEU F 1 18 ? 167.897 155.639 138.938 1.00 85.84 17 LEU F CA 1
ATOM 10933 C C . LEU F 1 18 ? 166.526 155.810 138.281 1.00 85.84 17 LEU F C 1
ATOM 10934 O O . LEU F 1 18 ? 166.441 155.768 137.062 1.00 85.84 17 LEU F O 1
ATOM 10950 N N . GLY F 1 19 ? 165.482 156.133 139.035 1.00 88.88 18 GLY F N 1
ATOM 10951 C CA . GLY F 1 19 ? 164.218 156.624 138.498 1.00 88.88 18 GLY F CA 1
ATOM 10952 C C . GLY F 1 19 ? 164.354 157.957 137.761 1.00 88.88 18 GLY F C 1
ATOM 10953 O O . GLY F 1 19 ? 163.769 158.114 136.694 1.00 88.88 18 GLY F O 1
ATOM 10957 N N . LEU F 1 20 ? 165.170 158.890 138.258 1.00 92.15 19 LEU F N 1
ATOM 10958 C CA . LEU F 1 20 ? 165.469 160.156 137.580 1.00 92.15 19 LEU F CA 1
ATOM 10959 C C . LEU F 1 20 ? 166.378 159.968 136.351 1.00 92.15 19 LEU F C 1
ATOM 10960 O O . LEU F 1 20 ? 166.139 160.608 135.335 1.00 92.15 19 LEU F O 1
ATOM 10976 N N . LEU F 1 21 ? 167.373 159.070 136.390 1.00 88.19 20 LEU F N 1
ATOM 10977 C CA . LEU F 1 21 ? 168.179 158.703 135.220 1.00 88.19 20 LEU F CA 1
ATOM 10978 C C . LEU F 1 21 ? 167.339 157.976 134.180 1.00 88.19 20 LEU F C 1
ATOM 10979 O O . LEU F 1 21 ? 167.456 158.283 133.007 1.00 88.19 20 LEU F O 1
ATOM 10995 N N . VAL F 1 22 ? 166.442 157.075 134.564 1.00 88.24 21 VAL F N 1
ATOM 10996 C CA . VAL F 1 22 ? 165.469 156.532 133.621 1.00 88.24 21 VAL F CA 1
ATOM 10997 C C . VAL F 1 22 ? 164.556 157.631 133.107 1.00 88.24 21 VAL F C 1
ATOM 10998 O O . VAL F 1 22 ? 164.349 157.705 131.904 1.00 88.24 21 VAL F O 1
ATOM 11011 N N . LEU F 1 23 ? 164.075 158.546 133.946 1.00 91.75 22 LEU F N 1
ATOM 11012 C CA . LEU F 1 23 ? 163.279 159.684 133.482 1.00 91.75 22 LEU F CA 1
ATOM 11013 C C . LEU F 1 23 ? 164.022 160.488 132.401 1.00 91.75 22 LEU F C 1
ATOM 11014 O O . LEU F 1 23 ? 163.529 160.609 131.281 1.00 91.75 22 LEU F O 1
ATOM 11018 N N . VAL F 1 24 ? 165.247 160.942 132.683 1.00 91.82 23 VAL F N 1
ATOM 11019 C CA . VAL F 1 24 ? 166.101 161.692 131.742 1.00 91.82 23 VAL F CA 1
ATOM 11020 C C . VAL F 1 24 ? 166.513 160.851 130.541 1.00 91.82 23 VAL F C 1
ATOM 11021 O O . VAL F 1 24 ? 166.521 161.339 129.423 1.00 91.82 23 VAL F O 1
ATOM 11034 N N . GLY F 1 25 ? 166.815 159.580 130.725 1.00 90.81 24 GLY F N 1
ATOM 11035 C CA . GLY F 1 25 ? 167.278 158.701 129.653 1.00 90.81 24 GLY F CA 1
ATOM 11036 C C . GLY F 1 25 ? 166.169 158.331 128.672 1.00 90.81 24 GLY F C 1
ATOM 11037 O O . GLY F 1 25 ? 166.370 158.356 127.464 1.00 90.81 24 GLY F O 1
ATOM 11041 N N . PHE F 1 26 ? 164.967 158.053 129.167 1.00 91.28 25 PHE F N 1
ATOM 11042 C CA . PHE F 1 26 ? 163.822 157.763 128.322 1.00 91.28 25 PHE F CA 1
ATOM 11043 C C . PHE F 1 26 ? 163.189 159.061 127.771 1.00 91.28 25 PHE F C 1
ATOM 11044 O O . PHE F 1 26 ? 162.765 159.074 126.620 1.00 91.28 25 PHE F O 1
ATOM 11061 N N . VAL F 1 27 ? 163.225 160.201 128.477 1.00 90.89 26 VAL F N 1
ATOM 11062 C CA . VAL F 1 27 ? 162.915 161.507 127.857 1.00 90.89 26 VAL F CA 1
ATOM 11063 C C . VAL F 1 27 ? 163.931 161.907 126.776 1.00 90.89 26 VAL F C 1
ATOM 11064 O O . VAL F 1 27 ? 163.524 162.314 125.694 1.00 90.89 26 VAL F O 1
ATOM 11077 N N . VAL F 1 28 ? 165.245 161.750 126.988 1.00 89.87 27 VAL F N 1
ATOM 11078 C CA . VAL F 1 28 ? 166.257 162.031 125.946 1.00 89.87 27 VAL F CA 1
ATOM 11079 C C . VAL F 1 28 ? 166.101 161.087 124.759 1.00 89.87 27 VAL F C 1
ATOM 11080 O O . VAL F 1 28 ? 166.158 161.535 123.618 1.00 89.87 27 VAL F O 1
ATOM 11093 N N . LEU F 1 29 ? 165.809 159.803 124.987 1.00 88.41 28 LEU F N 1
ATOM 11094 C CA . LEU F 1 29 ? 165.393 158.927 123.896 1.00 88.41 28 LEU F CA 1
ATOM 11095 C C . LEU F 1 29 ? 164.147 159.479 123.200 1.00 88.41 28 LEU F C 1
ATOM 11096 O O . LEU F 1 29 ? 164.123 159.506 121.975 1.00 88.41 28 LEU F O 1
ATOM 11112 N N . ALA F 1 30 ? 163.149 159.995 123.914 1.00 89.91 29 ALA F N 1
ATOM 11113 C CA . ALA F 1 30 ? 161.984 160.592 123.266 1.00 89.91 29 ALA F CA 1
ATOM 11114 C C . ALA F 1 30 ? 162.325 161.869 122.462 1.00 89.91 29 ALA F C 1
ATOM 11115 O O . ALA F 1 30 ? 161.644 162.177 121.480 1.00 89.91 29 ALA F O 1
ATOM 11122 N N . TYR F 1 31 ? 163.393 162.587 122.816 1.00 90.43 30 TYR F N 1
ATOM 11123 C CA . TYR F 1 31 ? 163.899 163.729 122.045 1.00 90.43 30 TYR F CA 1
ATOM 11124 C C . TYR F 1 31 ? 164.744 163.309 120.826 1.00 90.43 30 TYR F C 1
ATOM 11125 O O . TYR F 1 31 ? 164.751 164.026 119.825 1.00 90.43 30 TYR F O 1
ATOM 11143 N N . LEU F 1 32 ? 165.431 162.163 120.874 1.00 91.15 31 LEU F N 1
ATOM 11144 C CA . LEU F 1 32 ? 166.253 161.655 119.772 1.00 91.15 31 LEU F CA 1
ATOM 11145 C C . LEU F 1 32 ? 165.443 160.835 118.763 1.00 91.15 31 LEU F C 1
ATOM 11146 O O . LEU F 1 32 ? 165.572 161.044 117.561 1.00 91.15 31 LEU F O 1
ATOM 11162 N N . GLU F 1 33 ? 164.622 159.897 119.227 1.00 92.14 32 GLU F N 1
ATOM 11163 C CA . GLU F 1 33 ? 164.025 158.868 118.378 1.00 92.14 32 GLU F CA 1
ATOM 11164 C C . GLU F 1 33 ? 162.985 159.419 117.386 1.00 92.14 32 GLU F C 1
ATOM 11165 O O . GLU F 1 33 ? 161.883 159.823 117.754 1.00 92.14 32 GLU F O 1
ATOM 11177 N N . ARG F 1 34 ? 163.318 159.368 116.089 1.00 94.17 33 ARG F N 1
ATOM 11178 C CA . ARG F 1 34 ? 162.475 159.795 114.958 1.00 94.17 33 ARG F CA 1
ATOM 11179 C C . ARG F 1 34 ? 161.403 158.751 114.591 1.00 94.17 33 ARG F C 1
ATOM 11180 O O . ARG F 1 34 ? 161.272 158.347 113.437 1.00 94.17 33 ARG F O 1
ATOM 11201 N N . SER F 1 35 ? 160.637 158.306 115.585 1.00 98.07 34 SER F N 1
ATOM 11202 C CA . SER F 1 35 ? 159.482 157.410 115.435 1.00 98.07 34 SER F CA 1
ATOM 11203 C C . SER F 1 35 ? 158.467 157.648 116.564 1.00 98.07 34 SER F C 1
ATOM 11204 O O . SER F 1 35 ? 158.816 157.468 117.735 1.00 98.07 34 SER F O 1
ATOM 11212 N N . PRO F 1 36 ? 157.202 158.008 116.267 1.00 98.15 35 PRO F N 1
ATOM 11213 C CA . PRO F 1 36 ? 156.205 158.232 117.314 1.00 98.15 35 PRO F CA 1
ATOM 11214 C C . PRO F 1 36 ? 155.902 156.939 118.087 1.00 98.15 35 PRO F C 1
ATOM 11215 O O . PRO F 1 36 ? 155.701 156.965 119.297 1.00 98.15 35 PRO F O 1
ATOM 11226 N N . LEU F 1 37 ? 155.945 155.788 117.411 1.00 97.51 36 LEU F N 1
ATOM 11227 C CA . LEU F 1 37 ? 155.697 154.475 118.017 1.00 97.51 36 LEU F CA 1
ATOM 11228 C C . LEU F 1 37 ? 156.831 154.050 118.962 1.00 97.51 36 LEU F C 1
ATOM 11229 O O . LEU F 1 37 ? 156.558 153.541 120.050 1.00 97.51 36 LEU F O 1
ATOM 11245 N N . ILE F 1 38 ? 158.094 154.336 118.621 1.00 95.50 37 ILE F N 1
ATOM 11246 C CA . ILE F 1 38 ? 159.207 154.127 119.559 1.00 95.50 37 ILE F CA 1
ATOM 11247 C C . ILE F 1 38 ? 159.140 155.148 120.697 1.00 95.50 37 ILE F C 1
ATOM 11248 O O . ILE F 1 38 ? 159.343 154.758 121.839 1.00 95.50 37 ILE F O 1
ATOM 11264 N N . ARG F 1 39 ? 158.770 156.416 120.442 1.00 94.28 38 ARG F N 1
ATOM 11265 C CA . ARG F 1 39 ? 158.522 157.425 121.501 1.00 94.28 38 ARG F CA 1
ATOM 11266 C C . ARG F 1 39 ? 157.432 156.982 122.480 1.00 94.28 38 ARG F C 1
ATOM 11267 O O . ARG F 1 39 ? 157.611 157.113 123.690 1.00 94.28 38 ARG F O 1
ATOM 11288 N N . ALA F 1 40 ? 156.340 156.411 121.975 1.00 93.12 39 ALA F N 1
ATOM 11289 C CA . ALA F 1 40 ? 155.270 155.841 122.785 1.00 93.12 39 ALA F CA 1
ATOM 11290 C C . ALA F 1 40 ? 155.750 154.656 123.633 1.00 93.12 39 ALA F C 1
ATOM 11291 O O . ALA F 1 40 ? 155.469 154.582 124.829 1.00 93.12 39 ALA F O 1
ATOM 11298 N N . PHE F 1 41 ? 156.532 153.765 123.039 1.00 89.56 40 PHE F N 1
ATOM 11299 C CA . PHE F 1 41 ? 157.128 152.645 123.754 1.00 89.56 40 PHE F CA 1
ATOM 11300 C C . PHE F 1 41 ? 158.079 153.132 124.846 1.00 89.56 40 PHE F C 1
ATOM 11301 O O . PHE F 1 41 ? 157.957 152.746 126.006 1.00 89.56 40 PHE F O 1
ATOM 11318 N N . VAL F 1 42 ? 158.993 154.027 124.485 1.00 89.97 41 VAL F N 1
ATOM 11319 C CA . VAL F 1 42 ? 159.993 154.620 125.367 1.00 89.97 41 VAL F CA 1
ATOM 11320 C C . VAL F 1 42 ? 159.344 155.329 126.554 1.00 89.97 41 VAL F C 1
ATOM 11321 O O . VAL F 1 42 ? 159.611 154.937 127.681 1.00 89.97 41 VAL F O 1
ATOM 11334 N N . LEU F 1 43 ? 158.463 156.322 126.380 1.00 88.44 42 LEU F N 1
ATOM 11335 C CA . LEU F 1 43 ? 157.911 157.015 127.554 1.00 88.44 42 LEU F CA 1
ATOM 11336 C C . LEU F 1 43 ? 157.035 156.101 128.415 1.00 88.44 42 LEU F C 1
ATOM 11337 O O . LEU F 1 43 ? 157.061 156.224 129.637 1.00 88.44 42 LEU F O 1
ATOM 11353 N N . SER F 1 44 ? 156.324 155.133 127.827 1.00 88.96 43 SER F N 1
ATOM 11354 C CA . SER F 1 44 ? 155.585 154.130 128.605 1.00 88.96 43 SER F CA 1
ATOM 11355 C C . SER F 1 44 ? 156.515 153.189 129.389 1.00 88.96 43 SER F C 1
ATOM 11356 O O . SER F 1 44 ? 156.261 152.907 130.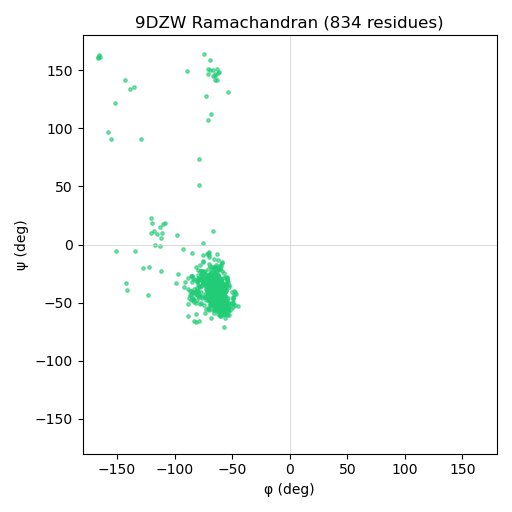557 1.00 88.96 43 SER F O 1
ATOM 11364 N N . ALA F 1 45 ? 157.631 152.756 128.806 1.00 89.04 44 ALA F N 1
ATOM 11365 C CA . ALA F 1 45 ? 158.687 152.089 129.552 1.00 89.04 44 ALA F CA 1
ATOM 11366 C C . ALA F 1 45 ? 159.267 153.028 130.617 1.00 89.04 44 ALA F C 1
ATOM 11367 O O . ALA F 1 45 ? 159.510 152.595 131.737 1.00 89.04 44 ALA F O 1
ATOM 11374 N N . GLY F 1 46 ? 159.366 154.326 130.327 1.00 88.74 45 GLY F N 1
ATOM 11375 C CA . GLY F 1 46 ? 159.743 155.353 131.292 1.00 88.74 45 GLY F CA 1
ATOM 11376 C C . GLY F 1 46 ? 158.836 155.332 132.524 1.00 88.74 45 GLY F C 1
ATOM 11377 O O . GLY F 1 46 ? 159.321 155.174 133.639 1.00 88.74 45 GLY F O 1
ATOM 11381 N N . VAL F 1 47 ? 157.512 155.405 132.355 1.00 86.19 46 VAL F N 1
ATOM 11382 C CA . VAL F 1 47 ? 156.606 155.371 133.512 1.00 86.19 46 VAL F CA 1
ATOM 11383 C C . VAL F 1 47 ? 156.402 153.977 134.099 1.00 86.19 46 VAL F C 1
ATOM 11384 O O . VAL F 1 47 ? 156.206 153.894 135.303 1.00 86.19 46 VAL F O 1
ATOM 11397 N N . VAL F 1 48 ? 156.521 152.880 133.342 1.00 86.58 47 VAL F N 1
ATOM 11398 C CA . VAL F 1 48 ? 156.540 151.533 133.949 1.00 86.58 47 VAL F CA 1
ATOM 11399 C C . VAL F 1 48 ? 157.747 151.376 134.860 1.00 86.58 47 VAL F C 1
ATOM 11400 O O . VAL F 1 48 ? 157.617 150.844 135.957 1.00 86.58 47 VAL F O 1
ATOM 11413 N N . LEU F 1 49 ? 158.916 151.862 134.447 1.00 88.68 48 LEU F N 1
ATOM 11414 C CA . LEU F 1 49 ? 160.111 151.819 135.283 1.00 88.68 48 LEU F CA 1
ATOM 11415 C C . LEU F 1 49 ? 160.038 152.837 136.420 1.00 88.68 48 LEU F C 1
ATOM 11416 O O . LEU F 1 49 ? 160.337 152.465 137.542 1.00 88.68 48 LEU F O 1
ATOM 11432 N N . VAL F 1 50 ? 159.585 154.078 136.216 1.00 85.27 49 VAL F N 1
ATOM 11433 C CA . VAL F 1 50 ? 159.368 155.020 137.333 1.00 85.27 49 VAL F CA 1
ATOM 11434 C C . VAL F 1 50 ? 158.361 154.450 138.329 1.00 85.27 49 VAL F C 1
ATOM 11435 O O . VAL F 1 50 ? 158.617 154.483 139.523 1.00 85.27 49 VAL F O 1
ATOM 11448 N N . ALA F 1 51 ? 157.279 153.825 137.871 1.00 84.48 50 ALA F N 1
ATOM 11449 C CA . ALA F 1 51 ? 156.388 153.088 138.746 1.00 84.48 50 ALA F CA 1
ATOM 11450 C C . ALA F 1 51 ? 157.084 151.916 139.440 1.00 84.48 50 ALA F C 1
ATOM 11451 O O . ALA F 1 51 ? 156.846 151.684 140.613 1.00 84.48 50 ALA F O 1
ATOM 11458 N N . LEU F 1 52 ? 157.978 151.198 138.769 1.00 84.49 51 LEU F N 1
ATOM 11459 C CA . LEU F 1 52 ? 158.760 150.133 139.379 1.00 84.49 51 LEU F CA 1
ATOM 11460 C C . LEU F 1 52 ? 159.701 150.651 140.462 1.00 84.49 51 LEU F C 1
ATOM 11461 O O . LEU F 1 52 ? 159.679 150.158 141.585 1.00 84.49 51 LEU F O 1
ATOM 11465 N N . PHE F 1 53 ? 160.489 151.687 140.176 1.00 87.00 52 PHE F N 1
ATOM 11466 C CA . PHE F 1 53 ? 161.347 152.314 141.172 1.00 87.00 52 PHE F CA 1
ATOM 11467 C C . PHE F 1 53 ? 160.490 152.818 142.329 1.00 87.00 52 PHE F C 1
ATOM 11468 O O . PHE F 1 53 ? 160.753 152.460 143.464 1.00 87.00 52 PHE F O 1
ATOM 11485 N N . ALA F 1 54 ? 159.405 153.540 142.065 1.00 85.86 53 ALA F N 1
ATOM 11486 C CA . ALA F 1 54 ? 158.467 153.984 143.085 1.00 85.86 53 ALA F CA 1
ATOM 11487 C C . ALA F 1 54 ? 157.777 152.837 143.847 1.00 85.86 53 ALA F C 1
ATOM 11488 O O . ALA F 1 54 ? 157.471 152.995 145.016 1.00 85.86 53 ALA F O 1
ATOM 11495 N N . ALA F 1 55 ? 157.573 151.665 143.253 1.00 87.25 54 ALA F N 1
ATOM 11496 C CA . ALA F 1 55 ? 157.142 150.479 143.986 1.00 87.25 54 ALA F CA 1
ATOM 11497 C C . ALA F 1 55 ? 158.220 150.072 145.000 1.00 87.25 54 ALA F C 1
ATOM 11498 O O . ALA F 1 55 ? 157.920 149.891 146.178 1.00 87.25 54 ALA F O 1
ATOM 11505 N N . ALA F 1 56 ? 159.489 150.018 144.588 1.00 88.03 55 ALA F N 1
ATOM 11506 C CA . ALA F 1 56 ? 160.572 149.811 145.541 1.00 88.03 55 ALA F CA 1
ATOM 11507 C C . ALA F 1 56 ? 160.628 150.952 146.566 1.00 88.03 55 ALA F C 1
ATOM 11508 O O . ALA F 1 56 ? 160.744 150.662 147.743 1.00 88.03 55 ALA F O 1
ATOM 11515 N N . LEU F 1 57 ? 160.437 152.221 146.190 1.00 87.91 56 LEU F N 1
ATOM 11516 C CA . LEU F 1 57 ? 160.335 153.328 147.151 1.00 87.91 56 LEU F CA 1
ATOM 11517 C C . LEU F 1 57 ? 159.200 153.079 148.156 1.00 87.91 56 LEU F C 1
ATOM 11518 O O . LEU F 1 57 ? 159.441 153.090 149.355 1.00 87.91 56 LEU F O 1
ATOM 11534 N N . ALA F 1 58 ? 157.987 152.770 147.698 1.00 87.87 57 ALA F N 1
ATOM 11535 C CA . ALA F 1 58 ? 156.836 152.519 148.553 1.00 87.87 57 ALA F CA 1
ATOM 11536 C C . ALA F 1 58 ? 157.077 151.360 149.528 1.00 87.87 57 ALA F C 1
ATOM 11537 O O . ALA F 1 58 ? 156.884 151.510 150.735 1.00 87.87 57 ALA F O 1
ATOM 11544 N N . TRP F 1 59 ? 157.557 150.217 149.038 1.00 89.58 58 TRP F N 1
ATOM 11545 C CA . TRP F 1 59 ? 157.846 149.085 149.914 1.00 89.58 58 TRP F CA 1
ATOM 11546 C C . TRP F 1 59 ? 159.123 149.266 150.747 1.00 89.58 58 TRP F C 1
ATOM 11547 O O . TRP F 1 59 ? 159.195 148.734 151.851 1.00 89.58 58 TRP F O 1
ATOM 11568 N N . LEU F 1 60 ? 160.079 150.090 150.328 1.00 88.34 59 LEU F N 1
ATOM 11569 C CA . LEU F 1 60 ? 161.205 150.465 151.180 1.00 88.34 59 LEU F CA 1
ATOM 11570 C C . LEU F 1 60 ? 160.784 151.477 152.250 1.00 88.34 59 LEU F C 1
ATOM 11571 O O . LEU F 1 60 ? 161.285 151.411 153.369 1.00 88.34 59 LEU F O 1
ATOM 11587 N N . TYR F 1 61 ? 159.817 152.352 151.986 1.00 85.56 60 TYR F N 1
ATOM 11588 C CA . TYR F 1 61 ? 159.305 153.268 153.001 1.00 85.56 60 TYR F CA 1
ATOM 11589 C C . TYR F 1 61 ? 158.469 152.547 154.050 1.00 85.56 60 TYR F C 1
ATOM 11590 O O . TYR F 1 61 ? 158.624 152.827 155.234 1.00 85.56 60 TYR F O 1
ATOM 11608 N N . LEU F 1 62 ? 157.657 151.564 153.644 1.00 85.68 61 LEU F N 1
ATOM 11609 C CA . LEU F 1 62 ? 156.958 150.647 154.554 1.00 85.68 61 LEU F CA 1
ATOM 11610 C C . LEU F 1 62 ? 157.923 149.759 155.361 1.00 85.68 61 LEU F C 1
ATOM 11611 O O . LEU F 1 62 ? 157.747 149.595 156.561 1.00 85.68 61 LEU F O 1
ATOM 11627 N N . ALA F 1 63 ? 158.995 149.246 154.763 1.00 87.32 62 ALA F N 1
ATOM 11628 C CA . ALA F 1 63 ? 160.018 148.527 155.512 1.00 87.32 62 ALA F CA 1
ATOM 11629 C C . ALA F 1 63 ? 160.689 149.407 156.563 1.00 87.32 62 ALA F C 1
ATOM 11630 O O . ALA F 1 63 ? 160.693 149.055 157.738 1.00 87.32 62 ALA F O 1
ATOM 11637 N N . ALA F 1 64 ? 161.207 150.572 156.162 1.00 90.70 63 ALA F N 1
ATOM 11638 C CA . ALA F 1 64 ? 161.879 151.509 157.054 1.00 90.70 63 ALA F CA 1
ATOM 11639 C C . ALA F 1 64 ? 160.943 151.978 158.187 1.00 90.70 63 ALA F C 1
ATOM 11640 O O . ALA F 1 64 ? 161.306 151.862 159.355 1.00 90.70 63 ALA F O 1
ATOM 11647 N N . ALA F 1 65 ? 159.719 152.420 157.873 1.00 89.19 64 ALA F N 1
ATOM 11648 C CA . ALA F 1 65 ? 158.725 152.803 158.880 1.00 89.19 64 ALA F CA 1
ATOM 11649 C C . ALA F 1 65 ? 158.295 151.621 159.772 1.00 89.19 64 ALA F C 1
ATOM 11650 O O . ALA F 1 65 ? 157.964 151.828 160.939 1.00 89.19 64 ALA F O 1
ATOM 11657 N N . LEU F 1 66 ? 158.328 150.382 159.265 1.00 90.38 65 LEU F N 1
ATOM 11658 C CA . LEU F 1 66 ? 158.064 149.188 160.068 1.00 90.38 65 LEU F CA 1
ATOM 11659 C C . LEU F 1 66 ? 159.225 148.818 160.995 1.00 90.38 65 LEU F C 1
ATOM 11660 O O . LEU F 1 66 ? 158.996 148.291 162.086 1.00 90.38 65 LEU F O 1
ATOM 11664 N N . LEU F 1 67 ? 160.472 149.108 160.603 1.00 90.84 66 LEU F N 1
ATOM 11665 C CA . LEU F 1 67 ? 161.671 148.673 161.331 1.00 90.84 66 LEU F CA 1
ATOM 11666 C C . LEU F 1 67 ? 161.802 149.319 162.724 1.00 90.84 66 LEU F C 1
ATOM 11667 O O . LEU F 1 67 ? 162.457 148.766 163.605 1.00 90.84 66 LEU F O 1
ATOM 11683 N N . GLY F 1 68 ? 161.136 150.453 162.954 1.00 90.88 67 GLY F N 1
ATOM 11684 C CA . GLY F 1 68 ? 161.019 151.078 164.276 1.00 90.88 67 GLY F CA 1
ATOM 11685 C C . GLY F 1 68 ? 160.135 150.317 165.284 1.00 90.88 67 GLY F C 1
ATOM 11686 O O . GLY F 1 68 ? 160.078 150.710 166.449 1.00 90.88 67 GLY F O 1
ATOM 11690 N N . ARG F 1 69 ? 159.443 149.246 164.870 1.00 94.23 68 ARG F N 1
ATOM 11691 C CA . ARG F 1 69 ? 158.529 148.480 165.729 1.00 94.2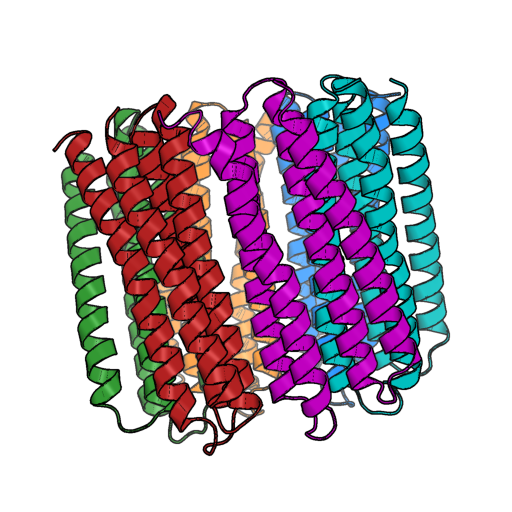3 68 ARG F CA 1
ATOM 11692 C C . ARG F 1 69 ? 158.549 146.953 165.522 1.00 94.23 68 ARG F C 1
ATOM 11693 O O . ARG F 1 69 ? 158.467 146.211 166.504 1.00 94.23 68 ARG F O 1
ATOM 11697 N N . SER F 1 70 ? 158.665 146.449 164.288 1.00 93.85 69 SER F N 1
ATOM 11698 C CA . SER F 1 70 ? 158.637 145.006 163.999 1.00 93.85 69 SER F CA 1
ATOM 11699 C C . SER F 1 70 ? 159.304 144.647 162.656 1.00 93.85 69 SER F C 1
ATOM 11700 O O . SER F 1 70 ? 158.659 144.720 161.607 1.00 93.85 69 SER F O 1
ATOM 11704 N N . PRO F 1 71 ? 160.584 144.221 162.645 1.00 95.89 70 PRO F N 1
ATOM 11705 C CA . PRO F 1 71 ? 161.289 143.813 161.426 1.00 95.89 70 PRO F CA 1
ATOM 11706 C C . PRO F 1 71 ? 160.603 142.697 160.628 1.00 95.89 70 PRO F C 1
ATOM 11707 O O . PRO F 1 71 ? 160.626 142.731 159.402 1.00 95.89 70 PRO F O 1
ATOM 11718 N N . LEU F 1 72 ? 159.944 141.737 161.286 1.00 98.65 71 LEU F N 1
ATOM 11719 C CA . LEU F 1 72 ? 159.217 140.652 160.612 1.00 98.65 71 LEU F CA 1
ATOM 11720 C C . LEU F 1 72 ? 158.058 141.154 159.731 1.00 98.65 71 LEU F C 1
ATOM 11721 O O . LEU F 1 72 ? 157.764 140.562 158.692 1.00 98.65 71 LEU F O 1
ATOM 11725 N N . LEU F 1 73 ? 157.443 142.285 160.095 1.00 93.17 72 LEU F N 1
ATOM 11726 C CA . LEU F 1 73 ? 156.495 143.000 159.244 1.00 93.17 72 LEU F CA 1
ATOM 11727 C C . LEU F 1 73 ? 157.169 143.610 158.007 1.00 93.17 72 LEU F C 1
ATOM 11728 O O . LEU F 1 73 ? 156.621 143.528 156.912 1.00 93.17 72 LEU F O 1
ATOM 11732 N N . ALA F 1 74 ? 158.380 144.163 158.141 1.00 89.63 73 ALA F N 1
ATOM 11733 C CA . ALA F 1 74 ? 159.144 144.681 157.009 1.00 89.63 73 ALA F CA 1
ATOM 11734 C C . ALA F 1 74 ? 159.536 143.568 156.024 1.00 89.63 73 ALA F C 1
ATOM 11735 O O . ALA F 1 74 ? 159.266 143.680 154.837 1.00 89.63 73 ALA F O 1
ATOM 11742 N N . LEU F 1 75 ? 160.095 142.463 156.521 1.00 93.76 74 LEU F N 1
ATOM 11743 C CA . LEU F 1 75 ? 160.431 141.261 155.743 1.00 93.76 74 LEU F CA 1
ATOM 11744 C C . LEU F 1 75 ? 159.243 140.811 154.870 1.00 93.76 74 LEU F C 1
ATOM 11745 O O . LEU F 1 75 ? 159.360 140.689 153.650 1.00 93.76 74 LEU F O 1
ATOM 11761 N N . VAL F 1 76 ? 158.079 140.627 155.498 1.00 92.21 75 VAL F N 1
ATOM 11762 C CA . VAL F 1 76 ? 156.834 140.223 154.827 1.00 92.21 75 VAL F CA 1
ATOM 11763 C C . VAL F 1 76 ? 156.326 141.291 153.848 1.00 92.21 75 VAL F C 1
ATOM 11764 O O . VAL F 1 76 ? 155.947 140.959 152.729 1.00 92.21 75 VAL F O 1
ATOM 11777 N N . ALA F 1 77 ? 156.355 142.575 154.214 1.00 92.91 76 ALA F N 1
ATOM 11778 C CA . ALA F 1 77 ? 155.947 143.660 153.321 1.00 92.91 76 ALA F CA 1
ATOM 11779 C C . ALA F 1 77 ? 156.852 143.771 152.088 1.00 92.91 76 ALA F C 1
ATOM 11780 O O . ALA F 1 77 ? 156.363 143.844 150.966 1.00 92.91 76 ALA F O 1
ATOM 11787 N N . LEU F 1 78 ? 158.167 143.705 152.263 1.00 90.42 77 LEU F N 1
ATOM 11788 C CA . LEU F 1 78 ? 159.107 143.664 151.148 1.00 90.42 77 LEU F CA 1
ATOM 11789 C C . LEU F 1 78 ? 158.834 142.460 150.235 1.00 90.42 77 LEU F C 1
ATOM 11790 O O . LEU F 1 78 ? 158.861 142.611 149.018 1.00 90.42 77 LEU F O 1
ATOM 11806 N N . ALA F 1 79 ? 158.515 141.286 150.789 1.00 90.97 78 ALA F N 1
ATOM 11807 C CA . ALA F 1 79 ? 158.183 140.114 149.988 1.00 90.97 78 ALA F CA 1
ATOM 11808 C C . ALA F 1 79 ? 156.870 140.307 149.204 1.00 90.97 78 ALA F C 1
ATOM 11809 O O . ALA F 1 79 ? 156.781 139.913 148.040 1.00 90.97 78 ALA F O 1
ATOM 11816 N N . LEU F 1 80 ? 155.863 140.955 149.795 1.00 91.26 79 LEU F N 1
ATOM 11817 C CA . LEU F 1 80 ? 154.603 141.261 149.108 1.00 91.26 79 LEU F CA 1
ATOM 11818 C C . LEU F 1 80 ? 154.814 142.274 147.978 1.00 91.26 79 LEU F C 1
ATOM 11819 O O . LEU F 1 80 ? 154.169 142.179 146.929 1.00 91.26 79 LEU F O 1
ATOM 11835 N N . GLY F 1 81 ? 155.755 143.203 148.175 1.00 85.69 80 GLY F N 1
ATOM 11836 C CA . GLY F 1 81 ? 156.217 144.177 147.187 1.00 85.69 80 GLY F CA 1
ATOM 11837 C C . GLY F 1 81 ? 157.048 143.554 146.071 1.00 85.69 80 GLY F C 1
ATOM 11838 O O . GLY F 1 81 ? 156.848 143.878 144.906 1.00 85.69 80 GLY F O 1
ATOM 11842 N N . LEU F 1 82 ? 157.907 142.592 146.383 1.00 86.65 81 LEU F N 1
ATOM 11843 C CA . LEU F 1 82 ? 158.671 141.829 145.407 1.00 86.65 81 LEU F CA 1
ATOM 11844 C C . LEU F 1 82 ? 157.762 141.149 144.384 1.00 86.65 81 LEU F C 1
ATOM 11845 O O . LEU F 1 82 ? 157.858 141.448 143.199 1.00 86.65 81 LEU F O 1
ATOM 11861 N N . ILE F 1 83 ? 156.844 140.283 144.818 1.00 86.07 82 ILE F N 1
ATOM 11862 C CA . ILE F 1 83 ? 155.960 139.562 143.893 1.00 86.07 82 ILE F CA 1
ATOM 11863 C C . ILE F 1 83 ? 155.114 140.517 143.043 1.00 86.07 82 ILE F C 1
ATOM 11864 O O . ILE F 1 83 ? 154.990 140.332 141.837 1.00 86.07 82 ILE F O 1
ATOM 11868 N N . THR F 1 84 ? 154.610 141.595 143.655 1.00 88.79 83 THR F N 1
ATOM 11869 C CA . THR F 1 84 ? 153.823 142.654 142.993 1.00 88.79 83 THR F CA 1
ATOM 11870 C C . THR F 1 84 ? 154.639 143.421 141.948 1.00 88.79 83 THR F C 1
ATOM 11871 O O . THR F 1 84 ? 154.167 143.636 140.833 1.00 88.79 83 THR F O 1
ATOM 11882 N N . LEU F 1 85 ? 155.888 143.773 142.252 1.00 88.74 84 LEU F N 1
ATOM 11883 C CA . LEU F 1 85 ? 156.814 144.376 141.295 1.00 88.74 84 LEU F CA 1
ATOM 11884 C C . LEU F 1 85 ? 157.184 143.404 140.169 1.00 88.74 84 LEU F C 1
ATOM 11885 O O . LEU F 1 85 ? 157.257 143.806 139.009 1.00 88.74 84 LEU F O 1
ATOM 11889 N N . ALA F 1 86 ? 157.346 142.112 140.473 1.00 87.16 85 ALA F N 1
ATOM 11890 C CA . ALA F 1 86 ? 157.613 141.079 139.475 1.00 87.16 85 ALA F CA 1
ATOM 11891 C C . ALA F 1 86 ? 156.429 140.883 138.511 1.00 87.16 85 ALA F C 1
ATOM 11892 O O . ALA F 1 86 ? 156.613 140.813 137.297 1.00 87.16 85 ALA F O 1
ATOM 11899 N N . ALA F 1 87 ? 155.202 140.890 139.027 1.00 83.44 86 ALA F N 1
ATOM 11900 C CA . ALA F 1 87 ? 154.001 140.914 138.207 1.00 83.44 86 ALA F CA 1
ATOM 11901 C C . ALA F 1 87 ? 153.961 142.162 137.320 1.00 83.44 86 ALA F C 1
ATOM 11902 O O . ALA F 1 87 ? 153.656 142.042 136.142 1.00 83.44 86 ALA F O 1
ATOM 11909 N N . ALA F 1 88 ? 154.339 143.338 137.830 1.00 90.97 87 ALA F N 1
ATOM 11910 C CA . ALA F 1 88 ? 154.399 144.559 137.024 1.00 90.97 87 ALA F CA 1
ATOM 11911 C C . ALA F 1 88 ? 155.443 144.466 135.889 1.00 90.97 87 ALA F C 1
ATOM 11912 O O . ALA F 1 88 ? 155.146 144.796 134.740 1.00 90.97 87 ALA F O 1
ATOM 11919 N N . SER F 1 89 ? 156.634 143.929 136.185 1.00 86.42 88 SER F N 1
ATOM 11920 C CA . SER F 1 89 ? 157.645 143.568 135.176 1.00 86.42 88 SER F CA 1
ATOM 11921 C C . SER F 1 89 ? 157.064 142.626 134.119 1.00 86.42 88 SER F C 1
ATOM 11922 O O . SER F 1 89 ? 157.088 142.923 132.930 1.00 86.42 88 SER F O 1
ATOM 11930 N N . ALA F 1 90 ? 156.455 141.523 134.554 1.00 83.98 89 ALA F N 1
ATOM 11931 C CA . ALA F 1 90 ? 155.842 140.534 133.678 1.00 83.98 89 ALA F CA 1
ATOM 11932 C C . ALA F 1 90 ? 154.752 141.148 132.786 1.00 83.98 89 ALA F C 1
ATOM 11933 O O . ALA F 1 90 ? 154.764 140.926 131.581 1.00 83.98 89 ALA F O 1
ATOM 11940 N N . ALA F 1 91 ? 153.854 141.964 133.333 1.00 84.61 90 ALA F N 1
ATOM 11941 C CA . ALA F 1 91 ? 152.788 142.596 132.571 1.00 84.61 90 ALA F CA 1
ATOM 11942 C C . ALA F 1 91 ? 153.334 143.503 131.462 1.00 84.61 90 ALA F C 1
ATOM 11943 O O . ALA F 1 91 ? 152.852 143.436 130.330 1.00 84.61 90 ALA F O 1
ATOM 11950 N N . MET F 1 92 ? 154.380 144.293 131.729 1.00 89.64 91 MET F N 1
ATOM 11951 C CA . MET F 1 92 ? 155.035 145.064 130.661 1.00 89.64 91 MET F CA 1
ATOM 11952 C C . MET F 1 92 ? 155.749 144.143 129.668 1.00 89.64 91 MET F C 1
ATOM 11953 O O . MET F 1 92 ? 155.483 144.213 128.474 1.00 89.64 91 MET F O 1
ATOM 11967 N N . ALA F 1 93 ? 156.581 143.214 130.142 1.00 89.83 92 ALA F N 1
ATOM 11968 C CA . ALA F 1 93 ? 157.315 142.293 129.279 1.00 89.83 92 ALA F CA 1
ATOM 11969 C C . ALA F 1 93 ? 156.388 141.420 128.418 1.00 89.83 92 ALA F C 1
ATOM 11970 O O . ALA F 1 93 ? 156.743 141.040 127.304 1.00 89.83 92 ALA F O 1
ATOM 11977 N N . ALA F 1 94 ? 155.195 141.094 128.903 1.00 89.46 93 ALA F N 1
ATOM 11978 C CA . ALA F 1 94 ? 154.184 140.383 128.142 1.00 89.46 93 ALA F CA 1
ATOM 11979 C C . ALA F 1 94 ? 153.555 141.312 127.106 1.00 89.46 93 ALA F C 1
ATOM 11980 O O . ALA F 1 94 ? 153.652 141.072 125.906 1.00 89.46 93 ALA F O 1
ATOM 11987 N N . THR F 1 95 ? 152.952 142.415 127.549 1.00 90.46 94 THR F N 1
ATOM 11988 C CA . THR F 1 95 ? 152.246 143.332 126.641 1.00 90.46 94 THR F CA 1
ATOM 11989 C C . THR F 1 95 ? 153.186 143.887 125.577 1.00 90.46 94 THR F C 1
ATOM 11990 O O . THR F 1 95 ? 152.828 143.956 124.409 1.00 90.46 94 THR F O 1
ATOM 12001 N N . PHE F 1 96 ? 154.434 144.191 125.908 1.00 88.19 95 PHE F N 1
ATOM 12002 C CA . PHE F 1 96 ? 155.378 144.718 124.927 1.00 88.19 95 PHE F CA 1
ATOM 12003 C C . PHE F 1 96 ? 155.949 143.629 124.009 1.00 88.19 95 PHE F C 1
ATOM 12004 O O . PHE F 1 96 ? 156.345 143.938 122.887 1.00 88.19 95 PHE F O 1
ATOM 12021 N N . ALA F 1 97 ? 155.858 142.348 124.373 1.00 89.34 96 ALA F N 1
ATOM 12022 C CA . ALA F 1 97 ? 156.014 141.268 123.394 1.00 89.34 96 ALA F CA 1
ATOM 12023 C C . ALA F 1 97 ? 154.817 141.202 122.419 1.00 89.34 96 ALA F C 1
ATOM 12024 O O . ALA F 1 97 ? 154.986 140.792 121.273 1.00 89.34 96 ALA F O 1
ATOM 12031 N N . HIS F 1 98 ? 153.628 141.667 122.828 1.00 90.33 97 HIS F N 1
ATOM 12032 C CA . HIS F 1 98 ? 152.476 141.828 121.927 1.00 90.33 97 HIS F CA 1
ATOM 12033 C C . HIS F 1 98 ? 152.661 143.028 120.990 1.00 90.33 97 HIS F C 1
ATOM 12034 O O . HIS F 1 98 ? 152.493 142.887 119.780 1.00 90.33 97 HIS F O 1
ATOM 12048 N N . LEU F 1 99 ? 153.110 144.182 121.497 1.00 87.82 98 LEU F N 1
ATOM 12049 C CA . LEU F 1 99 ? 153.454 145.328 120.638 1.00 87.82 98 LEU F CA 1
ATOM 12050 C C . LEU F 1 99 ? 154.581 144.993 119.648 1.00 87.82 98 LEU F C 1
ATOM 12051 O O . LEU F 1 99 ? 154.517 145.435 118.508 1.00 87.82 98 LEU F O 1
ATOM 12067 N N . LEU F 1 100 ? 155.577 144.181 120.038 1.00 90.62 99 LEU F N 1
ATOM 12068 C CA . LEU F 1 100 ? 156.635 143.697 119.137 1.00 90.62 99 LEU F CA 1
ATOM 12069 C C . LEU F 1 100 ? 156.116 142.814 117.994 1.00 90.62 99 LEU F C 1
ATOM 12070 O O . LEU F 1 100 ? 156.794 142.719 116.974 1.00 90.62 99 LEU F O 1
ATOM 12086 N N . LEU F 1 101 ? 154.930 142.208 118.139 1.00 94.99 100 LEU F N 1
ATOM 12087 C CA . LEU F 1 101 ? 154.221 141.513 117.062 1.00 94.99 100 LEU F CA 1
ATOM 12088 C C . LEU F 1 101 ? 153.343 142.461 116.224 1.00 94.99 100 LEU F C 1
ATOM 12089 O O . LEU F 1 101 ? 153.338 142.371 114.998 1.00 94.99 100 LEU F O 1
ATOM 12105 N N . GLU F 1 102 ? 152.600 143.369 116.861 1.00 94.26 101 GLU F N 1
ATOM 12106 C CA . GLU F 1 102 ? 151.659 144.262 116.161 1.00 94.26 101 GLU F CA 1
ATOM 12107 C C . GLU F 1 102 ? 152.343 145.438 115.434 1.00 94.26 101 GLU F C 1
ATOM 12108 O O . GLU F 1 102 ? 151.842 145.897 114.404 1.00 94.26 101 GLU F O 1
ATOM 12120 N N . ALA F 1 103 ? 153.488 145.920 115.926 1.00 93.18 102 ALA F N 1
ATOM 12121 C CA . ALA F 1 103 ? 154.211 147.055 115.359 1.00 93.18 102 ALA F CA 1
ATOM 12122 C C . ALA F 1 103 ? 154.721 146.805 113.927 1.00 93.18 102 ALA F C 1
ATOM 12123 O O . ALA F 1 103 ? 155.063 145.667 113.587 1.00 93.18 102 ALA F O 1
ATOM 12130 N N . PRO F 1 104 ? 154.854 147.843 113.082 1.00 99.12 103 PRO F N 1
ATOM 12131 C CA . PRO F 1 104 ? 155.438 147.707 111.746 1.00 99.12 103 PRO F CA 1
ATOM 12132 C C . PRO F 1 104 ? 156.942 147.354 111.818 1.00 99.12 103 PRO F C 1
ATOM 12133 O O . PRO F 1 104 ? 157.625 147.823 112.730 1.00 99.12 103 PRO F O 1
ATOM 12144 N N . PRO F 1 105 ? 157.484 146.536 110.886 1.00 100.35 104 PRO F N 1
ATOM 12145 C CA . PRO F 1 105 ? 158.827 145.958 110.992 1.00 100.35 104 PRO F CA 1
ATOM 12146 C C . PRO F 1 105 ? 159.962 146.930 111.341 1.00 100.35 104 PRO F C 1
ATOM 12147 O O . PRO F 1 105 ? 160.788 146.630 112.200 1.00 100.35 104 PRO F O 1
ATOM 12158 N N . GLU F 1 106 ? 160.002 148.115 110.734 1.00 105.03 105 GLU F N 1
ATOM 12159 C CA . GLU F 1 106 ? 161.060 149.111 110.956 1.00 105.03 105 GLU F CA 1
ATOM 12160 C C . GLU F 1 106 ? 161.161 149.609 112.411 1.00 105.03 105 GLU F C 1
ATOM 12161 O O . GLU F 1 106 ? 162.224 150.070 112.827 1.00 105.03 105 GLU F O 1
ATOM 12173 N N . TYR F 1 107 ? 160.093 149.470 113.205 1.00 100.83 106 TYR F N 1
ATOM 12174 C CA . TYR F 1 107 ? 160.071 149.800 114.633 1.00 100.83 106 TYR F CA 1
ATOM 12175 C C . TYR F 1 107 ? 159.984 148.550 115.528 1.00 100.83 106 TYR F C 1
ATOM 12176 O O . TYR F 1 107 ? 159.667 148.657 116.708 1.00 100.83 106 TYR F O 1
ATOM 12194 N N . ARG F 1 108 ? 160.297 147.358 115.000 1.00 96.94 107 ARG F N 1
ATOM 12195 C CA . ARG F 1 108 ? 160.558 146.162 115.816 1.00 96.94 107 ARG F CA 1
ATOM 12196 C C . ARG F 1 108 ? 162.014 146.088 116.258 1.00 96.94 107 ARG F C 1
ATOM 12197 O O . ARG F 1 108 ? 162.281 145.746 117.402 1.00 96.94 107 ARG F O 1
ATOM 12218 N N . GLU F 1 109 ? 162.961 146.430 115.386 1.00 100.97 108 GLU F N 1
ATOM 12219 C CA . GLU F 1 109 ? 164.398 146.216 115.633 1.00 100.97 108 GLU F CA 1
ATOM 12220 C C . GLU F 1 109 ? 164.938 147.065 116.796 1.00 100.97 108 GLU F C 1
ATOM 12221 O O . GLU F 1 109 ? 165.399 146.530 117.804 1.00 100.97 108 GLU F O 1
ATOM 12233 N N . ALA F 1 110 ? 164.832 148.394 116.704 1.00 94.08 109 ALA F N 1
ATOM 12234 C CA . ALA F 1 110 ? 165.256 149.300 117.781 1.00 94.08 109 ALA F CA 1
ATOM 12235 C C . ALA F 1 110 ? 164.402 149.132 119.056 1.00 94.08 109 ALA F C 1
ATOM 12236 O O . ALA F 1 110 ? 164.882 149.316 120.174 1.00 94.08 109 ALA F O 1
ATOM 12243 N N . MET F 1 111 ? 163.141 148.727 118.893 1.00 89.20 110 MET F N 1
ATOM 12244 C CA . MET F 1 111 ? 162.244 148.437 120.002 1.00 89.20 110 MET F CA 1
ATOM 12245 C C . MET F 1 111 ? 162.657 147.183 120.767 1.00 89.20 110 MET F C 1
ATOM 12246 O O . MET F 1 111 ? 162.530 147.165 121.982 1.00 89.20 110 MET F O 1
ATOM 12260 N N . LEU F 1 112 ? 163.214 146.162 120.112 1.00 92.20 111 LEU F N 1
ATOM 12261 C CA . LEU F 1 112 ? 163.667 144.949 120.789 1.00 92.20 111 LEU F CA 1
ATOM 12262 C C . LEU F 1 112 ? 164.820 145.234 121.763 1.00 92.20 111 LEU F C 1
ATOM 12263 O O . LEU F 1 112 ? 164.905 144.606 122.816 1.00 92.20 111 LEU F O 1
ATOM 12279 N N . TYR F 1 113 ? 165.674 146.219 121.464 1.00 90.67 112 TYR F N 1
ATOM 12280 C CA . TYR F 1 113 ? 166.731 146.650 122.382 1.00 90.67 112 TYR F CA 1
ATOM 12281 C C . TYR F 1 113 ? 166.171 147.344 123.628 1.00 90.67 112 TYR F C 1
ATOM 12282 O O . TYR F 1 113 ? 166.514 146.957 124.733 1.00 90.67 112 TYR F O 1
ATOM 12300 N N . VAL F 1 114 ? 165.275 148.328 123.481 1.00 87.28 113 VAL F N 1
ATOM 12301 C CA . VAL F 1 114 ? 164.678 149.057 124.625 1.00 87.28 113 VAL F CA 1
ATOM 12302 C C . VAL F 1 114 ? 163.586 148.260 125.353 1.00 87.28 113 VAL F C 1
ATOM 12303 O O . VAL F 1 114 ? 163.394 148.423 126.548 1.00 87.28 113 VAL F O 1
ATOM 12316 N N . PHE F 1 115 ? 162.959 147.289 124.703 1.00 87.74 114 PHE F N 1
ATOM 12317 C CA . PHE F 1 115 ? 162.309 146.172 125.383 1.00 87.74 114 PHE F CA 1
ATOM 12318 C C . PHE F 1 115 ? 163.317 145.507 126.315 1.00 87.74 114 PHE F C 1
ATOM 12319 O O . PHE F 1 115 ? 163.092 145.450 127.520 1.00 87.74 114 PHE F O 1
ATOM 12336 N N . GLY F 1 116 ? 164.473 145.099 125.781 1.00 85.28 115 GLY F N 1
ATOM 12337 C CA . GLY F 1 116 ? 165.542 144.479 126.548 1.00 85.28 115 GLY F CA 1
ATOM 12338 C C . GLY F 1 116 ? 165.984 145.335 127.727 1.00 85.28 115 GLY F C 1
ATOM 12339 O O . GLY F 1 116 ? 165.856 144.905 128.863 1.00 85.28 115 GLY F O 1
ATOM 12343 N N . ILE F 1 117 ? 166.479 146.549 127.485 1.00 85.43 116 ILE F N 1
ATOM 12344 C CA . ILE F 1 117 ? 167.035 147.419 128.535 1.00 85.43 116 ILE F CA 1
ATOM 12345 C C . ILE F 1 117 ? 165.970 147.812 129.548 1.00 85.43 116 ILE F C 1
ATOM 12346 O O . ILE F 1 117 ? 166.272 147.860 130.735 1.00 85.43 116 ILE F O 1
ATOM 12362 N N . ALA F 1 118 ? 164.716 148.020 129.140 1.00 87.17 117 ALA F N 1
ATOM 12363 C CA . ALA F 1 118 ? 163.640 148.250 130.105 1.00 87.17 117 ALA F CA 1
ATOM 12364 C C . ALA F 1 118 ? 163.404 147.007 130.978 1.00 87.17 117 ALA F C 1
ATOM 12365 O O . ALA F 1 118 ? 163.341 147.121 132.201 1.00 87.17 117 ALA F O 1
ATOM 12372 N N . VAL F 1 119 ? 163.336 145.816 130.370 1.00 88.43 118 VAL F N 1
ATOM 12373 C CA . VAL F 1 119 ? 163.184 144.543 131.085 1.00 88.43 118 VAL F CA 1
ATOM 12374 C C . VAL F 1 119 ? 164.364 144.275 132.020 1.00 88.43 118 VAL F C 1
ATOM 12375 O O . VAL F 1 119 ? 164.131 143.932 133.171 1.00 88.43 118 VAL F O 1
ATOM 12388 N N . LEU F 1 120 ? 165.613 144.496 131.603 1.00 84.84 119 LEU F N 1
ATOM 12389 C CA . LEU F 1 120 ? 166.790 144.408 132.481 1.00 84.84 119 LEU F CA 1
ATOM 12390 C C . LEU F 1 120 ? 166.596 145.284 133.710 1.00 84.84 119 LEU F C 1
ATOM 12391 O O . LEU F 1 120 ? 166.754 144.807 134.825 1.00 84.84 119 LEU F O 1
ATOM 12407 N N . ILE F 1 121 ? 166.215 146.542 133.514 1.00 87.68 120 ILE F N 1
ATOM 12408 C CA . ILE F 1 121 ? 166.110 147.506 134.603 1.00 87.68 120 ILE F CA 1
ATOM 12409 C C . ILE F 1 121 ? 164.982 147.125 135.570 1.00 87.68 120 ILE F C 1
ATOM 12410 O O . ILE F 1 121 ? 165.202 147.084 136.780 1.00 87.68 120 ILE F O 1
ATOM 12426 N N . VAL F 1 122 ? 163.783 146.800 135.068 1.00 86.90 121 VAL F N 1
ATOM 12427 C CA . VAL F 1 122 ? 162.643 146.457 135.947 1.00 86.90 121 VAL F CA 1
ATOM 12428 C C . VAL F 1 122 ? 162.723 145.028 136.514 1.00 86.90 121 VAL F C 1
ATOM 12429 O O . VAL F 1 122 ? 162.170 144.755 137.573 1.00 86.90 121 VAL F O 1
ATOM 12442 N N . GLY F 1 123 ? 163.455 144.119 135.863 1.00 87.59 122 GLY F N 1
ATOM 12443 C CA . GLY F 1 123 ? 163.727 142.762 136.345 1.00 87.59 122 GLY F CA 1
ATOM 12444 C C . GLY F 1 123 ? 164.848 142.709 137.379 1.00 87.59 122 GLY F C 1
ATOM 12445 O O . GLY F 1 123 ? 164.662 142.131 138.443 1.00 87.59 122 GLY F O 1
ATOM 12449 N N . LEU F 1 124 ? 165.991 143.352 137.139 1.00 85.15 123 LEU F N 1
ATOM 12450 C CA . LEU F 1 124 ? 167.106 143.373 138.093 1.00 85.15 123 LEU F CA 1
ATOM 12451 C C . LEU F 1 124 ? 166.703 144.015 139.422 1.00 85.15 123 LEU F C 1
ATOM 12452 O O . LEU F 1 124 ? 167.169 143.606 140.481 1.00 85.15 123 LEU F O 1
ATOM 12468 N N . LEU F 1 125 ? 165.766 144.966 139.371 1.00 84.86 124 LEU F N 1
ATOM 12469 C CA . LEU F 1 125 ? 165.177 145.627 140.536 1.00 84.86 124 LEU F CA 1
ATOM 12470 C C . LEU F 1 125 ? 164.594 144.619 141.554 1.00 84.86 124 LEU F C 1
ATOM 12471 O O . LEU F 1 125 ? 164.723 144.797 142.764 1.00 84.86 124 LEU F O 1
ATOM 12487 N N . LEU F 1 126 ? 164.032 143.515 141.066 1.00 88.18 125 LEU F N 1
ATOM 12488 C CA . LEU F 1 126 ? 163.506 142.408 141.876 1.00 88.18 125 LEU F CA 1
ATOM 12489 C C . LEU F 1 126 ? 164.633 141.675 142.615 1.00 88.18 125 LEU F C 1
ATOM 12490 O O . LEU F 1 126 ? 164.527 141.388 143.807 1.00 88.18 125 LEU F O 1
ATOM 12506 N N . LEU F 1 127 ? 165.735 141.413 141.908 1.00 85.94 126 LEU F N 1
ATOM 12507 C CA . LEU F 1 127 ? 166.936 140.776 142.452 1.00 85.94 126 LEU F CA 1
ATOM 12508 C C . LEU F 1 127 ? 167.587 141.664 143.526 1.00 85.94 126 LEU F C 1
ATOM 12509 O O . LEU F 1 127 ? 168.118 141.159 144.509 1.00 85.94 126 LEU F O 1
ATOM 12525 N N . GLY F 1 128 ? 167.471 142.986 143.390 1.00 84.61 127 GLY F N 1
ATOM 12526 C CA . GLY F 1 128 ? 167.818 143.929 144.453 1.00 84.61 127 GLY F CA 1
ATOM 12527 C C . GLY F 1 128 ? 166.904 143.784 145.677 1.00 84.61 127 GLY F C 1
ATOM 12528 O O . GLY F 1 128 ? 167.369 143.520 146.785 1.00 84.61 127 GLY F O 1
ATOM 12532 N N . LEU F 1 129 ? 165.588 143.912 145.485 1.00 88.91 128 LEU F N 1
ATOM 12533 C CA . LEU F 1 129 ? 164.613 143.887 146.580 1.00 88.91 128 LEU F CA 1
ATOM 12534 C C . LEU F 1 129 ? 164.663 142.576 147.392 1.00 88.91 128 LEU F C 1
ATOM 12535 O O . LEU F 1 129 ? 164.596 142.612 148.621 1.00 88.91 128 LEU F O 1
ATOM 12551 N N . VAL F 1 130 ? 164.846 141.424 146.736 1.00 85.37 129 VAL F N 1
ATOM 12552 C CA . VAL F 1 130 ? 164.935 140.131 147.429 1.00 85.37 129 VAL F CA 1
ATOM 12553 C C . VAL F 1 130 ? 166.245 139.963 148.196 1.00 85.37 129 VAL F C 1
ATOM 12554 O O . VAL F 1 130 ? 166.253 139.401 149.285 1.00 85.37 129 VAL F O 1
ATOM 12567 N N . TRP F 1 131 ? 167.350 140.500 147.687 1.00 81.39 130 TRP F N 1
ATOM 12568 C CA . TRP F 1 131 ? 168.629 140.481 148.389 1.00 81.39 130 TRP F CA 1
ATOM 12569 C C . TRP F 1 131 ? 168.612 141.331 149.672 1.00 81.39 130 TRP F C 1
ATOM 12570 O O . TRP F 1 131 ? 169.270 140.983 150.651 1.00 81.39 130 TRP F O 1
ATOM 12591 N N . LEU F 1 132 ? 167.830 142.418 149.694 1.00 88.46 131 LEU F N 1
ATOM 12592 C CA . LEU F 1 132 ? 167.621 143.241 150.890 1.00 88.46 131 LEU F CA 1
ATOM 12593 C C . LEU F 1 132 ? 166.788 142.510 151.960 1.00 88.46 131 LEU F C 1
ATOM 12594 O O . LEU F 1 132 ? 167.215 142.386 153.107 1.00 88.46 131 LEU F O 1
ATOM 12610 N N . LEU F 1 133 ? 165.588 142.036 151.614 1.00 89.18 132 LEU F N 1
ATOM 12611 C CA . LEU F 1 133 ? 164.631 141.556 152.617 1.00 89.18 132 LEU F CA 1
ATOM 12612 C C . LEU F 1 133 ? 165.105 140.303 153.364 1.00 89.18 132 LEU F C 1
ATOM 12613 O O . LEU F 1 133 ? 164.816 140.142 154.549 1.00 89.18 132 LEU F O 1
ATOM 12629 N N . GLU F 1 134 ? 165.845 139.413 152.704 1.00 85.16 133 GLU F N 1
ATOM 12630 C CA . GLU F 1 134 ? 166.263 138.153 153.317 1.00 85.16 133 GLU F CA 1
ATOM 12631 C C . GLU F 1 134 ? 167.315 138.314 154.426 1.00 85.16 133 GLU F C 1
ATOM 12632 O O . GLU F 1 134 ? 167.558 137.375 155.180 1.00 85.16 133 GLU F O 1
ATOM 12644 N N . GLU F 1 135 ? 167.891 139.500 154.612 1.00 84.28 134 GLU F N 1
ATOM 12645 C CA . GLU F 1 135 ? 168.714 139.756 155.792 1.00 84.28 134 GLU F CA 1
ATOM 12646 C C . GLU F 1 135 ? 167.889 139.662 157.083 1.00 84.28 134 GLU F C 1
ATOM 12647 O O . GLU F 1 135 ? 168.405 139.271 158.125 1.00 84.28 134 GLU F O 1
ATOM 12659 N N . ALA F 1 136 ? 166.595 139.980 157.035 1.00 89.65 135 ALA F N 1
ATOM 12660 C CA . ALA F 1 136 ? 165.724 139.844 158.197 1.00 89.65 135 ALA F CA 1
ATOM 12661 C C . ALA F 1 136 ? 165.374 138.374 158.478 1.00 89.65 135 ALA F C 1
ATOM 12662 O O . ALA F 1 136 ? 165.277 137.987 159.641 1.00 89.65 135 ALA F O 1
ATOM 12669 N N . LEU F 1 137 ? 165.258 137.549 157.429 1.00 88.73 136 LEU F N 1
ATOM 12670 C CA . LEU F 1 137 ? 165.156 136.083 157.529 1.00 88.73 136 LEU F CA 1
ATOM 12671 C C . LEU F 1 137 ? 166.407 135.500 158.200 1.00 88.73 136 LEU F C 1
ATOM 12672 O O . LEU F 1 137 ? 166.305 134.717 159.138 1.00 88.73 136 LEU F O 1
ATOM 12688 N N . GLU F 1 138 ? 167.581 135.924 157.743 1.00 90.45 137 GLU F N 1
ATOM 12689 C CA . GLU F 1 138 ? 168.859 135.524 158.308 1.00 90.45 137 GLU F CA 1
ATOM 12690 C C . GLU F 1 138 ? 168.944 135.920 159.781 1.00 90.45 137 GLU F C 1
ATOM 12691 O O . GLU F 1 138 ? 169.251 135.085 160.629 1.00 90.45 137 GLU F O 1
ATOM 12703 N N . ALA F 1 139 ? 168.614 137.172 160.098 1.00 90.77 138 ALA F N 1
ATOM 12704 C CA . ALA F 1 139 ? 168.674 137.698 161.457 1.00 90.77 138 ALA F CA 1
ATOM 12705 C C . ALA F 1 139 ? 167.717 136.977 162.426 1.00 90.77 138 ALA F C 1
ATOM 12706 O O . ALA F 1 139 ? 168.111 136.673 163.553 1.00 90.77 138 ALA F O 1
ATOM 12713 N N . LEU F 1 140 ? 166.476 136.683 162.021 1.00 95.11 139 LEU F N 1
ATOM 12714 C CA . LEU F 1 140 ? 165.534 135.987 162.905 1.00 95.11 139 LEU F CA 1
ATOM 12715 C C . LEU F 1 140 ? 165.844 134.490 163.061 1.00 95.11 139 LEU F C 1
ATOM 12716 O O . LEU F 1 140 ? 165.614 133.960 164.147 1.00 95.11 139 LEU F O 1
ATOM 12732 N N . LEU F 1 141 ? 166.376 133.808 162.029 1.00 94.37 140 LEU F N 1
ATOM 12733 C CA . LEU F 1 141 ? 166.675 132.367 162.105 1.00 94.37 140 LEU F CA 1
ATOM 12734 C C . LEU F 1 141 ? 168.022 132.068 162.779 1.00 94.37 140 LEU F C 1
ATOM 12735 O O . LEU F 1 141 ? 168.114 131.136 163.577 1.00 94.37 140 LEU F O 1
ATOM 12751 N N . GLU F 1 142 ? 169.064 132.850 162.495 1.00 98.61 141 GLU F N 1
ATOM 12752 C CA . GLU F 1 142 ? 170.411 132.663 163.061 1.00 98.61 141 GLU F CA 1
ATOM 12753 C C . GLU F 1 142 ? 170.565 133.417 164.385 1.00 98.61 141 GLU F C 1
ATOM 12754 O O . GLU F 1 142 ? 171.149 132.909 165.350 1.00 98.61 141 GLU F O 1
#

Nearest PDB structures (foldseek):
  8zgt-assembly1_B  TM=3.815E-01  e=2.723E+00  Rattus norvegicus
  1x04-assembly1_A-2  TM=3.755E-01  e=3.715E+00  Homo sapiens
  1wdz-assembly1_B  TM=3.321E-01  e=5.066E+00  Homo sapiens
  1x8z-assembly1_A-2  TM=4.641E-01  e=1.246E+00  Arabidopsis thaliana
  1x8z-assembly3_A  TM=4.641E-01  e=1.246E+00  Arabidopsis thaliana